Protein AF-0000000070116600 (afdb_homodimer)

Solvent-accessible surface area (backbone atoms only — not comparable to full-atom values): 59487 Å² total; per-residue (Å²): 132,76,71,74,64,77,70,79,83,69,64,57,31,39,44,72,61,30,43,77,46,79,65,37,62,33,76,41,43,37,50,58,51,51,51,52,44,68,72,32,82,82,50,64,52,48,37,31,43,50,96,94,40,76,36,61,47,37,51,64,55,49,47,52,58,34,60,39,91,76,83,60,29,44,73,62,44,42,76,32,32,52,61,74,50,88,66,68,89,58,56,72,42,52,20,79,37,40,31,62,58,49,40,48,57,44,60,68,37,58,79,91,50,38,71,50,52,35,36,27,37,42,94,87,70,50,38,20,45,23,45,38,66,57,42,35,49,39,34,39,52,51,31,53,43,60,66,35,22,30,84,81,60,65,29,33,14,52,63,38,44,50,53,51,44,37,53,31,49,74,69,67,50,41,44,29,34,36,22,36,36,50,54,65,49,66,44,42,32,70,73,50,31,66,67,42,35,49,50,49,50,30,52,38,47,54,33,44,50,63,57,63,37,93,77,37,47,54,26,37,59,54,93,62,29,34,37,35,43,35,27,79,74,57,89,92,48,47,75,66,54,44,48,50,51,44,46,62,51,38,20,64,66,43,76,48,97,84,40,58,43,62,52,49,53,16,29,2,30,14,65,56,82,62,95,44,52,69,57,36,51,50,39,2,45,52,16,14,51,48,9,54,75,57,54,56,35,59,27,70,50,53,96,65,74,70,61,86,73,63,60,58,59,66,58,52,34,50,47,55,49,28,64,76,68,64,30,58,45,63,26,33,28,51,28,20,30,35,83,81,59,44,81,64,27,28,36,55,39,63,32,35,50,38,92,86,77,41,78,37,58,46,86,76,51,44,68,50,26,68,76,40,72,55,37,49,59,49,43,52,50,51,52,52,53,50,45,48,50,40,30,53,37,39,76,68,50,36,87,57,30,40,30,38,75,45,56,45,57,42,64,62,36,85,56,38,62,61,50,55,53,50,50,31,58,74,50,65,39,65,39,69,36,35,30,41,30,29,45,44,56,41,40,66,76,41,46,68,63,43,38,51,52,40,42,54,41,41,74,65,39,29,39,32,29,37,31,52,46,36,73,40,40,30,37,67,71,49,54,84,75,46,66,53,44,29,41,28,38,31,35,79,45,52,69,33,35,86,80,28,70,50,37,36,45,45,52,52,32,51,48,50,42,35,51,61,67,69,26,44,36,32,40,30,51,35,66,46,66,70,59,41,53,50,42,30,72,68,64,37,47,28,37,28,22,66,56,80,36,59,70,29,48,75,88,69,53,86,71,73,81,55,67,75,69,79,68,83,125,131,78,69,74,63,75,70,79,84,67,63,59,30,40,43,73,61,30,44,78,47,78,65,36,62,33,77,41,42,35,48,58,50,50,52,51,45,68,71,33,83,81,50,64,53,48,38,31,44,48,97,93,38,76,37,60,48,36,50,65,55,50,48,51,58,34,61,39,90,77,83,60,31,44,72,62,44,41,76,32,35,52,60,71,52,88,67,69,88,58,56,72,42,53,22,78,36,41,32,61,58,51,41,48,56,45,62,69,38,57,79,93,50,37,71,49,52,36,37,26,38,42,96,88,70,50,40,20,44,23,46,38,67,57,42,35,49,39,35,39,53,50,31,54,43,61,66,35,22,30,82,80,61,66,29,33,14,53,62,37,44,51,54,51,43,38,52,31,49,75,70,66,50,41,43,29,34,35,22,35,36,48,55,65,49,66,44,43,30,70,73,49,30,67,66,41,36,50,51,48,50,31,52,38,47,56,32,45,52,63,58,64,36,92,79,38,46,54,25,38,60,54,95,62,30,34,38,34,43,34,27,78,75,58,89,93,51,47,75,66,54,45,49,51,51,45,46,62,50,38,21,64,66,42,75,47,98,85,40,57,44,65,52,51,52,14,28,2,31,14,65,56,82,63,94,45,48,69,56,36,50,50,39,3,42,52,16,14,52,48,9,54,74,58,54,55,35,60,27,71,51,52,95,65,73,71,63,85,75,63,60,59,60,67,59,51,34,50,47,53,51,28,64,77,69,63,32,59,45,62,26,33,26,51,28,21,31,35,84,80,59,44,80,63,28,29,36,55,40,62,31,38,50,38,92,86,78,41,77,38,57,47,86,76,50,46,67,48,26,68,75,40,74,56,37,48,58,49,45,52,49,50,52,52,53,53,45,49,51,40,30,54,37,39,75,67,50,37,88,56,29,39,30,38,74,45,56,46,55,43,64,62,35,86,57,38,61,60,49,54,52,50,50,30,59,74,50,66,40,64,40,68,36,35,30,41,30,28,44,43,56,41,40,66,76,40,45,67,63,43,38,52,52,41,41,53,40,41,73,65,39,29,39,31,29,38,31,52,45,36,72,39,41,29,38,67,69,50,54,84,75,46,66,52,46,29,42,28,39,31,35,79,45,52,69,34,34,87,80,28,70,49,38,37,44,45,51,51,31,51,48,51,43,35,50,62,66,68,27,46,35,32,39,31,52,35,65,45,66,69,60,43,52,50,41,30,73,69,63,37,46,29,35,26,22,66,56,79,37,59,71,30,48,74,88,69,52,84,70,73,81,54,68,74,70,81,69,83,124

Organism: Actinoplanes teichomyceticus (NCBI:txid1867)

Foldseek 3Di:
DDPPPPPPDQDFWQLVQWDWADADEQQAFLLVQVVVCVVDVPAQFHWYQDPVGIATDGPVNSVDQQPDDDNCRVVVRRRDTNNPDPGDDAAEDERGHTLVRVLVVLCPDDPVRSQPWHWYAYPVGIIGTRGNVSSVVSVVVVVVQVVAADPLQSAGEPVNCQVVVLVCLVVLQFFKKKKKFWAPLVVVCVVQNPVQSSVLLNLLSVQLVVQLDDPKGKGAYDDRMIMITHGDDPPPDDPQNSLVSSQVRRQWLDQGPNDRHGIAMFMFMFGSPDNHVVVRVVQRVLQSVVCNVVVVRYGYGDPPSPPPDDQPVVLLVQVLVQLVVVQKAWWWFFKAFLPPRHTAAIETFMWGQRPPPGIDGCVVHVVNCLVDCVVQSVQLSSLLVQLLLCLVCVVVQFRHAYEYEDELVLLPDPCNLVSNVVSCVVSVPQQLSYEYEYEQVSCVVPVVSSQVSVVSSVVSNHAYEYPQPPVDDHDLVCVLVHPHAEYEHDQVLLVCCVVDVVSVVVLLVVQVSCVVSNHAYEYEADQDVVSSNVNVVSPHGIYTHVNSPDTGHSVPDDTDDRDPDPPDD/DDPPPPPPDQDFWLLVQWDWADADEQQAFLLVQVVVCVVPVPAQFHWYQDPVGIATDGPVNSVDQQPDDDVCRVVVRRRDGNNPDPGDDAAEDERGHTLVRVLVVLCVDDPVRSQPWHWYAYPVGIIGTRGNVSSVVSVVVVVVQVVFADPLQSAGEPVNCQVVVLVCLVVLQFFKKKKKFWAPLVVVCVVQNPVQSSVLLNLLSVQLVVQLDDPKGKGAYDDRMIMITHGDDPPPDDPQNSLVSSQVRRQWLDQGPNDRHGIAMFMFMFGSPDNHVVVRVVQRVLQSVVCNVVVVRYGYGDPPSPPPDDQPVVLLVQVLVQLVVVQKAWWWFFKAFLPPRHTAAIETFMWGQRPPPGIHGCVVHVVNCLVDCVVQSVQLSSLLVQLLLCLVCVVVQFRHAYEYEDELVLLVDPCNLVSNVVSCVVSVRQQLSYEYEYEQVSCVVPVVSSQVSQVSSVVSNHAYEYPQPPVDDHDLVCVLVHPHAAYEHDQVLLVCCVVDVVSVVVLLVVQVSCVVSNHAYEYEADQDVVSSNVNVVSPHGIYTHVNSPDTGHSVPDDTDDRDPDPDDD

Structure (mmCIF, N/CA/C/O backbone):
data_AF-0000000070116600-model_v1
#
loop_
_entity.id
_entity.type
_entity.pdbx_description
1 polymer 'Diguanylate cyclase (GGDEF)-like protein'
#
loop_
_atom_site.group_PDB
_atom_site.id
_atom_site.type_symbol
_atom_site.label_atom_id
_atom_site.label_alt_id
_atom_site.label_comp_id
_atom_site.label_asym_id
_atom_site.label_entity_id
_atom_site.label_seq_id
_atom_site.pdbx_PDB_ins_code
_atom_site.Cartn_x
_atom_site.Cartn_y
_atom_site.Cartn_z
_atom_site.occupancy
_atom_site.B_iso_or_equiv
_atom_site.auth_seq_id
_atom_site.auth_comp_id
_atom_site.auth_asym_id
_atom_site.auth_atom_id
_atom_site.pdbx_PDB_model_num
ATOM 1 N N . MET A 1 1 ? 31.172 -29.641 0.792 1 21.72 1 MET A N 1
ATOM 2 C CA . MET A 1 1 ? 30.25 -28.531 0.559 1 21.72 1 MET A CA 1
ATOM 3 C C . MET A 1 1 ? 29.562 -28.672 -0.789 1 21.72 1 MET A C 1
ATOM 5 O O . MET A 1 1 ? 30.031 -28.141 -1.798 1 21.72 1 MET A O 1
ATOM 9 N N . THR A 1 2 ? 29.094 -29.797 -1.078 1 24.02 2 THR A N 1
ATOM 10 C CA . THR A 1 2 ? 28.891 -30.25 -2.453 1 24.02 2 THR A CA 1
ATOM 11 C C . THR A 1 2 ? 27.703 -29.531 -3.09 1 24.02 2 THR A C 1
ATOM 13 O O . THR A 1 2 ? 26.609 -29.5 -2.514 1 24.02 2 THR A O 1
ATOM 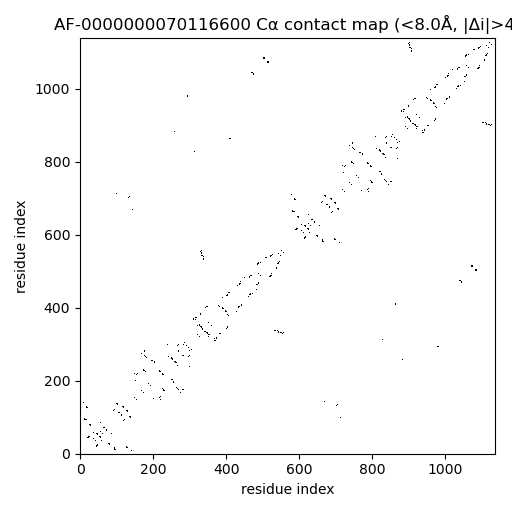16 N N . ALA A 1 3 ? 28.016 -28.406 -3.695 1 30.91 3 ALA A N 1
ATOM 17 C CA . ALA A 1 3 ? 27.156 -27.719 -4.645 1 30.91 3 ALA A CA 1
ATOM 18 C C . ALA A 1 3 ? 26.234 -28.703 -5.363 1 30.91 3 ALA A C 1
ATOM 20 O O . ALA A 1 3 ? 26.703 -29.594 -6.074 1 30.91 3 ALA A O 1
ATOM 21 N N . THR A 1 4 ? 25.266 -29.062 -4.656 1 32.38 4 THR A N 1
ATOM 22 C CA . THR A 1 4 ? 24.406 -30 -5.371 1 32.38 4 THR A CA 1
ATOM 23 C C . THR A 1 4 ? 24.156 -29.531 -6.797 1 32.38 4 THR A C 1
ATOM 25 O O . THR A 1 4 ? 23.797 -28.375 -7.016 1 32.38 4 THR A O 1
ATOM 28 N N . ALA A 1 5 ? 24.812 -30.078 -7.734 1 35.72 5 ALA A N 1
ATOM 29 C CA . ALA A 1 5 ? 24.844 -29.906 -9.188 1 35.72 5 ALA A CA 1
ATOM 30 C C . ALA A 1 5 ? 23.484 -29.547 -9.734 1 35.72 5 ALA A C 1
ATOM 32 O O . ALA A 1 5 ? 22.453 -30.047 -9.258 1 35.72 5 ALA A O 1
ATOM 33 N N . PRO A 1 6 ? 23.344 -28.297 -10.25 1 38.91 6 PRO A N 1
ATOM 34 C CA . PRO A 1 6 ? 22.078 -27.969 -10.922 1 38.91 6 PRO A CA 1
ATOM 35 C C . PRO A 1 6 ? 21.422 -29.203 -11.562 1 38.91 6 PRO A C 1
ATOM 37 O O . PRO A 1 6 ? 22.125 -30.078 -12.086 1 38.91 6 PRO A O 1
ATOM 40 N N . GLY A 1 7 ? 20.531 -29.844 -10.906 1 43.81 7 GLY A N 1
ATOM 41 C CA . GLY A 1 7 ? 19.969 -31.031 -11.531 1 43.81 7 GLY A CA 1
ATOM 42 C C . GLY A 1 7 ? 19.953 -30.953 -13.047 1 43.81 7 GLY A C 1
ATOM 43 O O . GLY A 1 7 ? 20.141 -29.891 -13.625 1 43.81 7 GLY A O 1
ATOM 44 N N . PRO A 1 8 ? 20.203 -31.938 -13.82 1 51.38 8 PRO A N 1
ATOM 45 C CA . PRO A 1 8 ? 20.344 -31.969 -15.281 1 51.38 8 PRO A CA 1
ATOM 46 C C . PRO A 1 8 ? 19.25 -31.156 -15.977 1 51.38 8 PRO A C 1
ATOM 48 O O . PRO A 1 8 ? 18.141 -31.016 -15.453 1 51.38 8 PRO A O 1
ATOM 51 N N . ARG A 1 9 ? 19.656 -30.219 -16.797 1 62.78 9 ARG A N 1
ATOM 52 C CA . ARG A 1 9 ? 18.797 -29.391 -17.641 1 62.78 9 ARG A CA 1
ATOM 53 C C . ARG A 1 9 ? 17.719 -30.234 -18.312 1 62.78 9 ARG A C 1
ATOM 55 O O . ARG A 1 9 ? 18.016 -31.234 -18.953 1 62.78 9 ARG A O 1
ATOM 62 N N . LEU A 1 10 ? 16.469 -30.125 -17.953 1 72.31 10 LEU A N 1
ATOM 63 C CA . LEU A 1 10 ? 15.352 -30.828 -18.578 1 72.31 10 LEU A CA 1
ATOM 64 C C . LEU A 1 10 ? 15.125 -30.312 -20 1 72.31 10 LEU A C 1
ATOM 66 O O . LEU A 1 10 ? 15.281 -29.125 -20.281 1 72.31 10 LEU A O 1
ATOM 70 N N . PRO A 1 11 ? 14.953 -31.297 -20.859 1 81 11 PRO A N 1
ATOM 71 C CA . PRO A 1 11 ? 14.672 -30.859 -22.234 1 81 11 PRO A CA 1
ATOM 72 C C . PRO A 1 11 ? 13.469 -29.922 -22.328 1 81 11 PRO A C 1
ATOM 74 O O . PRO A 1 11 ? 12.492 -30.094 -21.594 1 81 11 PRO A O 1
ATOM 77 N N . ARG A 1 12 ? 13.625 -28.906 -23.172 1 82.38 12 ARG A N 1
ATOM 78 C CA . ARG A 1 12 ? 12.562 -27.922 -23.359 1 82.38 12 ARG A CA 1
ATOM 79 C C . ARG A 1 12 ? 11.812 -28.172 -24.672 1 82.38 12 ARG A C 1
ATOM 81 O O . ARG A 1 12 ? 10.609 -27.906 -24.766 1 82.38 12 ARG A O 1
ATOM 88 N N . LYS A 1 13 ? 12.602 -28.688 -25.656 1 90.5 13 LYS A N 1
ATOM 89 C CA . LYS A 1 13 ? 12.039 -28.891 -26.984 1 90.5 13 LYS A CA 1
ATOM 90 C C . LYS A 1 13 ? 12.039 -30.359 -27.359 1 90.5 13 LYS A C 1
ATOM 92 O O . LYS A 1 13 ? 12.898 -31.125 -26.922 1 90.5 13 LYS A O 1
ATOM 97 N N . LEU A 1 14 ? 11.086 -30.719 -28.188 1 91.69 14 LEU A N 1
ATOM 98 C CA . LEU A 1 14 ? 10.898 -32.094 -28.625 1 91.69 14 LEU A CA 1
ATOM 99 C C . LEU A 1 14 ? 12.148 -32.625 -29.312 1 91.69 14 LEU A C 1
ATOM 101 O O . LEU A 1 14 ? 12.523 -33.781 -29.125 1 91.69 14 LEU A O 1
ATOM 105 N N . GLY A 1 15 ? 12.781 -31.703 -29.984 1 92.06 15 GLY A N 1
ATOM 106 C CA . GLY A 1 15 ? 13.961 -32.125 -30.734 1 92.06 15 GLY A CA 1
ATOM 107 C C . GLY A 1 15 ? 15.094 -32.594 -29.828 1 92.06 15 GLY A C 1
ATOM 108 O O . GLY A 1 15 ? 15.984 -33.312 -30.266 1 92.06 15 GLY A O 1
ATOM 109 N N . GLU A 1 16 ? 15.078 -32.188 -28.609 1 91.25 16 GLU A N 1
ATOM 110 C CA . GLU A 1 16 ? 16.125 -32.562 -27.672 1 91.25 16 GLU A CA 1
ATOM 111 C C . GLU A 1 16 ? 16.016 -34 -27.234 1 91.25 16 GLU A C 1
ATOM 113 O O . GLU A 1 16 ? 17 -34.594 -26.766 1 91.25 16 GLU A O 1
ATOM 118 N N . ILE A 1 17 ? 14.844 -34.594 -27.391 1 88.88 17 ILE A N 1
ATOM 119 C CA . ILE A 1 17 ? 14.68 -35.969 -26.969 1 88.88 17 ILE A CA 1
ATOM 120 C C . ILE A 1 17 ? 14.477 -36.875 -28.188 1 88.88 17 ILE A C 1
ATOM 122 O O . ILE A 1 17 ? 14.383 -38.094 -28.047 1 88.88 17 ILE A O 1
ATOM 126 N N . GLY A 1 18 ? 14.359 -36.25 -29.328 1 91.31 18 GLY A N 1
ATOM 127 C CA . GLY A 1 18 ? 14.219 -37.031 -30.547 1 91.31 18 GLY A CA 1
ATOM 128 C C . GLY A 1 18 ? 15.492 -37.75 -30.953 1 91.31 18 GLY A C 1
ATOM 129 O O . GLY A 1 18 ? 16.578 -37.156 -30.938 1 91.31 18 GLY A O 1
ATOM 130 N N . ILE A 1 19 ? 15.383 -39.031 -31.281 1 90.69 19 ILE A N 1
ATOM 131 C CA . ILE A 1 19 ? 16.5 -39.812 -31.766 1 90.69 19 ILE A CA 1
ATOM 132 C C . ILE A 1 19 ? 16.531 -39.781 -33.281 1 90.69 19 ILE A C 1
ATOM 134 O O . ILE A 1 19 ? 15.664 -40.375 -33.969 1 90.69 19 ILE A O 1
ATOM 138 N N . PRO A 1 20 ? 17.484 -39.094 -33.812 1 91.25 20 PRO A N 1
ATOM 139 C CA . PRO A 1 20 ? 17.547 -39.031 -35.281 1 91.25 20 PRO A CA 1
ATOM 140 C C . PRO A 1 20 ? 17.547 -40.406 -35.938 1 91.25 20 PRO A C 1
ATOM 142 O O . PRO A 1 20 ? 18.297 -41.281 -35.5 1 91.25 20 PRO A O 1
ATOM 145 N N . THR A 1 21 ? 16.656 -40.656 -36.938 1 90.12 21 THR A N 1
ATOM 146 C CA . THR A 1 21 ? 16.5 -41.938 -37.594 1 90.12 21 THR A CA 1
ATOM 147 C C . THR A 1 21 ? 16.312 -41.75 -39.094 1 90.12 21 THR A C 1
ATOM 149 O O . THR A 1 21 ? 15.523 -40.906 -39.531 1 90.12 21 THR A O 1
ATOM 152 N N . THR A 1 22 ? 17.094 -42.5 -39.875 1 89.81 22 THR A N 1
ATOM 153 C CA . THR A 1 22 ? 16.969 -42.438 -41.344 1 89.81 22 THR A CA 1
ATOM 154 C C . THR A 1 22 ? 15.75 -43.219 -41.812 1 89.81 22 THR A C 1
ATOM 156 O O . THR A 1 22 ? 15.625 -44.406 -41.5 1 89.81 22 THR A O 1
ATOM 159 N N . PRO A 1 23 ? 14.891 -42.625 -42.562 1 91.31 23 PRO A N 1
ATOM 160 C CA . PRO A 1 23 ? 13.703 -43.312 -43.031 1 91.31 23 PRO A CA 1
ATOM 161 C C . PRO A 1 23 ? 14.047 -44.469 -44 1 91.31 23 PRO A C 1
ATOM 163 O O . PRO A 1 23 ? 14.961 -44.344 -44.812 1 91.31 23 PRO A O 1
ATOM 166 N N . LEU A 1 24 ? 13.328 -45.594 -43.875 1 90.12 24 LEU A N 1
ATOM 167 C CA . LEU A 1 24 ? 13.492 -46.75 -44.719 1 90.12 24 LEU A CA 1
ATOM 168 C C . LEU A 1 24 ? 12.414 -46.812 -45.812 1 90.12 24 LEU A C 1
ATOM 170 O O . LEU A 1 24 ? 11.32 -46.25 -45.625 1 90.12 24 LEU A O 1
ATOM 174 N N . PRO A 1 25 ? 12.773 -47.438 -46.969 1 88.38 25 PRO A N 1
ATOM 175 C CA . PRO A 1 25 ? 11.75 -47.562 -48 1 88.38 25 PRO A CA 1
ATOM 176 C C . PRO A 1 25 ? 10.625 -48.531 -47.594 1 88.38 25 PRO A C 1
ATOM 178 O O . PRO A 1 25 ? 10.844 -49.438 -46.812 1 88.38 25 PRO A O 1
ATOM 181 N N . ALA A 1 26 ? 9.469 -48.375 -48.156 1 86.88 26 ALA A N 1
ATOM 182 C CA . ALA A 1 26 ? 8.297 -49.188 -47.844 1 86.88 26 ALA A CA 1
ATOM 183 C C . ALA A 1 26 ? 8.508 -50.625 -48.25 1 86.88 26 ALA A C 1
ATOM 185 O O . ALA A 1 26 ? 7.832 -51.531 -47.75 1 86.88 26 ALA A O 1
ATOM 186 N N . SER A 1 27 ? 9.469 -50.812 -49.094 1 85.56 27 SER A N 1
ATOM 187 C CA . SER A 1 27 ? 9.719 -52.156 -49.625 1 85.56 27 SER A CA 1
ATOM 188 C C . SER A 1 27 ? 10.633 -52.969 -48.719 1 85.56 27 SER A C 1
ATOM 190 O O . SER A 1 27 ? 10.898 -54.125 -48.969 1 85.56 27 SER A O 1
ATOM 192 N N . THR A 1 28 ? 10.938 -52.406 -47.625 1 87.12 28 THR A N 1
ATOM 193 C CA . THR A 1 28 ? 11.836 -53.094 -46.719 1 87.12 28 THR A CA 1
ATOM 194 C C . THR A 1 28 ? 11.125 -54.25 -46.031 1 87.12 28 THR A C 1
ATOM 196 O O . THR A 1 28 ? 10.031 -54.094 -45.5 1 87.12 28 THR A O 1
ATOM 199 N N . PRO A 1 29 ? 11.711 -55.438 -46.156 1 85.31 29 PRO A N 1
ATOM 200 C CA . PRO A 1 29 ? 11.102 -56.625 -45.5 1 85.31 29 PRO A CA 1
ATOM 201 C C . PRO A 1 29 ? 11.016 -56.469 -44 1 85.31 29 PRO A C 1
ATOM 203 O O . PRO A 1 29 ? 11.93 -55.906 -43.375 1 85.31 29 PRO A O 1
ATOM 206 N N . ILE A 1 30 ? 10.008 -56.906 -43.375 1 84 30 ILE A N 1
ATOM 207 C CA . ILE A 1 30 ? 9.75 -56.812 -41.938 1 84 30 ILE A CA 1
ATOM 208 C C . ILE A 1 30 ? 10.852 -57.562 -41.188 1 84 30 ILE A C 1
ATOM 210 O O . ILE A 1 30 ? 11.25 -57.125 -40.094 1 84 30 ILE A O 1
ATOM 214 N N . SER A 1 31 ? 11.406 -58.625 -41.812 1 79.06 31 SER A N 1
ATOM 215 C CA . SER A 1 31 ? 12.461 -59.406 -41.188 1 79.06 31 SER A CA 1
ATOM 216 C C . SER A 1 31 ? 13.703 -58.562 -40.938 1 79.06 31 SER A C 1
ATOM 218 O O . SER A 1 31 ? 14.367 -58.688 -39.906 1 79.06 31 SER A O 1
ATOM 220 N N . GLU A 1 32 ? 13.906 -57.688 -41.844 1 82.31 32 GLU A N 1
ATOM 221 C CA . GLU A 1 32 ? 15.062 -56.812 -41.719 1 82.31 32 GLU A CA 1
ATOM 222 C C . GLU A 1 32 ? 14.859 -55.812 -40.594 1 82.31 32 GLU A C 1
ATOM 224 O O . GLU A 1 32 ? 15.781 -55.5 -39.844 1 82.31 32 GLU A O 1
ATOM 229 N N . ILE A 1 33 ? 13.68 -55.312 -40.5 1 82.44 33 ILE A N 1
ATOM 230 C CA . ILE A 1 33 ? 13.352 -54.344 -39.5 1 82.44 33 ILE A CA 1
ATOM 231 C C . ILE A 1 33 ? 13.414 -54.969 -38.094 1 82.44 33 ILE A C 1
ATOM 233 O O . ILE A 1 33 ? 13.961 -54.406 -37.156 1 82.44 33 ILE A O 1
ATOM 237 N N . GLU A 1 34 ? 12.906 -56.094 -38 1 77.19 34 GLU A N 1
ATOM 238 C CA . GLU A 1 34 ? 12.945 -56.812 -36.75 1 77.19 34 GLU A CA 1
ATOM 239 C C . GLU A 1 34 ? 14.383 -57.062 -36.281 1 77.19 34 GLU A C 1
ATOM 241 O O . GLU A 1 34 ? 14.695 -56.969 -35.094 1 77.19 34 GLU A O 1
ATOM 246 N N . ALA A 1 35 ? 15.156 -57.438 -37.25 1 75.25 35 ALA A N 1
ATOM 247 C CA . ALA A 1 35 ? 16.562 -57.688 -36.938 1 75.25 35 ALA A CA 1
ATOM 248 C C . ALA A 1 35 ? 17.234 -56.406 -36.438 1 75.25 35 ALA A C 1
ATOM 250 O O . ALA A 1 35 ? 18.016 -56.469 -35.5 1 75.25 35 ALA A O 1
ATOM 251 N N . THR A 1 36 ? 16.844 -55.375 -37.062 1 75.62 36 THR A N 1
ATOM 252 C CA . THR A 1 36 ? 17.422 -54.094 -36.656 1 75.62 36 THR A CA 1
ATOM 253 C C . THR A 1 36 ? 16.984 -53.719 -35.25 1 75.62 36 THR A C 1
ATOM 255 O O . THR A 1 36 ? 17.812 -53.25 -34.438 1 75.62 36 THR A O 1
ATOM 258 N N . LEU A 1 37 ? 15.734 -53.844 -34.969 1 77.25 37 LEU A N 1
ATOM 259 C CA . LEU A 1 37 ? 15.188 -53.469 -33.688 1 77.25 37 LEU A CA 1
ATOM 260 C C . LEU A 1 37 ? 15.68 -54.375 -32.562 1 77.25 37 LEU A C 1
ATOM 262 O O . LEU A 1 37 ? 15.828 -53.969 -31.422 1 77.25 37 LEU A O 1
ATOM 266 N N . HIS A 1 38 ? 15.914 -55.594 -32.938 1 69.5 38 HIS A N 1
ATOM 267 C CA . HIS A 1 38 ? 16.438 -56.531 -31.984 1 69.5 38 HIS A CA 1
ATOM 268 C C . HIS A 1 38 ? 17.891 -56.25 -31.641 1 69.5 38 HIS A C 1
ATOM 270 O O . HIS A 1 38 ? 18.344 -56.5 -30.516 1 69.5 38 HIS A O 1
ATOM 276 N N . GLY A 1 39 ? 18.562 -55.75 -32.656 1 64.94 39 GLY A N 1
ATOM 277 C CA . GLY A 1 39 ? 19.969 -55.438 -32.438 1 64.94 39 GLY A CA 1
ATOM 278 C C . GLY A 1 39 ? 20.203 -54.219 -31.562 1 64.94 39 GLY A C 1
ATOM 279 O O . GLY A 1 39 ? 21.25 -54.094 -30.922 1 64.94 39 GLY A O 1
ATOM 280 N N . ASP A 1 40 ? 19.25 -53.344 -31.609 1 69.88 40 ASP A N 1
ATOM 281 C CA . ASP A 1 40 ? 19.375 -52.125 -30.797 1 69.88 40 ASP A CA 1
ATOM 282 C C . ASP A 1 40 ? 18.141 -51.938 -29.922 1 69.88 40 ASP A C 1
ATOM 284 O O . ASP A 1 40 ? 17.094 -51.469 -30.391 1 69.88 40 ASP A O 1
ATOM 288 N N . ARG A 1 41 ? 18.359 -52.156 -28.656 1 62.09 41 ARG A N 1
ATOM 289 C CA . ARG A 1 41 ? 17.25 -52.125 -27.703 1 62.09 41 ARG A CA 1
ATOM 290 C C . ARG A 1 41 ? 16.766 -50.719 -27.469 1 62.09 41 ARG A C 1
ATOM 292 O O . ARG A 1 41 ? 15.633 -50.5 -27.016 1 62.09 41 ARG A O 1
ATOM 299 N N . HIS A 1 42 ? 17.531 -49.812 -27.859 1 65.88 42 HIS A N 1
ATOM 300 C CA . HIS A 1 42 ? 17.172 -48.438 -27.516 1 65.88 42 HIS A CA 1
ATOM 301 C C . HIS A 1 42 ? 16.453 -47.75 -28.672 1 65.88 42 HIS A C 1
ATOM 303 O O . HIS A 1 42 ? 15.953 -46.625 -28.516 1 65.88 42 HIS A O 1
ATOM 309 N N . THR A 1 43 ? 16.422 -48.5 -29.734 1 74.5 43 THR A N 1
ATOM 310 C CA . THR A 1 43 ? 15.719 -47.906 -30.875 1 74.5 43 THR A CA 1
ATOM 311 C C . THR A 1 43 ? 14.219 -48.125 -30.75 1 74.5 43 THR A C 1
ATOM 313 O O . THR A 1 43 ? 13.75 -49.281 -30.734 1 74.5 43 THR A O 1
ATOM 316 N N . PRO A 1 44 ? 13.445 -47.094 -30.625 1 77.19 44 PRO A N 1
ATOM 317 C CA . PRO A 1 44 ? 12.008 -47.219 -30.375 1 77.19 44 PRO A CA 1
ATOM 318 C C . PRO A 1 44 ? 11.227 -47.656 -31.609 1 77.19 44 PRO A C 1
ATOM 320 O O . PRO A 1 44 ? 10.094 -48.125 -31.484 1 77.19 44 PRO A O 1
ATOM 323 N N . GLY A 1 45 ? 11.773 -47.594 -32.781 1 85 45 GLY A N 1
ATOM 324 C CA . GLY A 1 45 ? 11.109 -47.938 -34.031 1 85 45 GLY A CA 1
ATOM 325 C C . GLY A 1 45 ? 11.867 -47.438 -35.25 1 85 45 GLY A C 1
ATOM 326 O O . GLY A 1 45 ? 13.047 -47.125 -35.156 1 85 45 GLY A O 1
ATOM 327 N N . VAL A 1 46 ? 11.219 -47.625 -36.375 1 88.12 46 VAL A N 1
ATOM 328 C CA . VAL A 1 46 ? 11.805 -47.156 -37.625 1 88.12 46 VAL A CA 1
ATOM 329 C C . VAL A 1 46 ? 10.828 -46.219 -38.344 1 88.12 46 VAL A C 1
ATOM 331 O O . VAL A 1 46 ? 9.625 -46.25 -38.062 1 88.12 46 VAL A O 1
ATOM 334 N N . ILE A 1 47 ? 11.438 -45.406 -39.125 1 91.69 47 ILE A N 1
ATOM 335 C CA . ILE A 1 47 ? 10.648 -44.531 -39.938 1 91.69 47 ILE A CA 1
ATOM 336 C C . ILE A 1 47 ? 10.57 -45.062 -41.375 1 91.69 47 ILE A C 1
ATOM 338 O O . ILE A 1 47 ? 11.586 -45.5 -41.938 1 91.69 47 ILE A O 1
ATOM 342 N N . VAL A 1 48 ? 9.352 -45.094 -41.906 1 89.56 48 VAL A N 1
ATOM 343 C CA . VAL A 1 48 ? 9.148 -45.594 -43.25 1 89.56 48 VAL A CA 1
ATOM 344 C C . VAL A 1 48 ? 8.617 -44.5 -44.156 1 89.56 48 VAL A C 1
ATOM 346 O O . VAL A 1 48 ? 7.711 -43.75 -43.781 1 89.56 48 VAL A O 1
ATOM 349 N N . ARG A 1 49 ? 9.266 -44.406 -45.312 1 88.94 49 ARG A N 1
ATOM 350 C CA . ARG A 1 49 ? 8.797 -43.469 -46.312 1 88.94 49 ARG A CA 1
ATOM 351 C C . ARG A 1 49 ? 7.68 -44.062 -47.156 1 88.94 49 ARG A C 1
ATOM 353 O O . ARG A 1 49 ? 7.863 -45.094 -47.812 1 88.94 49 ARG A O 1
ATOM 360 N N . THR A 1 50 ? 6.559 -43.469 -47.094 1 82.19 50 THR A N 1
ATOM 361 C CA . THR A 1 50 ? 5.426 -43.875 -47.906 1 82.19 50 THR A CA 1
ATOM 362 C C . THR A 1 50 ? 5.039 -42.781 -48.906 1 82.19 50 THR A C 1
ATOM 364 O O . THR A 1 50 ? 5.621 -41.688 -48.875 1 82.19 50 THR A O 1
ATOM 367 N N . GLU A 1 51 ? 4.102 -43.094 -49.812 1 78.5 51 GLU A N 1
ATOM 368 C CA . GLU A 1 51 ? 3.615 -42.125 -50.781 1 78.5 51 GLU A CA 1
ATOM 369 C C . GLU A 1 51 ? 2.936 -40.938 -50.062 1 78.5 51 GLU A C 1
ATOM 371 O O . GLU A 1 51 ? 2.979 -39.812 -50.531 1 78.5 51 GLU A O 1
ATOM 376 N N . ALA A 1 52 ? 2.33 -41.25 -48.906 1 77.44 52 ALA A N 1
ATOM 377 C CA . ALA A 1 52 ? 1.572 -40.25 -48.188 1 77.44 52 ALA A CA 1
ATOM 378 C C . ALA A 1 52 ? 2.465 -39.5 -47.188 1 77.44 52 ALA A C 1
ATOM 380 O O . ALA A 1 52 ? 2.006 -38.594 -46.5 1 77.44 52 ALA A O 1
ATOM 381 N N . GLY A 1 53 ? 3.758 -39.906 -47.156 1 82.62 53 GLY A N 1
ATOM 382 C CA . GLY A 1 53 ? 4.688 -39.281 -46.25 1 82.62 53 GLY A CA 1
ATOM 383 C C . GLY A 1 53 ? 5.422 -40.25 -45.375 1 82.62 53 GLY A C 1
ATOM 384 O O . GLY A 1 53 ? 5.5 -41.438 -45.688 1 82.62 53 GLY A O 1
ATOM 385 N N . HIS A 1 54 ? 6.031 -39.719 -44.281 1 89.12 54 HIS A N 1
ATOM 386 C CA . HIS A 1 54 ? 6.777 -40.594 -43.375 1 89.12 54 HIS A CA 1
ATOM 387 C C . HIS A 1 54 ? 5.855 -41.188 -42.312 1 89.12 54 HIS A C 1
ATOM 389 O O . HIS A 1 54 ? 4.953 -40.531 -41.812 1 89.12 54 HIS A O 1
ATOM 395 N N . ARG A 1 55 ? 5.961 -42.406 -42.062 1 88.88 55 ARG A N 1
ATOM 396 C CA . ARG A 1 55 ? 5.207 -43.125 -41.062 1 88.88 55 ARG A CA 1
ATOM 397 C C . ARG A 1 55 ? 6.141 -43.844 -40.062 1 88.88 55 ARG A C 1
ATOM 399 O O . ARG A 1 55 ? 7.297 -44.125 -40.406 1 88.88 55 ARG A O 1
ATOM 406 N N . LEU A 1 56 ? 5.645 -44.031 -38.906 1 89.31 56 LEU A N 1
ATOM 407 C CA . LEU A 1 56 ? 6.445 -44.656 -37.844 1 89.31 56 LEU A CA 1
ATOM 408 C C . LEU A 1 56 ? 5.969 -46.094 -37.562 1 89.31 56 LEU A C 1
ATOM 410 O O . LEU A 1 56 ? 4.766 -46.344 -37.5 1 89.31 56 LEU A O 1
ATOM 414 N N . VAL A 1 57 ? 6.887 -46.969 -37.562 1 85.44 57 VAL A N 1
ATOM 415 C CA . VAL A 1 57 ? 6.641 -48.344 -37.125 1 85.44 57 VAL A CA 1
ATOM 416 C C . VAL A 1 57 ? 7.359 -48.594 -35.812 1 85.44 57 VAL A C 1
ATOM 418 O O . VAL A 1 57 ? 8.578 -48.781 -35.781 1 85.44 57 VAL A O 1
ATOM 421 N N . SER A 1 58 ? 6.582 -48.594 -34.812 1 83.25 58 SER A N 1
ATOM 422 C CA . SER A 1 58 ? 7.176 -48.781 -33.5 1 83.25 58 SER A CA 1
ATOM 423 C C . SER A 1 58 ? 7.484 -50.25 -33.188 1 83.25 58 SER A C 1
ATOM 425 O O . SER A 1 58 ? 6.961 -51.125 -33.875 1 83.25 58 SER A O 1
ATOM 427 N N . ARG A 1 59 ? 8.328 -50.406 -32.312 1 74.38 59 ARG A N 1
ATOM 428 C CA . ARG A 1 59 ? 8.617 -51.75 -31.828 1 74.38 59 ARG A CA 1
ATOM 429 C C . ARG A 1 59 ? 7.352 -52.438 -31.359 1 74.38 59 ARG A C 1
ATOM 431 O O . ARG A 1 59 ? 7.141 -53.625 -31.641 1 74.38 59 ARG A O 1
ATOM 438 N N . GLU A 1 60 ? 6.551 -51.719 -30.734 1 70.06 60 GLU A N 1
ATOM 439 C CA . GLU A 1 60 ? 5.309 -52.25 -30.203 1 70.06 60 GLU A CA 1
ATOM 440 C C . GLU A 1 60 ? 4.379 -52.688 -31.328 1 70.06 60 GLU A C 1
ATOM 442 O O . GLU A 1 60 ? 3.74 -53.75 -31.234 1 70.06 60 GLU A O 1
ATOM 447 N N . LEU A 1 61 ? 4.332 -51.938 -32.219 1 73.62 61 LEU A N 1
ATOM 448 C CA . LEU A 1 61 ? 3.49 -52.281 -33.375 1 73.62 61 LEU A CA 1
ATOM 449 C C . LEU A 1 61 ? 3.979 -53.562 -34.031 1 73.62 61 LEU A C 1
ATOM 451 O O . LEU A 1 61 ? 3.172 -54.406 -34.406 1 73.62 61 LEU A O 1
ATOM 455 N N . LEU A 1 62 ? 5.242 -53.656 -34.188 1 74 62 LEU A N 1
ATOM 456 C CA . LEU A 1 62 ? 5.816 -54.844 -34.812 1 74 62 LEU A CA 1
ATOM 457 C C . LEU A 1 62 ? 5.57 -56.094 -33.969 1 74 62 LEU A C 1
ATOM 459 O O . LEU A 1 62 ? 5.262 -57.156 -34.469 1 74 62 LEU A O 1
ATOM 463 N N . ASP A 1 63 ? 5.711 -55.875 -32.75 1 67.88 63 ASP A N 1
ATOM 464 C CA . ASP A 1 63 ? 5.473 -56.969 -31.828 1 67.88 63 ASP A CA 1
ATOM 465 C C . ASP A 1 63 ? 4.012 -57.438 -31.875 1 67.88 63 ASP A C 1
ATOM 467 O O . ASP A 1 63 ? 3.729 -58.625 -31.859 1 67.88 63 ASP A O 1
ATOM 471 N N . ARG A 1 64 ? 3.203 -56.5 -31.969 1 66.19 64 ARG A N 1
ATOM 472 C CA . ARG A 1 64 ? 1.78 -56.812 -32.062 1 66.19 64 ARG A CA 1
ATOM 473 C C . ARG A 1 64 ? 1.464 -57.531 -33.375 1 66.19 64 ARG A C 1
ATOM 475 O O . ARG A 1 64 ? 0.639 -58.438 -33.406 1 66.19 64 ARG A O 1
ATOM 482 N N . ALA A 1 65 ? 2.092 -57 -34.312 1 63.38 65 ALA A N 1
ATOM 483 C CA . ALA A 1 65 ? 1.862 -57.594 -35.625 1 63.38 65 ALA A CA 1
ATOM 484 C C . ALA A 1 65 ? 2.43 -59 -35.688 1 63.38 65 ALA A C 1
ATOM 486 O O . ALA A 1 65 ? 1.883 -59.844 -36.375 1 63.38 65 ALA A O 1
ATOM 487 N N . ALA A 1 66 ? 3.5 -59.125 -34.969 1 60.25 66 ALA A N 1
ATOM 488 C CA . ALA A 1 66 ? 4.156 -60.438 -35 1 60.25 66 ALA A CA 1
ATOM 489 C C . ALA A 1 66 ? 3.393 -61.438 -34.125 1 60.25 66 ALA A C 1
ATOM 491 O O . ALA A 1 66 ? 3.406 -62.625 -34.406 1 60.25 66 ALA A O 1
ATOM 492 N N . THR A 1 67 ? 2.895 -60.938 -32.906 1 54.09 67 THR A N 1
ATOM 493 C CA . THR A 1 67 ? 2.205 -61.844 -32 1 54.09 67 THR A CA 1
ATOM 494 C C . THR A 1 67 ? 0.797 -62.156 -32.5 1 54.09 67 THR A C 1
ATOM 496 O O . THR A 1 67 ? 0.038 -62.875 -31.844 1 54.09 67 THR A O 1
ATOM 499 N N . GLY A 1 68 ? 0.312 -61.781 -33.5 1 45.06 68 GLY A N 1
ATOM 500 C CA . GLY A 1 68 ? -1.053 -62.094 -33.938 1 45.06 68 GLY A CA 1
ATOM 501 C C . GLY A 1 68 ? -1.511 -63.469 -33.531 1 45.06 68 GLY A C 1
ATOM 502 O O . GLY A 1 68 ? -0.771 -64.188 -32.875 1 45.06 68 GLY A O 1
ATOM 503 N N . ARG A 1 69 ? -2.773 -64.125 -34 1 42.53 69 ARG A N 1
ATOM 504 C CA . ARG A 1 69 ? -3.695 -65.125 -33.531 1 42.53 69 ARG A CA 1
ATOM 505 C C . ARG A 1 69 ? -2.945 -66.375 -33.094 1 42.53 69 ARG A C 1
ATOM 507 O O . ARG A 1 69 ? -3.285 -67 -32.094 1 42.53 69 ARG A O 1
ATOM 514 N N . LEU A 1 70 ? -2.559 -67.25 -33.938 1 38.69 70 LEU A N 1
ATOM 515 C CA . LEU A 1 70 ? -2.344 -68.688 -33.719 1 38.69 70 LEU A CA 1
ATOM 516 C C . LEU A 1 70 ? -0.856 -69 -33.594 1 38.69 70 LEU A C 1
ATOM 518 O O . LEU A 1 70 ? -0.44 -70.125 -33.812 1 38.69 70 LEU A O 1
ATOM 522 N N . GLY A 1 71 ? 0.051 -68.25 -32.938 1 42.62 71 GLY A N 1
ATOM 523 C CA . GLY A 1 71 ? 1.437 -68.688 -32.781 1 42.62 71 GLY A CA 1
ATOM 524 C C . GLY A 1 71 ? 2.197 -68.688 -34.094 1 42.62 71 GLY A C 1
ATOM 525 O O . GLY A 1 71 ? 3.424 -68.812 -34.125 1 42.62 71 GLY A O 1
ATOM 526 N N . PHE A 1 72 ? 1.602 -68.938 -35.25 1 41 72 PHE A N 1
ATOM 527 C CA . PHE A 1 72 ? 2.131 -69.062 -36.594 1 41 72 PHE A CA 1
ATOM 528 C C . PHE A 1 72 ? 2.334 -67.688 -37.281 1 41 72 PHE A C 1
ATOM 530 O O . PHE A 1 72 ? 2.703 -67.625 -38.438 1 41 72 PHE A O 1
ATOM 537 N N . GLY A 1 73 ? 2.078 -66.625 -36.75 1 48.41 73 GLY A N 1
ATOM 538 C CA . GLY A 1 73 ? 2 -65.312 -37.344 1 48.41 73 GLY A CA 1
ATOM 539 C C . GLY A 1 73 ? 3.359 -64.688 -37.688 1 48.41 73 GLY A C 1
ATOM 540 O O . GLY A 1 73 ? 3.48 -63.938 -38.625 1 48.41 73 GLY A O 1
ATOM 541 N N . ARG A 1 74 ? 4.363 -64.875 -36.906 1 53.84 74 ARG A N 1
ATOM 542 C CA . ARG A 1 74 ? 5.695 -64.375 -37.219 1 53.84 74 ARG A CA 1
ATOM 543 C C . ARG A 1 74 ? 6.188 -64.938 -38.562 1 53.84 74 ARG A C 1
ATOM 545 O O . ARG A 1 74 ? 6.797 -64.188 -39.344 1 53.84 74 ARG A O 1
ATOM 552 N N . ALA A 1 75 ? 5.906 -66.25 -38.781 1 50.56 75 ALA A N 1
ATOM 553 C CA . ALA A 1 75 ? 6.367 -66.812 -40.031 1 50.56 75 ALA A CA 1
ATOM 554 C C . ALA A 1 75 ? 5.707 -66.188 -41.219 1 50.56 75 ALA A C 1
ATOM 556 O O . ALA A 1 75 ? 6.332 -66 -42.281 1 50.56 75 ALA A O 1
ATOM 557 N N . LEU A 1 76 ? 4.488 -65.812 -41.062 1 49.03 76 LEU A N 1
ATOM 558 C CA . LEU A 1 76 ? 3.781 -65.188 -42.188 1 49.03 76 LEU A CA 1
ATOM 559 C C . LEU A 1 76 ? 4.141 -63.75 -42.312 1 49.03 76 LEU A C 1
ATOM 561 O O . LEU A 1 76 ? 4.145 -63.188 -43.406 1 49.03 76 LEU A O 1
ATOM 565 N N . THR A 1 77 ? 4.508 -63.125 -41.312 1 55.81 77 THR A N 1
ATOM 566 C CA . THR A 1 77 ? 4.75 -61.688 -41.281 1 55.81 77 THR A CA 1
ATOM 567 C C . THR A 1 77 ? 6.164 -61.375 -41.75 1 55.81 77 THR A C 1
ATOM 569 O O . THR A 1 77 ? 6.402 -60.312 -42.375 1 55.81 77 THR A O 1
ATOM 572 N N . ILE A 1 78 ? 7.023 -62.375 -41.625 1 56.47 78 ILE A N 1
ATOM 573 C CA . ILE A 1 78 ? 8.43 -62.188 -41.938 1 56.47 78 ILE A CA 1
ATOM 574 C C . ILE A 1 78 ? 8.578 -62 -43.438 1 56.47 78 ILE A C 1
ATOM 576 O O . ILE A 1 78 ? 9.523 -61.344 -43.906 1 56.47 78 ILE A O 1
ATOM 580 N N . ARG A 1 79 ? 7.594 -62.469 -44.25 1 64.75 79 ARG A N 1
ATOM 581 C CA . ARG A 1 79 ? 7.734 -62.375 -45.688 1 64.75 79 ARG A CA 1
ATOM 582 C C . ARG A 1 79 ? 7.066 -61.094 -46.188 1 64.75 79 ARG A C 1
ATOM 584 O O . ARG A 1 79 ? 7.195 -60.75 -47.375 1 64.75 79 ARG A O 1
ATOM 591 N N . ARG A 1 80 ? 6.469 -60.312 -45.312 1 76.38 80 ARG A N 1
ATOM 592 C CA . ARG A 1 80 ? 5.785 -59.094 -45.75 1 76.38 80 ARG A CA 1
ATOM 593 C C . ARG A 1 80 ? 6.707 -57.906 -45.656 1 76.38 80 ARG A C 1
ATOM 595 O O . ARG A 1 80 ? 7.801 -57.969 -45.094 1 76.38 80 ARG A O 1
ATOM 602 N N . THR A 1 81 ? 6.406 -56.906 -46.531 1 80.56 81 THR A N 1
ATOM 603 C CA . THR A 1 81 ? 7.121 -55.625 -46.469 1 80.56 81 THR A CA 1
ATOM 604 C C . THR A 1 81 ? 6.41 -54.656 -45.531 1 80.56 81 THR A C 1
ATOM 606 O O . THR A 1 81 ? 5.246 -54.875 -45.188 1 80.56 81 THR A O 1
ATOM 609 N N . VAL A 1 82 ? 7.129 -53.719 -44.969 1 78 82 VAL A N 1
ATOM 610 C CA . VAL A 1 82 ? 6.598 -52.75 -44 1 78 82 VAL A CA 1
ATOM 611 C C . VAL A 1 82 ? 5.438 -51.969 -44.625 1 78 82 VAL A C 1
ATOM 613 O O . VAL A 1 82 ? 4.516 -51.562 -43.906 1 78 82 VAL A O 1
ATOM 616 N N . GLY A 1 83 ? 5.516 -51.781 -45.938 1 72 83 GLY A N 1
ATOM 617 C CA . GLY A 1 83 ? 4.426 -51.125 -46.625 1 72 83 GLY A CA 1
ATOM 618 C C . GLY A 1 83 ? 3.109 -51.875 -46.531 1 72 83 GLY A C 1
ATOM 619 O O . GLY A 1 83 ? 2.041 -51.281 -46.719 1 72 83 GLY A O 1
ATOM 620 N N . ASP A 1 84 ? 3.199 -53.125 -46.188 1 73.94 84 ASP A N 1
ATOM 621 C CA . ASP A 1 84 ? 2.008 -53.969 -46.125 1 73.94 84 ASP A CA 1
ATOM 622 C C . ASP A 1 84 ? 1.308 -53.812 -44.75 1 73.94 84 ASP A C 1
ATOM 624 O O . ASP A 1 84 ? 0.187 -54.312 -44.594 1 73.94 84 ASP A O 1
ATOM 628 N N . LEU A 1 85 ? 1.999 -53.219 -43.875 1 74.5 85 LEU A N 1
ATOM 629 C CA . LEU A 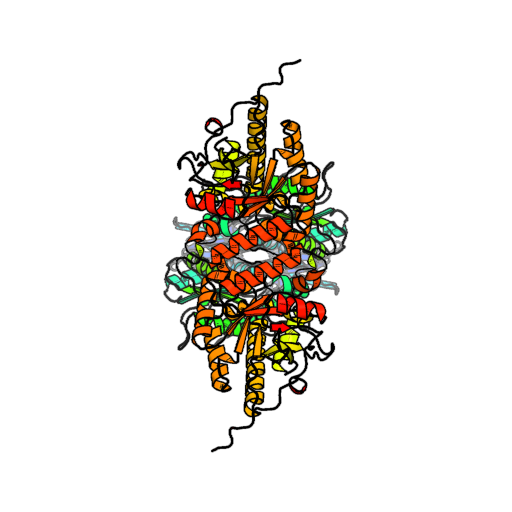1 85 ? 1.43 -53.062 -42.562 1 74.5 85 LEU A CA 1
ATOM 630 C C . LEU A 1 85 ? 0.433 -51.906 -42.5 1 74.5 85 LEU A C 1
ATOM 632 O O . LEU A 1 85 ? 0.61 -50.906 -43.219 1 74.5 85 LEU A O 1
ATOM 636 N N . SER A 1 86 ? -0.749 -52.156 -41.906 1 67 86 SER A N 1
ATOM 637 C CA . SER A 1 86 ? -1.674 -51.062 -41.625 1 67 86 SER A CA 1
ATOM 638 C C . SER A 1 86 ? -1.114 -50.094 -40.594 1 67 86 SER A C 1
ATOM 640 O O . SER A 1 86 ? -1.098 -50.438 -39.406 1 67 86 SER A O 1
ATOM 642 N N . LEU A 1 87 ? -0.522 -49.094 -41.094 1 69.5 87 LEU A N 1
ATOM 643 C CA . LEU A 1 87 ? 0.12 -48.156 -40.188 1 69.5 87 LEU A CA 1
ATOM 644 C C . LEU A 1 87 ? -0.842 -47.062 -39.781 1 69.5 87 LEU A C 1
ATOM 646 O O . LEU A 1 87 ? -1.588 -46.531 -40.594 1 69.5 87 LEU A O 1
ATOM 650 N N . ALA A 1 88 ? -1.061 -47 -38.469 1 67.06 88 ALA A N 1
ATOM 651 C CA . ALA A 1 88 ? -1.858 -45.875 -37.938 1 67.06 88 ALA A CA 1
ATOM 652 C C . ALA A 1 88 ? -1.21 -44.531 -38.281 1 67.06 88 ALA A C 1
ATOM 654 O O . ALA A 1 88 ? -0.042 -44.5 -38.656 1 67.06 88 ALA A O 1
ATOM 655 N N . ASP A 1 89 ? -2.014 -43.469 -38.219 1 74.81 89 ASP A N 1
ATOM 656 C CA . ASP A 1 89 ? -1.526 -42.125 -38.438 1 74.81 89 ASP A CA 1
ATOM 657 C C . ASP A 1 89 ? -0.459 -41.75 -37.406 1 74.81 89 ASP A C 1
ATOM 659 O O . ASP A 1 89 ? -0.603 -42.031 -36.219 1 74.81 89 ASP A O 1
ATOM 663 N N . THR A 1 90 ? 0.697 -41.375 -37.969 1 86.25 90 THR A N 1
ATOM 664 C CA . THR A 1 90 ? 1.819 -40.969 -37.125 1 86.25 90 THR A CA 1
ATOM 665 C C . THR A 1 90 ? 1.721 -39.5 -36.781 1 86.25 90 THR A C 1
ATOM 667 O O . THR A 1 90 ? 1.464 -38.656 -37.625 1 86.25 90 THR A O 1
ATOM 670 N N . LEU A 1 91 ? 1.765 -39.219 -35.469 1 91.56 91 LEU A N 1
ATOM 671 C CA . LEU A 1 91 ? 1.851 -37.844 -35.031 1 91.56 91 LEU A CA 1
ATOM 672 C C . LEU A 1 91 ? 3.232 -37.25 -35.312 1 91.56 91 LEU A C 1
ATOM 674 O O . LEU A 1 91 ? 4.23 -37.719 -34.75 1 91.56 91 LEU A O 1
ATOM 678 N N . THR A 1 92 ? 3.307 -36.312 -36.25 1 93.12 92 THR A N 1
ATOM 679 C CA . THR A 1 92 ? 4.551 -35.625 -36.594 1 93.12 92 THR A CA 1
ATOM 680 C C . THR A 1 92 ? 4.566 -34.219 -36.062 1 93.12 92 THR A C 1
ATOM 682 O O . THR A 1 92 ? 3.629 -33.438 -36.281 1 93.12 92 THR A O 1
ATOM 685 N N . LEU A 1 93 ? 5.57 -33.969 -35.281 1 94.56 93 LEU A N 1
ATOM 686 C CA . LEU A 1 93 ? 5.715 -32.625 -34.719 1 94.56 93 LEU A CA 1
ATOM 687 C C . LEU A 1 93 ? 7.09 -32.062 -35.031 1 94.56 93 LEU A C 1
ATOM 689 O O . LEU A 1 93 ? 8.078 -32.781 -35.125 1 94.56 93 LEU A O 1
ATOM 693 N N . PRO A 1 94 ? 7.188 -30.734 -35.188 1 94.31 94 PRO A N 1
ATOM 694 C CA . PRO A 1 94 ? 8.492 -30.094 -35.375 1 94.31 94 PRO A CA 1
ATOM 695 C C . PRO A 1 94 ? 9.398 -30.219 -34.156 1 94.31 94 PRO A C 1
ATOM 697 O O . PRO A 1 94 ? 8.914 -30.25 -33.031 1 94.31 94 PRO A O 1
ATOM 700 N N . ALA A 1 95 ? 10.68 -30.25 -34.406 1 94.06 95 ALA A N 1
ATOM 701 C CA . ALA A 1 95 ? 11.688 -30.406 -33.375 1 94.06 95 ALA A CA 1
ATOM 702 C C . ALA A 1 95 ? 11.617 -29.25 -32.375 1 94.06 95 ALA A C 1
ATOM 704 O O . ALA A 1 95 ? 11.977 -29.422 -31.203 1 94.06 95 ALA A O 1
ATOM 705 N N . ASP A 1 96 ? 11.102 -28.172 -32.75 1 90.81 96 ASP A N 1
ATOM 706 C CA . ASP A 1 96 ? 11.102 -26.984 -31.906 1 90.81 96 ASP A CA 1
ATOM 707 C C . ASP A 1 96 ? 9.828 -26.906 -31.078 1 90.81 96 ASP A C 1
ATOM 709 O O . ASP A 1 96 ? 9.625 -25.938 -30.328 1 90.81 96 ASP A O 1
ATOM 713 N N . THR A 1 97 ? 9.008 -27.938 -31.141 1 89.06 97 THR A N 1
ATOM 714 C CA . THR A 1 97 ? 7.801 -27.984 -30.328 1 89.06 97 THR A CA 1
ATOM 715 C C . THR A 1 97 ? 8.148 -28.109 -28.844 1 89.06 97 THR A C 1
ATOM 717 O O . THR A 1 97 ? 9.031 -28.875 -28.469 1 89.06 97 THR A O 1
ATOM 720 N N . ASP A 1 98 ? 7.52 -27.328 -27.984 1 84.12 98 ASP A N 1
ATOM 721 C CA . ASP A 1 98 ? 7.719 -27.438 -26.547 1 84.12 98 ASP A CA 1
ATOM 722 C C . ASP A 1 98 ? 7.32 -28.812 -26.031 1 84.12 98 ASP A C 1
ATOM 724 O O . ASP A 1 98 ? 6.328 -29.391 -26.484 1 84.12 98 ASP A O 1
ATOM 728 N N . ILE A 1 99 ? 8.07 -29.344 -25.109 1 83.06 99 ILE A N 1
ATOM 729 C CA . ILE A 1 99 ? 7.863 -30.688 -24.578 1 83.06 99 ILE A CA 1
ATOM 730 C C . ILE A 1 99 ? 6.43 -30.812 -24.078 1 83.06 99 ILE A C 1
ATOM 732 O O . ILE A 1 99 ? 5.793 -31.859 -24.266 1 83.06 99 ILE A O 1
ATOM 736 N N . ASP A 1 100 ? 5.977 -29.766 -23.484 1 78 100 ASP A N 1
ATOM 737 C CA . ASP A 1 100 ? 4.641 -29.844 -22.906 1 78 100 ASP A CA 1
ATOM 738 C C . ASP A 1 100 ? 3.568 -29.938 -23.984 1 78 100 ASP A C 1
ATOM 740 O O . ASP A 1 100 ? 2.602 -30.688 -23.859 1 78 100 ASP A O 1
ATOM 744 N N . VAL A 1 101 ? 3.754 -29.188 -25 1 79 101 VAL A N 1
ATOM 745 C CA . VAL A 1 101 ? 2.82 -29.203 -26.125 1 79 101 VAL A CA 1
ATOM 746 C C . VAL A 1 101 ? 2.855 -30.562 -26.812 1 79 101 VAL A C 1
ATOM 748 O O . VAL A 1 101 ? 1.81 -31.125 -27.141 1 79 101 VAL A O 1
ATOM 751 N N . ALA A 1 102 ? 4.059 -31.031 -27.031 1 86.62 102 ALA A N 1
ATOM 752 C CA . ALA A 1 102 ? 4.23 -32.344 -27.656 1 86.62 102 ALA A CA 1
ATOM 753 C C . ALA A 1 102 ? 3.576 -33.438 -26.828 1 86.62 102 ALA A C 1
ATOM 755 O O . ALA A 1 102 ? 2.893 -34.312 -27.375 1 86.62 102 ALA A O 1
ATOM 756 N N . ALA A 1 103 ? 3.842 -33.344 -25.547 1 82.31 103 ALA A N 1
ATOM 757 C CA . ALA A 1 103 ? 3.279 -34.344 -24.641 1 82.31 103 ALA A CA 1
ATOM 758 C C . ALA A 1 103 ? 1.753 -34.312 -24.672 1 82.31 103 ALA A C 1
ATOM 760 O O . ALA A 1 103 ? 1.102 -35.344 -24.719 1 82.31 103 ALA A O 1
ATOM 761 N N . GLN A 1 104 ? 1.207 -33.188 -24.672 1 78.38 104 GLN A N 1
ATOM 762 C CA . GLN A 1 104 ? -0.243 -33.031 -24.703 1 78.38 104 GLN A CA 1
ATOM 763 C C . GLN A 1 104 ? -0.819 -33.562 -26.016 1 78.38 104 GLN A C 1
ATOM 765 O O . GLN A 1 104 ? -1.854 -34.25 -26.016 1 78.38 104 GLN A O 1
ATOM 770 N N . ALA A 1 105 ? -0.155 -33.188 -27.062 1 83.62 105 ALA A N 1
ATOM 771 C CA . ALA A 1 105 ? -0.589 -33.656 -28.375 1 83.62 105 ALA A CA 1
ATOM 772 C C . ALA A 1 105 ? -0.553 -35.188 -28.422 1 83.62 105 ALA A C 1
ATOM 774 O O . ALA A 1 105 ? -1.469 -35.812 -28.969 1 83.62 105 ALA A O 1
ATOM 775 N N . ALA A 1 106 ? 0.503 -35.75 -27.938 1 86.5 106 ALA A N 1
ATOM 776 C CA . ALA A 1 106 ? 0.662 -37.188 -27.922 1 86.5 106 ALA A CA 1
ATOM 777 C C . ALA A 1 106 ? -0.413 -37.875 -27.062 1 86.5 106 ALA A C 1
ATOM 779 O O . ALA A 1 106 ? -0.972 -38.906 -27.453 1 86.5 106 ALA A O 1
ATOM 780 N N . LEU A 1 107 ? -0.702 -37.25 -25.953 1 79.88 107 LEU A N 1
ATOM 781 C CA . LEU A 1 107 ? -1.662 -37.812 -25.016 1 79.88 107 LEU A CA 1
ATOM 782 C C . LEU A 1 107 ? -3.088 -37.656 -25.547 1 79.88 107 LEU A C 1
ATOM 784 O O . LEU A 1 107 ? -4 -38.344 -25.078 1 79.88 107 LEU A O 1
ATOM 788 N N . ALA A 1 108 ? -3.312 -36.719 -26.375 1 79.75 108 ALA A N 1
ATOM 789 C CA . ALA A 1 108 ? -4.637 -36.5 -26.953 1 79.75 108 ALA A CA 1
ATOM 790 C C . ALA A 1 108 ? -5 -37.562 -27.969 1 79.75 108 ALA A C 1
ATOM 792 O O . ALA A 1 108 ? -6.16 -37.688 -28.359 1 79.75 108 ALA A O 1
ATOM 793 N N . ARG A 1 109 ? -4.023 -38.375 -28.312 1 81.06 109 ARG A N 1
ATOM 794 C CA . ARG A 1 109 ? -4.262 -39.469 -29.25 1 81.06 109 ARG A CA 1
ATOM 795 C C . ARG A 1 109 ? -5.16 -40.531 -28.656 1 81.06 109 ARG A C 1
ATOM 797 O O . ARG A 1 109 ? -5.328 -40.594 -27.438 1 81.06 109 ARG A O 1
ATOM 804 N N . PRO A 1 110 ? -5.816 -41.188 -29.531 1 77 110 PRO A N 1
ATOM 805 C CA . PRO A 1 110 ? -6.605 -42.312 -28.984 1 77 110 PRO A CA 1
ATOM 806 C C . PRO A 1 110 ? -5.785 -43.25 -28.109 1 77 110 PRO A C 1
ATOM 808 O O . PRO A 1 110 ? -4.578 -43.406 -28.328 1 77 110 PRO A O 1
ATOM 811 N N . PRO A 1 111 ? -6.359 -43.844 -27.109 1 70.62 111 PRO A N 1
ATOM 812 C CA . PRO A 1 111 ? -5.664 -44.656 -26.125 1 70.62 111 PRO A CA 1
ATOM 813 C C . PRO A 1 111 ? -4.766 -45.719 -26.766 1 70.62 111 PRO A C 1
ATOM 815 O O . PRO A 1 111 ? -3.668 -46 -26.266 1 70.62 111 PRO A O 1
ATOM 818 N N . ARG A 1 112 ? -5.195 -46.312 -27.891 1 68.06 112 ARG A N 1
ATOM 819 C CA . ARG A 1 112 ? -4.445 -47.406 -28.547 1 68.06 112 ARG A CA 1
ATOM 820 C C . ARG A 1 112 ? -3.15 -46.875 -29.141 1 68.06 112 ARG A C 1
ATOM 822 O O . ARG A 1 112 ? -2.197 -47.625 -29.344 1 68.06 112 ARG A O 1
ATOM 829 N N . GLU A 1 113 ? -3.145 -45.562 -29.328 1 76.62 113 GLU A N 1
ATOM 830 C CA . GLU A 1 113 ? -2.002 -44.969 -30.016 1 76.62 113 GLU A CA 1
ATOM 831 C C . GLU A 1 113 ? -1.166 -44.125 -29.062 1 76.62 113 GLU A C 1
ATOM 833 O O . GLU A 1 113 ? -0.149 -43.531 -29.453 1 76.62 113 GLU A O 1
ATOM 838 N N . ARG A 1 114 ? -1.534 -44.062 -27.844 1 75.69 114 ARG A N 1
ATOM 839 C CA . ARG A 1 114 ? -0.902 -43.125 -26.906 1 75.69 114 ARG A CA 1
ATOM 840 C C . ARG A 1 114 ? 0.529 -43.562 -26.594 1 75.69 114 ARG A C 1
ATOM 842 O O . ARG A 1 114 ? 1.377 -42.719 -26.266 1 75.69 114 ARG A O 1
ATOM 849 N N . GLU A 1 115 ? 0.708 -44.844 -26.797 1 75.75 115 GLU A N 1
ATOM 850 C CA . GLU A 1 115 ? 2.039 -45.344 -26.469 1 75.75 115 GLU A CA 1
ATOM 851 C C . GLU A 1 115 ? 2.996 -45.188 -27.641 1 75.75 115 GLU A C 1
ATOM 853 O O . GLU A 1 115 ? 4.203 -45.406 -27.5 1 75.75 115 GLU A O 1
ATOM 858 N N . GLU A 1 116 ? 2.4 -44.875 -28.781 1 82.12 116 GLU A N 1
ATOM 859 C CA . GLU A 1 116 ? 3.236 -44.75 -29.969 1 82.12 116 GLU A CA 1
ATOM 860 C C . GLU A 1 116 ? 4.148 -43.531 -29.859 1 82.12 116 GLU A C 1
ATOM 862 O O . GLU A 1 116 ? 3.742 -42.469 -29.344 1 82.12 116 GLU A O 1
ATOM 867 N N . PRO A 1 117 ? 5.336 -43.688 -30.266 1 88.81 117 PRO A N 1
ATOM 868 C CA . PRO A 1 117 ? 6.25 -42.562 -30.234 1 88.81 117 PRO A CA 1
ATOM 869 C C . PRO A 1 117 ? 5.812 -41.438 -31.172 1 88.81 117 PRO A C 1
ATOM 871 O O . PRO A 1 117 ? 4.816 -41.562 -31.891 1 88.81 117 PRO A O 1
ATOM 874 N N . VAL A 1 118 ? 6.516 -40.344 -31.047 1 92.5 118 VAL A N 1
ATOM 875 C CA . VAL A 1 118 ? 6.23 -39.188 -31.859 1 92.5 118 VAL A CA 1
ATOM 876 C C . VAL A 1 118 ? 7.328 -39 -32.906 1 92.5 118 VAL A C 1
ATOM 878 O O . VAL A 1 118 ? 8.516 -39.156 -32.594 1 92.5 118 VAL A O 1
ATOM 881 N N . LEU A 1 119 ? 6.887 -38.75 -34.156 1 94.25 119 LEU A N 1
ATOM 882 C CA . LEU A 1 119 ? 7.836 -38.438 -35.219 1 94.25 119 LEU A CA 1
ATOM 883 C C . LEU A 1 119 ? 8.281 -37 -35.156 1 94.25 119 LEU A C 1
ATOM 885 O O . LEU A 1 119 ? 7.441 -36.094 -35.094 1 94.25 119 LEU A O 1
ATOM 889 N N . VAL A 1 120 ? 9.555 -36.812 -35.062 1 95.44 120 VAL A N 1
ATOM 890 C CA . VAL A 1 120 ? 10.125 -35.469 -34.938 1 95.44 120 VAL A CA 1
ATOM 891 C C . VAL A 1 120 ? 10.703 -35.031 -36.281 1 95.44 120 VAL A C 1
ATOM 893 O O . VAL A 1 120 ? 11.43 -35.781 -36.938 1 95.44 120 VAL A O 1
ATOM 896 N N . SER A 1 121 ? 10.336 -33.812 -36.75 1 94.69 121 SER A N 1
ATOM 897 C CA . SER A 1 121 ? 10.883 -33.25 -38 1 94.69 121 SER A CA 1
ATOM 898 C C . SER A 1 121 ? 11.758 -32.031 -37.688 1 94.69 121 SER A C 1
ATOM 900 O O . SER A 1 121 ? 11.344 -31.125 -37 1 94.69 121 SER A O 1
ATOM 902 N N . TRP A 1 122 ? 12.977 -32.094 -38.156 1 93.69 122 TRP A N 1
ATOM 903 C CA . TRP A 1 122 ? 13.875 -30.969 -38 1 93.69 122 TRP A CA 1
ATOM 904 C C . TRP A 1 122 ? 13.828 -30.094 -39.25 1 93.69 122 TRP A C 1
ATOM 906 O O . TRP A 1 122 ? 13.531 -30.578 -40.344 1 93.69 122 TRP A O 1
ATOM 916 N N . PRO A 1 123 ? 14.188 -28.797 -39.094 1 90.38 123 PRO A N 1
ATOM 917 C CA . PRO A 1 123 ? 14.164 -27.891 -40.219 1 90.38 123 PRO A CA 1
ATOM 918 C C . PRO A 1 123 ? 15.148 -28.297 -41.312 1 90.38 123 PRO A C 1
ATOM 920 O O . PRO A 1 123 ? 14.945 -27.969 -42.5 1 90.38 123 PRO A O 1
ATOM 923 N N . ASP A 1 124 ? 16.188 -29.031 -41.062 1 91.38 124 ASP A N 1
ATOM 924 C CA . ASP A 1 124 ? 17.203 -29.406 -42.062 1 91.38 124 ASP A CA 1
ATOM 925 C C . ASP A 1 124 ? 16.797 -30.672 -42.812 1 91.38 124 ASP A C 1
ATOM 927 O O . ASP A 1 124 ? 17.578 -31.203 -43.594 1 91.38 124 ASP A O 1
ATOM 931 N N . GLY A 1 125 ? 15.609 -31.188 -42.625 1 88.56 125 GLY A N 1
ATOM 932 C CA . GLY A 1 125 ? 15.102 -32.344 -43.375 1 88.56 125 GLY A CA 1
ATOM 933 C C . GLY A 1 125 ? 15.281 -33.656 -42.656 1 88.56 125 GLY A C 1
ATOM 934 O O . GLY A 1 125 ? 14.82 -34.688 -43.094 1 88.56 125 GLY A O 1
ATOM 935 N N . ARG A 1 126 ? 15.938 -33.562 -41.562 1 92.12 126 ARG A N 1
ATOM 936 C CA . ARG A 1 126 ? 16.109 -34.781 -40.75 1 92.12 126 ARG A CA 1
ATOM 937 C C . ARG A 1 126 ? 14.82 -35.156 -40.062 1 92.12 126 ARG A C 1
ATOM 939 O O . ARG A 1 126 ? 13.969 -34.312 -39.812 1 92.12 126 ARG A O 1
ATOM 946 N N . HIS A 1 127 ? 14.68 -36.438 -39.844 1 93.69 127 HIS A N 1
ATOM 947 C CA . HIS A 1 127 ? 13.57 -36.969 -39.062 1 93.69 127 HIS A CA 1
ATOM 948 C C . HIS A 1 127 ? 14.078 -37.812 -37.906 1 93.69 127 HIS A C 1
ATOM 950 O O . HIS A 1 127 ? 15.211 -38.312 -37.938 1 93.69 127 HIS A O 1
ATOM 956 N N . GLY A 1 128 ? 13.344 -37.906 -36.906 1 93.69 128 GLY A N 1
ATOM 957 C CA . GLY A 1 128 ? 13.695 -38.719 -35.75 1 93.69 128 GLY A CA 1
ATOM 958 C C . GLY A 1 128 ? 12.477 -39.219 -34.969 1 93.69 128 GLY A C 1
ATOM 959 O O . GLY A 1 128 ? 11.344 -38.969 -35.375 1 93.69 128 GLY A O 1
ATOM 960 N N . ILE A 1 129 ? 12.727 -40.062 -34 1 93.19 129 ILE A N 1
ATOM 961 C CA . ILE A 1 129 ? 11.672 -40.625 -33.188 1 93.19 129 ILE A CA 1
ATOM 962 C C . ILE A 1 129 ? 11.852 -40.219 -31.734 1 93.19 129 ILE A C 1
ATOM 964 O O . ILE A 1 129 ? 12.93 -40.406 -31.156 1 93.19 129 ILE A O 1
ATOM 968 N N . ALA A 1 130 ? 10.867 -39.594 -31.172 1 92.69 130 ALA A N 1
ATOM 969 C CA . ALA A 1 130 ? 10.836 -39.344 -29.734 1 92.69 130 ALA A CA 1
ATOM 970 C C . ALA A 1 130 ? 10.008 -40.375 -29 1 92.69 130 ALA A C 1
ATOM 972 O O . ALA A 1 130 ? 8.781 -40.438 -29.156 1 92.69 130 ALA A O 1
ATOM 973 N N . PRO A 1 131 ? 10.695 -41.156 -28.156 1 86.5 131 PRO A N 1
ATOM 974 C CA . PRO A 1 131 ? 9.922 -42.156 -27.406 1 86.5 131 PRO A CA 1
ATOM 975 C C . PRO A 1 131 ? 8.93 -41.5 -26.438 1 86.5 131 PRO A C 1
ATOM 977 O O . PRO A 1 131 ? 9.227 -40.469 -25.844 1 86.5 131 PRO A O 1
ATOM 980 N N . MET A 1 132 ? 7.793 -42.062 -26.312 1 82.62 132 MET A N 1
ATOM 981 C CA . MET A 1 132 ? 6.734 -41.531 -25.469 1 82.62 132 MET A CA 1
ATOM 982 C C . MET A 1 132 ? 7.191 -41.438 -24.016 1 82.62 132 MET A C 1
ATOM 984 O O . MET A 1 132 ? 6.906 -40.438 -23.328 1 82.62 132 MET A O 1
ATOM 988 N N . MET A 1 133 ? 7.914 -42.438 -23.609 1 77.75 133 MET A N 1
ATOM 989 C CA . MET A 1 133 ? 8.383 -42.469 -22.234 1 77.75 133 MET A CA 1
ATOM 990 C C . MET A 1 133 ? 9.305 -41.281 -21.953 1 77.75 133 MET A C 1
ATOM 992 O O . MET A 1 133 ? 9.219 -40.656 -20.906 1 77.75 133 MET A O 1
ATOM 996 N N . ASP A 1 134 ? 10.133 -41.031 -22.891 1 81.62 134 ASP A N 1
ATOM 997 C CA . ASP A 1 134 ? 11.047 -39.906 -22.734 1 81.62 134 ASP A CA 1
ATOM 998 C C . ASP A 1 134 ? 10.289 -38.594 -22.734 1 81.62 134 ASP A C 1
ATOM 1000 O O . ASP A 1 134 ? 10.617 -37.688 -21.969 1 81.62 134 ASP A O 1
ATOM 1004 N N . LEU A 1 135 ? 9.391 -38.531 -23.594 1 85.38 135 LEU A N 1
ATOM 1005 C CA . LEU A 1 135 ? 8.57 -37.344 -23.672 1 85.38 135 LEU A CA 1
ATOM 1006 C C . LEU A 1 135 ? 7.824 -37.094 -22.359 1 85.38 135 LEU A C 1
ATOM 1008 O O . LEU A 1 135 ? 7.848 -35.969 -21.828 1 85.38 135 LEU A O 1
ATOM 1012 N N . LEU A 1 136 ? 7.254 -38.031 -21.875 1 79.12 136 LEU A N 1
ATOM 1013 C CA . LEU A 1 136 ? 6.469 -37.906 -20.641 1 79.12 136 LEU A CA 1
ATOM 1014 C C . LEU A 1 136 ? 7.379 -37.688 -19.438 1 79.12 136 LEU A C 1
ATOM 1016 O O . LEU A 1 136 ? 7.012 -36.969 -18.5 1 79.12 136 LEU A O 1
ATOM 1020 N N . ALA A 1 137 ? 8.5 -38.375 -19.422 1 76.81 137 ALA A N 1
ATOM 1021 C CA . ALA A 1 137 ? 9.484 -38.156 -18.375 1 76.81 137 ALA A CA 1
ATOM 1022 C C . ALA A 1 137 ? 9.922 -36.688 -18.344 1 76.81 137 ALA A C 1
ATOM 1024 O O . ALA A 1 137 ? 10.047 -36.094 -17.266 1 76.81 137 ALA A O 1
ATOM 1025 N N . ALA A 1 138 ? 10.188 -36.219 -19.484 1 78.62 138 ALA A N 1
ATOM 1026 C CA . ALA A 1 138 ? 10.57 -34.812 -19.578 1 78.62 138 ALA A CA 1
ATOM 1027 C C . ALA A 1 138 ? 9.477 -33.906 -19.016 1 78.62 138 ALA A C 1
ATOM 1029 O O . ALA A 1 138 ? 9.766 -32.969 -18.281 1 78.62 138 ALA A O 1
ATOM 1030 N N . MET A 1 139 ? 8.32 -34.188 -19.375 1 76.5 139 MET A N 1
ATOM 1031 C CA . MET A 1 139 ? 7.18 -33.406 -18.891 1 76.5 139 MET A CA 1
ATOM 1032 C C . MET A 1 139 ? 7.051 -33.531 -17.375 1 76.5 139 MET A C 1
ATOM 1034 O O . MET A 1 139 ? 6.777 -32.531 -16.688 1 76.5 139 MET A O 1
ATOM 1038 N N . ALA A 1 140 ? 7.141 -34.75 -16.859 1 72.81 140 ALA A N 1
ATOM 1039 C CA . ALA A 1 140 ? 7.059 -35 -15.422 1 72.81 140 ALA A CA 1
ATOM 1040 C C . ALA A 1 140 ? 8.125 -34.188 -14.664 1 72.81 140 ALA A C 1
ATOM 1042 O O . ALA A 1 140 ? 7.855 -33.656 -13.586 1 72.81 140 ALA A O 1
ATOM 1043 N N . GLY A 1 141 ? 9.281 -34.281 -15.195 1 70.44 141 GLY A N 1
ATOM 1044 C CA . GLY A 1 141 ? 10.344 -33.5 -14.594 1 70.44 141 GLY A CA 1
ATOM 1045 C C . GLY A 1 141 ? 10.016 -32.031 -14.508 1 70.44 141 GLY A C 1
ATOM 1046 O O . GLY A 1 141 ? 10.258 -31.391 -13.477 1 70.44 141 GLY A O 1
ATOM 1047 N N . ARG A 1 142 ? 9.453 -31.578 -15.5 1 73.75 142 ARG A N 1
ATOM 1048 C CA . ARG A 1 142 ? 9.062 -30.172 -15.531 1 73.75 142 ARG A CA 1
ATOM 1049 C C . ARG A 1 142 ? 7.969 -29.891 -14.508 1 73.75 142 ARG A C 1
ATOM 1051 O O . ARG A 1 142 ? 7.996 -28.844 -13.836 1 73.75 142 ARG A O 1
ATOM 1058 N N . TYR A 1 143 ? 7.07 -30.734 -14.414 1 69.12 143 TYR A N 1
ATOM 1059 C CA . TYR A 1 143 ? 6 -30.609 -13.43 1 69.12 143 TYR A CA 1
ATOM 1060 C C . TYR A 1 143 ? 6.566 -30.562 -12.016 1 69.12 143 TYR A C 1
ATOM 1062 O O . TYR A 1 143 ? 6.16 -29.734 -11.203 1 69.12 143 TYR A O 1
ATOM 1070 N N . ALA A 1 144 ? 7.379 -31.594 -11.766 1 68.56 144 ALA A N 1
ATOM 1071 C CA . ALA A 1 144 ? 7.977 -31.656 -10.43 1 68.56 144 ALA A CA 1
ATOM 1072 C C . ALA A 1 144 ? 8.648 -30.328 -10.07 1 68.56 144 ALA A C 1
ATOM 1074 O O . ALA A 1 144 ? 8.516 -29.844 -8.945 1 68.56 144 ALA A O 1
ATOM 1075 N N . ARG A 1 145 ? 9.305 -29.859 -10.992 1 68.81 145 ARG A N 1
ATOM 1076 C CA . ARG A 1 145 ? 9.984 -28.594 -10.773 1 68.81 145 ARG A CA 1
ATOM 1077 C C . ARG A 1 145 ? 8.977 -27.469 -10.547 1 68.81 145 ARG A C 1
ATOM 1079 O O . ARG A 1 145 ? 9.172 -26.625 -9.672 1 68.81 145 ARG A O 1
ATOM 1086 N N . LEU A 1 146 ? 7.941 -27.469 -11.289 1 69.06 146 LEU A N 1
ATOM 1087 C CA . LEU A 1 146 ? 6.922 -26.438 -11.195 1 69.06 146 LEU A CA 1
ATOM 1088 C C . LEU A 1 146 ? 6.199 -26.5 -9.852 1 69.06 146 LEU A C 1
ATOM 1090 O O . LEU A 1 146 ? 5.793 -25.484 -9.305 1 69.06 146 LEU A O 1
ATOM 1094 N N . SER A 1 147 ? 6.152 -27.719 -9.422 1 70 147 SER A N 1
ATOM 1095 C CA . SER A 1 147 ? 5.379 -27.922 -8.203 1 70 147 SER A CA 1
ATOM 1096 C C . SER A 1 147 ? 6.203 -27.594 -6.965 1 70 147 SER A C 1
ATOM 1098 O O . SER A 1 147 ? 5.648 -27.297 -5.906 1 70 147 SER A O 1
ATOM 1100 N N . ARG A 1 148 ? 7.512 -27.578 -7.109 1 76.88 148 ARG A N 1
ATOM 1101 C CA . ARG A 1 148 ? 8.32 -27.469 -5.898 1 76.88 148 ARG A CA 1
ATOM 1102 C C . ARG A 1 148 ? 9.172 -26.203 -5.926 1 76.88 148 ARG A C 1
ATOM 1104 O O . ARG A 1 148 ? 9.656 -25.766 -4.883 1 76.88 148 ARG A O 1
ATOM 1111 N N . THR A 1 149 ? 9.359 -25.75 -7.043 1 82.62 149 THR A N 1
ATOM 1112 C CA . THR A 1 149 ? 10.289 -24.641 -7.152 1 82.62 149 THR A CA 1
ATOM 1113 C C . THR A 1 149 ? 9.648 -23.469 -7.91 1 82.62 149 THR A C 1
ATOM 1115 O O . THR A 1 149 ? 8.727 -23.672 -8.703 1 82.62 149 THR A O 1
ATOM 1118 N N . ASP A 1 150 ? 10.125 -22.359 -7.551 1 82.12 150 ASP A N 1
ATOM 1119 C CA . ASP A 1 150 ? 9.781 -21.172 -8.32 1 82.12 150 ASP A CA 1
ATOM 1120 C C . ASP A 1 150 ? 10.508 -21.156 -9.664 1 82.12 150 ASP A C 1
ATOM 1122 O O . ASP A 1 150 ? 11.734 -21.25 -9.711 1 82.12 150 ASP A O 1
ATOM 1126 N N . GLN A 1 151 ? 9.859 -21.016 -10.68 1 72.25 151 GLN A N 1
ATOM 1127 C CA . GLN A 1 151 ? 10.422 -21.172 -12.016 1 72.25 151 GLN A CA 1
ATOM 1128 C C . GLN A 1 151 ? 11.383 -20.031 -12.344 1 72.25 151 GLN A C 1
ATOM 1130 O O . GLN A 1 151 ? 12.336 -20.219 -13.102 1 72.25 151 GLN A O 1
ATOM 1135 N N . LEU A 1 152 ? 11.141 -18.969 -11.797 1 79.88 152 LEU A N 1
ATOM 1136 C CA . LEU A 1 152 ? 11.945 -17.797 -12.117 1 79.88 152 LEU A CA 1
ATOM 1137 C C . LEU A 1 152 ? 13.297 -17.859 -11.414 1 79.88 152 LEU A C 1
ATOM 1139 O O . LEU A 1 152 ? 14.328 -17.562 -12.016 1 79.88 152 LEU A O 1
ATOM 1143 N N . THR A 1 153 ? 13.336 -18.266 -10.203 1 90.81 153 THR A N 1
ATOM 1144 C CA . THR A 1 153 ? 14.539 -18.109 -9.391 1 90.81 153 THR A CA 1
ATOM 1145 C C . THR A 1 153 ? 15.18 -19.469 -9.109 1 90.81 153 THR A C 1
ATOM 1147 O O . THR A 1 153 ? 16.344 -19.547 -8.703 1 90.81 153 THR A O 1
ATOM 1150 N N . GLY A 1 154 ? 14.398 -20.547 -9.242 1 86.5 154 GLY A N 1
ATOM 1151 C CA . GLY A 1 154 ? 14.898 -21.875 -8.898 1 86.5 154 GLY A CA 1
ATOM 1152 C C . GLY A 1 154 ? 14.836 -22.156 -7.41 1 86.5 154 GLY A C 1
ATOM 1153 O O . GLY A 1 154 ? 15.148 -23.266 -6.977 1 86.5 154 GLY A O 1
ATOM 1154 N N . LEU A 1 155 ? 14.367 -21.234 -6.672 1 92.62 155 LEU A N 1
ATOM 1155 C CA . LEU A 1 155 ? 14.211 -21.422 -5.23 1 92.62 155 LEU A CA 1
ATOM 1156 C C . LEU A 1 155 ? 12.977 -22.266 -4.926 1 92.62 155 LEU A C 1
ATOM 1158 O O . LEU A 1 155 ? 12.07 -22.359 -5.75 1 92.62 155 LEU A O 1
ATOM 1162 N N . PRO A 1 156 ? 13.055 -22.969 -3.74 1 90.62 156 PRO A N 1
ATOM 1163 C CA . PRO A 1 156 ? 11.812 -23.609 -3.307 1 90.62 156 PRO A CA 1
ATOM 1164 C C . PRO A 1 156 ? 10.609 -22.672 -3.346 1 90.62 156 PRO A C 1
ATOM 1166 O O . PRO A 1 156 ? 10.75 -21.469 -3.088 1 90.62 156 PRO A O 1
ATOM 1169 N N . ASN A 1 157 ? 9.461 -23.266 -3.732 1 86.81 157 ASN A N 1
ATOM 1170 C CA . ASN A 1 157 ? 8.258 -22.453 -3.818 1 86.81 157 ASN A CA 1
ATOM 1171 C C . ASN A 1 157 ? 7.469 -22.469 -2.514 1 86.81 157 ASN A C 1
ATOM 1173 O O . ASN A 1 157 ? 7.93 -23.031 -1.517 1 86.81 157 ASN A O 1
ATOM 1177 N N . ARG A 1 158 ? 6.348 -21.844 -2.457 1 83.81 158 ARG A N 1
ATOM 1178 C CA . ARG A 1 158 ? 5.52 -21.656 -1.272 1 83.81 158 ARG A CA 1
ATOM 1179 C C . ARG A 1 158 ? 5.16 -23 -0.642 1 83.81 158 ARG A C 1
ATOM 1181 O O . ARG A 1 158 ? 5.211 -23.156 0.581 1 83.81 158 ARG A O 1
ATOM 1188 N N . SER A 1 159 ? 4.844 -23.953 -1.479 1 78.88 159 SER A N 1
ATOM 1189 C CA . SER A 1 159 ? 4.457 -25.266 -0.97 1 78.88 159 SER A CA 1
ATOM 1190 C C . SER A 1 159 ? 5.633 -25.969 -0.307 1 78.88 159 SER A C 1
ATOM 1192 O O . SER A 1 159 ? 5.488 -26.562 0.77 1 78.88 159 SER A O 1
ATOM 1194 N N . THR A 1 160 ? 6.719 -25.875 -0.98 1 85.31 160 THR A N 1
ATOM 1195 C CA . THR A 1 160 ? 7.906 -26.547 -0.482 1 85.31 160 THR A CA 1
ATOM 1196 C C . THR A 1 160 ? 8.359 -25.953 0.842 1 85.31 160 THR A C 1
ATOM 1198 O O . THR A 1 160 ? 8.711 -26.672 1.775 1 85.31 160 THR A O 1
ATOM 1201 N N . VAL A 1 161 ? 8.344 -24.703 0.917 1 91.62 161 VAL A N 1
ATOM 1202 C CA . VAL A 1 161 ? 8.852 -24.078 2.127 1 91.62 161 VAL A CA 1
ATOM 1203 C C . VAL A 1 161 ? 7.883 -24.312 3.283 1 91.62 161 VAL A C 1
ATOM 1205 O O . VAL A 1 161 ? 8.305 -24.453 4.434 1 91.62 161 VAL A O 1
ATOM 1208 N N . ALA A 1 162 ? 6.672 -24.391 2.98 1 87.38 162 ALA A N 1
ATOM 1209 C CA . ALA A 1 162 ? 5.699 -24.719 4.02 1 87.38 162 ALA A CA 1
ATOM 1210 C C . ALA A 1 162 ? 5.922 -26.125 4.566 1 87.38 162 ALA A C 1
ATOM 1212 O O . ALA A 1 162 ? 5.938 -26.328 5.781 1 87.38 162 ALA A O 1
ATOM 1213 N N . ALA A 1 163 ? 6.129 -27.031 3.668 1 84.81 163 ALA A N 1
ATOM 1214 C CA . ALA A 1 163 ? 6.355 -28.406 4.07 1 84.81 163 ALA A CA 1
ATOM 1215 C C . ALA A 1 163 ? 7.672 -28.547 4.828 1 84.81 163 ALA A C 1
ATOM 1217 O O . ALA A 1 163 ? 7.711 -29.156 5.906 1 84.81 163 ALA A O 1
ATOM 1218 N N . GLU A 1 164 ? 8.633 -27.984 4.262 1 90.12 164 GLU A N 1
ATOM 1219 C CA . GLU A 1 164 ? 9.945 -28.062 4.891 1 90.12 164 GLU A CA 1
ATOM 1220 C C . GLU A 1 164 ? 9.984 -27.297 6.211 1 90.12 164 GLU A C 1
ATOM 1222 O O . GLU A 1 164 ? 10.633 -27.734 7.164 1 90.12 164 GLU A O 1
ATOM 1227 N N . GLY A 1 165 ? 9.359 -26.219 6.227 1 94.12 165 GLY A N 1
ATOM 1228 C CA . GLY A 1 165 ? 9.273 -25.453 7.457 1 94.12 165 GLY A CA 1
ATOM 1229 C C . GLY A 1 165 ? 8.609 -26.219 8.594 1 94.12 165 GLY A C 1
ATOM 1230 O O . GLY A 1 165 ? 9.109 -26.219 9.719 1 94.12 165 GLY A O 1
ATOM 1231 N N . GLN A 1 166 ? 7.547 -26.875 8.266 1 91.44 166 GLN A N 1
ATOM 1232 C CA . GLN A 1 166 ? 6.863 -27.656 9.289 1 91.44 166 GLN A CA 1
ATOM 1233 C C . GLN A 1 166 ? 7.734 -28.812 9.781 1 91.44 166 GLN A C 1
ATOM 1235 O O . GLN A 1 166 ? 7.789 -29.094 10.977 1 91.44 166 GLN A O 1
ATOM 1240 N N . ARG A 1 167 ? 8.359 -29.422 8.875 1 90.88 167 ARG A N 1
ATOM 1241 C CA . ARG A 1 167 ? 9.258 -30.531 9.219 1 90.88 167 ARG A CA 1
ATOM 1242 C C . ARG A 1 167 ? 10.344 -30.062 10.18 1 90.88 167 ARG A C 1
ATOM 1244 O O . ARG A 1 167 ? 10.617 -30.719 11.188 1 90.88 167 ARG A O 1
ATOM 1251 N N . ARG A 1 168 ? 10.93 -28.984 9.922 1 93.75 168 ARG A N 1
ATOM 1252 C CA . ARG A 1 168 ? 12.008 -28.438 10.75 1 93.75 168 ARG A CA 1
ATOM 1253 C C . ARG A 1 168 ? 11.477 -28 12.109 1 93.75 168 ARG A C 1
ATOM 1255 O O . ARG A 1 168 ? 12.172 -28.125 13.125 1 93.75 168 ARG A O 1
ATOM 1262 N N . LEU A 1 169 ? 10.352 -27.453 12.023 1 93.75 169 LEU A N 1
ATOM 1263 C CA . LEU A 1 169 ? 9.719 -27.016 13.266 1 93.75 169 LEU A CA 1
ATOM 1264 C C . LEU A 1 169 ? 9.461 -28.203 14.188 1 93.75 169 LEU A C 1
ATOM 1266 O O . LEU A 1 169 ? 9.75 -28.125 15.383 1 93.75 169 LEU A O 1
ATOM 1270 N N . ASP A 1 170 ? 8.992 -29.234 13.594 1 93.38 170 ASP A N 1
ATOM 1271 C CA . ASP A 1 170 ? 8.703 -30.453 14.359 1 93.38 170 ASP A CA 1
ATOM 1272 C C . ASP A 1 170 ? 9.984 -31.078 14.906 1 93.38 170 ASP A C 1
ATOM 1274 O O . ASP A 1 170 ? 9.992 -31.625 16 1 93.38 170 ASP A O 1
ATOM 1278 N N . ALA A 1 171 ? 11 -30.938 14.18 1 93.31 171 ALA A N 1
ATOM 1279 C CA . ALA A 1 171 ? 12.289 -31.516 14.562 1 93.31 171 ALA A CA 1
ATOM 1280 C C . ALA A 1 171 ? 13.016 -30.594 15.547 1 93.31 171 ALA A C 1
ATOM 1282 O O . ALA A 1 171 ? 14.039 -30.984 16.109 1 93.31 171 ALA A O 1
ATOM 1283 N N . GLY A 1 172 ? 12.594 -29.438 15.773 1 91.81 172 GLY A N 1
ATOM 1284 C CA . GLY A 1 172 ? 13.219 -28.484 16.672 1 91.81 172 GLY A CA 1
ATOM 1285 C C . GLY A 1 172 ? 14.406 -27.766 16.047 1 91.81 172 GLY A C 1
ATOM 1286 O O . GLY A 1 172 ? 15.258 -27.234 16.766 1 91.81 172 GLY A O 1
ATOM 1287 N N . GLY A 1 173 ? 14.492 -27.797 14.789 1 91.5 173 GLY A N 1
ATOM 1288 C CA . GLY A 1 173 ? 15.641 -27.25 14.094 1 91.5 173 GLY A CA 1
ATOM 1289 C C . GLY A 1 173 ? 15.367 -25.875 13.492 1 91.5 173 GLY A C 1
ATOM 1290 O O . GLY A 1 173 ? 16.203 -25.344 12.758 1 91.5 173 GLY A O 1
ATOM 1291 N N . LEU A 1 174 ? 14.195 -25.312 13.805 1 93.31 174 LEU A N 1
ATOM 1292 C CA . LEU A 1 174 ? 13.836 -24.016 13.258 1 93.31 174 LEU A CA 1
ATOM 1293 C C . LEU A 1 174 ? 13.977 -22.922 14.32 1 93.31 174 LEU A C 1
ATOM 1295 O O . LEU A 1 174 ? 13.383 -23.016 15.398 1 93.31 174 LEU A O 1
ATOM 1299 N N . GLY A 1 175 ? 14.844 -21.953 14.008 1 92.38 175 GLY A N 1
ATOM 1300 C CA . GLY A 1 175 ? 15.078 -20.875 14.961 1 92.38 175 GLY A CA 1
ATOM 1301 C C . GLY A 1 175 ? 14.188 -19.672 14.727 1 92.38 175 GLY A C 1
ATOM 1302 O O . GLY A 1 175 ? 13.719 -19.031 15.68 1 92.38 175 GLY A O 1
ATOM 1303 N N . ALA A 1 176 ? 14.078 -19.328 13.492 1 95.69 176 ALA A N 1
ATOM 1304 C CA . ALA A 1 176 ? 13.266 -18.156 13.148 1 95.69 176 ALA A CA 1
ATOM 1305 C C . ALA A 1 176 ? 12.812 -18.219 11.695 1 95.69 176 ALA A C 1
ATOM 1307 O O . ALA A 1 176 ? 13.391 -18.938 10.883 1 95.69 176 ALA A O 1
ATOM 1308 N N . VAL A 1 177 ? 11.773 -17.547 11.461 1 96.62 177 VAL A N 1
ATOM 1309 C CA . VAL A 1 177 ? 11.266 -17.359 10.102 1 96.62 177 VAL A CA 1
ATOM 1310 C C . VAL A 1 177 ? 11.406 -15.898 9.688 1 96.62 177 VAL A C 1
ATOM 1312 O O . VAL A 1 177 ? 10.977 -14.992 10.414 1 96.62 177 VAL A O 1
ATOM 1315 N N . LEU A 1 178 ? 12.047 -15.656 8.562 1 97.38 178 LEU A N 1
ATOM 1316 C CA . LEU A 1 178 ? 12.188 -14.305 8.016 1 97.38 178 LEU A CA 1
ATOM 1317 C C . LEU A 1 178 ? 11.375 -14.141 6.742 1 97.38 178 LEU A C 1
ATOM 1319 O O . LEU A 1 178 ? 11.484 -14.953 5.82 1 97.38 178 LEU A O 1
ATOM 1323 N N . HIS A 1 179 ? 10.539 -13.211 6.754 1 96.69 179 HIS A N 1
ATOM 1324 C CA . HIS A 1 179 ? 9.789 -12.836 5.559 1 96.69 179 HIS A CA 1
ATOM 1325 C C . HIS A 1 179 ? 10.344 -11.555 4.941 1 96.69 179 HIS A C 1
ATOM 1327 O O . HIS A 1 179 ? 10.445 -10.531 5.617 1 96.69 179 HIS A O 1
ATOM 1333 N N . LEU A 1 180 ? 10.711 -11.617 3.65 1 96.81 180 LEU A N 1
ATOM 1334 C CA . LEU A 1 180 ? 11.312 -10.484 2.963 1 96.81 180 LEU A CA 1
ATOM 1335 C C . LEU A 1 180 ? 10.414 -9.984 1.84 1 96.81 180 LEU A C 1
ATOM 1337 O O . LEU A 1 180 ? 9.82 -10.781 1.111 1 96.81 180 LEU A O 1
ATOM 1341 N N . GLY A 1 181 ? 10.352 -8.711 1.741 1 94.62 181 GLY A N 1
ATOM 1342 C CA . GLY A 1 181 ? 9.711 -8.062 0.607 1 94.62 181 GLY A CA 1
ATOM 1343 C C . GLY A 1 181 ? 10.539 -6.938 0.015 1 94.62 181 GLY A C 1
ATOM 1344 O O . GLY A 1 181 ? 11.055 -6.086 0.744 1 94.62 181 GLY A O 1
ATOM 1345 N N . LEU A 1 182 ? 10.664 -6.98 -1.288 1 91.88 182 LEU A N 1
ATOM 1346 C CA . LEU A 1 182 ? 11.391 -5.895 -1.94 1 91.88 182 LEU A CA 1
ATOM 1347 C C . LEU A 1 182 ? 10.578 -4.605 -1.925 1 91.88 182 LEU A C 1
ATOM 1349 O O . LEU A 1 182 ? 9.383 -4.617 -2.242 1 91.88 182 LEU A O 1
ATOM 1353 N N . ASP A 1 183 ? 11.234 -3.611 -1.499 1 86.94 183 ASP A N 1
ATOM 1354 C CA . ASP A 1 183 ? 10.547 -2.326 -1.433 1 86.94 183 ASP A CA 1
ATOM 1355 C C . ASP A 1 183 ? 10.438 -1.689 -2.816 1 86.94 183 ASP A C 1
ATOM 1357 O O . ASP A 1 183 ? 11.391 -1.727 -3.602 1 86.94 183 ASP A O 1
ATOM 1361 N N . ARG A 1 184 ? 9.336 -1.18 -3.246 1 78.25 184 ARG A N 1
ATOM 1362 C CA . ARG A 1 184 ? 9.062 -0.448 -4.477 1 78.25 184 ARG A CA 1
ATOM 1363 C C . ARG A 1 184 ? 9.359 -1.306 -5.703 1 78.25 184 ARG A C 1
ATOM 1365 O O . ARG A 1 184 ? 10.016 -0.851 -6.641 1 78.25 184 ARG A O 1
ATOM 1372 N N . PHE A 1 185 ? 8.977 -2.486 -5.535 1 82.69 185 PHE A N 1
ATOM 1373 C CA . PHE A 1 185 ? 9.242 -3.393 -6.648 1 82.69 185 PHE A CA 1
ATOM 1374 C C . PHE A 1 185 ? 8.414 -3.016 -7.867 1 82.69 185 PHE A C 1
ATOM 1376 O O . PHE A 1 185 ? 8.828 -3.248 -9 1 82.69 185 PHE A O 1
ATOM 1383 N N . GLN A 1 186 ? 7.297 -2.473 -7.617 1 75.38 186 GLN A N 1
ATOM 1384 C CA . GLN A 1 186 ? 6.492 -2.016 -8.742 1 75.38 186 GLN A CA 1
ATOM 1385 C C . GLN A 1 186 ? 7.234 -0.954 -9.555 1 75.38 186 GLN A C 1
ATOM 1387 O O . GLN A 1 186 ? 7.121 -0.908 -10.781 1 75.38 186 GLN A O 1
ATOM 1392 N N . ASP A 1 187 ? 7.949 -0.073 -8.875 1 74.5 187 ASP A N 1
ATOM 1393 C CA . ASP A 1 187 ? 8.758 0.931 -9.555 1 74.5 187 ASP A CA 1
ATOM 1394 C C . ASP A 1 187 ? 9.82 0.274 -10.438 1 74.5 187 ASP A C 1
ATOM 1396 O O . ASP A 1 187 ? 10.117 0.758 -11.531 1 74.5 187 ASP A O 1
ATOM 1400 N N . ALA A 1 188 ? 10.383 -0.773 -9.898 1 78.12 188 ALA A N 1
ATOM 1401 C CA . ALA A 1 188 ? 11.359 -1.521 -10.688 1 78.12 188 ALA A CA 1
ATOM 1402 C C . ALA A 1 188 ? 10.727 -2.094 -11.953 1 78.12 188 ALA A C 1
ATOM 1404 O O . ALA A 1 188 ? 11.32 -2.029 -13.031 1 78.12 188 ALA A O 1
ATOM 1405 N N . ASN A 1 189 ? 9.523 -2.629 -11.82 1 75.12 189 ASN A N 1
ATOM 1406 C CA . ASN A 1 189 ? 8.797 -3.139 -12.977 1 75.12 189 ASN A CA 1
ATOM 1407 C C . ASN A 1 189 ? 8.562 -2.049 -14.023 1 75.12 189 ASN A C 1
ATOM 1409 O O . ASN A 1 189 ? 8.688 -2.297 -15.227 1 75.12 189 ASN A O 1
ATOM 1413 N N . ASP A 1 190 ? 8.297 -0.944 -13.547 1 68.88 190 ASP A N 1
ATOM 1414 C CA . ASP A 1 190 ? 7.973 0.17 -14.43 1 68.88 190 ASP A CA 1
ATOM 1415 C C . ASP A 1 190 ? 9.211 0.661 -15.172 1 68.88 190 ASP A C 1
ATOM 1417 O O . ASP A 1 190 ? 9.133 1.034 -16.344 1 68.88 190 ASP A O 1
ATOM 1421 N N . VAL A 1 191 ? 10.258 0.627 -14.453 1 69.12 191 VAL A N 1
ATOM 1422 C CA . VAL A 1 191 ? 11.492 1.167 -15.016 1 69.12 191 VAL A CA 1
ATOM 1423 C C . VAL A 1 191 ? 12.172 0.109 -15.883 1 69.12 191 VAL A C 1
ATOM 1425 O O . VAL A 1 191 ? 12.656 0.412 -16.969 1 69.12 191 VAL A O 1
ATOM 1428 N N . LEU A 1 192 ? 12.195 -1.134 -15.453 1 76.69 192 LEU A N 1
ATOM 1429 C CA . LEU A 1 192 ? 12.977 -2.18 -16.094 1 76.69 192 LEU A CA 1
ATOM 1430 C C . LEU A 1 192 ? 12.109 -3.014 -17.031 1 76.69 192 LEU A C 1
ATOM 1432 O O . LEU A 1 192 ? 12.625 -3.752 -17.875 1 76.69 192 LEU A O 1
ATOM 1436 N N . GLY A 1 193 ? 10.852 -2.871 -16.875 1 71.94 193 GLY A N 1
ATOM 1437 C CA . GLY A 1 193 ? 9.969 -3.822 -17.531 1 71.94 193 GLY A CA 1
ATOM 1438 C C . GLY A 1 193 ? 9.906 -5.164 -16.828 1 71.94 193 GLY A C 1
ATOM 1439 O O . GLY A 1 193 ? 10.656 -5.41 -15.883 1 71.94 193 GLY A O 1
ATOM 1440 N N . HIS A 1 194 ? 9.047 -6.043 -17.281 1 71.44 194 HIS A N 1
ATOM 1441 C CA . HIS A 1 194 ? 8.852 -7.34 -16.641 1 71.44 194 HIS A CA 1
ATOM 1442 C C . HIS A 1 194 ? 10.102 -8.203 -16.75 1 71.44 194 HIS A C 1
ATOM 1444 O O . HIS A 1 194 ? 10.477 -8.883 -15.789 1 71.44 194 HIS A O 1
ATOM 1450 N N . HIS A 1 195 ? 10.664 -8.109 -17.875 1 76.62 195 HIS A N 1
ATOM 1451 C CA . HIS A 1 195 ? 11.875 -8.906 -18.078 1 76.62 195 HIS A CA 1
ATOM 1452 C C . HIS A 1 195 ? 12.992 -8.438 -17.156 1 76.62 195 HIS A C 1
ATOM 1454 O O . HIS A 1 195 ? 13.641 -9.25 -16.5 1 76.62 195 HIS A O 1
ATOM 1460 N N . GLY A 1 196 ? 13.203 -7.18 -17.156 1 83.69 196 GLY A N 1
ATOM 1461 C CA . GLY A 1 196 ? 14.211 -6.633 -16.266 1 83.69 196 GLY A CA 1
ATOM 1462 C C . GLY A 1 196 ? 13.93 -6.91 -14.797 1 83.69 196 GLY A C 1
ATOM 1463 O O . GLY A 1 196 ? 14.844 -7.211 -14.023 1 83.69 196 GLY A O 1
ATOM 1464 N N . ALA A 1 197 ? 12.703 -6.844 -14.43 1 87.31 197 ALA A N 1
ATOM 1465 C CA . ALA A 1 197 ? 12.305 -7.121 -13.055 1 87.31 197 ALA A CA 1
ATOM 1466 C C . ALA A 1 197 ? 12.531 -8.594 -12.711 1 87.31 197 ALA A C 1
ATOM 1468 O O . ALA A 1 197 ? 12.93 -8.914 -11.586 1 87.31 197 ALA A O 1
ATOM 1469 N N . ASP A 1 198 ? 12.273 -9.43 -13.695 1 85.94 198 ASP A N 1
ATOM 1470 C CA . ASP A 1 198 ? 12.547 -10.852 -13.492 1 85.94 198 ASP A CA 1
ATOM 1471 C C . ASP A 1 198 ? 14.031 -11.094 -13.258 1 85.94 198 ASP A C 1
ATOM 1473 O O . ASP A 1 198 ? 14.406 -11.891 -12.391 1 85.94 198 ASP A O 1
ATOM 1477 N N . MET A 1 199 ? 14.766 -10.422 -14.023 1 90 199 MET A N 1
ATOM 1478 C CA . MET A 1 199 ? 16.203 -10.547 -13.859 1 90 199 MET A CA 1
ATOM 1479 C C . MET A 1 199 ? 16.656 -10.055 -12.492 1 90 199 MET A C 1
ATOM 1481 O O . MET A 1 199 ? 17.516 -10.672 -11.852 1 90 199 MET A O 1
ATOM 1485 N N . LEU A 1 200 ? 16.078 -9.023 -12.102 1 91.94 200 LEU A N 1
ATOM 1486 C CA . LEU A 1 200 ? 16.391 -8.484 -10.789 1 91.94 200 LEU A CA 1
ATOM 1487 C C . LEU A 1 200 ? 16.031 -9.484 -9.688 1 91.94 200 LEU A C 1
ATOM 1489 O O . LEU A 1 200 ? 16.828 -9.719 -8.781 1 91.94 200 LEU A O 1
ATOM 1493 N N . LEU A 1 201 ? 14.883 -10.07 -9.805 1 93.94 201 LEU A N 1
ATOM 1494 C CA . LEU A 1 201 ? 14.453 -11.062 -8.828 1 93.94 201 LEU A CA 1
ATOM 1495 C C . LEU A 1 201 ? 15.414 -12.25 -8.797 1 93.94 201 LEU A C 1
ATOM 1497 O O . LEU A 1 201 ? 15.711 -12.781 -7.73 1 93.94 201 LEU A O 1
ATOM 1501 N N . HIS A 1 202 ? 15.844 -12.625 -9.938 1 94.06 202 HIS A N 1
ATOM 1502 C CA . HIS A 1 202 ? 16.797 -13.727 -10.031 1 94.06 202 HIS A CA 1
ATOM 1503 C C . HIS A 1 202 ? 18.094 -13.383 -9.32 1 94.06 202 HIS A C 1
ATOM 1505 O O . HIS A 1 202 ? 18.625 -14.203 -8.57 1 94.06 202 HIS A O 1
ATOM 1511 N N . ARG A 1 203 ? 18.594 -12.211 -9.562 1 94 203 ARG A N 1
ATOM 1512 C CA . ARG A 1 203 ? 19.844 -11.781 -8.945 1 94 203 ARG A CA 1
ATOM 1513 C C . ARG A 1 203 ? 19.688 -11.68 -7.43 1 94 203 ARG A C 1
ATOM 1515 O O . ARG A 1 203 ? 20.609 -12.047 -6.684 1 94 203 ARG A O 1
ATOM 1522 N N . VAL A 1 204 ? 18.609 -11.195 -6.996 1 95.12 204 VAL A N 1
ATOM 1523 C CA . VAL A 1 204 ? 18.344 -11.078 -5.566 1 95.12 204 VAL A CA 1
ATOM 1524 C C . VAL A 1 204 ? 18.266 -12.469 -4.938 1 95.12 204 VAL A C 1
ATOM 1526 O O . VAL A 1 204 ? 18.781 -12.688 -3.84 1 95.12 204 VAL A O 1
ATOM 1529 N N . ALA A 1 205 ? 17.641 -13.375 -5.637 1 95.94 205 ALA A N 1
ATOM 1530 C CA . ALA A 1 205 ? 17.531 -14.742 -5.152 1 95.94 205 ALA A CA 1
ATOM 1531 C C . ALA A 1 205 ? 18.906 -15.375 -4.961 1 95.94 205 ALA A C 1
ATOM 1533 O O . ALA A 1 205 ? 19.172 -16.031 -3.949 1 95.94 205 ALA A O 1
ATOM 1534 N N . VAL A 1 206 ? 19.734 -15.164 -5.926 1 94.75 206 VAL A N 1
ATOM 1535 C CA . VAL A 1 206 ? 21.078 -15.703 -5.875 1 94.75 206 VAL A CA 1
ATOM 1536 C C . VAL A 1 206 ? 21.828 -15.109 -4.684 1 94.75 206 VAL A C 1
ATOM 1538 O O . VAL A 1 206 ? 22.469 -15.828 -3.916 1 94.75 206 VAL A O 1
ATOM 1541 N N . ALA A 1 207 ? 21.734 -13.852 -4.547 1 95.69 207 ALA A N 1
ATOM 1542 C CA . ALA A 1 207 ? 22.391 -13.164 -3.441 1 95.69 207 ALA A CA 1
ATOM 1543 C C . ALA A 1 207 ? 21.828 -13.617 -2.098 1 95.69 207 ALA A C 1
ATOM 1545 O O . ALA A 1 207 ? 22.578 -13.805 -1.136 1 95.69 207 ALA A O 1
ATOM 1546 N N . LEU A 1 208 ? 20.547 -13.758 -2.045 1 96.12 208 LEU A N 1
ATOM 1547 C CA . LEU A 1 208 ? 19.875 -14.148 -0.812 1 96.12 208 LEU A CA 1
ATOM 1548 C C . LEU A 1 208 ? 20.312 -15.539 -0.374 1 96.12 208 LEU A C 1
ATOM 1550 O O . LEU A 1 208 ? 20.547 -15.781 0.813 1 96.12 208 LEU A O 1
ATOM 1554 N N . ARG A 1 209 ? 20.391 -16.422 -1.275 1 94.38 209 ARG A N 1
ATOM 1555 C CA . ARG A 1 209 ? 20.844 -17.766 -0.981 1 94.38 209 ARG A CA 1
ATOM 1556 C C . ARG A 1 209 ? 22.281 -17.766 -0.455 1 94.38 209 ARG A C 1
ATOM 1558 O O . ARG A 1 209 ? 22.609 -18.484 0.49 1 94.38 209 ARG A O 1
ATOM 1565 N N . ALA A 1 210 ? 23.078 -16.953 -1.049 1 92.88 210 ALA A N 1
ATOM 1566 C CA . ALA A 1 210 ? 24.5 -16.875 -0.68 1 92.88 210 ALA A CA 1
ATOM 1567 C C . ALA A 1 210 ? 24.672 -16.297 0.721 1 92.88 210 ALA A C 1
ATOM 1569 O O . ALA A 1 210 ? 25.469 -16.797 1.515 1 92.88 210 ALA A O 1
ATOM 1570 N N . VAL A 1 211 ? 23.906 -15.336 1.037 1 92.56 211 VAL A N 1
ATOM 1571 C CA . VAL A 1 211 ? 24.094 -14.609 2.285 1 92.56 211 VAL A CA 1
ATOM 1572 C C . VAL A 1 211 ? 23.453 -15.375 3.439 1 92.56 211 VAL A C 1
ATOM 1574 O O . VAL A 1 211 ? 23.906 -15.281 4.582 1 92.56 211 VAL A O 1
ATOM 1577 N N . SER A 1 212 ? 22.438 -16.094 3.221 1 90.88 212 SER A N 1
ATOM 1578 C CA . SER A 1 212 ? 21.719 -16.812 4.27 1 90.88 212 SER A CA 1
ATOM 1579 C C . SER A 1 212 ? 22.531 -17.984 4.812 1 90.88 212 SER A C 1
ATOM 1581 O O . SER A 1 212 ? 22.391 -18.359 5.977 1 90.88 212 SER A O 1
ATOM 1583 N N . GLY A 1 213 ? 23.453 -18.469 4.109 1 84.31 213 GLY A N 1
ATOM 1584 C CA . GLY A 1 213 ? 24.328 -19.531 4.586 1 84.31 213 GLY A CA 1
ATOM 1585 C C . GLY A 1 213 ? 23.797 -20.922 4.32 1 84.31 213 GLY A C 1
ATOM 1586 O O . GLY A 1 213 ? 22.609 -21.094 4.027 1 84.31 213 GLY A O 1
ATOM 1587 N N . THR A 1 214 ? 24.812 -21.844 4.727 1 79.19 214 THR A N 1
ATOM 1588 C CA . THR A 1 214 ? 24.547 -23.25 4.473 1 79.19 214 THR A CA 1
ATOM 1589 C C . THR A 1 214 ? 23.656 -23.844 5.57 1 79.19 214 THR A C 1
ATOM 1591 O O . THR A 1 214 ? 23.766 -23.453 6.734 1 79.19 214 THR A O 1
ATOM 1594 N N . GLY A 1 215 ? 22.469 -24.109 5.531 1 84.88 215 GLY A N 1
ATOM 1595 C CA . GLY A 1 215 ? 21.547 -24.703 6.484 1 84.88 215 GLY A CA 1
ATOM 1596 C C . GLY A 1 215 ? 20.188 -24.031 6.504 1 84.88 215 GLY A C 1
ATOM 1597 O O . GLY A 1 215 ? 19.219 -24.578 7.035 1 84.88 215 GLY A O 1
ATOM 1598 N N . ASN A 1 216 ? 20.359 -22.922 6.023 1 92.5 216 ASN A N 1
ATOM 1599 C CA . ASN A 1 216 ? 19.109 -22.188 5.98 1 92.5 216 ASN A CA 1
ATOM 1600 C C . ASN A 1 216 ? 18.406 -22.359 4.637 1 92.5 216 ASN A C 1
ATOM 1602 O O . ASN A 1 216 ? 19.047 -22.641 3.627 1 92.5 216 ASN A O 1
ATOM 1606 N N . LEU A 1 217 ? 17.188 -22.328 4.699 1 94.69 217 LEU A N 1
ATOM 1607 C CA . LEU A 1 217 ? 16.391 -22.531 3.486 1 94.69 217 LEU A CA 1
ATOM 1608 C C . LEU A 1 217 ? 15.812 -21.203 2.998 1 94.69 217 LEU A C 1
ATOM 1610 O O . LEU A 1 217 ? 15.219 -20.453 3.781 1 94.69 217 LEU A O 1
ATOM 1614 N N . VAL A 1 218 ? 16.031 -20.938 1.756 1 96.44 218 VAL A N 1
ATOM 1615 C CA . VAL A 1 218 ? 15.5 -19.734 1.111 1 96.44 218 VAL A CA 1
ATOM 1616 C C . VAL A 1 218 ? 14.453 -20.125 0.076 1 96.44 218 VAL A C 1
ATOM 1618 O O . VAL A 1 218 ? 14.664 -21.047 -0.722 1 96.44 218 VAL A O 1
ATOM 1621 N N . ALA A 1 219 ? 13.328 -19.484 0.163 1 96.44 219 ALA A N 1
ATOM 1622 C CA . ALA A 1 219 ? 12.234 -19.766 -0.765 1 96.44 219 ALA A CA 1
ATOM 1623 C C . ALA A 1 219 ? 11.656 -18.484 -1.347 1 96.44 219 ALA A C 1
ATOM 1625 O O . ALA A 1 219 ? 11.836 -17.406 -0.779 1 96.44 219 ALA A O 1
ATOM 1626 N N . ARG A 1 220 ? 11.125 -18.547 -2.488 1 93.81 220 ARG A N 1
ATOM 1627 C CA . ARG A 1 220 ? 10.336 -17.453 -3.041 1 93.81 220 ARG A CA 1
ATOM 1628 C C . ARG A 1 220 ? 8.844 -17.766 -2.965 1 93.81 220 ARG A C 1
ATOM 1630 O O . ARG A 1 220 ? 8.398 -18.828 -3.402 1 93.81 220 ARG A O 1
ATOM 1637 N N . LEU A 1 221 ? 8.109 -16.938 -2.377 1 86.44 221 LEU A N 1
ATOM 1638 C CA . LEU A 1 221 ? 6.676 -17.156 -2.201 1 86.44 221 LEU A CA 1
ATOM 1639 C C . LEU A 1 221 ? 5.902 -16.672 -3.426 1 86.44 221 LEU A C 1
ATOM 1641 O O . LEU A 1 221 ? 5.184 -17.453 -4.051 1 86.44 221 LEU A O 1
ATOM 1645 N N . ASP A 1 222 ? 5.957 -15.391 -3.74 1 77.56 222 ASP A N 1
ATOM 1646 C CA . ASP A 1 222 ? 5.289 -14.773 -4.883 1 77.56 222 ASP A CA 1
ATOM 1647 C C . ASP A 1 222 ? 5.754 -13.328 -5.078 1 77.56 222 ASP A C 1
ATOM 1649 O O . ASP A 1 222 ? 6.172 -12.672 -4.121 1 77.56 222 ASP A O 1
ATOM 1653 N N . GLY A 1 223 ? 5.75 -13.031 -6.355 1 82.06 223 GLY A N 1
ATOM 1654 C CA . GLY A 1 223 ? 6.141 -11.656 -6.633 1 82.06 223 GLY A CA 1
ATOM 1655 C C . GLY A 1 223 ? 7.523 -11.312 -6.113 1 82.06 223 GLY A C 1
ATOM 1656 O O . GLY A 1 223 ? 8.5 -11.984 -6.449 1 82.06 223 GLY A O 1
ATOM 1657 N N . ASP A 1 224 ? 7.504 -10.344 -5.215 1 90 224 ASP A N 1
ATOM 1658 C CA . ASP A 1 224 ? 8.766 -9.852 -4.672 1 90 224 ASP A CA 1
ATOM 1659 C C . ASP A 1 224 ? 9 -10.367 -3.256 1 90 224 ASP A C 1
ATOM 1661 O O . ASP A 1 224 ? 9.797 -9.812 -2.506 1 90 224 ASP A O 1
ATOM 1665 N N . GLN A 1 225 ? 8.297 -11.43 -2.906 1 93.19 225 GLN A N 1
ATOM 1666 C CA . GLN A 1 225 ? 8.336 -11.906 -1.528 1 93.19 225 GLN A CA 1
ATOM 1667 C C . GLN A 1 225 ? 9.172 -13.18 -1.413 1 93.19 225 GLN A C 1
ATOM 1669 O O . GLN A 1 225 ? 9.062 -14.078 -2.254 1 93.19 225 GLN A O 1
ATOM 1674 N N . PHE A 1 226 ? 10.008 -13.203 -0.417 1 96.31 226 PHE A N 1
ATOM 1675 C CA . PHE A 1 226 ? 10.867 -14.344 -0.109 1 96.31 226 PHE A CA 1
ATOM 1676 C C . PHE A 1 226 ? 10.703 -14.766 1.347 1 96.31 226 PHE A C 1
ATOM 1678 O O . PHE A 1 226 ? 10.211 -13.992 2.172 1 96.31 226 PHE A O 1
ATOM 1685 N N . LEU A 1 227 ? 11.047 -15.969 1.594 1 96.94 227 LEU A N 1
ATOM 1686 C CA . LEU A 1 227 ? 11.055 -16.516 2.947 1 96.94 227 LEU A CA 1
ATOM 1687 C C . LEU A 1 227 ? 12.391 -17.188 3.256 1 96.94 227 LEU A C 1
ATOM 1689 O O . LEU A 1 227 ? 12.945 -17.891 2.406 1 96.94 227 LEU A O 1
ATOM 1693 N N . VAL A 1 228 ? 12.898 -16.969 4.422 1 96.88 228 VAL A N 1
ATOM 1694 C CA . VAL A 1 228 ? 14.102 -17.641 4.895 1 96.88 228 VAL A CA 1
ATOM 1695 C C . VAL A 1 228 ? 13.797 -18.391 6.191 1 96.88 228 VAL A C 1
ATOM 1697 O O . VAL A 1 228 ? 13.305 -17.797 7.152 1 96.88 228 VAL A O 1
ATOM 1700 N N . LEU A 1 229 ? 14.023 -19.641 6.199 1 96.94 229 LEU A N 1
ATOM 1701 C CA . LEU A 1 229 ? 13.977 -20.453 7.418 1 96.94 229 LEU A CA 1
ATOM 1702 C C . LEU A 1 229 ? 15.359 -20.547 8.062 1 96.94 229 LEU A C 1
ATOM 1704 O O . LEU A 1 229 ? 16.266 -21.172 7.512 1 96.94 229 LEU A O 1
ATOM 1708 N N . LEU A 1 230 ? 15.367 -19.906 9.18 1 94.44 230 LEU A N 1
ATOM 1709 C CA . LEU A 1 230 ? 16.656 -19.906 9.883 1 94.44 230 LEU A CA 1
ATOM 1710 C C . LEU A 1 230 ? 16.734 -21.047 10.875 1 94.44 230 LEU A C 1
ATOM 1712 O O . LEU A 1 230 ? 15.852 -21.203 11.734 1 94.44 230 LEU A O 1
ATOM 1716 N N . SER A 1 231 ? 17.703 -21.844 10.727 1 90.25 231 SER A N 1
ATOM 1717 C CA . SER A 1 231 ? 17.938 -22.875 11.719 1 90.25 231 SER A CA 1
ATOM 1718 C C . SER A 1 231 ? 18.609 -22.312 12.969 1 90.25 231 SER A C 1
ATOM 1720 O O . SER A 1 231 ? 18.062 -21.453 13.641 1 90.25 231 SER A O 1
ATOM 1722 N N . GLU A 1 232 ? 19.891 -22.312 13.062 1 83.56 232 GLU A N 1
ATOM 1723 C CA . GLU A 1 232 ? 20.609 -21.781 14.203 1 83.56 232 GLU A CA 1
ATOM 1724 C C . GLU A 1 232 ? 21.312 -20.469 13.844 1 83.56 232 GLU A C 1
ATOM 1726 O O . GLU A 1 232 ? 21.828 -20.312 12.742 1 83.56 232 GLU A O 1
ATOM 1731 N N . LEU A 1 233 ? 21.094 -19.531 14.703 1 81.88 233 LEU A N 1
ATOM 1732 C CA . LEU A 1 233 ? 21.766 -18.25 14.516 1 81.88 233 LEU A CA 1
ATOM 1733 C C . LEU A 1 233 ? 23.266 -18.406 14.727 1 81.88 233 LEU A C 1
ATOM 1735 O O . LEU A 1 233 ? 23.703 -19.031 15.695 1 81.88 233 LEU A O 1
ATOM 1739 N N . PRO A 1 234 ? 24 -17.922 13.742 1 78.69 234 PRO A N 1
ATOM 1740 C CA . PRO A 1 234 ? 25.453 -17.938 13.977 1 78.69 234 PRO A CA 1
ATOM 1741 C C . PRO A 1 234 ? 25.844 -17.188 15.25 1 78.69 234 PRO A C 1
ATOM 1743 O O . PRO A 1 234 ? 25.094 -16.344 15.727 1 78.69 234 PRO A O 1
ATOM 1746 N N . SER A 1 235 ? 27.047 -17.5 15.727 1 81.81 235 SER A N 1
ATOM 1747 C CA . SER A 1 235 ? 27.547 -16.875 16.938 1 81.81 235 SER A CA 1
ATOM 1748 C C . SER A 1 235 ? 27.688 -15.367 16.75 1 81.81 235 SER A C 1
ATOM 1750 O O . SER A 1 235 ? 28.234 -14.906 15.75 1 81.81 235 SER A O 1
ATOM 1752 N N . GLY A 1 236 ? 27.203 -14.57 17.609 1 82.81 236 GLY A N 1
ATOM 1753 C CA . GLY A 1 236 ? 27.344 -13.125 17.609 1 82.81 236 GLY A CA 1
ATOM 1754 C C . GLY A 1 236 ? 26.172 -12.414 16.969 1 82.81 236 GLY A C 1
ATOM 1755 O O . GLY A 1 236 ? 26.062 -11.188 17.062 1 82.81 236 GLY A O 1
ATOM 1756 N N . TYR A 1 237 ? 25.281 -13.188 16.344 1 86.19 237 TYR A N 1
ATOM 1757 C CA . TYR A 1 237 ? 24.156 -12.547 15.672 1 86.19 237 TYR A CA 1
ATOM 1758 C C . TYR A 1 237 ? 22.891 -12.648 16.516 1 86.19 237 TYR A C 1
ATOM 1760 O O . TYR A 1 237 ? 22.641 -13.68 17.141 1 86.19 237 TYR A O 1
ATOM 1768 N N . THR A 1 238 ? 22.234 -11.539 16.578 1 89.06 238 THR A N 1
ATOM 1769 C CA . THR A 1 238 ? 20.844 -11.586 16.984 1 89.06 238 THR A CA 1
ATOM 1770 C C . THR A 1 238 ? 19.922 -11.742 15.773 1 89.06 238 THR A C 1
ATOM 1772 O O . THR A 1 238 ? 20.375 -11.648 14.625 1 89.06 238 THR A O 1
ATOM 1775 N N . ARG A 1 239 ? 18.734 -12.086 16.047 1 90.19 239 ARG A N 1
ATOM 1776 C CA . ARG A 1 239 ? 17.781 -12.195 14.953 1 90.19 239 ARG A CA 1
ATOM 1777 C C . ARG A 1 239 ? 17.719 -10.898 14.148 1 90.19 239 ARG A C 1
ATOM 1779 O O . ARG A 1 239 ? 17.719 -10.93 12.922 1 90.19 239 ARG A O 1
ATOM 1786 N N . GLN A 1 240 ? 17.797 -9.844 14.812 1 88.38 240 GLN A N 1
ATOM 1787 C CA . GLN A 1 240 ? 17.734 -8.539 14.156 1 88.38 240 GLN A CA 1
ATOM 1788 C C . GLN A 1 240 ? 18.984 -8.281 13.336 1 88.38 240 GLN A C 1
ATOM 1790 O O . GLN A 1 240 ? 18.906 -7.773 12.219 1 88.38 240 GLN A O 1
ATOM 1795 N N . SER A 1 241 ? 20.125 -8.57 13.977 1 89.56 241 SER A N 1
ATOM 1796 C CA . SER A 1 241 ? 21.359 -8.352 13.25 1 89.56 241 SER A CA 1
ATOM 1797 C C . SER A 1 241 ? 21.469 -9.273 12.039 1 89.56 241 SER A C 1
ATOM 1799 O O . SER A 1 241 ? 22.047 -8.891 11.016 1 89.56 241 SER A O 1
ATOM 1801 N N . MET A 1 242 ? 20.953 -10.438 12.172 1 91.31 242 MET A N 1
ATOM 1802 C CA . MET A 1 242 ? 20.906 -11.344 11.023 1 91.31 242 MET A CA 1
ATOM 1803 C C . MET A 1 242 ? 20.047 -10.766 9.906 1 91.31 242 MET A C 1
ATOM 1805 O O . MET A 1 242 ? 20.422 -10.844 8.734 1 91.31 242 MET A O 1
ATOM 1809 N N . GLY A 1 243 ? 18.906 -10.258 10.25 1 93.62 243 GLY A N 1
ATOM 1810 C CA . GLY A 1 243 ? 18.062 -9.594 9.266 1 93.62 243 GLY A CA 1
ATOM 1811 C C . GLY A 1 243 ? 18.781 -8.477 8.531 1 93.62 243 GLY A C 1
ATOM 1812 O O . GLY A 1 243 ? 18.688 -8.367 7.309 1 93.62 243 GLY A O 1
ATOM 1813 N N . ARG A 1 244 ? 19.516 -7.738 9.258 1 89.62 244 ARG A N 1
ATOM 1814 C CA . ARG A 1 244 ? 20.25 -6.625 8.664 1 89.62 244 ARG A CA 1
ATOM 1815 C C . ARG A 1 244 ? 21.375 -7.129 7.762 1 89.62 244 ARG A C 1
ATOM 1817 O O . ARG A 1 244 ? 21.672 -6.523 6.73 1 89.62 244 ARG A O 1
ATOM 1824 N N . HIS A 1 245 ? 21.953 -8.141 8.242 1 92.62 245 HIS A N 1
ATOM 1825 C CA . HIS A 1 245 ? 23 -8.773 7.441 1 92.62 245 HIS A CA 1
ATOM 1826 C C . HIS A 1 245 ? 22.453 -9.242 6.098 1 92.62 245 HIS A C 1
ATOM 1828 O O . HIS A 1 245 ? 23.078 -9.008 5.059 1 92.62 245 HIS A O 1
ATOM 1834 N N . ILE A 1 246 ? 21.375 -9.836 6.16 1 94.44 246 ILE A N 1
ATOM 1835 C CA . ILE A 1 246 ? 20.734 -10.336 4.949 1 94.44 246 ILE A CA 1
ATOM 1836 C C . ILE A 1 246 ? 20.344 -9.156 4.055 1 94.44 246 ILE A C 1
ATOM 1838 O O . ILE A 1 246 ? 20.594 -9.18 2.85 1 94.44 246 ILE A O 1
ATOM 1842 N N . ALA A 1 247 ? 19.75 -8.164 4.617 1 92.94 247 ALA A N 1
ATOM 1843 C CA . ALA A 1 247 ? 19.344 -6.984 3.861 1 92.94 247 ALA A CA 1
ATOM 1844 C C . ALA A 1 247 ? 20.531 -6.348 3.145 1 92.94 247 ALA A C 1
ATOM 1846 O O . ALA A 1 247 ? 20.438 -5.988 1.97 1 92.94 247 ALA A O 1
ATOM 1847 N N . ALA A 1 248 ? 21.594 -6.273 3.812 1 88.88 248 ALA A N 1
ATOM 1848 C CA . ALA A 1 248 ? 22.797 -5.68 3.248 1 88.88 248 ALA A CA 1
ATOM 1849 C C . ALA A 1 248 ? 23.375 -6.551 2.131 1 88.88 248 ALA A C 1
ATOM 1851 O O . ALA A 1 248 ? 23.906 -6.039 1.145 1 88.88 248 ALA A O 1
ATOM 1852 N N . GLY A 1 249 ? 23.188 -7.785 2.305 1 92.31 249 GLY A N 1
ATOM 1853 C CA . GLY A 1 249 ? 23.75 -8.734 1.354 1 92.31 249 GLY A CA 1
ATOM 1854 C C . GLY A 1 249 ? 23.016 -8.758 0.027 1 92.31 249 GLY A C 1
ATOM 1855 O O . GLY A 1 249 ? 23.594 -9.117 -1.001 1 92.31 249 GLY A O 1
ATOM 1856 N N . ILE A 1 250 ? 21.828 -8.312 0.053 1 93.44 250 ILE A N 1
ATOM 1857 C CA . ILE A 1 250 ? 21.062 -8.445 -1.188 1 93.44 250 ILE A CA 1
ATOM 1858 C C . ILE A 1 250 ? 20.859 -7.07 -1.817 1 93.44 250 ILE A C 1
ATOM 1860 O O . ILE A 1 250 ? 20.297 -6.961 -2.912 1 93.44 250 ILE A O 1
ATOM 1864 N N . ARG A 1 251 ? 21.297 -6.074 -1.313 1 87.62 251 ARG A N 1
ATOM 1865 C CA . ARG A 1 251 ? 21.078 -4.699 -1.758 1 87.62 251 ARG A CA 1
ATOM 1866 C C . ARG A 1 251 ? 21.625 -4.484 -3.162 1 87.62 251 ARG A C 1
ATOM 1868 O O . ARG A 1 251 ? 21 -3.814 -3.986 1 87.62 251 ARG A O 1
ATOM 1875 N N . GLY A 1 252 ? 22.734 -4.996 -3.498 1 85.44 252 GLY A N 1
ATOM 1876 C CA . GLY A 1 252 ? 23.391 -4.777 -4.781 1 85.44 252 GLY A CA 1
ATOM 1877 C C . GLY A 1 252 ? 24.5 -3.756 -4.719 1 85.44 252 GLY A C 1
ATOM 1878 O O . GLY A 1 252 ? 25.156 -3.609 -3.688 1 85.44 252 GLY A O 1
ATOM 1879 N N . PRO A 1 253 ? 24.75 -3.137 -5.82 1 85.75 253 PRO A N 1
ATOM 1880 C CA . PRO A 1 253 ? 23.953 -3.014 -7.035 1 85.75 253 PRO A CA 1
ATOM 1881 C C . PRO A 1 253 ? 23.984 -4.27 -7.902 1 85.75 253 PRO A C 1
ATOM 1883 O O . PRO A 1 253 ? 25.031 -4.91 -8.016 1 85.75 253 PRO A O 1
ATOM 1886 N N . HIS A 1 254 ? 22.781 -4.578 -8.477 1 89.69 254 HIS A N 1
ATOM 1887 C CA . HIS A 1 254 ? 22.641 -5.66 -9.438 1 89.69 254 HIS A CA 1
ATOM 1888 C C . HIS A 1 254 ? 22.641 -5.133 -10.867 1 89.69 254 HIS A C 1
ATOM 1890 O O . HIS A 1 254 ? 21.844 -4.258 -11.219 1 89.69 254 HIS A O 1
ATOM 1896 N N . PRO A 1 255 ? 23.516 -5.555 -11.609 1 88.88 255 PRO A N 1
ATOM 1897 C CA . PRO A 1 255 ? 23.516 -5.121 -13.008 1 88.88 255 PRO A CA 1
ATOM 1898 C C . PRO A 1 255 ? 22.359 -5.73 -13.812 1 88.88 255 PRO A C 1
ATOM 1900 O O . PRO A 1 255 ? 22.312 -6.949 -13.984 1 88.88 255 PRO A O 1
ATOM 1903 N N . ILE A 1 256 ? 21.484 -4.887 -14.328 1 88.44 256 ILE A N 1
ATOM 1904 C CA . ILE A 1 256 ? 20.359 -5.324 -15.148 1 88.44 256 ILE A CA 1
ATOM 1905 C C . ILE A 1 256 ? 20.375 -4.582 -16.484 1 88.44 256 ILE A C 1
ATOM 1907 O O . ILE A 1 256 ? 20.125 -3.375 -16.531 1 88.44 256 ILE A O 1
ATOM 1911 N N . ASP A 1 257 ? 20.562 -5.324 -17.5 1 80.5 257 ASP A N 1
ATOM 1912 C CA . ASP A 1 257 ? 20.609 -4.738 -18.828 1 80.5 257 ASP A CA 1
ATOM 1913 C C . ASP A 1 257 ? 21.516 -3.504 -18.859 1 80.5 257 ASP A C 1
ATOM 1915 O O . ASP A 1 257 ? 21.125 -2.451 -19.359 1 80.5 257 ASP A O 1
ATOM 1919 N N . GLY A 1 258 ? 22.625 -3.586 -18.109 1 76.94 258 GLY A N 1
ATOM 1920 C CA . GLY A 1 258 ? 23.641 -2.541 -18.109 1 76.94 258 GLY A CA 1
ATOM 1921 C C . GLY A 1 258 ? 23.406 -1.483 -17.047 1 76.94 258 GLY A C 1
ATOM 1922 O O . GLY A 1 258 ? 24.234 -0.584 -16.875 1 76.94 258 GLY A O 1
ATOM 1923 N N . LEU A 1 259 ? 22.312 -1.561 -16.391 1 77.56 259 LEU A N 1
ATOM 1924 C CA . LEU A 1 259 ? 22 -0.583 -15.352 1 77.56 259 LEU A CA 1
ATOM 1925 C C . LEU A 1 259 ? 22.219 -1.175 -13.961 1 77.56 259 LEU A C 1
ATOM 1927 O O . LEU A 1 259 ? 21.703 -2.252 -13.656 1 77.56 259 LEU A O 1
ATOM 1931 N N . PRO A 1 260 ? 23.062 -0.507 -13.211 1 84.62 260 PRO A N 1
ATOM 1932 C CA . PRO A 1 260 ? 23.203 -0.962 -11.828 1 84.62 260 PRO A CA 1
ATOM 1933 C C . PRO A 1 260 ? 21.984 -0.607 -10.969 1 84.62 260 PRO A C 1
ATOM 1935 O O . PRO A 1 260 ? 21.703 0.573 -10.742 1 84.62 260 PRO A O 1
ATOM 1938 N N . ILE A 1 261 ? 21.266 -1.604 -10.469 1 83.69 261 ILE A N 1
ATOM 1939 C CA . ILE A 1 261 ? 20.047 -1.38 -9.695 1 83.69 261 ILE A CA 1
ATOM 1940 C C . ILE A 1 261 ? 20.266 -1.854 -8.258 1 83.69 261 ILE A C 1
ATOM 1942 O O . ILE A 1 261 ? 20.672 -2.996 -8.031 1 83.69 261 ILE A O 1
ATOM 1946 N N . SER A 1 262 ? 20.031 -0.939 -7.297 1 84.5 262 SER A N 1
ATOM 1947 C CA . SER A 1 262 ? 20.031 -1.326 -5.891 1 84.5 262 SER A CA 1
ATOM 1948 C C . SER A 1 262 ? 18.625 -1.555 -5.379 1 84.5 262 SER A C 1
ATOM 1950 O O . SER A 1 262 ? 17.688 -0.852 -5.777 1 84.5 262 SER A O 1
ATOM 1952 N N . VAL A 1 263 ? 18.516 -2.553 -4.535 1 86.19 263 VAL A N 1
ATOM 1953 C CA . VAL A 1 263 ? 17.188 -2.846 -4.023 1 86.19 263 VAL A CA 1
ATOM 1954 C C . VAL A 1 263 ? 17.156 -2.627 -2.514 1 86.19 263 VAL A C 1
ATOM 1956 O O . VAL A 1 263 ? 18.172 -2.762 -1.836 1 86.19 263 VAL A O 1
ATOM 1959 N N . GLU A 1 264 ? 16.062 -2.158 -2.043 1 87.25 264 GLU A N 1
ATOM 1960 C CA . GLU A 1 264 ? 15.766 -2.104 -0.616 1 87.25 264 GLU A CA 1
ATOM 1961 C C . GLU A 1 264 ? 14.797 -3.211 -0.215 1 87.25 264 GLU A C 1
ATOM 1963 O O . GLU A 1 264 ? 13.945 -3.615 -1.009 1 87.25 264 GLU A O 1
ATOM 1968 N N . VAL A 1 265 ? 15.047 -3.672 0.973 1 92.31 265 VAL A N 1
ATOM 1969 C CA . VAL A 1 265 ? 14.227 -4.793 1.405 1 92.31 265 VAL A CA 1
ATOM 1970 C C . VAL A 1 265 ? 13.703 -4.539 2.816 1 92.31 265 VAL A C 1
ATOM 1972 O O . VAL A 1 265 ? 14.375 -3.9 3.629 1 92.31 265 VAL A O 1
ATOM 1975 N N . SER A 1 266 ? 12.469 -4.855 3.035 1 94.31 266 SER A N 1
ATOM 1976 C CA . SER A 1 266 ? 11.883 -4.914 4.367 1 94.31 266 SER A CA 1
ATOM 1977 C C . SER A 1 266 ? 11.773 -6.355 4.863 1 94.31 266 SER A C 1
ATOM 1979 O O . SER A 1 266 ? 11.367 -7.246 4.113 1 94.31 266 SER A O 1
ATOM 1981 N N . ILE A 1 267 ? 12.227 -6.551 6.121 1 96.06 267 ILE A N 1
ATOM 1982 C CA . ILE A 1 267 ? 12.281 -7.91 6.648 1 96.06 267 ILE A CA 1
ATOM 1983 C C . ILE A 1 267 ? 11.492 -7.992 7.949 1 96.06 267 ILE A C 1
ATOM 1985 O O . ILE A 1 267 ? 11.688 -7.176 8.859 1 96.06 267 ILE A O 1
ATOM 1989 N N . GLY A 1 268 ? 10.578 -8.93 7.98 1 96.06 268 GLY A N 1
ATOM 1990 C CA . GLY A 1 268 ? 9.891 -9.312 9.203 1 96.06 268 GLY A CA 1
ATOM 1991 C C . GLY A 1 268 ? 10.406 -10.609 9.797 1 96.06 268 GLY A C 1
ATOM 1992 O O . GLY A 1 268 ? 10.633 -11.586 9.078 1 96.06 268 GLY A O 1
ATOM 1993 N N . ILE A 1 269 ? 10.586 -10.633 11.125 1 96.5 269 ILE A N 1
ATOM 1994 C CA . ILE A 1 269 ? 11.148 -11.812 11.789 1 96.5 269 ILE A CA 1
ATOM 1995 C C . ILE A 1 269 ? 10.133 -12.359 12.797 1 96.5 269 ILE A C 1
ATOM 1997 O O . ILE A 1 269 ? 9.555 -11.602 13.578 1 96.5 269 ILE A O 1
ATOM 2001 N N . SER A 1 270 ? 9.922 -13.656 12.719 1 95.62 270 SER A N 1
ATOM 2002 C CA . SER A 1 270 ? 9.156 -14.375 13.742 1 95.62 270 SER A CA 1
ATOM 2003 C C . SER A 1 270 ? 10 -15.445 14.422 1 95.62 270 SER A C 1
ATOM 2005 O O . SER A 1 270 ? 10.539 -16.328 13.758 1 95.62 270 SER A O 1
ATOM 2007 N N . PRO A 1 271 ? 10.078 -15.352 15.727 1 94.19 271 PRO A N 1
ATOM 2008 C CA . PRO A 1 271 ? 10.703 -16.484 16.406 1 94.19 271 PRO A CA 1
ATOM 2009 C C . PRO A 1 271 ? 9.922 -17.781 16.234 1 94.19 271 PRO A C 1
ATOM 2011 O O . PRO A 1 271 ? 8.703 -17.766 16.031 1 94.19 271 PRO A O 1
ATOM 2014 N N . ALA A 1 272 ? 10.609 -18.891 16.297 1 93.81 272 ALA A N 1
ATOM 2015 C CA . ALA A 1 272 ? 9.984 -20.188 16.141 1 93.81 272 ALA A CA 1
ATOM 2016 C C . ALA A 1 272 ? 9.406 -20.688 17.469 1 93.81 272 ALA A C 1
ATOM 2018 O O . ALA A 1 272 ? 9.758 -21.766 17.938 1 93.81 272 ALA A O 1
ATOM 2019 N N . ASP A 1 273 ? 8.438 -19.984 17.953 1 92.5 273 ASP A N 1
ATOM 2020 C CA . ASP A 1 273 ? 7.895 -20.312 19.266 1 92.5 273 ASP A CA 1
ATOM 2021 C C . ASP A 1 273 ? 6.453 -20.797 19.141 1 92.5 273 ASP A C 1
ATOM 2023 O O . ASP A 1 273 ? 5.699 -20.766 20.125 1 92.5 273 ASP A O 1
ATOM 2027 N N . HIS A 1 274 ? 6.074 -21.141 18.016 1 92.12 274 HIS A N 1
ATOM 2028 C CA . HIS A 1 274 ? 4.758 -21.719 17.781 1 92.12 274 HIS A CA 1
ATOM 2029 C C . HIS A 1 274 ? 4.867 -23.047 17.031 1 92.12 274 HIS A C 1
ATOM 2031 O O . HIS A 1 274 ? 5.82 -23.266 16.281 1 92.12 274 HIS A O 1
ATOM 2037 N N . HIS A 1 275 ? 3.906 -23.906 17.156 1 92.5 275 HIS A N 1
ATOM 2038 C CA . HIS A 1 275 ? 3.99 -25.266 16.609 1 92.5 275 HIS A CA 1
ATOM 2039 C C . HIS A 1 275 ? 3.51 -25.297 15.156 1 92.5 275 HIS A C 1
ATOM 2041 O O . HIS A 1 275 ? 3.703 -26.297 14.469 1 92.5 275 HIS A O 1
ATOM 2047 N N . ASP A 1 276 ? 2.945 -24.266 14.75 1 92 276 ASP A N 1
ATOM 2048 C CA . ASP A 1 276 ? 2.383 -24.219 13.406 1 92 276 ASP A CA 1
ATOM 2049 C C . ASP A 1 276 ? 3.154 -23.234 12.523 1 92 276 ASP A C 1
ATOM 2051 O O . ASP A 1 276 ? 3.143 -22.031 12.766 1 92 276 ASP A O 1
ATOM 2055 N N . ILE A 1 277 ? 3.695 -23.75 11.445 1 92.25 277 ILE A N 1
ATOM 2056 C CA . ILE A 1 277 ? 4.539 -22.969 10.547 1 92.25 277 ILE A CA 1
ATOM 2057 C C . ILE A 1 277 ? 3.709 -21.875 9.883 1 92.25 277 ILE A C 1
ATOM 2059 O O . ILE A 1 277 ? 4.211 -20.781 9.609 1 92.25 277 ILE A O 1
ATOM 2063 N N . ALA A 1 278 ? 2.5 -22.156 9.656 1 84.62 278 ALA A N 1
ATOM 2064 C CA . ALA A 1 278 ? 1.631 -21.172 9.016 1 84.62 278 ALA A CA 1
ATOM 2065 C C . ALA A 1 278 ? 1.476 -19.922 9.891 1 84.62 278 ALA A C 1
ATOM 2067 O O . ALA A 1 278 ? 1.428 -18.797 9.383 1 84.62 278 ALA A O 1
ATOM 2068 N N . VAL A 1 279 ? 1.434 -20.156 11.172 1 85.12 279 VAL A N 1
ATOM 2069 C CA . VAL A 1 279 ? 1.32 -19.062 12.117 1 85.12 279 VAL A CA 1
ATOM 2070 C C . VAL A 1 279 ? 2.613 -18.25 12.125 1 85.12 279 VAL A C 1
ATOM 2072 O O . VAL A 1 279 ? 2.578 -17.016 12.094 1 85.12 279 VAL A O 1
ATOM 2075 N N . LEU A 1 280 ? 3.691 -18.922 12.109 1 93.12 280 LEU A N 1
ATOM 2076 C CA . LEU A 1 280 ? 4.984 -18.25 12.125 1 93.12 280 LEU A CA 1
ATOM 2077 C C . LEU A 1 280 ? 5.176 -17.406 10.859 1 93.12 280 LEU A C 1
ATOM 2079 O O . LEU A 1 280 ? 5.695 -16.297 10.922 1 93.12 280 LEU A O 1
ATOM 2083 N N . GLN A 1 281 ? 4.73 -17.953 9.805 1 91.38 281 GLN A N 1
ATOM 2084 C CA . GLN A 1 281 ? 4.836 -17.25 8.539 1 91.38 281 GLN A CA 1
ATOM 2085 C C . GLN A 1 281 ? 3.965 -15.992 8.539 1 91.38 281 GLN A C 1
ATOM 2087 O O . GLN A 1 281 ? 4.379 -14.938 8.047 1 91.38 281 GLN A O 1
ATOM 2092 N N . ARG A 1 282 ? 2.832 -16.125 9.094 1 85.31 282 ARG A N 1
ATOM 2093 C CA . ARG A 1 282 ? 1.931 -14.977 9.172 1 85.31 282 ARG A CA 1
ATOM 2094 C C . ARG A 1 282 ? 2.52 -13.875 10.055 1 85.31 282 ARG A C 1
ATOM 2096 O O . ARG A 1 282 ? 2.414 -12.688 9.734 1 85.31 282 ARG A O 1
ATOM 2103 N N . ARG A 1 283 ? 3.078 -14.297 11.102 1 88.5 283 ARG A N 1
ATOM 2104 C CA . ARG A 1 283 ? 3.723 -13.359 12.008 1 88.5 283 ARG A CA 1
ATOM 2105 C C . ARG A 1 283 ? 4.867 -12.625 11.312 1 88.5 283 ARG A C 1
ATOM 2107 O O . ARG A 1 283 ? 4.965 -11.398 11.398 1 88.5 283 ARG A O 1
ATOM 2114 N N . ALA A 1 284 ? 5.648 -13.352 10.656 1 93.56 284 ALA A N 1
ATOM 2115 C CA . ALA A 1 284 ? 6.781 -12.766 9.945 1 93.56 284 ALA A CA 1
ATOM 2116 C C . ALA A 1 284 ? 6.309 -11.805 8.859 1 93.56 284 ALA A C 1
ATOM 2118 O O . ALA A 1 284 ? 6.906 -10.742 8.648 1 93.56 284 ALA A O 1
ATOM 2119 N N . ALA A 1 285 ? 5.285 -12.203 8.227 1 88.81 285 ALA A N 1
ATOM 2120 C CA . ALA A 1 285 ? 4.723 -11.359 7.176 1 88.81 285 ALA A CA 1
ATOM 2121 C C . ALA A 1 285 ? 4.195 -10.047 7.75 1 88.81 285 ALA A C 1
ATOM 2123 O O . ALA A 1 285 ? 4.391 -8.984 7.164 1 88.81 285 ALA A O 1
ATOM 2124 N N . ALA A 1 286 ? 3.543 -10.141 8.852 1 85.31 286 ALA A N 1
ATOM 2125 C CA . ALA A 1 286 ? 3.029 -8.945 9.516 1 85.31 286 ALA A CA 1
ATOM 2126 C C . ALA A 1 286 ? 4.168 -8.008 9.922 1 85.31 286 ALA A C 1
ATOM 2128 O O . ALA A 1 286 ? 4.062 -6.793 9.758 1 85.31 286 ALA A O 1
ATOM 2129 N N . ALA A 1 287 ? 5.156 -8.57 10.422 1 91.25 287 ALA A N 1
ATOM 2130 C CA . ALA A 1 287 ? 6.32 -7.789 10.828 1 91.25 287 ALA A CA 1
ATOM 2131 C C . ALA A 1 287 ? 6.98 -7.125 9.617 1 91.25 287 ALA A C 1
ATOM 2133 O O . ALA A 1 287 ? 7.43 -5.98 9.703 1 91.25 287 ALA A O 1
ATOM 2134 N N . MET A 1 288 ? 7.008 -7.852 8.562 1 92.31 288 MET A N 1
ATOM 2135 C CA . MET A 1 288 ? 7.578 -7.301 7.332 1 92.31 288 MET A CA 1
ATOM 2136 C C . MET A 1 288 ? 6.766 -6.109 6.84 1 92.31 288 MET A C 1
ATOM 2138 O O . MET A 1 288 ? 7.328 -5.086 6.445 1 92.31 288 MET A O 1
ATOM 2142 N N . ARG A 1 289 ? 5.504 -6.211 6.871 1 85.69 289 ARG A N 1
ATOM 2143 C CA . ARG A 1 289 ? 4.645 -5.113 6.445 1 85.69 289 ARG A CA 1
ATOM 2144 C C . ARG A 1 289 ? 4.871 -3.871 7.301 1 85.69 289 ARG A C 1
ATOM 2146 O O . ARG A 1 289 ? 4.871 -2.75 6.789 1 85.69 289 ARG A O 1
ATOM 2153 N N . ARG A 1 290 ? 5.062 -4.141 8.516 1 83.12 290 ARG A N 1
ATOM 2154 C CA . ARG A 1 290 ? 5.367 -3.033 9.414 1 83.12 290 ARG A CA 1
ATOM 2155 C C . ARG A 1 290 ? 6.699 -2.387 9.055 1 83.12 290 ARG A C 1
ATOM 2157 O O . ARG A 1 290 ? 6.816 -1.159 9.039 1 83.12 290 ARG A O 1
ATOM 2164 N N . ALA A 1 291 ? 7.633 -3.201 8.797 1 87.56 291 ALA A N 1
ATOM 2165 C CA . ALA A 1 291 ? 8.945 -2.699 8.391 1 87.56 291 ALA A CA 1
ATOM 2166 C C . ALA A 1 291 ? 8.836 -1.844 7.129 1 87.56 291 ALA A C 1
ATOM 2168 O O . ALA A 1 291 ? 9.516 -0.82 7.008 1 87.56 291 ALA A O 1
ATOM 2169 N N . LYS A 1 292 ? 7.973 -2.221 6.223 1 83.81 292 LYS A N 1
ATOM 2170 C CA . LYS A 1 292 ? 7.766 -1.494 4.973 1 83.81 292 LYS A CA 1
ATOM 2171 C C . LYS A 1 292 ? 7.09 -0.148 5.227 1 83.81 292 LYS A C 1
ATOM 2173 O O . LYS A 1 292 ? 7.492 0.869 4.656 1 83.81 292 LYS A O 1
ATOM 2178 N N . GLN A 1 293 ? 6.176 -0.251 6.008 1 74.12 293 GLN A N 1
ATOM 2179 C CA . GLN A 1 293 ? 5.395 0.946 6.301 1 74.12 293 GLN A CA 1
ATOM 2180 C C . GLN A 1 293 ? 6.242 1.994 7.016 1 74.12 293 GLN A C 1
ATOM 2182 O O . GLN A 1 293 ? 6.199 3.178 6.672 1 74.12 293 GLN A O 1
ATOM 2187 N N . ASP A 1 294 ? 7.035 1.479 7.969 1 71.94 294 ASP A N 1
ATOM 2188 C CA . ASP A 1 294 ? 7.797 2.393 8.812 1 71.94 294 ASP A CA 1
ATOM 2189 C C . ASP A 1 294 ? 9.18 2.66 8.219 1 71.94 294 ASP A C 1
ATOM 2191 O O . ASP A 1 294 ? 9.922 3.51 8.719 1 71.94 294 ASP A O 1
ATOM 2195 N N . ARG A 1 295 ? 9.547 1.887 7.191 1 77.25 295 ARG A N 1
ATOM 2196 C CA . ARG A 1 295 ? 10.836 1.994 6.52 1 77.25 295 ARG A CA 1
ATOM 2197 C C . ARG A 1 295 ? 11.984 1.808 7.508 1 77.25 295 ARG A C 1
ATOM 2199 O O . ARG A 1 295 ? 12.93 2.6 7.527 1 77.25 295 ARG A O 1
ATOM 2206 N N . THR A 1 296 ? 11.812 0.835 8.422 1 75.19 296 THR A N 1
ATOM 2207 C CA . THR A 1 296 ? 12.836 0.519 9.414 1 75.19 296 THR A CA 1
ATOM 2208 C C . THR A 1 296 ? 13.781 -0.557 8.883 1 75.19 296 THR A C 1
ATOM 2210 O O . THR A 1 296 ? 14.852 -0.785 9.453 1 75.19 296 THR A O 1
ATOM 2213 N N . GLY A 1 297 ? 13.406 -1.138 7.867 1 84.12 297 GLY A N 1
ATOM 2214 C CA . GLY A 1 297 ? 14.227 -2.193 7.289 1 84.12 297 GLY A CA 1
ATOM 2215 C C . GLY A 1 297 ? 13.93 -3.562 7.871 1 84.12 297 GLY A C 1
ATOM 2216 O O . GLY A 1 297 ? 13.609 -4.5 7.137 1 84.12 297 GLY A O 1
ATOM 2217 N N . VAL A 1 298 ? 14.078 -3.668 9.297 1 91.19 298 VAL A N 1
ATOM 2218 C CA . VAL A 1 298 ? 13.867 -4.953 9.953 1 91.19 298 VAL A CA 1
ATOM 2219 C C . VAL A 1 298 ? 12.984 -4.766 11.18 1 91.19 298 VAL A C 1
ATOM 2221 O O . VAL A 1 298 ? 13.211 -3.867 11.992 1 91.19 298 VAL A O 1
ATOM 2224 N N . VAL A 1 299 ? 11.969 -5.633 11.281 1 91.31 299 VAL A N 1
ATOM 2225 C CA . VAL A 1 299 ? 11.094 -5.613 12.445 1 91.31 299 VAL A CA 1
ATOM 2226 C C . VAL A 1 299 ? 10.859 -7.039 12.945 1 91.31 299 VAL A C 1
ATOM 2228 O O . VAL A 1 299 ? 10.625 -7.949 12.141 1 91.31 299 VAL A O 1
ATOM 2231 N N . GLU A 1 300 ? 10.992 -7.234 14.195 1 93.31 300 GLU A N 1
ATOM 2232 C CA . GLU A 1 300 ? 10.641 -8.508 14.82 1 93.31 300 GLU A CA 1
ATOM 2233 C C . GLU A 1 300 ? 9.203 -8.484 15.336 1 93.31 300 GLU A C 1
ATOM 2235 O O . GLU A 1 300 ? 8.766 -7.496 15.922 1 93.31 300 GLU A O 1
ATOM 2240 N N . TRP A 1 301 ? 8.523 -9.602 15.086 1 91.69 301 TRP A N 1
ATOM 2241 C CA . TRP A 1 301 ? 7.121 -9.703 15.477 1 91.69 301 TRP A CA 1
ATOM 2242 C C . TRP A 1 301 ? 6.984 -9.766 17 1 91.69 301 TRP A C 1
ATOM 2244 O O . TRP A 1 301 ? 7.742 -10.469 17.672 1 91.69 301 TRP A O 1
ATOM 2254 N N . THR A 1 302 ? 6.117 -8.961 17.516 1 87.5 302 THR A N 1
ATOM 2255 C CA . THR A 1 302 ? 5.672 -9.031 18.906 1 87.5 302 THR A CA 1
ATOM 2256 C C . THR A 1 302 ? 4.152 -9.125 18.984 1 87.5 302 THR A C 1
ATOM 2258 O O . THR A 1 302 ? 3.451 -8.703 18.062 1 87.5 302 THR A O 1
ATOM 2261 N N . PRO A 1 303 ? 3.777 -9.719 20.156 1 80.06 303 PRO A N 1
ATOM 2262 C CA . PRO A 1 303 ? 2.32 -9.734 20.312 1 80.06 303 PRO A CA 1
ATOM 2263 C C . PRO A 1 303 ? 1.71 -8.336 20.25 1 80.06 303 PRO A C 1
ATOM 2265 O O . PRO A 1 303 ? 2.232 -7.402 20.875 1 80.06 303 PRO A O 1
ATOM 2268 N N . GLY A 1 304 ? 0.835 -7.887 19.453 1 73.44 304 GLY A N 1
ATOM 2269 C CA . GLY A 1 304 ? 0.197 -6.586 19.328 1 73.44 304 GLY A CA 1
ATOM 2270 C C . GLY A 1 304 ? 0.558 -5.852 18.062 1 73.44 304 GLY A C 1
ATOM 2271 O O . GLY A 1 304 ? -0.007 -4.801 17.766 1 73.44 304 GLY A O 1
ATOM 2272 N N . LEU A 1 305 ? 1.634 -6.281 17.5 1 72.12 305 LEU A N 1
ATOM 2273 C CA . LEU A 1 305 ? 2.047 -5.633 16.266 1 72.12 305 LEU A CA 1
ATOM 2274 C C . LEU A 1 305 ? 0.868 -5.492 15.312 1 72.12 305 LEU A C 1
ATOM 2276 O O . LEU A 1 305 ? 0.765 -4.5 14.586 1 72.12 305 LEU A O 1
ATOM 2280 N N . ASP A 1 306 ? -0.087 -6.535 15.172 1 58.53 306 ASP A N 1
ATOM 2281 C CA . ASP A 1 306 ? -1.159 -6.66 14.188 1 58.53 306 ASP A CA 1
ATOM 2282 C C . ASP A 1 306 ? -2.359 -5.797 14.578 1 58.53 306 ASP A C 1
ATOM 2284 O O . ASP A 1 306 ? -3.275 -5.605 13.773 1 58.53 306 ASP A O 1
ATOM 2288 N N . SER A 1 307 ? -2.549 -5.406 15.805 1 53.28 307 SER A N 1
ATOM 2289 C CA . SER A 1 307 ? -3.842 -4.977 16.328 1 53.28 307 SER A CA 1
ATOM 2290 C C . SER A 1 307 ? -4.336 -3.723 15.617 1 53.28 307 SER A C 1
ATOM 2292 O O . SER A 1 307 ? -5.539 -3.551 15.414 1 53.28 307 SER A O 1
ATOM 2294 N N . THR A 1 308 ? -3.545 -2.811 15.344 1 51.16 308 THR A N 1
ATOM 2295 C CA . THR A 1 308 ? -4.113 -1.491 15.086 1 51.16 308 THR A CA 1
ATOM 2296 C C . THR A 1 308 ? -4.695 -1.418 13.68 1 51.16 308 THR A C 1
ATOM 2298 O O . THR A 1 308 ? -5.469 -0.509 13.367 1 51.16 308 THR A O 1
ATOM 2301 N N . GLN A 1 309 ? -4.492 -2.369 12.867 1 55.16 309 GLN A N 1
ATOM 2302 C CA . GLN A 1 309 ? -4.84 -1.969 11.508 1 55.16 309 GLN A CA 1
ATOM 2303 C C . GLN A 1 309 ? -5.793 -2.973 10.867 1 55.16 309 GLN A C 1
ATOM 2305 O O . GLN A 1 309 ? -6.242 -2.775 9.734 1 55.16 309 GLN A O 1
ATOM 2310 N N . ARG A 1 310 ? -6.438 -3.799 11.766 1 60.34 310 ARG A N 1
ATOM 2311 C CA . ARG A 1 310 ? -7.238 -4.809 11.086 1 60.34 310 ARG A CA 1
ATOM 2312 C C . ARG A 1 310 ? -8.703 -4.391 11.016 1 60.34 310 ARG A C 1
ATOM 2314 O O . ARG A 1 310 ? -9.273 -3.957 12.016 1 60.34 310 ARG A O 1
ATOM 2321 N N . VAL A 1 311 ? -9.234 -4.223 9.75 1 64.69 311 VAL A N 1
ATOM 2322 C CA . VAL A 1 311 ? -10.664 -3.994 9.555 1 64.69 311 VAL A CA 1
ATOM 2323 C C . VAL A 1 311 ? -11.445 -5.234 9.984 1 64.69 311 VAL A C 1
ATOM 2325 O O . VAL A 1 311 ? -11.078 -6.359 9.648 1 64.69 311 VAL A O 1
ATOM 2328 N N . ASP A 1 312 ? -12.438 -5.047 10.836 1 75.44 312 ASP A N 1
ATOM 2329 C CA . ASP A 1 312 ? -13.352 -6.129 11.203 1 75.44 312 ASP A CA 1
ATOM 2330 C C . ASP A 1 312 ? -14.336 -6.426 10.078 1 75.44 312 ASP A C 1
ATOM 2332 O O . ASP A 1 312 ? -15.391 -5.801 9.984 1 75.44 312 ASP A O 1
ATOM 2336 N N . LEU A 1 313 ? -14.055 -7.395 9.25 1 71.56 313 LEU A N 1
ATOM 2337 C CA . LEU A 1 313 ? -14.852 -7.727 8.07 1 71.56 313 LEU A CA 1
ATOM 2338 C C . LEU A 1 313 ? -16.234 -8.219 8.477 1 71.56 313 LEU A C 1
ATOM 2340 O O . LEU A 1 313 ? -17.219 -7.977 7.77 1 71.56 313 LEU A O 1
ATOM 2344 N N . ARG A 1 314 ? -16.328 -8.969 9.547 1 75.81 314 ARG A N 1
ATOM 2345 C CA . ARG A 1 314 ? -17.625 -9.438 10.047 1 75.81 314 ARG A CA 1
ATOM 2346 C C . ARG A 1 314 ? -18.547 -8.266 10.367 1 75.81 314 ARG A C 1
ATOM 2348 O O . ARG A 1 314 ? -19.719 -8.266 9.984 1 75.81 314 ARG A O 1
ATOM 2355 N N . GLN A 1 315 ? -17.984 -7.332 10.984 1 82.81 315 GLN A N 1
ATOM 2356 C CA . GLN A 1 315 ? -18.766 -6.152 11.336 1 82.81 315 GLN A CA 1
ATOM 2357 C C . GLN A 1 315 ? -19.234 -5.41 10.094 1 82.81 315 GLN A C 1
ATOM 2359 O O . GLN A 1 315 ? -20.359 -4.906 10.047 1 82.81 315 GLN A O 1
ATOM 2364 N N . LEU A 1 316 ? -18.391 -5.379 9.141 1 83.62 316 LEU A N 1
ATOM 2365 C CA . LEU A 1 316 ? -18.75 -4.68 7.906 1 83.62 316 LEU A CA 1
ATOM 2366 C C . LEU A 1 316 ? -19.906 -5.375 7.199 1 83.62 316 LEU A C 1
ATOM 2368 O O . LEU A 1 316 ? -20.797 -4.711 6.664 1 83.62 316 LEU A O 1
ATOM 2372 N N . THR A 1 317 ? -19.844 -6.66 7.219 1 79.31 317 THR A N 1
ATOM 2373 C CA . THR A 1 317 ? -20.922 -7.426 6.602 1 79.31 317 THR A CA 1
ATOM 2374 C C . THR A 1 317 ? -22.219 -7.238 7.367 1 79.31 317 THR A C 1
ATOM 2376 O O . THR A 1 317 ? -23.281 -7.086 6.762 1 79.31 317 THR A O 1
ATOM 2379 N N . GLU A 1 318 ? -22.141 -7.254 8.602 1 85.31 318 GLU A N 1
ATOM 2380 C CA . GLU A 1 318 ? -23.328 -7.039 9.438 1 85.31 318 GLU A CA 1
ATOM 2381 C C . GLU A 1 318 ? -23.891 -5.637 9.242 1 85.31 318 GLU A C 1
ATOM 2383 O O . GLU A 1 318 ? -25.109 -5.449 9.242 1 85.31 318 GLU A O 1
ATOM 2388 N N . LEU A 1 319 ? -23 -4.75 9.102 1 90.38 319 LEU A N 1
ATOM 2389 C CA . LEU A 1 319 ? -23.422 -3.371 8.898 1 90.38 319 LEU A CA 1
ATOM 2390 C C . LEU A 1 319 ? -24.156 -3.223 7.566 1 90.38 319 LEU A C 1
ATOM 2392 O O . LEU A 1 319 ? -25.188 -2.545 7.492 1 90.38 319 LEU A O 1
ATOM 2396 N N . ARG A 1 320 ? -23.641 -3.836 6.543 1 85.69 320 ARG A N 1
ATOM 2397 C CA . ARG A 1 320 ? -24.297 -3.785 5.234 1 85.69 320 ARG A CA 1
ATOM 2398 C C . ARG A 1 320 ? -25.688 -4.414 5.285 1 85.69 320 ARG A C 1
ATOM 2400 O O . ARG A 1 320 ? -26.625 -3.879 4.711 1 85.69 320 ARG A O 1
ATOM 2407 N N . THR A 1 321 ? -25.75 -5.523 5.965 1 85.19 321 THR A N 1
ATOM 2408 C CA . THR A 1 321 ? -27.047 -6.18 6.156 1 85.19 321 THR A CA 1
ATOM 2409 C C . THR A 1 321 ? -27.984 -5.297 6.977 1 85.19 321 THR A C 1
ATOM 2411 O O . THR A 1 321 ? -29.172 -5.199 6.676 1 85.19 321 THR A O 1
ATOM 2414 N N . GLY A 1 322 ? -27.422 -4.719 7.965 1 90.19 322 GLY A N 1
ATOM 2415 C CA . GLY A 1 322 ? -28.219 -3.822 8.797 1 90.19 322 GLY A CA 1
ATOM 2416 C C . GLY A 1 322 ? -28.766 -2.633 8.031 1 90.19 322 GLY A C 1
ATOM 2417 O O . GLY A 1 322 ? -29.906 -2.211 8.266 1 90.19 322 GLY A O 1
ATOM 2418 N N . LEU A 1 323 ? -28 -2.174 7.102 1 90.69 323 LEU A N 1
ATOM 2419 C CA . LEU A 1 323 ? -28.422 -1.062 6.258 1 90.69 323 LEU A CA 1
ATOM 2420 C C . LEU A 1 323 ? -29.641 -1.44 5.43 1 90.69 323 LEU A C 1
ATOM 2422 O O . LEU A 1 323 ? -30.562 -0.638 5.277 1 90.69 323 LEU A O 1
ATOM 2426 N N . ARG A 1 324 ? -29.688 -2.662 5.016 1 86.75 324 ARG A N 1
ATOM 2427 C CA . ARG A 1 324 ? -30.781 -3.135 4.16 1 86.75 324 ARG A CA 1
ATOM 2428 C C . ARG A 1 324 ? -31.984 -3.566 4.988 1 86.75 324 ARG A C 1
ATOM 2430 O O . ARG A 1 324 ? -33.125 -3.521 4.512 1 86.75 324 ARG A O 1
ATOM 2437 N N . SER A 1 325 ? -31.703 -3.918 6.246 1 91.81 325 SER A N 1
ATOM 2438 C CA . SER A 1 325 ? -32.75 -4.461 7.102 1 91.81 325 SER A CA 1
ATOM 2439 C C . SER A 1 325 ? -33.344 -3.381 7.996 1 91.81 325 SER A C 1
ATOM 2441 O O . SER A 1 325 ? -34.156 -3.678 8.883 1 91.81 325 SER A O 1
ATOM 2443 N N . GLY A 1 326 ? -32.875 -2.221 7.898 1 92.94 326 GLY A N 1
ATOM 2444 C CA . GLY A 1 326 ? -33.469 -1.116 8.641 1 92.94 326 GLY A CA 1
ATOM 2445 C C . GLY A 1 326 ? -33 -1.046 10.078 1 92.94 326 GLY A C 1
ATOM 2446 O O . GLY A 1 326 ? -33.75 -0.623 10.961 1 92.94 326 GLY A O 1
ATOM 2447 N N . HIS A 1 327 ? -31.844 -1.403 10.383 1 95 327 HIS A N 1
ATOM 2448 C CA . HIS A 1 327 ? -31.312 -1.426 11.742 1 95 327 HIS A CA 1
ATOM 2449 C C . HIS A 1 327 ? -30.578 -0.136 12.07 1 95 327 HIS A C 1
ATOM 2451 O O . HIS A 1 327 ? -30.078 0.038 13.188 1 95 327 HIS A O 1
ATOM 2457 N N . LEU A 1 328 ? -30.516 0.778 11.18 1 96.62 328 LEU A N 1
ATOM 2458 C CA . LEU A 1 328 ? -29.812 2.037 11.43 1 96.62 328 LEU A CA 1
ATOM 2459 C C . LEU A 1 328 ? -30.797 3.139 11.797 1 96.62 328 LEU A C 1
ATOM 2461 O O . LEU A 1 328 ? -31.969 3.111 11.375 1 96.62 328 LEU A O 1
ATOM 2465 N N . ARG A 1 329 ? -30.328 4.02 12.648 1 96.75 329 ARG A N 1
ATOM 2466 C CA . ARG A 1 329 ? -31.109 5.176 13.078 1 96.75 329 ARG A CA 1
ATOM 2467 C C . ARG A 1 329 ? -30.25 6.43 13.141 1 96.75 329 ARG A C 1
ATOM 2469 O O . ARG A 1 329 ? -29.016 6.34 13.227 1 96.75 329 ARG A O 1
ATOM 2476 N N . LEU A 1 330 ? -30.969 7.559 12.992 1 98 330 LEU A N 1
ATOM 2477 C CA . LEU A 1 330 ? -30.25 8.812 13.18 1 98 330 LEU A CA 1
ATOM 2478 C C . LEU A 1 330 ? -30.625 9.461 14.508 1 98 330 LEU A C 1
ATOM 2480 O O . LEU A 1 330 ? -31.797 9.508 14.867 1 98 330 LEU A O 1
ATOM 2484 N N . HIS A 1 331 ? -29.672 9.797 15.258 1 98 331 HIS A N 1
ATOM 2485 C CA . HIS A 1 331 ? -29.797 10.742 16.375 1 98 331 HIS A CA 1
ATOM 2486 C C . HIS A 1 331 ? -29.312 12.133 15.969 1 98 331 HIS A C 1
ATOM 2488 O O . HIS A 1 331 ? -28.562 12.273 15 1 98 331 HIS A O 1
ATOM 2494 N N . TYR A 1 332 ? -29.828 13.094 16.656 1 98.19 332 TYR A N 1
ATOM 2495 C CA . TYR A 1 332 ? -29.516 14.477 16.312 1 98.19 332 TYR A CA 1
ATOM 2496 C C . TYR A 1 332 ? -28.969 15.227 17.516 1 98.19 332 TYR A C 1
ATOM 2498 O O . TYR A 1 332 ? -29.547 15.18 18.609 1 98.19 332 TYR A O 1
ATOM 2506 N N . GLN A 1 333 ? -27.859 15.898 17.281 1 97.44 333 GLN A N 1
ATOM 2507 C CA . GLN A 1 333 ? -27.281 16.734 18.344 1 97.44 333 GLN A CA 1
ATOM 2508 C C . GLN A 1 333 ? -27.469 18.219 18.031 1 97.44 333 GLN A C 1
ATOM 2510 O O . GLN A 1 333 ? -26.938 18.703 17.031 1 97.44 333 GLN A O 1
ATOM 2515 N N . PRO A 1 334 ? -28.141 18.906 18.859 1 97.31 334 PRO A N 1
ATOM 2516 C CA . PRO A 1 334 ? -28.406 20.328 18.625 1 97.31 334 PRO A CA 1
ATOM 2517 C C . PRO A 1 334 ? -27.141 21.188 18.719 1 97.31 334 PRO A C 1
ATOM 2519 O O . PRO A 1 334 ? -26.281 20.938 19.562 1 97.31 334 PRO A O 1
ATOM 2522 N N . LEU A 1 335 ? -27 22.125 17.812 1 97.31 335 LEU A N 1
ATOM 2523 C CA . LEU A 1 335 ? -26.062 23.234 17.875 1 97.31 335 LEU A CA 1
ATOM 2524 C C . LEU A 1 335 ? -26.75 24.5 18.375 1 97.31 335 LEU A C 1
ATOM 2526 O O . LEU A 1 335 ? -27.875 24.797 17.984 1 97.31 335 LEU A O 1
ATOM 2530 N N . HIS A 1 336 ? -26.047 25.219 19.234 1 96.88 336 HIS A N 1
ATOM 2531 C CA . HIS A 1 336 ? -26.656 26.406 19.828 1 96.88 336 HIS A CA 1
ATOM 2532 C C . HIS A 1 336 ? -25.844 27.656 19.516 1 96.88 336 HIS A C 1
ATOM 2534 O O . HIS A 1 336 ? -24.609 27.609 19.469 1 96.88 336 HIS A O 1
ATOM 2540 N N . ASP A 1 337 ? -26.531 28.688 19.344 1 97.06 337 ASP A N 1
ATOM 2541 C CA . ASP A 1 337 ? -25.875 29.984 19.234 1 97.06 337 ASP A CA 1
ATOM 2542 C C . ASP A 1 337 ? -25.062 30.281 20.5 1 97.06 337 ASP A C 1
ATOM 2544 O O . ASP A 1 337 ? -25.531 30.047 21.609 1 97.06 337 ASP A O 1
ATOM 2548 N N . ALA A 1 338 ? -23.891 30.781 20.281 1 97 338 ALA A N 1
ATOM 2549 C CA . ALA A 1 338 ? -22.969 30.938 21.406 1 97 338 ALA A CA 1
ATOM 2550 C C . ALA A 1 338 ? -23.469 32.031 22.359 1 97 338 ALA A C 1
ATOM 2552 O O . ALA A 1 338 ? -23.25 31.938 23.578 1 97 338 ALA A O 1
ATOM 2553 N N . THR A 1 339 ? -24.156 33.031 21.891 1 94.62 339 THR A N 1
ATOM 2554 C CA . THR A 1 339 ? -24.578 34.188 22.703 1 94.62 339 THR A CA 1
ATOM 2555 C C . THR A 1 339 ? -25.984 33.969 23.25 1 94.62 339 THR A C 1
ATOM 2557 O O . THR A 1 339 ? -26.188 33.969 24.469 1 94.62 339 THR A O 1
ATOM 2560 N N . SER A 1 340 ? -26.922 33.656 22.328 1 94.44 340 SER A N 1
ATOM 2561 C CA . SER A 1 340 ? -28.328 33.562 22.719 1 94.44 340 SER A CA 1
ATOM 2562 C C . SER A 1 340 ? -28.656 32.156 23.266 1 94.44 340 SER A C 1
ATOM 2564 O O . SER A 1 340 ? -29.688 31.984 23.922 1 94.44 340 SER A O 1
ATOM 2566 N N . ARG A 1 341 ? -27.906 31.141 22.922 1 94.31 341 ARG A N 1
ATOM 2567 C CA . ARG A 1 341 ? -28.094 29.734 23.266 1 94.31 341 ARG A CA 1
ATOM 2568 C C . ARG A 1 341 ? -29.312 29.156 22.562 1 94.31 341 ARG A C 1
ATOM 2570 O O . ARG A 1 341 ? -29.766 28.062 22.906 1 94.31 341 ARG A O 1
ATOM 2577 N N . ALA A 1 342 ? -29.828 29.906 21.594 1 94.44 342 ALA A N 1
ATOM 2578 C CA . ALA A 1 342 ? -30.938 29.406 20.797 1 94.44 342 ALA A CA 1
ATOM 2579 C C . ALA A 1 342 ? -30.484 28.266 19.875 1 94.44 342 ALA A C 1
ATOM 2581 O O . ALA A 1 342 ? -29.312 28.203 19.5 1 94.44 342 ALA A O 1
ATOM 2582 N N . LEU A 1 343 ? -31.438 27.375 19.531 1 95.25 343 LEU A N 1
ATOM 2583 C CA . LEU A 1 343 ? -31.141 26.281 18.609 1 95.25 343 LEU A CA 1
ATOM 2584 C C . LEU A 1 343 ? -30.812 26.812 17.219 1 95.25 343 LEU A C 1
ATOM 2586 O O . LEU A 1 343 ? -31.594 27.578 16.641 1 95.25 343 LEU A O 1
ATOM 2590 N N . ALA A 1 344 ? -29.688 26.484 16.703 1 95.88 344 ALA A N 1
ATOM 2591 C CA . ALA A 1 344 ? -29.234 27 15.406 1 95.88 344 ALA A CA 1
ATOM 2592 C C . ALA A 1 344 ? -29.25 25.906 14.352 1 95.88 344 ALA A C 1
ATOM 2594 O O . ALA A 1 344 ? -29.297 26.188 13.148 1 95.88 344 ALA A O 1
ATOM 2595 N N . GLY A 1 345 ? -29.266 24.688 14.75 1 96.94 345 GLY A N 1
ATOM 2596 C CA . GLY A 1 345 ? -29.266 23.531 13.875 1 96.94 345 GLY A CA 1
ATOM 2597 C C . GLY A 1 345 ? -28.984 22.234 14.602 1 96.94 345 GLY A C 1
ATOM 2598 O O . GLY A 1 345 ? -28.953 22.203 15.836 1 96.94 345 GLY A O 1
ATOM 2599 N N . VAL A 1 346 ? -28.938 21.156 13.852 1 98.06 346 VAL A N 1
ATOM 2600 C CA . VAL A 1 346 ? -28.656 19.859 14.438 1 98.06 346 VAL A CA 1
ATOM 2601 C C . VAL A 1 346 ? -27.672 19.094 13.555 1 98.06 346 VAL A C 1
ATOM 2603 O O . VAL A 1 346 ? -27.609 19.312 12.344 1 98.06 346 VAL A O 1
ATOM 2606 N N . GLU A 1 347 ? -26.859 18.328 14.172 1 98.19 347 GLU A N 1
ATOM 2607 C CA . GLU A 1 347 ? -26 17.406 13.453 1 98.19 347 GLU A CA 1
ATOM 2608 C C . GLU A 1 347 ? -26.562 15.984 13.484 1 98.19 347 GLU A C 1
ATOM 2610 O O . GLU A 1 347 ? -26.891 15.469 14.555 1 98.19 347 GLU A O 1
ATOM 2615 N N . ALA A 1 348 ? -26.703 15.422 12.305 1 98.31 348 ALA A N 1
ATOM 2616 C CA . ALA A 1 348 ? -27.172 14.047 12.211 1 98.31 348 ALA A CA 1
ATOM 2617 C C . ALA A 1 348 ? -26.062 13.055 12.531 1 98.31 348 ALA A C 1
ATOM 2619 O O . ALA A 1 348 ? -24.984 13.109 11.93 1 98.31 348 ALA A O 1
ATOM 2620 N N . LEU A 1 349 ? -26.328 12.164 13.477 1 97.69 349 LEU A N 1
ATOM 2621 C CA . LEU A 1 349 ? -25.359 11.156 13.906 1 97.69 349 LEU A CA 1
ATOM 2622 C C . LEU A 1 349 ? -25.953 9.758 13.828 1 97.69 349 LEU A C 1
ATOM 2624 O O . LEU A 1 349 ? -26.953 9.461 14.492 1 97.69 349 LEU A O 1
ATOM 2628 N N . VAL A 1 350 ? -25.25 8.914 13.109 1 97.56 350 VAL A N 1
ATOM 2629 C CA . VAL A 1 350 ? -25.797 7.586 12.859 1 97.56 350 VAL A CA 1
ATOM 2630 C C . VAL A 1 350 ? -25.625 6.715 14.102 1 97.56 350 VAL A C 1
ATOM 2632 O O . VAL A 1 350 ? -24.641 6.863 14.836 1 97.56 350 VAL A O 1
ATOM 2635 N N . ARG A 1 351 ? -26.609 5.918 14.359 1 97.5 351 ARG A N 1
ATOM 2636 C CA . ARG A 1 351 ? -26.594 4.844 15.344 1 97.5 351 ARG A CA 1
ATOM 2637 C C . ARG A 1 351 ? -26.969 3.51 14.703 1 97.5 351 ARG A C 1
ATOM 2639 O O . ARG A 1 351 ? -27.703 3.471 13.727 1 97.5 351 ARG A O 1
ATOM 2646 N N . TRP A 1 352 ? -26.406 2.461 15.266 1 96.56 352 TRP A N 1
ATOM 2647 C CA . TRP A 1 352 ? -26.688 1.124 14.75 1 96.56 352 TRP A CA 1
ATOM 2648 C C . TRP A 1 352 ? -27.344 0.251 15.812 1 96.56 352 TRP A C 1
ATOM 2650 O O . TRP A 1 352 ? -26.672 -0.172 16.766 1 96.56 352 TRP A O 1
ATOM 2660 N N . GLN A 1 353 ? -28.625 0.074 15.664 1 96.19 353 GLN A N 1
ATOM 2661 C CA . GLN A 1 353 ? -29.328 -0.858 16.531 1 96.19 353 GLN A CA 1
ATOM 2662 C C . GLN A 1 353 ? -28.984 -2.305 16.188 1 96.19 353 GLN A C 1
ATOM 2664 O O . GLN A 1 353 ? -29.781 -2.988 15.531 1 96.19 353 GLN A O 1
ATOM 2669 N N . HIS A 1 354 ? -27.938 -2.775 16.719 1 92.75 354 HIS A N 1
ATOM 2670 C CA . HIS A 1 354 ? -27.484 -4.129 16.438 1 92.75 354 HIS A CA 1
ATOM 2671 C C . HIS A 1 354 ? -28.375 -5.168 17.109 1 92.75 354 HIS A C 1
ATOM 2673 O O . HIS A 1 354 ? -28.734 -5.012 18.281 1 92.75 354 HIS A O 1
ATOM 2679 N N . PRO A 1 355 ? -28.672 -6.184 16.453 1 90.19 355 PRO A N 1
ATOM 2680 C CA . PRO A 1 355 ? -29.609 -7.164 17.016 1 90.19 355 PRO A CA 1
ATOM 2681 C C . PRO A 1 355 ? -29.094 -7.816 18.297 1 90.19 355 PRO A C 1
ATOM 2683 O O . PRO A 1 355 ? -29.875 -8.094 19.203 1 90.19 355 PRO A O 1
ATOM 2686 N N . GLN A 1 356 ? -27.828 -8 18.453 1 91.44 356 GLN A N 1
ATOM 2687 C CA . GLN A 1 356 ? -27.266 -8.711 19.594 1 91.44 356 GLN A CA 1
ATOM 2688 C C . GLN A 1 356 ? -26.547 -7.742 20.531 1 91.44 356 GLN A C 1
ATOM 2690 O O . GLN A 1 356 ? -26.531 -7.941 21.75 1 91.44 356 GLN A O 1
ATOM 2695 N N . ARG A 1 357 ? -25.984 -6.625 20.016 1 93.25 357 ARG A N 1
ATOM 2696 C CA . ARG A 1 357 ? -25.094 -5.777 20.797 1 93.25 357 ARG A CA 1
ATOM 2697 C C . ARG A 1 357 ? -25.797 -4.492 21.219 1 93.25 357 ARG A C 1
ATOM 2699 O O . ARG A 1 357 ? -25.188 -3.637 21.875 1 93.25 357 ARG A O 1
ATOM 2706 N N . GLY A 1 358 ? -27.062 -4.359 20.875 1 94.25 358 GLY A N 1
ATOM 2707 C CA . GLY A 1 358 ? -27.797 -3.16 21.266 1 94.25 358 GLY A CA 1
ATOM 2708 C C . GLY A 1 358 ? -27.469 -1.963 20.391 1 94.25 358 GLY A C 1
ATOM 2709 O O . GLY A 1 358 ? -27.125 -2.119 19.219 1 94.25 358 GLY A O 1
ATOM 2710 N N . LEU A 1 359 ? -27.625 -0.751 20.984 1 95.19 359 LEU A N 1
ATOM 2711 C CA . LEU A 1 359 ? -27.422 0.477 20.219 1 95.19 359 LEU A CA 1
ATOM 2712 C C . LEU A 1 359 ? -25.953 0.878 20.219 1 95.19 359 LEU A C 1
ATOM 2714 O O . LEU A 1 359 ? -25.406 1.292 21.25 1 95.19 359 LEU A O 1
ATOM 2718 N N . LEU A 1 360 ? -25.391 0.828 19.047 1 95.5 360 LEU A N 1
ATOM 2719 C CA . LEU A 1 360 ? -23.969 1.098 18.906 1 95.5 360 LEU A CA 1
ATOM 2720 C C . LEU A 1 360 ? -23.734 2.529 18.453 1 95.5 360 LEU A C 1
ATOM 2722 O O . LEU A 1 360 ? -24.359 2.99 17.5 1 95.5 360 LEU A O 1
ATOM 2726 N N . PRO A 1 361 ? -22.844 3.217 19.125 1 94.56 361 PRO A N 1
ATOM 2727 C CA . PRO A 1 361 ? -22.453 4.547 18.656 1 94.56 361 PRO A CA 1
ATOM 2728 C C . PRO A 1 361 ? -21.516 4.496 17.453 1 94.56 361 PRO A C 1
ATOM 2730 O O . PRO A 1 361 ? -20.953 3.441 17.141 1 94.56 361 PRO A O 1
ATOM 2733 N N . PRO A 1 362 ? -21.344 5.602 16.75 1 92.81 362 PRO A N 1
ATOM 2734 C CA . PRO A 1 362 ? -20.562 5.625 15.508 1 92.81 362 PRO A CA 1
ATOM 2735 C C . PRO A 1 362 ? -19.109 5.199 15.719 1 92.81 362 PRO A C 1
ATOM 2737 O O . PRO A 1 362 ? -18.516 4.559 14.836 1 92.81 362 PRO A O 1
ATOM 2740 N N . GLY A 1 363 ? -18.516 5.449 16.797 1 89.88 363 GLY A N 1
ATOM 2741 C CA . GLY A 1 363 ? -17.125 5.133 17.047 1 89.88 363 GLY A CA 1
ATOM 2742 C C . GLY A 1 363 ? -16.828 3.648 16.953 1 89.88 363 GLY A C 1
ATOM 2743 O O . GLY A 1 363 ? -15.672 3.256 16.734 1 89.88 363 GLY A O 1
ATOM 2744 N N . VAL A 1 364 ? -17.859 2.879 17 1 89.56 364 VAL A N 1
ATOM 2745 C CA . VAL A 1 364 ? -17.688 1.43 17.031 1 89.56 364 VAL A CA 1
ATOM 2746 C C . VAL A 1 364 ? -17.609 0.892 15.602 1 89.56 364 VAL A C 1
ATOM 2748 O O . VAL A 1 364 ? -16.859 -0.055 15.336 1 89.56 364 VAL A O 1
ATOM 2751 N N . PHE A 1 365 ? -18.312 1.485 14.68 1 91.5 365 PHE A N 1
ATOM 2752 C CA . PHE A 1 365 ? -18.406 0.823 13.383 1 91.5 365 PHE A CA 1
ATOM 2753 C C . PHE A 1 365 ? -17.984 1.765 12.266 1 91.5 365 PHE A C 1
ATOM 2755 O O . PHE A 1 365 ? -17.672 1.319 11.156 1 91.5 365 PHE A O 1
ATOM 2762 N N . LEU A 1 366 ? -17.906 3.025 12.477 1 91.31 366 LEU A N 1
ATOM 2763 C CA . LEU A 1 366 ? -17.641 3.984 11.414 1 91.31 366 LEU A CA 1
ATOM 2764 C C . LEU A 1 366 ? -16.188 3.877 10.938 1 91.31 366 LEU A C 1
ATOM 2766 O O . LEU A 1 366 ? -15.914 4.016 9.742 1 91.31 366 LEU A O 1
ATOM 2770 N N . PRO A 1 367 ? -15.258 3.676 11.875 1 85.25 367 PRO A N 1
ATOM 2771 C CA . PRO A 1 367 ? -13.875 3.562 11.406 1 85.25 367 PRO A CA 1
ATOM 2772 C C . PRO A 1 367 ? -13.688 2.441 10.391 1 85.25 367 PRO A C 1
ATOM 2774 O O . PRO A 1 367 ? -13 2.625 9.383 1 85.25 367 PRO A O 1
ATOM 2777 N N . ASP A 1 368 ? -14.32 1.374 10.609 1 81.62 368 ASP A N 1
ATOM 2778 C CA . ASP A 1 368 ? -14.25 0.264 9.664 1 81.62 368 ASP A CA 1
ATOM 2779 C C . ASP A 1 368 ? -15.008 0.587 8.375 1 81.62 368 ASP A C 1
ATOM 2781 O O . ASP A 1 368 ? -14.562 0.236 7.285 1 81.62 368 ASP A O 1
ATOM 2785 N N . ALA A 1 369 ? -16.109 1.233 8.539 1 88 369 ALA A N 1
ATOM 2786 C CA . ALA A 1 369 ? -16.922 1.59 7.375 1 88 369 ALA A CA 1
ATOM 2787 C C . ALA A 1 369 ? -16.156 2.531 6.445 1 88 369 ALA A C 1
ATOM 2789 O O . ALA A 1 369 ? -16.25 2.41 5.223 1 88 369 ALA A O 1
ATOM 2790 N N . GLU A 1 370 ? -15.414 3.414 7.016 1 85.44 370 GLU A N 1
ATOM 2791 C CA . GLU A 1 370 ? -14.688 4.414 6.242 1 85.44 370 GLU A CA 1
ATOM 2792 C C . GLU A 1 370 ? -13.57 3.771 5.422 1 85.44 370 GLU A C 1
ATOM 2794 O O . GLU A 1 370 ? -13.117 4.34 4.426 1 85.44 370 GLU A O 1
ATOM 2799 N N . ARG A 1 371 ? -13.219 2.658 5.883 1 74.38 371 ARG A N 1
ATOM 2800 C CA . ARG A 1 371 ? -12.164 1.942 5.172 1 74.38 371 ARG A CA 1
ATOM 2801 C C . ARG A 1 371 ? -12.75 0.949 4.176 1 74.38 371 ARG A C 1
ATOM 2803 O O . ARG A 1 371 ? -12.039 0.071 3.678 1 74.38 371 ARG A O 1
ATOM 2810 N N . SER A 1 372 ? -14.07 1.084 3.957 1 76.81 372 SER A N 1
ATOM 2811 C CA . SER A 1 372 ? -14.766 0.174 3.053 1 76.81 372 SER A CA 1
ATOM 2812 C C . SER A 1 372 ? -15.781 0.918 2.191 1 76.81 372 SER A C 1
ATOM 2814 O O . SER A 1 372 ? -16.094 2.082 2.457 1 76.81 372 SER A O 1
ATOM 2816 N N . ASP A 1 373 ? -16.281 0.24 1.169 1 77.44 373 ASP A N 1
ATOM 2817 C CA . ASP A 1 373 ? -17.297 0.833 0.299 1 77.44 373 ASP A CA 1
ATOM 2818 C C . ASP A 1 373 ? -18.641 0.936 1.012 1 77.44 373 ASP A C 1
ATOM 2820 O O . ASP A 1 373 ? -19.547 1.623 0.539 1 77.44 373 ASP A O 1
ATOM 2824 N N . VAL A 1 374 ? -18.75 0.316 2.098 1 84.5 374 VAL A N 1
ATOM 2825 C CA . VAL A 1 374 ? -19.984 0.386 2.871 1 84.5 374 VAL A CA 1
ATOM 2826 C C . VAL A 1 374 ? -20.266 1.835 3.258 1 84.5 374 VAL A C 1
ATOM 2828 O O . VAL A 1 374 ? -21.422 2.23 3.391 1 84.5 374 VAL A O 1
ATOM 2831 N N . ILE A 1 375 ? -19.188 2.627 3.326 1 90.12 375 ILE A N 1
ATOM 2832 C CA . ILE A 1 375 ? -19.328 4.02 3.738 1 90.12 375 ILE A CA 1
ATOM 2833 C C . ILE A 1 375 ? -20.156 4.781 2.703 1 90.12 375 ILE A C 1
ATOM 2835 O O . ILE A 1 375 ? -20.844 5.742 3.039 1 90.12 375 ILE A O 1
ATOM 2839 N N . LEU A 1 376 ? -20.141 4.352 1.445 1 88.75 376 LEU A N 1
ATOM 2840 C CA . LEU A 1 376 ? -20.891 5.023 0.387 1 88.75 376 LEU A CA 1
ATOM 2841 C C . LEU A 1 376 ? -22.391 4.789 0.545 1 88.75 376 LEU A C 1
ATOM 2843 O O . LEU A 1 376 ? -23.172 5.738 0.52 1 88.75 376 LEU A O 1
ATOM 2847 N N . GLU A 1 377 ? -22.75 3.51 0.752 1 90.56 377 GLU A N 1
ATOM 2848 C CA . GLU A 1 377 ? -24.156 3.172 0.97 1 90.56 377 GLU A CA 1
ATOM 2849 C C . GLU A 1 377 ? -24.688 3.799 2.258 1 90.56 377 GLU A C 1
ATOM 2851 O O . GLU A 1 377 ? -25.812 4.285 2.303 1 90.56 377 GLU A O 1
ATOM 2856 N N . LEU A 1 378 ? -23.859 3.721 3.227 1 95.25 378 LEU A N 1
ATOM 2857 C CA . LEU A 1 378 ? -24.219 4.301 4.516 1 95.25 378 LEU A CA 1
ATOM 2858 C C . LEU A 1 378 ? -24.469 5.801 4.387 1 95.25 378 LEU A C 1
ATOM 2860 O O . LEU A 1 378 ? -25.438 6.324 4.938 1 95.25 378 LEU A O 1
ATOM 2864 N N . THR A 1 379 ? -23.625 6.488 3.664 1 96.38 379 THR A N 1
ATOM 2865 C CA . THR A 1 379 ? -23.75 7.93 3.488 1 96.38 379 THR A CA 1
ATOM 2866 C C . THR A 1 379 ? -25 8.281 2.695 1 96.38 379 THR A C 1
ATOM 2868 O O . THR A 1 379 ? -25.688 9.25 3.012 1 96.38 379 THR A O 1
ATOM 2871 N N . ASP A 1 380 ? -25.266 7.484 1.688 1 95.88 380 ASP A N 1
ATOM 2872 C CA . ASP A 1 380 ? -26.516 7.66 0.962 1 95.88 380 ASP A CA 1
ATOM 2873 C C . ASP A 1 380 ? -27.719 7.586 1.907 1 95.88 380 ASP A C 1
ATOM 2875 O O . ASP A 1 380 ? -28.625 8.414 1.836 1 95.88 380 ASP A O 1
ATOM 2879 N N . TRP A 1 381 ? -27.688 6.59 2.732 1 96.88 381 TRP A N 1
ATOM 2880 C CA . TRP A 1 381 ? -28.781 6.379 3.672 1 96.88 381 TRP A CA 1
ATOM 2881 C C . TRP A 1 381 ? -28.891 7.543 4.652 1 96.88 381 TRP A C 1
ATOM 2883 O O . TRP A 1 381 ? -30 8.031 4.926 1 96.88 381 TRP A O 1
ATOM 2893 N N . VAL A 1 382 ? -27.781 7.98 5.223 1 98.12 382 VAL A N 1
ATOM 2894 C CA . VAL A 1 382 ? -27.766 9.062 6.199 1 98.12 382 VAL A CA 1
ATOM 2895 C C . VAL A 1 382 ? -28.312 10.344 5.57 1 98.12 382 VAL A C 1
ATOM 2897 O O . VAL A 1 382 ? -29.125 11.039 6.176 1 98.12 382 VAL A O 1
ATOM 2900 N N . LEU A 1 383 ? -27.859 10.625 4.375 1 98.19 383 LEU A N 1
ATOM 2901 C CA . LEU A 1 383 ? -28.312 11.812 3.664 1 98.19 383 LEU A CA 1
ATOM 2902 C C . LEU A 1 383 ? -29.812 11.75 3.428 1 98.19 383 LEU A C 1
ATOM 2904 O O . LEU A 1 383 ? -30.531 12.719 3.709 1 98.19 383 LEU A O 1
ATOM 2908 N N . ALA A 1 384 ? -30.281 10.648 2.938 1 97.75 384 ALA A N 1
ATOM 2909 C CA . ALA A 1 384 ? -31.703 10.484 2.646 1 97.75 384 ALA A CA 1
ATOM 2910 C C . ALA A 1 384 ? -32.531 10.633 3.914 1 97.75 384 ALA A C 1
ATOM 2912 O O . ALA A 1 384 ? -33.531 11.352 3.922 1 97.75 384 ALA A O 1
ATOM 2913 N N . GLU A 1 385 ? -32.125 9.961 4.977 1 97.75 385 GLU A N 1
ATOM 2914 C CA . GLU A 1 385 ? -32.844 9.977 6.234 1 97.75 385 GLU A CA 1
ATOM 2915 C C . GLU A 1 385 ? -32.844 11.367 6.871 1 97.75 385 GLU A C 1
ATOM 2917 O O . GLU A 1 385 ? -33.844 11.828 7.402 1 97.75 385 GLU A O 1
ATOM 2922 N N . ALA A 1 386 ? -31.719 12.008 6.875 1 98.5 386 ALA A N 1
ATOM 2923 C CA . ALA A 1 386 ? -31.578 13.336 7.465 1 98.5 386 ALA A CA 1
ATOM 2924 C C . ALA A 1 386 ? -32.438 14.359 6.723 1 98.5 386 ALA A C 1
ATOM 2926 O O . ALA A 1 386 ? -33.094 15.195 7.348 1 98.5 386 ALA A O 1
ATOM 2927 N N . LEU A 1 387 ? -32.406 14.281 5.406 1 98.25 387 LEU A N 1
ATOM 2928 C CA . LEU A 1 387 ? -33.219 15.219 4.613 1 98.25 387 LEU A CA 1
ATOM 2929 C C . LEU A 1 387 ? -34.688 14.93 4.75 1 98.25 387 LEU A C 1
ATOM 2931 O O . LEU A 1 387 ? -35.5 15.852 4.75 1 98.25 387 LEU A O 1
ATOM 2935 N N . HIS A 1 388 ? -35 13.641 4.816 1 97.94 388 HIS A N 1
ATOM 2936 C CA . HIS A 1 388 ? -36.406 13.289 5.09 1 97.94 388 HIS A CA 1
ATOM 2937 C C . HIS A 1 388 ? -36.875 13.906 6.402 1 97.94 388 HIS A C 1
ATOM 2939 O O . HIS A 1 388 ? -37.969 14.469 6.473 1 97.94 388 HIS A O 1
ATOM 2945 N N . GLN A 1 389 ? -36.062 13.805 7.402 1 97.88 389 GLN A N 1
ATOM 2946 C CA . GLN A 1 389 ? -36.406 14.359 8.711 1 97.88 389 GLN A CA 1
ATOM 2947 C C . GLN A 1 389 ? -36.531 15.883 8.648 1 97.88 389 GLN A C 1
ATOM 2949 O O . GLN A 1 389 ? -37.406 16.469 9.258 1 97.88 389 GLN A O 1
ATOM 2954 N N . ALA A 1 390 ? -35.625 16.5 7.961 1 97.81 390 ALA A N 1
ATOM 2955 C CA . ALA A 1 390 ? -35.688 17.938 7.781 1 97.81 390 ALA A CA 1
ATOM 2956 C C . ALA A 1 390 ? -36.969 18.359 7.098 1 97.81 390 ALA A C 1
ATOM 2958 O O . ALA A 1 390 ? -37.562 19.375 7.453 1 97.81 390 ALA A O 1
ATOM 2959 N N . ALA A 1 391 ? -37.344 17.594 6.117 1 97.81 391 ALA A N 1
ATOM 2960 C CA . ALA A 1 391 ? -38.625 17.859 5.418 1 97.81 391 ALA A CA 1
ATOM 2961 C C . ALA A 1 391 ? -39.812 17.75 6.367 1 97.81 391 ALA A C 1
ATOM 2963 O O . ALA A 1 391 ? -40.75 18.547 6.289 1 97.81 391 ALA A O 1
ATOM 2964 N N . LEU A 1 392 ? -39.781 16.75 7.215 1 97 392 LEU A N 1
ATOM 2965 C CA . LEU A 1 392 ? -40.844 16.562 8.195 1 97 392 LEU A CA 1
ATOM 2966 C C . LEU A 1 392 ? -40.938 17.75 9.148 1 97 392 LEU A C 1
ATOM 2968 O O . LEU A 1 392 ? -42 18.25 9.438 1 97 392 LEU A O 1
ATOM 2972 N N . TRP A 1 393 ? -39.812 18.203 9.641 1 96.62 393 TRP A N 1
ATOM 2973 C CA . TRP A 1 393 ? -39.781 19.375 10.523 1 96.62 393 TRP A CA 1
ATOM 2974 C C . TRP A 1 393 ? -40.281 20.609 9.805 1 96.62 393 TRP A C 1
ATOM 2976 O O . TRP A 1 393 ? -41.031 21.422 10.383 1 96.62 393 TRP A O 1
ATOM 2986 N N . LYS A 1 394 ? -39.906 20.75 8.586 1 95.31 394 LYS A N 1
ATOM 2987 C CA . LYS A 1 394 ? -40.375 21.891 7.785 1 95.31 394 LYS A CA 1
ATOM 2988 C C . LYS A 1 394 ? -41.875 21.875 7.637 1 95.31 394 LYS A C 1
ATOM 2990 O O . LYS A 1 394 ? -42.531 22.922 7.762 1 95.31 394 LYS A O 1
ATOM 2995 N N . ARG A 1 395 ? -42.438 20.781 7.355 1 94.88 395 ARG A N 1
ATOM 2996 C CA . ARG A 1 395 ? -43.875 20.641 7.227 1 94.88 395 ARG A CA 1
ATOM 2997 C C . ARG A 1 395 ? -44.562 21 8.531 1 94.88 395 ARG A C 1
ATOM 2999 O O . ARG A 1 395 ? -45.719 21.469 8.516 1 94.88 395 ARG A O 1
ATOM 3006 N N . GLN A 1 396 ? -43.875 20.812 9.594 1 94.12 396 GLN A N 1
ATOM 3007 C CA . GLN A 1 396 ? -44.406 21.141 10.906 1 94.12 396 GLN A CA 1
ATOM 3008 C C . GLN A 1 396 ? -44.188 22.609 11.25 1 94.12 396 GLN A C 1
ATOM 3010 O O . GLN A 1 396 ? -44.5 23.062 12.344 1 94.12 396 GLN A O 1
ATOM 3015 N N . GLY A 1 397 ? -43.469 23.328 10.352 1 93.38 397 GLY A N 1
ATOM 3016 C CA . GLY A 1 397 ? -43.25 24.75 10.516 1 93.38 397 GLY A CA 1
ATOM 3017 C C . GLY A 1 397 ? -41.906 25.109 11.086 1 93.38 397 GLY A C 1
ATOM 3018 O O . GLY A 1 397 ? -41.656 26.25 11.445 1 93.38 397 GLY A O 1
ATOM 3019 N N . HIS A 1 398 ? -41 24.109 11.18 1 94.19 398 HIS A N 1
ATOM 3020 C CA . HIS A 1 398 ? -39.688 24.328 11.742 1 94.19 398 HIS A CA 1
ATOM 3021 C C . HIS A 1 398 ? -38.625 24.25 10.664 1 94.19 398 HIS A C 1
ATOM 3023 O O . HIS A 1 398 ? -38.406 23.203 10.055 1 94.19 398 HIS A O 1
ATOM 3029 N N . HIS A 1 399 ? -37.906 25.312 10.438 1 94.62 399 HIS A N 1
ATOM 3030 C CA . HIS A 1 399 ? -36.781 25.312 9.523 1 94.62 399 HIS A CA 1
ATOM 3031 C C . HIS A 1 399 ? -35.469 25.031 10.266 1 94.62 399 HIS A C 1
ATOM 3033 O O . HIS A 1 399 ? -34.812 25.953 10.719 1 94.62 399 HIS A O 1
ATOM 3039 N N . VAL A 1 400 ? -35.156 23.812 10.359 1 95.44 400 VAL A N 1
ATOM 3040 C CA . VAL A 1 400 ? -34 23.375 11.164 1 95.44 400 VAL A CA 1
ATOM 3041 C C . VAL A 1 400 ? -32.875 22.938 10.242 1 95.44 400 VAL A C 1
ATOM 3043 O O . VAL A 1 400 ? -32.969 21.922 9.547 1 95.44 400 VAL A O 1
ATOM 3046 N N . PRO A 1 401 ? -31.797 23.688 10.227 1 97.31 401 PRO A N 1
ATOM 3047 C CA . PRO A 1 401 ? -30.641 23.234 9.461 1 97.31 401 PRO A CA 1
ATOM 3048 C C . PRO A 1 401 ? -30.078 21.906 9.977 1 97.31 401 PRO A C 1
ATOM 3050 O O . PRO A 1 401 ? -30 21.703 11.188 1 97.31 401 PRO A O 1
ATOM 3053 N N . VAL A 1 402 ? -29.734 21.031 9.062 1 98.31 402 VAL A N 1
ATOM 3054 C CA . VAL A 1 402 ? -29.203 19.719 9.445 1 98.31 402 VAL A CA 1
ATOM 3055 C C . VAL A 1 402 ? -27.797 19.547 8.867 1 98.31 402 VAL A C 1
ATOM 3057 O O . VAL A 1 402 ? -27.578 19.812 7.684 1 98.31 402 VAL A O 1
ATOM 3060 N N . SER A 1 403 ? -26.844 19.203 9.719 1 98.44 403 SER A N 1
ATOM 3061 C CA . SER A 1 403 ? -25.484 18.906 9.312 1 98.44 403 SER A CA 1
ATOM 3062 C C . SER A 1 403 ? -25.281 17.406 9.133 1 98.44 403 SER A C 1
ATOM 3064 O O . SER A 1 403 ? -25.734 16.609 9.961 1 98.44 403 SER A O 1
ATOM 3066 N N . VAL A 1 404 ? -24.609 17.031 8.039 1 98.19 404 VAL A N 1
ATOM 3067 C CA . VAL A 1 404 ? -24.344 15.633 7.754 1 98.19 404 VAL A CA 1
ATOM 3068 C C . VAL A 1 404 ? -22.859 15.445 7.438 1 98.19 404 VAL A C 1
ATOM 3070 O O . VAL A 1 404 ? -22.281 16.203 6.656 1 98.19 404 VAL A O 1
ATOM 3073 N N . ASN A 1 405 ? -22.25 14.422 8.078 1 95.69 405 ASN A N 1
ATOM 3074 C CA . ASN A 1 405 ? -20.859 14.086 7.793 1 95.69 405 ASN A CA 1
ATOM 3075 C C . ASN A 1 405 ? -20.703 13.492 6.395 1 95.69 405 ASN A C 1
ATOM 3077 O O . ASN A 1 405 ? -21.469 12.602 6.008 1 95.69 405 ASN A O 1
ATOM 3081 N N . LEU A 1 406 ? -19.766 14 5.68 1 93.88 406 LEU A N 1
ATOM 3082 C CA . LEU A 1 406 ? -19.469 13.516 4.336 1 93.88 406 LEU A CA 1
ATOM 3083 C C . LEU A 1 406 ? -18.062 12.961 4.254 1 93.88 406 LEU A C 1
ATOM 3085 O O . LEU A 1 406 ? -17.094 13.719 4.129 1 93.88 406 LEU A O 1
ATOM 3089 N N . PRO A 1 407 ? -17.938 11.648 4.164 1 89.5 407 PRO A N 1
ATOM 3090 C CA . PRO A 1 407 ? -16.594 11.039 4.102 1 89.5 407 PRO A CA 1
ATOM 3091 C C . PRO A 1 407 ? -15.867 11.359 2.803 1 89.5 407 PRO A C 1
ATOM 3093 O O . PRO A 1 407 ? -16.5 11.594 1.772 1 89.5 407 PRO A O 1
ATOM 3096 N N . ALA A 1 408 ? -14.555 11.266 2.855 1 81.75 408 ALA A N 1
ATOM 3097 C CA . ALA A 1 408 ? -13.703 11.562 1.709 1 81.75 408 ALA A CA 1
ATOM 3098 C C . ALA A 1 408 ? -14.023 10.641 0.537 1 81.75 408 ALA A C 1
ATOM 3100 O O . ALA A 1 408 ? -14.023 11.07 -0.619 1 81.75 408 ALA A O 1
ATOM 3101 N N . ALA A 1 409 ? -14.273 9.391 0.837 1 81 409 ALA A N 1
ATOM 3102 C CA . ALA A 1 409 ? -14.555 8.406 -0.199 1 81 409 ALA A CA 1
ATOM 3103 C C . ALA A 1 409 ? -15.812 8.773 -0.982 1 81 409 ALA A C 1
ATOM 3105 O O . ALA A 1 409 ? -15.898 8.508 -2.184 1 81 409 ALA A O 1
ATOM 3106 N N . TYR A 1 410 ? -16.75 9.359 -0.323 1 88.69 410 TYR A N 1
ATOM 3107 C CA . TYR A 1 410 ? -18 9.758 -0.97 1 88.69 410 TYR A CA 1
ATOM 3108 C C . TYR A 1 410 ? -17.781 10.961 -1.886 1 88.69 410 TYR A C 1
ATOM 3110 O O . TYR A 1 410 ? -18.234 10.969 -3.027 1 88.69 410 TYR A O 1
ATOM 3118 N N . LEU A 1 411 ? -17.047 11.914 -1.389 1 86.38 411 LEU A N 1
ATOM 3119 C CA . LEU A 1 411 ? -16.766 13.125 -2.146 1 86.38 411 LEU A CA 1
ATOM 3120 C C . LEU A 1 411 ? -15.953 12.812 -3.402 1 86.38 411 LEU A C 1
ATOM 3122 O O . LEU A 1 411 ? -16 13.562 -4.379 1 86.38 411 LEU A O 1
ATOM 3126 N N . ALA A 1 412 ? -15.281 11.758 -3.354 1 77.94 412 ALA A N 1
ATOM 3127 C CA . ALA A 1 412 ? -14.438 11.367 -4.48 1 77.94 412 ALA A CA 1
ATOM 3128 C C . ALA A 1 412 ? -15.273 10.797 -5.625 1 77.94 412 ALA A C 1
ATOM 3130 O O . ALA A 1 412 ? -14.797 10.695 -6.758 1 77.94 412 ALA A O 1
ATOM 3131 N N . GLN A 1 413 ? -16.531 10.5 -5.301 1 78.31 413 GLN A N 1
ATOM 3132 C CA . GLN A 1 413 ? -17.406 9.945 -6.328 1 78.31 413 GLN A CA 1
ATOM 3133 C C . GLN A 1 413 ? -17.922 11.039 -7.258 1 78.31 413 GLN A C 1
ATOM 3135 O O . GLN A 1 413 ? -18.312 12.117 -6.801 1 78.31 413 GLN A O 1
ATOM 3140 N N . ASP A 1 414 ? -18 10.742 -8.508 1 78 414 ASP A N 1
ATOM 3141 C CA . ASP A 1 414 ? -18.547 11.688 -9.469 1 78 414 ASP A CA 1
ATOM 3142 C C . ASP A 1 414 ? -20.031 11.953 -9.188 1 78 414 ASP A C 1
ATOM 3144 O O . ASP A 1 414 ? -20.531 13.047 -9.461 1 78 414 ASP A O 1
ATOM 3148 N N . ARG A 1 415 ? -20.625 11.023 -8.586 1 86.88 415 ARG A N 1
ATOM 3149 C CA . ARG A 1 415 ? -22.062 11.109 -8.367 1 86.88 415 ARG A CA 1
ATOM 3150 C C . ARG A 1 415 ? -22.375 11.859 -7.082 1 86.88 415 ARG A C 1
ATOM 3152 O O . ARG A 1 415 ? -23.547 12.07 -6.746 1 86.88 415 ARG A O 1
ATOM 3159 N N . ALA A 1 416 ? -21.391 12.219 -6.344 1 90.56 416 ALA A N 1
ATOM 3160 C CA . ALA A 1 416 ? -21.609 12.773 -5.012 1 90.56 416 ALA A CA 1
ATOM 3161 C C . ALA A 1 416 ? -22.516 13.992 -5.07 1 90.56 416 ALA A C 1
ATOM 3163 O O . ALA A 1 416 ? -23.594 14.008 -4.457 1 90.56 416 ALA A O 1
ATOM 3164 N N . VAL A 1 417 ? -22.219 15.016 -5.852 1 95.44 417 VAL A N 1
ATOM 3165 C CA . VAL A 1 417 ? -22.938 16.281 -5.895 1 95.44 417 VAL A CA 1
ATOM 3166 C C . VAL A 1 417 ? -24.312 16.078 -6.523 1 95.44 417 VAL A C 1
ATOM 3168 O O . VAL A 1 417 ? -25.328 16.453 -5.941 1 95.44 417 VAL A O 1
ATOM 3171 N N . PRO A 1 418 ? -24.359 15.367 -7.648 1 95.94 418 PRO A N 1
ATOM 3172 C CA . PRO A 1 418 ? -25.688 15.125 -8.234 1 95.94 418 PRO A CA 1
ATOM 3173 C C . PRO A 1 418 ? -26.625 14.375 -7.297 1 95.94 418 PRO A C 1
ATOM 3175 O O . PRO A 1 418 ? -27.828 14.656 -7.254 1 95.94 418 PRO A O 1
ATOM 3178 N N . THR A 1 419 ? -26.125 13.477 -6.57 1 96.19 419 THR A N 1
ATOM 3179 C CA . THR A 1 419 ? -26.953 12.695 -5.656 1 96.19 419 THR A CA 1
ATOM 3180 C C . THR A 1 419 ? -27.5 13.578 -4.543 1 96.19 419 THR A C 1
ATOM 3182 O O . THR A 1 419 ? -28.688 13.5 -4.223 1 96.19 419 THR A O 1
ATOM 3185 N N . ILE A 1 420 ? -26.688 14.391 -3.973 1 97.88 420 ILE A N 1
ATOM 3186 C CA . ILE A 1 420 ? -27.094 15.281 -2.893 1 97.88 420 ILE A CA 1
ATOM 3187 C C . ILE A 1 420 ? -28.172 16.234 -3.393 1 97.88 420 ILE A C 1
ATOM 3189 O O . ILE A 1 420 ? -29.203 16.406 -2.742 1 97.88 420 ILE A O 1
ATOM 3193 N N . LEU A 1 421 ? -27.984 16.766 -4.547 1 97.19 421 LEU A N 1
ATOM 3194 C CA . LEU A 1 421 ? -28.922 17.734 -5.109 1 97.19 421 LEU A CA 1
ATOM 3195 C C . LEU A 1 421 ? -30.25 17.047 -5.457 1 97.19 421 LEU A C 1
ATOM 3197 O O . LEU A 1 421 ? -31.312 17.625 -5.258 1 97.19 421 LEU A O 1
ATOM 3201 N N . ALA A 1 422 ? -30.109 15.836 -5.969 1 97.62 422 ALA A N 1
ATOM 3202 C CA . ALA A 1 422 ? -31.312 15.078 -6.297 1 97.62 422 ALA A CA 1
ATOM 3203 C C . ALA A 1 422 ? -32.156 14.789 -5.043 1 97.62 422 ALA A C 1
ATOM 3205 O O . ALA A 1 422 ? -33.375 14.859 -5.074 1 97.62 422 ALA A O 1
ATOM 3206 N N . LEU A 1 423 ? -31.5 14.461 -3.977 1 97.62 423 LEU A N 1
ATOM 3207 C CA . LEU A 1 423 ? -32.188 14.172 -2.725 1 97.62 423 LEU A CA 1
ATOM 3208 C C . LEU A 1 423 ? -32.875 15.414 -2.172 1 97.62 423 LEU A C 1
ATOM 3210 O O . LEU A 1 423 ? -34 15.344 -1.666 1 97.62 423 LEU A O 1
ATOM 3214 N N . LEU A 1 424 ? -32.219 16.531 -2.262 1 97.88 424 LEU A N 1
ATOM 3215 C CA . LEU A 1 424 ? -32.781 17.812 -1.834 1 97.88 424 LEU A CA 1
ATOM 3216 C C . LEU A 1 424 ? -34.062 18.109 -2.609 1 97.88 424 LEU A C 1
ATOM 3218 O O . LEU A 1 424 ? -35.062 18.5 -2.023 1 97.88 424 LEU A O 1
ATOM 3222 N N . GLN A 1 425 ? -33.969 17.875 -3.857 1 97.38 425 GLN A N 1
ATOM 3223 C CA . GLN A 1 425 ? -35.125 18.125 -4.727 1 97.38 425 GLN A CA 1
ATOM 3224 C C . GLN A 1 425 ? -36.25 17.172 -4.41 1 97.38 425 GLN A C 1
ATOM 3226 O O . GLN A 1 425 ? -37.406 17.578 -4.312 1 97.38 425 GLN A O 1
ATOM 3231 N N . LEU A 1 426 ? -35.938 15.945 -4.258 1 97.25 426 LEU A N 1
ATOM 3232 C CA . LEU A 1 426 ? -36.938 14.914 -3.996 1 97.25 426 LEU A CA 1
ATOM 3233 C C . LEU A 1 426 ? -37.688 15.203 -2.707 1 97.25 426 LEU A C 1
ATOM 3235 O O . LEU A 1 426 ? -38.906 15.016 -2.646 1 97.25 426 LEU A O 1
ATOM 3239 N N . GLU A 1 427 ? -36.969 15.648 -1.704 1 96.88 427 GLU A N 1
ATOM 3240 C CA . GLU A 1 427 ? -37.594 15.875 -0.393 1 96.88 427 GLU A CA 1
ATOM 3241 C C . GLU A 1 427 ? -38.125 17.297 -0.273 1 96.88 427 GLU A C 1
ATOM 3243 O O . GLU A 1 427 ? -38.875 17.609 0.678 1 96.88 427 GLU A O 1
ATOM 3248 N N . GLY A 1 428 ? -37.781 18.125 -1.201 1 96.75 428 GLY A N 1
ATOM 3249 C CA . GLY A 1 428 ? -38.219 19.516 -1.169 1 96.75 428 GLY A CA 1
ATOM 3250 C C . GLY A 1 428 ? -37.594 20.312 -0.048 1 96.75 428 GLY A C 1
ATOM 3251 O O . GLY A 1 428 ? -38.281 21.125 0.592 1 96.75 428 GLY A O 1
ATOM 3252 N N . VAL A 1 429 ? -36.469 20.094 0.262 1 97.12 429 VAL A N 1
ATOM 3253 C CA . VAL A 1 429 ? -35.75 20.797 1.312 1 97.12 429 VAL A CA 1
ATOM 3254 C C . VAL A 1 429 ? -34.844 21.875 0.692 1 97.12 429 VAL A C 1
ATOM 3256 O O . VAL A 1 429 ? -34.094 21.594 -0.234 1 97.12 429 VAL A O 1
ATOM 3259 N N . PRO A 1 430 ? -35.031 23.109 1.158 1 97.12 430 PRO A N 1
ATOM 3260 C CA . PRO A 1 430 ? -34.094 24.141 0.682 1 97.12 430 PRO A CA 1
ATOM 3261 C C . PRO A 1 430 ? -32.625 23.781 0.934 1 97.12 430 PRO A C 1
ATOM 3263 O O . PRO A 1 430 ? -32.281 23.25 1.996 1 97.12 430 PRO A O 1
ATOM 3266 N N . ALA A 1 431 ? -31.734 24.078 0.024 1 97.38 431 ALA A N 1
ATOM 3267 C CA . ALA A 1 431 ? -30.328 23.672 0.068 1 97.38 431 ALA A CA 1
ATOM 3268 C C . ALA A 1 431 ? -29.609 24.297 1.261 1 97.38 431 ALA A C 1
ATOM 3270 O O . ALA A 1 431 ? -28.688 23.688 1.825 1 97.38 431 ALA A O 1
ATOM 3271 N N . ASP A 1 432 ? -30.031 25.438 1.64 1 96.06 432 ASP A N 1
ATOM 3272 C CA . ASP A 1 432 ? -29.344 26.156 2.709 1 96.06 432 ASP A CA 1
ATOM 3273 C C . ASP A 1 432 ? -29.625 25.516 4.066 1 96.06 432 ASP A C 1
ATOM 3275 O O . ASP A 1 432 ? -29 25.891 5.066 1 96.06 432 ASP A O 1
ATOM 3279 N N . LEU A 1 433 ? -30.562 24.547 4.113 1 97.06 433 LEU A N 1
ATOM 3280 C CA . LEU A 1 433 ? -30.844 23.812 5.348 1 97.06 433 LEU A CA 1
ATOM 3281 C C . LEU A 1 433 ? -29.906 22.625 5.504 1 97.06 433 LEU A C 1
ATOM 3283 O O . LEU A 1 433 ? -29.906 21.953 6.543 1 97.06 433 LEU A O 1
ATOM 3287 N N . LEU A 1 434 ? -29.109 22.391 4.539 1 98.25 434 LEU A N 1
ATOM 3288 C CA . LEU A 1 434 ? -28.156 21.297 4.613 1 98.25 434 LEU A CA 1
ATOM 3289 C C . LEU A 1 434 ? -26.734 21.812 4.738 1 98.25 434 LEU A C 1
ATOM 3291 O O . LEU A 1 434 ? -26.312 22.672 3.959 1 98.25 434 LEU A O 1
ATOM 3295 N N . THR A 1 435 ? -26.047 21.391 5.727 1 98.25 435 THR A N 1
ATOM 3296 C CA . THR A 1 435 ? -24.609 21.594 5.859 1 98.25 435 THR A CA 1
ATOM 3297 C C . THR A 1 435 ? -23.859 20.266 5.75 1 98.25 435 THR A C 1
ATOM 3299 O O . THR A 1 435 ? -24.141 19.328 6.488 1 98.25 435 THR A O 1
ATOM 3302 N N . VAL A 1 436 ? -22.938 20.156 4.848 1 97.38 436 VAL A N 1
ATOM 3303 C CA . VAL A 1 436 ? -22.109 18.969 4.762 1 97.38 436 VAL A CA 1
ATOM 3304 C C . VAL A 1 436 ? -20.797 19.203 5.5 1 97.38 436 VAL A C 1
ATOM 3306 O O . VAL A 1 436 ? -20.172 20.266 5.359 1 97.38 436 VAL A O 1
ATOM 3309 N N . GLU A 1 437 ? -20.469 18.281 6.332 1 96.19 437 GLU A N 1
ATOM 3310 C CA . GLU A 1 437 ? -19.25 18.359 7.117 1 96.19 437 GLU A CA 1
ATOM 3311 C C . GLU A 1 437 ? -18.172 17.438 6.559 1 96.19 437 GLU A C 1
ATOM 3313 O O . GLU A 1 437 ? -18.375 16.234 6.43 1 96.19 437 GLU A O 1
ATOM 3318 N N . ILE A 1 438 ? -17.062 18 6.293 1 91.31 438 ILE A N 1
ATOM 3319 C CA . ILE A 1 438 ? -15.945 17.234 5.742 1 91.31 438 ILE A CA 1
ATOM 3320 C C . ILE A 1 438 ? -14.734 17.359 6.672 1 91.31 438 ILE A C 1
ATOM 3322 O O . ILE A 1 438 ? -14.477 18.422 7.238 1 91.31 438 ILE A O 1
ATOM 3326 N N . THR A 1 439 ? -14.047 16.234 6.758 1 84.06 439 THR A N 1
ATOM 3327 C CA . THR A 1 439 ? -12.859 16.297 7.602 1 84.06 439 THR A CA 1
ATOM 3328 C C . THR A 1 439 ? -11.695 16.953 6.863 1 84.06 439 THR A C 1
ATOM 3330 O O . THR A 1 439 ? -11.68 17 5.633 1 84.06 439 THR A O 1
ATOM 3333 N N . GLU A 1 440 ? -10.828 17.375 7.609 1 77.06 440 GLU A N 1
ATOM 3334 C CA . GLU A 1 440 ? -9.633 18 7.051 1 77.06 440 GLU A CA 1
ATOM 3335 C C . GLU A 1 440 ? -8.859 17.031 6.168 1 77.06 440 GLU A C 1
ATOM 3337 O O . GLU A 1 440 ? -8.367 17.406 5.102 1 77.06 440 GLU A O 1
ATOM 3342 N N . THR A 1 441 ? -8.812 15.859 6.613 1 71.56 441 THR A N 1
ATOM 3343 C CA . THR A 1 441 ? -8.062 14.828 5.902 1 71.56 441 THR A CA 1
ATOM 3344 C C . THR A 1 441 ? -8.688 14.555 4.535 1 71.56 441 THR A C 1
ATOM 3346 O O . THR A 1 441 ? -7.973 14.289 3.564 1 71.56 441 THR A O 1
ATOM 3349 N N . ALA A 1 442 ? -9.93 14.609 4.414 1 71.75 442 ALA A N 1
ATOM 3350 C CA . ALA A 1 442 ? -10.633 14.359 3.156 1 71.75 442 ALA A CA 1
ATOM 3351 C C . ALA A 1 442 ? -10.25 15.406 2.107 1 71.75 442 ALA A C 1
ATOM 3353 O O . ALA A 1 442 ? -10.133 15.086 0.922 1 71.75 442 ALA A O 1
ATOM 3354 N N . VAL A 1 443 ? -10.055 16.609 2.553 1 70.38 443 VAL A N 1
ATOM 3355 C CA . VAL A 1 443 ? -9.734 17.703 1.657 1 70.38 443 VAL A CA 1
ATOM 3356 C C . VAL A 1 443 ? -8.305 17.547 1.131 1 70.38 443 VAL A C 1
ATOM 3358 O O . VAL A 1 443 ? -8.039 17.797 -0.045 1 70.38 443 VAL A O 1
ATOM 3361 N N . LEU A 1 444 ? -7.543 17.016 1.965 1 66.62 444 LEU A N 1
ATOM 3362 C CA . LEU A 1 444 ? -6.117 16.984 1.667 1 66.62 444 LEU A CA 1
ATOM 3363 C C . LEU A 1 444 ? -5.797 15.883 0.659 1 66.62 444 LEU A C 1
ATOM 3365 O O . LEU A 1 444 ? -4.832 15.992 -0.104 1 66.62 444 LEU A O 1
ATOM 3369 N N . ILE A 1 445 ? -6.594 14.906 0.544 1 63.19 445 ILE A N 1
ATOM 3370 C CA . ILE A 1 445 ? -6.316 13.766 -0.32 1 63.19 445 ILE A CA 1
ATOM 3371 C C . ILE A 1 445 ? -6.434 14.188 -1.783 1 63.19 445 ILE A C 1
ATOM 3373 O O . ILE A 1 445 ? -5.605 13.805 -2.613 1 63.19 445 ILE A O 1
ATOM 3377 N N . ARG A 1 446 ? -7.418 15 -2.166 1 70.38 446 ARG A N 1
ATOM 3378 C CA . ARG A 1 446 ? -7.613 15.539 -3.51 1 70.38 446 ARG A CA 1
ATOM 3379 C C . ARG A 1 446 ? -8.141 16.969 -3.459 1 70.38 446 ARG A C 1
ATOM 3381 O O . ARG A 1 446 ? -9.281 17.234 -3.859 1 70.38 446 ARG A O 1
ATOM 3388 N N . PRO A 1 447 ? -7.242 17.781 -3.182 1 73.44 447 PRO A N 1
ATOM 3389 C CA . PRO A 1 447 ? -7.707 19.125 -2.848 1 73.44 447 PRO A CA 1
ATOM 3390 C C . PRO A 1 447 ? -8.438 19.797 -4.004 1 73.44 447 PRO A C 1
ATOM 3392 O O . PRO A 1 447 ? -9.5 20.406 -3.803 1 73.44 447 PRO A O 1
ATOM 3395 N N . ASP A 1 448 ? -7.914 19.578 -5.195 1 76.62 448 ASP A N 1
ATOM 3396 C CA . ASP A 1 448 ? -8.523 20.281 -6.312 1 76.62 448 ASP A CA 1
ATOM 3397 C C . ASP A 1 448 ? -9.898 19.719 -6.645 1 76.62 448 ASP A C 1
ATOM 3399 O O . ASP A 1 448 ? -10.852 20.469 -6.875 1 76.62 448 ASP A O 1
ATOM 3403 N N . GLN A 1 449 ? -9.953 18.484 -6.664 1 77.56 449 GLN A N 1
ATOM 3404 C CA . GLN A 1 449 ? -11.227 17.844 -6.965 1 77.56 449 GLN A CA 1
ATOM 3405 C C . GLN A 1 449 ? -12.266 18.141 -5.879 1 77.56 449 GLN A C 1
ATOM 3407 O O . GLN A 1 449 ? -13.422 18.422 -6.18 1 77.56 449 GLN A O 1
ATOM 3412 N N . VAL A 1 450 ? -11.828 18.047 -4.688 1 80.19 450 VAL A N 1
ATOM 3413 C CA . VAL A 1 450 ? -12.719 18.281 -3.555 1 80.19 450 VAL A CA 1
ATOM 3414 C C . VAL A 1 450 ? -13.188 19.734 -3.566 1 80.19 450 VAL A C 1
ATOM 3416 O O . VAL A 1 450 ? -14.367 20.016 -3.354 1 80.19 450 VAL A O 1
ATOM 3419 N N . ALA A 1 451 ? -12.266 20.594 -3.889 1 85 451 ALA A N 1
ATOM 3420 C CA . ALA A 1 451 ? -12.617 22 -3.943 1 85 451 ALA A CA 1
ATOM 3421 C C . ALA A 1 451 ? -13.688 22.266 -5 1 85 451 ALA A C 1
ATOM 3423 O O . ALA A 1 451 ? -14.609 23.047 -4.777 1 85 451 ALA A O 1
ATOM 3424 N N . ALA A 1 452 ? -13.547 21.625 -6.07 1 88.5 452 ALA A N 1
ATOM 3425 C CA . ALA A 1 452 ? -14.516 21.797 -7.148 1 88.5 452 ALA A CA 1
ATOM 3426 C C . ALA A 1 452 ? -15.891 21.281 -6.738 1 88.5 452 ALA A C 1
ATOM 3428 O O . ALA A 1 452 ? -16.906 21.922 -7.012 1 88.5 452 ALA A O 1
ATOM 3429 N N . GLN A 1 453 ? -15.938 20.188 -6.148 1 90.75 453 GLN A N 1
ATOM 3430 C CA . GLN A 1 453 ? -17.203 19.594 -5.707 1 90.75 453 GLN A CA 1
ATOM 3431 C C . GLN A 1 453 ? -17.859 20.453 -4.625 1 90.75 453 GLN A C 1
ATOM 3433 O O . GLN A 1 453 ? -19.078 20.672 -4.656 1 90.75 453 GLN A O 1
ATOM 3438 N N . LEU A 1 454 ? -17.062 20.906 -3.734 1 92.06 454 LEU A N 1
ATOM 3439 C CA . LEU A 1 454 ? -17.578 21.75 -2.662 1 92.06 454 LEU A CA 1
ATOM 3440 C C . LEU A 1 454 ? -18.094 23.078 -3.213 1 92.06 454 LEU A C 1
ATOM 3442 O O . LEU A 1 454 ? -19.109 23.594 -2.748 1 92.06 454 LEU A O 1
ATOM 3446 N N . ALA A 1 455 ? -17.391 23.562 -4.168 1 93.62 455 ALA A N 1
ATOM 3447 C CA . ALA A 1 455 ? -17.828 24.812 -4.801 1 93.62 455 ALA A CA 1
ATOM 3448 C C . ALA A 1 455 ? -19.188 24.641 -5.477 1 93.62 455 ALA A C 1
ATOM 3450 O O . ALA A 1 455 ? -20.031 25.531 -5.426 1 93.62 455 ALA A O 1
ATOM 3451 N N . GLU A 1 456 ? -19.328 23.562 -6.074 1 95.12 456 GLU A N 1
ATOM 3452 C CA . GLU A 1 456 ? -20.609 23.266 -6.73 1 95.12 456 GLU A CA 1
ATOM 3453 C C . GLU A 1 456 ? -21.75 23.172 -5.719 1 95.12 456 GLU A C 1
ATOM 3455 O O . GLU A 1 456 ? -22.844 23.672 -5.965 1 95.12 456 GLU A O 1
ATOM 3460 N N . LEU A 1 457 ? -21.469 22.562 -4.645 1 95.62 457 LEU A N 1
ATOM 3461 C CA . LEU A 1 457 ? -22.469 22.469 -3.586 1 95.62 457 LEU A CA 1
ATOM 3462 C C . LEU A 1 457 ? -22.844 23.844 -3.047 1 95.62 457 LEU A C 1
ATOM 3464 O O . LEU A 1 457 ? -24.016 24.172 -2.896 1 95.62 457 LEU A O 1
ATOM 3468 N N . ARG A 1 458 ? -21.875 24.609 -2.834 1 95.69 458 ARG A N 1
ATOM 3469 C CA . ARG A 1 458 ? -22.078 25.938 -2.295 1 95.69 458 ARG A CA 1
ATOM 3470 C C . ARG A 1 458 ? -22.859 26.812 -3.279 1 95.69 458 ARG A C 1
ATOM 3472 O O . ARG A 1 458 ? -23.703 27.609 -2.875 1 95.69 458 ARG A O 1
ATOM 3479 N N . LEU A 1 459 ? -22.531 26.672 -4.488 1 95.19 459 LEU A N 1
ATOM 3480 C CA . LEU A 1 459 ? -23.219 27.438 -5.531 1 95.19 459 LEU A CA 1
ATOM 3481 C C . LEU A 1 459 ? -24.719 27.125 -5.527 1 95.19 459 LEU A C 1
ATOM 3483 O O . LEU A 1 459 ? -25.531 27.984 -5.863 1 95.19 459 LEU A O 1
ATOM 3487 N N . ARG A 1 460 ? -25.031 25.984 -5.129 1 96 460 ARG A N 1
ATOM 3488 C CA . ARG A 1 460 ? -26.422 25.547 -5.121 1 96 460 ARG A CA 1
ATOM 3489 C C . ARG A 1 460 ? -27.078 25.859 -3.779 1 96 460 ARG A C 1
ATOM 3491 O O . ARG A 1 460 ? -28.25 25.547 -3.576 1 96 460 ARG A O 1
ATOM 3498 N N . GLY A 1 461 ? -26.297 26.375 -2.859 1 96.69 461 GLY A N 1
ATOM 3499 C CA . GLY A 1 461 ? -26.859 26.859 -1.606 1 96.69 461 GLY A CA 1
ATOM 3500 C C . GLY A 1 461 ? -26.531 25.953 -0.426 1 96.69 461 GLY A C 1
ATOM 3501 O O . GLY A 1 461 ? -26.875 26.281 0.715 1 96.69 461 GLY A O 1
ATOM 3502 N N . VAL A 1 462 ? -25.938 24.812 -0.681 1 97.75 462 VAL A N 1
ATOM 3503 C CA . VAL A 1 462 ? -25.547 23.906 0.399 1 97.75 462 VAL A CA 1
ATOM 3504 C C . VAL A 1 462 ? -24.375 24.516 1.18 1 97.75 462 VAL A C 1
ATOM 3506 O O . VAL A 1 462 ? -23.469 25.094 0.59 1 97.75 462 VAL A O 1
ATOM 3509 N N . ARG A 1 463 ? -24.406 24.438 2.451 1 97.31 463 ARG A N 1
ATOM 3510 C CA . ARG A 1 463 ? -23.297 24.938 3.273 1 97.31 463 ARG A CA 1
ATOM 3511 C C . ARG A 1 463 ? -22.25 23.859 3.496 1 97.31 463 ARG A C 1
ATOM 3513 O O . ARG A 1 463 ? -22.562 22.656 3.496 1 97.31 463 ARG A O 1
ATOM 3520 N N . VAL A 1 464 ? -21.047 24.297 3.674 1 96.19 464 VAL A N 1
ATOM 3521 C CA . VAL A 1 464 ? -19.922 23.375 3.842 1 96.19 464 VAL A CA 1
ATOM 3522 C C . VAL A 1 464 ? -19.156 23.703 5.121 1 96.19 464 VAL A C 1
ATOM 3524 O O . VAL A 1 464 ? -18.828 24.859 5.367 1 96.19 464 VAL A O 1
ATOM 3527 N N . ALA A 1 465 ? -18.953 22.688 5.922 1 95.88 465 ALA A N 1
ATOM 3528 C CA . ALA A 1 465 ? -18.188 22.844 7.164 1 95.88 465 ALA A CA 1
ATOM 3529 C C . ALA A 1 465 ? -16.969 21.938 7.184 1 95.88 465 ALA A C 1
ATOM 3531 O O . ALA A 1 465 ? -17.031 20.797 6.684 1 95.88 465 ALA A O 1
ATOM 3532 N N . ILE A 1 466 ? -15.898 22.406 7.711 1 91.44 466 ILE A N 1
ATOM 3533 C CA . ILE A 1 466 ? -14.742 21.562 7.977 1 91.44 466 ILE A CA 1
ATOM 3534 C C . ILE A 1 466 ? -14.766 21.094 9.43 1 91.44 466 ILE A C 1
ATOM 3536 O O . ILE A 1 466 ? -14.828 21.906 10.352 1 91.44 466 ILE A O 1
ATOM 3540 N N . ASP A 1 467 ? -14.68 19.797 9.547 1 88.88 467 ASP A N 1
ATOM 3541 C CA . ASP A 1 467 ? -14.805 19.188 10.867 1 88.88 467 ASP A CA 1
ATOM 3542 C C . ASP A 1 467 ? -13.438 18.766 11.406 1 88.88 467 ASP A C 1
ATOM 3544 O O . ASP A 1 467 ? -12.469 18.672 10.648 1 88.88 467 ASP A O 1
ATOM 3548 N N . ASP A 1 468 ? -13.383 18.703 12.758 1 80.44 468 ASP A N 1
ATOM 3549 C CA . ASP A 1 468 ? -12.211 18.234 13.492 1 80.44 468 ASP A CA 1
ATOM 3550 C C . ASP A 1 468 ? -10.969 19.047 13.117 1 80.44 468 ASP A C 1
ATOM 3552 O O . ASP A 1 468 ? -9.883 18.484 12.969 1 80.44 468 ASP A O 1
ATOM 3556 N N . PHE A 1 469 ? -11.156 20.266 12.992 1 79.62 469 PHE A N 1
ATOM 3557 C CA . PHE A 1 469 ? -10.031 21.094 12.555 1 79.62 469 PHE A CA 1
ATOM 3558 C C . PHE A 1 469 ? -8.93 21.109 13.602 1 79.62 469 PHE A C 1
ATOM 3560 O O . PHE A 1 469 ? -9.195 21.328 14.789 1 79.62 469 PHE A O 1
ATOM 3567 N N . GLY A 1 470 ? -7.82 20.875 13.18 1 73.38 470 GLY A N 1
ATOM 3568 C CA . GLY A 1 470 ? -6.648 20.953 14.031 1 73.38 470 GLY A CA 1
ATOM 3569 C C . GLY A 1 470 ? -6.184 19.594 14.523 1 73.38 470 GLY A C 1
ATOM 3570 O O . GLY A 1 470 ? -5.078 19.469 15.055 1 73.38 470 GLY A O 1
ATOM 3571 N N . THR A 1 471 ? -7.09 18.5 14.562 1 67.12 471 THR A N 1
ATOM 3572 C CA . THR A 1 471 ? -6.738 17.188 15.094 1 67.12 471 THR A CA 1
ATOM 3573 C C . THR A 1 471 ? -6 16.359 14.047 1 67.12 471 THR A C 1
ATOM 3575 O O . THR A 1 471 ? -5.328 15.391 14.391 1 67.12 471 THR A O 1
ATOM 3578 N N . GLY A 1 472 ? -6.293 16.656 12.93 1 62.19 472 GLY A N 1
ATOM 3579 C CA . GLY A 1 472 ? -5.629 15.93 11.859 1 62.19 472 GLY A CA 1
ATOM 3580 C C . GLY A 1 472 ? -4.598 16.766 11.117 1 62.19 472 GLY A C 1
ATOM 3581 O O . GLY A 1 472 ? -3.914 17.594 11.719 1 62.19 472 GLY A O 1
ATOM 3582 N N . TYR A 1 473 ? -4.414 16.312 9.883 1 58.53 473 TYR A N 1
ATOM 3583 C CA . TYR A 1 473 ? -3.469 16.969 8.992 1 58.53 473 TYR A CA 1
ATOM 3584 C C . TYR A 1 473 ? -4.07 18.25 8.422 1 58.53 473 TYR A C 1
ATOM 3586 O O . TYR A 1 473 ? -5.164 18.234 7.852 1 58.53 473 TYR A O 1
ATOM 3594 N N . THR A 1 474 ? -3.832 19.344 9.148 1 61.62 474 THR A N 1
ATOM 3595 C CA . THR A 1 474 ? -4.352 20.625 8.648 1 61.62 474 THR A CA 1
ATOM 3596 C C . THR A 1 474 ? -3.316 21.328 7.773 1 61.62 474 THR A C 1
ATOM 3598 O O . THR A 1 474 ? -2.129 21.344 8.109 1 61.62 474 THR A O 1
ATOM 3601 N N . SER A 1 475 ? -3.752 21.609 6.574 1 67.81 475 SER A N 1
ATOM 3602 C CA . SER A 1 475 ? -2.896 22.516 5.828 1 67.81 475 SER A CA 1
ATOM 3603 C C . SER A 1 475 ? -3.406 23.953 5.93 1 67.81 475 SER A C 1
ATOM 3605 O O . SER A 1 475 ? -4.395 24.312 5.285 1 67.81 475 SER A O 1
ATOM 3607 N N . LEU A 1 476 ? -2.832 24.781 6.855 1 76 476 LEU A N 1
ATOM 3608 C CA . LEU A 1 476 ? -3.172 26.188 6.996 1 76 476 LEU A CA 1
ATOM 3609 C C . LEU A 1 476 ? -3.059 26.906 5.66 1 76 476 LEU A C 1
ATOM 3611 O O . LEU A 1 476 ? -3.785 27.875 5.406 1 76 476 LEU A O 1
ATOM 3615 N N . GLY A 1 477 ? -2.283 26.406 4.824 1 74.19 477 GLY A N 1
ATOM 3616 C CA . GLY A 1 477 ? -2.076 27.016 3.52 1 74.19 477 GLY A CA 1
ATOM 3617 C C . GLY A 1 477 ? -3.213 26.75 2.551 1 74.19 477 GLY A C 1
ATOM 3618 O O . GLY A 1 477 ? -3.424 27.516 1.609 1 74.19 477 GLY A O 1
ATOM 3619 N N . LEU A 1 478 ? -3.928 25.75 2.818 1 76.25 478 LEU A N 1
ATOM 3620 C CA . LEU A 1 478 ? -5 25.375 1.901 1 76.25 478 LEU A CA 1
ATOM 3621 C C . LEU A 1 478 ? -6.312 26.031 2.303 1 76.25 478 LEU A C 1
ATOM 3623 O O . LEU A 1 478 ? -7.207 26.203 1.469 1 76.25 478 LEU A O 1
ATOM 3627 N N . LEU A 1 479 ? -6.395 26.422 3.504 1 80.38 479 LEU A N 1
ATOM 3628 C CA . LEU A 1 479 ? -7.656 26.875 4.082 1 80.38 479 LEU A CA 1
ATOM 3629 C C . LEU A 1 479 ? -8.219 28.062 3.305 1 80.38 479 LEU A C 1
ATOM 3631 O O . LEU A 1 479 ? -9.406 28.078 2.975 1 80.38 479 LEU A O 1
ATOM 3635 N N . PRO A 1 480 ? -7.359 29 2.906 1 83.38 480 PRO A N 1
ATOM 3636 C CA . PRO A 1 480 ? -7.895 30.172 2.199 1 83.38 480 PRO A CA 1
ATOM 3637 C C . PRO A 1 480 ? -8.453 29.812 0.824 1 83.38 480 PRO A C 1
ATOM 3639 O O . PRO A 1 480 ? -9.234 30.578 0.257 1 83.38 480 PRO A O 1
ATOM 3642 N N . ARG A 1 481 ? -8.109 28.75 0.298 1 82.19 481 ARG A N 1
ATOM 3643 C CA . ARG A 1 481 ? -8.516 28.375 -1.051 1 82.19 481 ARG A CA 1
ATOM 3644 C C . ARG A 1 481 ? -9.742 27.469 -1.021 1 82.19 481 ARG A C 1
ATOM 3646 O O . ARG A 1 481 ? -10.336 27.188 -2.064 1 82.19 481 ARG A O 1
ATOM 3653 N N . LEU A 1 482 ? -10.172 27.109 0.1 1 84.56 482 LEU A N 1
ATOM 3654 C CA . LEU A 1 482 ? -11.281 26.156 0.204 1 84.56 482 LEU A CA 1
ATOM 3655 C C . LEU A 1 482 ? -12.609 26.891 0.357 1 84.56 482 LEU A C 1
ATOM 3657 O O . LEU A 1 482 ? -12.711 27.844 1.142 1 84.56 482 LEU A O 1
ATOM 3661 N N . PRO A 1 483 ? -13.594 26.469 -0.442 1 90.5 483 PRO A N 1
ATOM 3662 C CA . PRO A 1 483 ? -14.922 27.047 -0.306 1 90.5 483 PRO A CA 1
ATOM 3663 C C . PRO A 1 483 ? -15.688 26.516 0.9 1 90.5 483 PRO A C 1
ATOM 3665 O O . PRO A 1 483 ? -16.594 25.688 0.744 1 90.5 483 PRO A O 1
ATOM 3668 N N . ILE A 1 484 ? -15.375 27.016 2.068 1 92.38 484 ILE A N 1
ATOM 3669 C CA . ILE A 1 484 ? -15.938 26.531 3.32 1 92.38 484 ILE A CA 1
ATOM 3670 C C . ILE A 1 484 ? -16.703 27.656 4.02 1 92.38 484 ILE A C 1
ATOM 3672 O O . ILE A 1 484 ? -16.297 28.812 3.973 1 92.38 484 ILE A O 1
ATOM 3676 N N . ASP A 1 485 ? -17.781 27.281 4.688 1 95.5 485 ASP A N 1
ATOM 3677 C CA . ASP A 1 485 ? -18.625 28.25 5.367 1 95.5 485 ASP A CA 1
ATOM 3678 C C . ASP A 1 485 ? -18.406 28.203 6.879 1 95.5 485 ASP A C 1
ATOM 3680 O O . ASP A 1 485 ? -18.641 29.203 7.574 1 95.5 485 ASP A O 1
ATOM 3684 N N . GLU A 1 486 ? -18 27.078 7.293 1 95.62 486 GLU A N 1
ATOM 3685 C CA . GLU A 1 486 ? -17.953 26.828 8.734 1 95.62 486 GLU A CA 1
ATOM 3686 C C . GLU A 1 486 ? -16.75 26 9.117 1 95.62 486 GLU A C 1
ATOM 3688 O O . GLU A 1 486 ? -16.359 25.078 8.391 1 95.62 486 GLU A O 1
ATOM 3693 N N . LEU A 1 487 ? -16.109 26.375 10.227 1 94.19 487 LEU A N 1
ATOM 3694 C CA . LEU A 1 487 ? -14.992 25.625 10.789 1 94.19 487 LEU A CA 1
ATOM 3695 C C . LEU A 1 487 ? -15.32 25.141 12.195 1 94.19 487 LEU A C 1
ATOM 3697 O O . LEU A 1 487 ? -15.734 25.922 13.047 1 94.19 487 LEU A O 1
ATOM 3701 N N . LYS A 1 488 ? -15.172 23.875 12.43 1 94.75 488 LYS A N 1
ATOM 3702 C CA . LYS A 1 488 ? -15.469 23.297 13.742 1 94.75 488 LYS A CA 1
ATOM 3703 C C . LYS A 1 488 ? -14.188 23 14.516 1 94.75 488 LYS A C 1
ATOM 3705 O O . LYS A 1 488 ? -13.32 22.266 14.031 1 94.75 488 LYS A O 1
ATOM 3710 N N . ILE A 1 489 ? -14.117 23.562 15.68 1 91.5 489 ILE A N 1
ATOM 3711 C CA . ILE A 1 489 ? -12.992 23.297 16.562 1 91.5 489 ILE A CA 1
ATOM 3712 C C . ILE A 1 489 ? -13.258 22.016 17.375 1 91.5 489 ILE A C 1
ATOM 3714 O O . ILE A 1 489 ? -14.289 21.906 18.047 1 91.5 489 ILE A O 1
ATOM 3718 N N . ASP A 1 490 ? -12.344 21.219 17.328 1 88.56 490 ASP A N 1
ATOM 3719 C CA . ASP A 1 490 ? -12.516 19.906 17.922 1 88.56 490 ASP A CA 1
ATOM 3720 C C . ASP A 1 490 ? -12.562 19.984 19.453 1 88.56 490 ASP A C 1
ATOM 3722 O O . ASP A 1 490 ? -11.945 20.875 20.047 1 88.56 490 ASP A O 1
ATOM 3726 N N . ARG A 1 491 ? -13.125 18.984 20.016 1 89.44 491 ARG A N 1
ATOM 3727 C CA . ARG A 1 491 ? -13.312 18.859 21.453 1 89.44 491 ARG A CA 1
ATOM 3728 C C . ARG A 1 491 ? -11.969 18.828 22.172 1 89.44 491 ARG A C 1
ATOM 3730 O O . ARG A 1 491 ? -11.828 19.359 23.281 1 89.44 491 ARG A O 1
ATOM 3737 N N . SER A 1 492 ? -10.992 18.297 21.594 1 85.56 492 SER A N 1
ATOM 3738 C CA . SER A 1 492 ? -9.695 18.109 22.234 1 85.56 492 SER A CA 1
ATOM 3739 C C . SER A 1 492 ? -9.039 19.438 22.562 1 85.56 492 SER A C 1
ATOM 3741 O O . SER A 1 492 ? -8.258 19.547 23.516 1 85.56 492 SER A O 1
ATOM 3743 N N . PHE A 1 493 ? -9.367 20.484 21.859 1 86.19 493 PHE A N 1
ATOM 3744 C CA . PHE A 1 493 ? -8.836 21.812 22.141 1 86.19 493 PHE A CA 1
ATOM 3745 C C . PHE A 1 493 ? -9.656 22.5 23.219 1 86.19 493 PHE A C 1
ATOM 3747 O O . PHE A 1 493 ? -9.102 23.156 24.109 1 86.19 493 PHE A O 1
ATOM 3754 N N . VAL A 1 494 ? -10.883 22.281 23.156 1 90 494 VAL A N 1
ATOM 3755 C CA . VAL A 1 494 ? -11.828 23 24.016 1 90 494 VAL A CA 1
ATOM 3756 C C . VAL A 1 494 ? -11.68 22.5 25.453 1 90 494 VAL A C 1
ATOM 3758 O O . VAL A 1 494 ? -11.68 23.297 26.391 1 90 494 VAL A O 1
ATOM 3761 N N . VAL A 1 495 ? -11.461 21.234 25.578 1 88.12 495 VAL A N 1
ATOM 3762 C CA . VAL A 1 495 ? -11.406 20.641 26.906 1 88.12 495 VAL A CA 1
ATOM 3763 C C . VAL A 1 495 ? -10.156 21.109 27.641 1 88.12 495 VAL A C 1
ATOM 3765 O O . VAL A 1 495 ? -10.141 21.203 28.875 1 88.12 495 VAL A O 1
ATOM 3768 N N . GLN A 1 496 ? -9.164 21.531 26.906 1 86.56 496 GLN A N 1
ATOM 3769 C CA . GLN A 1 496 ? -7.895 21.938 27.5 1 86.56 496 GLN A CA 1
ATOM 3770 C C . GLN A 1 496 ? -7.762 23.453 27.547 1 86.56 496 GLN A C 1
ATOM 3772 O O . GLN A 1 496 ? -6.723 23.969 27.953 1 86.56 496 GLN A O 1
ATOM 3777 N N . MET A 1 497 ? -8.75 24.125 27.203 1 87 497 MET A N 1
ATOM 3778 C CA . MET A 1 497 ? -8.688 25.578 27.016 1 87 497 MET A CA 1
ATOM 3779 C C . MET A 1 497 ? -8.312 26.281 28.328 1 87 497 MET A C 1
ATOM 3781 O O . MET A 1 497 ? -7.586 27.281 28.312 1 87 497 MET A O 1
ATOM 3785 N N . HIS A 1 498 ? -8.734 25.734 29.469 1 89.19 498 HIS A N 1
ATOM 3786 C CA . HIS A 1 498 ? -8.508 26.406 30.75 1 89.19 498 HIS A CA 1
ATOM 3787 C C . HIS A 1 498 ? -7.262 25.875 31.438 1 89.19 498 HIS A C 1
ATOM 3789 O O . HIS A 1 498 ? -6.727 26.516 32.344 1 89.19 498 HIS A O 1
ATOM 3795 N N . ASP A 1 499 ? -6.801 24.781 30.969 1 87.69 499 ASP A N 1
ATOM 3796 C CA . ASP A 1 499 ? -5.68 24.141 31.656 1 87.69 499 ASP A CA 1
ATOM 3797 C C . ASP A 1 499 ? -4.359 24.453 30.953 1 87.69 499 ASP A C 1
ATOM 3799 O O . ASP A 1 499 ? -3.287 24.266 31.531 1 87.69 499 ASP A O 1
ATOM 3803 N N . SER A 1 500 ? -4.469 24.984 29.766 1 88.06 500 SER A N 1
ATOM 3804 C CA . SER A 1 500 ? -3.262 25.188 28.984 1 88.06 500 SER A CA 1
ATOM 3805 C C . SER A 1 500 ? -3.322 26.5 28.203 1 88.06 500 SER A C 1
ATOM 3807 O O . SER A 1 500 ? -4.098 26.641 27.25 1 88.06 500 SER A O 1
ATOM 3809 N N . PRO A 1 501 ? -2.477 27.422 28.578 1 87.94 501 PRO A N 1
ATOM 3810 C CA . PRO A 1 501 ? -2.439 28.688 27.828 1 87.94 501 PRO A CA 1
ATOM 3811 C C . PRO A 1 501 ? -2.158 28.484 26.344 1 87.94 501 PRO A C 1
ATOM 3813 O O . PRO A 1 501 ? -2.68 29.234 25.5 1 87.94 501 PRO A O 1
ATOM 3816 N N . ALA A 1 502 ? -1.438 27.516 26.094 1 87.62 502 ALA A N 1
ATOM 3817 C CA . ALA A 1 502 ? -1.141 27.219 24.688 1 87.62 502 ALA A CA 1
ATOM 3818 C C . ALA A 1 502 ? -2.404 26.828 23.938 1 87.62 502 ALA A C 1
ATOM 3820 O O . ALA A 1 502 ? -2.613 27.25 22.797 1 87.62 502 ALA A O 1
ATOM 3821 N N . HIS A 1 503 ? -3.191 26.047 24.562 1 87.88 503 HIS A N 1
ATOM 3822 C CA . HIS A 1 503 ? -4.434 25.625 23.922 1 87.88 503 HIS A CA 1
ATOM 3823 C C . HIS A 1 503 ? -5.391 26.797 23.75 1 87.88 503 HIS A C 1
ATOM 3825 O O . HIS A 1 503 ? -6.094 26.891 22.75 1 87.88 503 HIS A O 1
ATOM 3831 N N . ALA A 1 504 ? -5.379 27.641 24.734 1 90.69 504 ALA A N 1
ATOM 3832 C CA . ALA A 1 504 ? -6.195 28.844 24.625 1 90.69 504 ALA A CA 1
ATOM 3833 C C . ALA A 1 504 ? -5.758 29.703 23.453 1 90.69 504 ALA A C 1
ATOM 3835 O O . ALA A 1 504 ? -6.594 30.203 22.688 1 90.69 504 ALA A O 1
ATOM 3836 N N . THR A 1 505 ? -4.488 29.859 23.312 1 91.12 505 THR A N 1
ATOM 3837 C CA . THR A 1 505 ? -3.936 30.641 22.219 1 91.12 505 THR A CA 1
ATOM 3838 C C . THR A 1 505 ? -4.266 30 20.875 1 91.12 505 THR A C 1
ATOM 3840 O O . THR A 1 505 ? -4.551 30.703 19.891 1 91.12 505 THR A O 1
ATOM 3843 N N . ILE A 1 506 ? -4.227 28.719 20.812 1 89 506 ILE A N 1
ATOM 3844 C CA . ILE A 1 506 ? -4.543 28 19.578 1 89 506 ILE A CA 1
ATOM 3845 C C . ILE A 1 506 ? -6 28.266 19.203 1 89 506 ILE A C 1
ATOM 3847 O O . ILE A 1 506 ? -6.297 28.562 18.047 1 89 506 ILE A O 1
ATOM 3851 N N . ILE A 1 507 ? -6.855 28.156 20.172 1 91.38 507 ILE A N 1
ATOM 3852 C CA . ILE A 1 507 ? -8.273 28.391 19.922 1 91.38 507 ILE A CA 1
ATOM 3853 C C . ILE A 1 507 ? -8.484 29.812 19.422 1 91.38 507 ILE A C 1
ATOM 3855 O O . ILE A 1 507 ? -9.156 30.016 18.406 1 91.38 507 ILE A O 1
ATOM 3859 N N . GLU A 1 508 ? -7.883 30.719 20.062 1 93.62 508 GLU A N 1
ATOM 3860 C CA . GLU A 1 508 ? -7.988 32.125 19.641 1 93.62 508 GLU A CA 1
ATOM 3861 C C . GLU A 1 508 ? -7.457 32.312 18.234 1 93.62 508 GLU A C 1
ATOM 3863 O O . GLU A 1 508 ? -8.039 33.062 17.438 1 93.62 508 GLU A O 1
ATOM 3868 N N . SER A 1 509 ? -6.375 31.703 17.969 1 91.56 509 SER A N 1
ATOM 3869 C CA . SER A 1 509 ? -5.754 31.812 16.656 1 91.56 509 SER A CA 1
ATOM 3870 C C . SER A 1 509 ? -6.648 31.219 15.57 1 91.56 509 SER A C 1
ATOM 3872 O O . SER A 1 509 ? -6.797 31.797 14.492 1 91.56 509 SER A O 1
ATOM 3874 N N . VAL A 1 510 ? -7.219 30.078 15.859 1 90.12 510 VAL A N 1
ATOM 3875 C CA . VAL A 1 510 ? -8.102 29.422 14.898 1 90.12 510 VAL A CA 1
ATOM 3876 C C . VAL A 1 510 ? -9.328 30.297 14.641 1 90.12 510 VAL A C 1
ATOM 3878 O O . VAL A 1 510 ? -9.766 30.438 13.5 1 90.12 510 VAL A O 1
ATOM 3881 N N . ILE A 1 511 ? -9.859 30.891 15.688 1 94.12 511 ILE A N 1
ATOM 3882 C CA . ILE A 1 511 ? -11 31.781 15.57 1 94.12 511 ILE A CA 1
ATOM 3883 C C . ILE A 1 511 ? -10.625 32.969 14.695 1 94.12 511 ILE A C 1
ATOM 3885 O O . ILE A 1 511 ? -11.375 33.344 13.797 1 94.12 511 ILE A O 1
ATOM 3889 N N . ALA A 1 512 ? -9.461 33.5 14.906 1 93.56 512 ALA A N 1
ATOM 3890 C CA . ALA A 1 512 ? -9 34.656 14.141 1 93.56 512 ALA A CA 1
ATOM 3891 C C . ALA A 1 512 ? -8.859 34.312 12.664 1 93.56 512 ALA A C 1
ATOM 3893 O O . ALA A 1 512 ? -9.266 35.094 11.797 1 93.56 512 ALA A O 1
ATOM 3894 N N . ILE A 1 513 ? -8.305 33.219 12.406 1 91.06 513 ILE A N 1
ATOM 3895 C CA . ILE A 1 513 ? -8.109 32.781 11.031 1 91.06 513 ILE A CA 1
ATOM 3896 C C . ILE A 1 513 ? -9.461 32.594 10.352 1 91.06 513 ILE A C 1
ATOM 3898 O O . ILE A 1 513 ? -9.688 33.094 9.242 1 91.06 513 ILE A O 1
ATOM 3902 N N . ALA A 1 514 ? -10.32 31.891 11.008 1 93.44 514 ALA A N 1
ATOM 3903 C CA . ALA A 1 514 ? -11.648 31.625 10.461 1 93.44 514 ALA A CA 1
ATOM 3904 C C . ALA A 1 514 ? -12.375 32.938 10.156 1 93.44 514 ALA A C 1
ATOM 3906 O O . ALA A 1 514 ? -12.969 33.094 9.086 1 93.44 514 ALA A O 1
ATOM 3907 N N . ARG A 1 515 ? -12.32 33.844 11.031 1 93.88 515 ARG A N 1
ATOM 3908 C CA . ARG A 1 515 ? -12.984 35.156 10.875 1 93.88 515 ARG A CA 1
ATOM 3909 C C . ARG A 1 515 ? -12.398 35.906 9.695 1 93.88 515 ARG A C 1
ATOM 3911 O O . ARG A 1 515 ? -13.133 36.562 8.945 1 93.88 515 ARG A O 1
ATOM 3918 N N . SER A 1 516 ? -11.133 35.844 9.602 1 92.44 516 SER A N 1
ATOM 3919 C CA . SER A 1 516 ? -10.469 36.531 8.492 1 92.44 516 SER A CA 1
ATOM 3920 C C . SER A 1 516 ? -10.906 35.969 7.148 1 92.44 516 SER A C 1
ATOM 3922 O O . SER A 1 516 ? -10.828 36.656 6.125 1 92.44 516 SER A O 1
ATOM 3924 N N . LEU A 1 517 ? -11.367 34.781 7.152 1 92.81 517 LEU A N 1
ATOM 3925 C CA . LEU A 1 517 ? -11.789 34.125 5.922 1 92.81 517 LEU A CA 1
ATOM 3926 C C . LEU A 1 517 ? -13.305 34.156 5.777 1 92.81 517 LEU A C 1
ATOM 3928 O O . LEU A 1 517 ? -13.859 33.531 4.867 1 92.81 517 LEU A O 1
ATOM 3932 N N . GLY A 1 518 ? -13.938 34.781 6.734 1 93.06 518 GLY A N 1
ATOM 3933 C CA . GLY A 1 518 ? -15.383 34.938 6.676 1 93.06 518 GLY A CA 1
ATOM 3934 C C . GLY A 1 518 ? -16.125 33.656 7.043 1 93.06 518 GLY A C 1
ATOM 3935 O O . GLY A 1 518 ? -17.266 33.438 6.609 1 93.06 518 GLY A O 1
ATOM 3936 N N . MET A 1 519 ? -15.547 32.781 7.82 1 94.81 519 MET A N 1
ATOM 3937 C CA . MET A 1 519 ? -16.156 31.531 8.211 1 94.81 519 MET A CA 1
ATOM 3938 C C . MET A 1 519 ? -16.797 31.641 9.586 1 94.81 519 MET A C 1
ATOM 3940 O O . MET A 1 519 ? -16.297 32.344 10.461 1 94.81 519 MET A O 1
ATOM 3944 N N . LYS A 1 520 ? -17.891 30.906 9.789 1 96.56 520 LYS A N 1
ATOM 3945 C CA . LYS A 1 520 ? -18.438 30.719 11.133 1 96.56 520 LYS A CA 1
ATOM 3946 C C . LYS A 1 520 ? -17.641 29.672 11.906 1 96.56 520 LYS A C 1
ATOM 3948 O O . LYS A 1 520 ? -17.125 28.719 11.328 1 96.56 520 LYS A O 1
ATOM 3953 N N . VAL A 1 521 ? -17.578 29.875 13.211 1 97.12 521 VAL A N 1
ATOM 3954 C CA . VAL A 1 521 ? -16.797 28.953 14.039 1 97.12 521 VAL A CA 1
ATOM 3955 C C . VAL A 1 521 ? -17.719 28.188 14.984 1 97.12 521 VAL A C 1
ATOM 3957 O O . VAL A 1 521 ? -18.562 28.781 15.656 1 97.12 521 VAL A O 1
ATOM 3960 N N . VAL A 1 522 ? -17.609 26.906 14.969 1 97.38 522 VAL A N 1
ATOM 3961 C CA . VAL A 1 522 ? -18.328 26.047 15.883 1 97.38 522 VAL A CA 1
ATOM 3962 C C . VAL A 1 522 ? -17.359 25.391 16.859 1 97.38 522 VAL A C 1
ATOM 3964 O O . VAL A 1 522 ? -16.297 24.906 16.469 1 97.38 522 VAL A O 1
ATOM 3967 N N . ALA A 1 523 ? -17.641 25.469 18.141 1 96.44 523 ALA A N 1
ATOM 3968 C CA . ALA A 1 523 ? -16.828 24.766 19.141 1 96.44 523 ALA A CA 1
ATOM 3969 C C . ALA A 1 523 ? -17.531 23.5 19.625 1 96.44 523 ALA A C 1
ATOM 3971 O O . ALA A 1 523 ? -18.688 23.562 20.062 1 96.44 523 ALA A O 1
ATOM 3972 N N . GLU A 1 524 ? -16.844 22.453 19.5 1 95.25 524 GLU A N 1
ATOM 3973 C CA . GLU A 1 524 ? -17.391 21.172 19.922 1 95.25 524 GLU A CA 1
ATOM 3974 C C . GLU A 1 524 ? -16.875 20.766 21.297 1 95.25 524 GLU A C 1
ATOM 3976 O O . GLU A 1 524 ? -15.836 21.25 21.75 1 95.25 524 GLU A O 1
ATOM 3981 N N . GLY A 1 525 ? -17.641 19.906 22 1 93.75 525 GLY A N 1
ATOM 3982 C CA . GLY A 1 525 ? -17.219 19.359 23.281 1 93.75 525 GLY A CA 1
ATOM 3983 C C . GLY A 1 525 ? -17.375 20.328 24.438 1 93.75 525 GLY A C 1
ATOM 3984 O O . GLY A 1 525 ? -16.578 20.344 25.375 1 93.75 525 GLY A O 1
ATOM 3985 N N . VAL A 1 526 ? -18.328 21.156 24.328 1 95.31 526 VAL A N 1
ATOM 3986 C CA . VAL A 1 526 ? -18.609 22.094 25.422 1 95.31 526 VAL A CA 1
ATOM 3987 C C . VAL A 1 526 ? -19.344 21.375 26.547 1 95.31 526 VAL A C 1
ATOM 3989 O O . VAL A 1 526 ? -20.484 20.953 26.375 1 95.31 526 VAL A O 1
ATOM 3992 N N . GLU A 1 527 ? -18.688 21.266 27.672 1 93.12 527 GLU A N 1
ATOM 3993 C CA . GLU A 1 527 ? -19.219 20.391 28.719 1 93.12 527 GLU A CA 1
ATOM 3994 C C . GLU A 1 527 ? -19.656 21.203 29.938 1 93.12 527 GLU A C 1
ATOM 3996 O O . GLU A 1 527 ? -20.281 20.672 30.844 1 93.12 527 GLU A O 1
ATOM 4001 N N . ASP A 1 528 ? -19.375 22.547 29.969 1 93.62 528 ASP A N 1
ATOM 4002 C CA . ASP A 1 528 ? -19.781 23.359 31.109 1 93.62 528 ASP A CA 1
ATOM 4003 C C . ASP A 1 528 ? -20.031 24.812 30.688 1 93.62 528 ASP A C 1
ATOM 4005 O O . ASP A 1 528 ? -19.594 25.234 29.609 1 93.62 528 ASP A O 1
ATOM 4009 N N . GLU A 1 529 ? -20.688 25.547 31.516 1 93.44 529 GLU A N 1
ATOM 4010 C CA . GLU A 1 529 ? -21.125 26.906 31.172 1 93.44 529 GLU A CA 1
ATOM 4011 C C . GLU A 1 529 ? -19.938 27.875 31.141 1 93.44 529 GLU A C 1
ATOM 4013 O O . GLU A 1 529 ? -19.875 28.75 30.266 1 93.44 529 GLU A O 1
ATOM 4018 N N . PRO A 1 530 ? -19 27.766 32.031 1 93.31 530 PRO A N 1
ATOM 4019 C CA . PRO A 1 530 ? -17.859 28.672 31.953 1 93.31 530 PRO A CA 1
ATOM 4020 C C . PRO A 1 530 ? -17.109 28.547 30.625 1 93.31 530 PRO A C 1
ATOM 4022 O O . PRO A 1 530 ? -16.734 29.562 30.031 1 93.31 530 PRO A O 1
ATOM 4025 N N . THR A 1 531 ? -16.922 27.391 30.172 1 94.31 531 THR A N 1
ATOM 4026 C CA . THR A 1 531 ? -16.281 27.188 28.891 1 94.31 531 THR A CA 1
ATOM 4027 C C . THR A 1 531 ? -17.109 27.781 27.75 1 94.31 531 THR A C 1
ATOM 4029 O O . THR A 1 531 ? -16.578 28.422 26.859 1 94.31 531 THR A O 1
ATOM 4032 N N . ALA A 1 532 ? -18.422 27.578 27.844 1 95.62 532 ALA A N 1
ATOM 4033 C CA . ALA A 1 532 ? -19.328 28.125 26.844 1 95.62 532 ALA A CA 1
ATOM 4034 C C . ALA A 1 532 ? -19.234 29.656 26.781 1 95.62 532 ALA A C 1
ATOM 4036 O O . ALA A 1 532 ? -19.156 30.234 25.703 1 95.62 532 ALA A O 1
ATOM 4037 N N . ALA A 1 533 ? -19.219 30.234 27.922 1 95.12 533 ALA A N 1
ATOM 4038 C CA . ALA A 1 533 ? -19.156 31.688 28.016 1 95.12 533 ALA A CA 1
ATOM 4039 C C . ALA A 1 533 ? -17.828 32.219 27.469 1 95.12 533 ALA A C 1
ATOM 4041 O O . ALA A 1 533 ? -17.797 33.219 26.766 1 95.12 533 ALA A O 1
ATOM 4042 N N . ASP A 1 534 ? -16.797 31.562 27.812 1 94.5 534 ASP A N 1
ATOM 4043 C CA . ASP A 1 534 ? -15.477 31.984 27.359 1 94.5 534 ASP A CA 1
ATOM 4044 C C . ASP A 1 534 ? -15.344 31.844 25.844 1 94.5 534 ASP A C 1
ATOM 4046 O O . ASP A 1 534 ? -14.727 32.688 25.203 1 94.5 534 ASP A O 1
ATOM 4050 N N . LEU A 1 535 ? -15.852 30.797 25.328 1 95.88 535 LEU A N 1
ATOM 4051 C CA . LEU A 1 535 ? -15.828 30.578 23.891 1 95.88 535 LEU A CA 1
ATOM 4052 C C . LEU A 1 535 ? -16.641 31.641 23.172 1 95.88 535 LEU A C 1
ATOM 4054 O O . LEU A 1 535 ? -16.234 32.156 22.125 1 95.88 535 LEU A O 1
ATOM 4058 N N . ALA A 1 536 ? -17.75 32 23.75 1 96.25 536 ALA A N 1
ATOM 4059 C CA . ALA A 1 536 ? -18.578 33.062 23.188 1 96.25 536 ALA A CA 1
ATOM 4060 C C . ALA A 1 536 ? -17.812 34.375 23.172 1 96.25 536 ALA A C 1
ATOM 4062 O O . ALA A 1 536 ? -17.844 35.125 22.188 1 96.25 536 ALA A O 1
ATOM 4063 N N . ARG A 1 537 ? -17.156 34.656 24.219 1 95.06 537 ARG A N 1
ATOM 4064 C CA . ARG A 1 537 ? -16.375 35.875 24.328 1 95.06 537 ARG A CA 1
ATOM 4065 C C . ARG A 1 537 ? -15.219 35.875 23.328 1 95.06 537 ARG A C 1
ATOM 4067 O O . ARG A 1 537 ? -14.852 36.938 22.812 1 95.06 537 ARG A O 1
ATOM 4074 N N . ALA A 1 538 ? -14.703 34.719 23.094 1 93.94 538 ALA A N 1
ATOM 4075 C CA . ALA A 1 538 ? -13.57 34.594 22.188 1 93.94 538 ALA A CA 1
ATOM 4076 C C . ALA A 1 538 ? -14.016 34.75 20.734 1 93.94 538 ALA A C 1
ATOM 4078 O O . ALA A 1 538 ? -13.188 35 19.844 1 93.94 538 ALA A O 1
ATOM 4079 N N . GLY A 1 539 ? -15.359 34.625 20.469 1 95.12 539 GLY A N 1
ATOM 4080 C CA . GLY A 1 539 ? -15.852 34.938 19.141 1 95.12 539 GLY A CA 1
ATOM 4081 C C . GLY A 1 539 ? -16.406 33.688 18.438 1 95.12 539 GLY A C 1
ATOM 4082 O O . GLY A 1 539 ? -16.641 33.719 17.219 1 95.12 539 GLY A O 1
ATOM 4083 N N . VAL A 1 540 ? -16.641 32.625 19.156 1 97.06 540 VAL A N 1
ATOM 4084 C CA . VAL A 1 540 ? -17.266 31.422 18.594 1 97.06 540 VAL A CA 1
ATOM 4085 C C . VAL A 1 540 ? -18.734 31.703 18.281 1 97.06 540 VAL A C 1
ATOM 4087 O O . VAL A 1 540 ? -19.406 32.406 19.047 1 97.06 540 VAL A O 1
ATOM 4090 N N . ASP A 1 541 ? -19.188 31.234 17.188 1 97.69 541 ASP A N 1
ATOM 4091 C CA . ASP A 1 541 ? -20.562 31.516 16.75 1 97.69 541 ASP A CA 1
ATOM 4092 C C . ASP A 1 541 ? -21.531 30.469 17.281 1 97.69 541 ASP A C 1
ATOM 4094 O O . ASP A 1 541 ? -22.641 30.812 17.719 1 97.69 541 ASP A O 1
ATOM 4098 N N . LEU A 1 542 ? -21.156 29.234 17.234 1 97.75 542 LEU A N 1
ATOM 4099 C CA . LEU A 1 542 ? -22.031 28.125 17.609 1 97.75 542 LEU A CA 1
ATOM 4100 C C . LEU A 1 542 ? -21.312 27.203 18.594 1 97.75 542 LEU A C 1
ATOM 4102 O O . LEU A 1 542 ? -20.109 27.016 18.531 1 97.75 542 LEU A O 1
ATOM 4106 N N . LEU A 1 543 ? -22.125 26.641 19.484 1 97.62 543 LEU A N 1
ATOM 4107 C CA . LEU A 1 543 ? -21.625 25.703 20.5 1 97.62 543 LEU A CA 1
ATOM 4108 C C . LEU A 1 543 ? -22.312 24.344 20.359 1 97.62 543 LEU A C 1
ATOM 4110 O O . LEU A 1 543 ? -23.5 24.266 20.078 1 97.62 543 LEU A O 1
ATOM 4114 N N . GLN A 1 544 ? -21.516 23.375 20.5 1 96.5 544 GLN A N 1
ATOM 4115 C CA . GLN A 1 544 ? -22.016 22 20.516 1 96.5 544 GLN A CA 1
ATOM 4116 C C . GLN A 1 544 ? -21.359 21.188 21.625 1 96.5 544 GLN A C 1
ATOM 4118 O O . GLN A 1 544 ? -20.141 21.234 21.797 1 96.5 544 GLN A O 1
ATOM 4123 N N . GLY A 1 545 ? -22.141 20.453 22.469 1 94.56 545 GLY A N 1
ATOM 4124 C CA . GLY A 1 545 ? -21.594 19.656 23.547 1 94.56 545 GLY A CA 1
ATOM 4125 C C . GLY A 1 545 ? -22.656 19.094 24.469 1 94.56 545 GLY A C 1
ATOM 4126 O O . GLY A 1 545 ? -23.828 19.484 24.391 1 94.56 545 GLY A O 1
ATOM 4127 N N . TYR A 1 546 ? -22.219 18.219 25.359 1 90.44 546 TYR A N 1
ATOM 4128 C CA . TYR A 1 546 ? -23.125 17.484 26.234 1 90.44 546 TYR A CA 1
ATOM 4129 C C . TYR A 1 546 ? -23.719 18.406 27.281 1 90.44 546 TYR A C 1
ATOM 4131 O O . TYR A 1 546 ? -24.797 18.125 27.828 1 90.44 546 TYR A O 1
ATOM 4139 N N . HIS A 1 547 ? -23.078 19.516 27.578 1 90.62 547 HIS A N 1
ATOM 4140 C CA . HIS A 1 547 ? -23.609 20.5 28.5 1 90.62 547 HIS A CA 1
ATOM 4141 C C . HIS A 1 547 ? -24.906 21.109 27.984 1 90.62 547 HIS A C 1
ATOM 4143 O O . HIS A 1 547 ? -25.812 21.438 28.781 1 90.62 547 HIS A O 1
ATOM 4149 N N . LEU A 1 548 ? -25.016 21.188 26.719 1 91.75 548 LEU A N 1
ATOM 4150 C CA . LEU A 1 548 ? -26.172 21.828 26.094 1 91.75 548 LEU A CA 1
ATOM 4151 C C . LEU A 1 548 ? -27.219 20.781 25.719 1 91.75 548 LEU A C 1
ATOM 4153 O O . LEU A 1 548 ? -28.375 20.891 26.141 1 91.75 548 LEU A O 1
ATOM 4157 N N . ASN A 1 549 ? -26.766 19.781 24.906 1 92.19 549 ASN A N 1
ATOM 4158 C CA . ASN A 1 549 ? -27.656 18.703 24.531 1 92.19 549 ASN A CA 1
ATOM 4159 C C . ASN A 1 549 ? -26.875 17.469 24.078 1 92.19 549 ASN A C 1
ATOM 4161 O O . ASN A 1 549 ? -25.875 17.594 23.359 1 92.19 549 ASN A O 1
ATOM 4165 N N . ARG A 1 550 ? -27.344 16.359 24.484 1 93.88 550 ARG A N 1
ATOM 4166 C CA . ARG A 1 550 ? -26.828 15.094 23.984 1 93.88 550 ARG A CA 1
ATOM 4167 C C . ARG A 1 550 ? -27.531 14.68 22.688 1 93.88 550 ARG A C 1
ATOM 4169 O O . ARG A 1 550 ? -28.625 15.164 22.391 1 93.88 550 ARG A O 1
ATOM 4176 N N . PRO A 1 551 ? -26.812 13.859 21.875 1 95.38 551 PRO A N 1
ATOM 4177 C CA . PRO A 1 551 ? -27.531 13.328 20.703 1 95.38 551 PRO A CA 1
ATOM 4178 C C . PRO A 1 551 ? -28.812 12.602 21.094 1 95.38 551 PRO A C 1
ATOM 4180 O O . PRO A 1 551 ? -28.812 11.789 22.016 1 95.38 551 PRO A O 1
ATOM 4183 N N . THR A 1 552 ? -29.891 12.914 20.422 1 96.25 552 THR A N 1
ATOM 4184 C CA . THR A 1 552 ? -31.203 12.375 20.766 1 96.25 552 THR A CA 1
ATOM 4185 C C . THR A 1 552 ? -31.984 12 19.516 1 96.25 552 THR A C 1
ATOM 4187 O O . THR A 1 552 ? -31.672 12.453 18.406 1 96.25 552 THR A O 1
ATOM 4190 N N . PRO A 1 553 ? -33 11.086 19.672 1 96.69 553 PRO A N 1
ATOM 4191 C CA . PRO A 1 553 ? -33.875 10.805 18.547 1 96.69 553 PRO A CA 1
ATOM 4192 C C . PRO A 1 553 ? -34.625 12.047 18.047 1 96.69 553 PRO A C 1
ATOM 4194 O O . PRO A 1 553 ? -34.719 13.039 18.766 1 96.69 553 PRO A O 1
ATOM 4197 N N . PRO A 1 554 ? -35.094 12.023 16.828 1 96.44 554 PRO A N 1
ATOM 4198 C CA . PRO A 1 554 ? -35.719 13.219 16.219 1 96.44 554 PRO A CA 1
ATOM 4199 C C . PRO A 1 554 ? -36.875 13.766 17.047 1 96.44 554 PRO A C 1
ATOM 4201 O O . PRO A 1 554 ? -37.062 14.984 17.109 1 96.44 554 PRO A O 1
ATOM 4204 N N . GLU A 1 555 ? -37.562 12.906 17.75 1 94.25 555 GLU A N 1
ATOM 4205 C CA . GLU A 1 555 ? -38.75 13.32 18.516 1 94.25 555 GLU A CA 1
ATOM 4206 C C . GLU A 1 555 ? -38.344 14.102 19.766 1 94.25 555 GLU A C 1
ATOM 4208 O O . GLU A 1 555 ? -39.156 14.883 20.297 1 94.25 555 GLU A O 1
ATOM 4213 N N . ALA A 1 556 ? -37.125 13.922 20.219 1 94.5 556 ALA A N 1
ATOM 4214 C CA . ALA A 1 556 ? -36.688 14.523 21.469 1 94.5 556 ALA A CA 1
ATOM 4215 C C . ALA A 1 556 ? -35.906 15.805 21.219 1 94.5 556 ALA A C 1
ATOM 4217 O O . ALA A 1 556 ? -35.438 16.469 22.156 1 94.5 556 ALA A O 1
ATOM 4218 N N . VAL A 1 557 ? -35.719 16.219 19.984 1 95.19 557 VAL A N 1
ATOM 4219 C CA . VAL A 1 557 ? -35 17.438 19.641 1 95.19 557 VAL A CA 1
ATOM 4220 C C . VAL A 1 557 ? -35.812 18.656 20.125 1 95.19 557 VAL A C 1
ATOM 4222 O O . VAL A 1 557 ? -37 18.75 19.875 1 95.19 557 VAL A O 1
ATOM 4225 N N . PRO A 1 558 ? -35.156 19.562 20.797 1 92.31 558 PRO A N 1
ATOM 4226 C CA . PRO A 1 558 ? -35.875 20.703 21.359 1 92.31 558 PRO A CA 1
ATOM 4227 C C . PRO A 1 558 ? -36.156 21.781 20.328 1 92.31 558 PRO A C 1
ATOM 4229 O O . PRO A 1 558 ? -35.562 22.859 20.359 1 92.31 558 PRO A O 1
ATOM 4232 N N . LEU A 1 559 ? -37.156 21.594 19.562 1 92.56 559 LEU A N 1
ATOM 4233 C CA . LEU A 1 559 ? -37.531 22.562 18.531 1 92.56 559 LEU A CA 1
ATOM 4234 C C . LEU A 1 559 ? -38.281 23.75 19.125 1 92.56 559 LEU A C 1
ATOM 4236 O O . LEU A 1 559 ? -39.062 23.578 20.062 1 92.56 559 LEU A O 1
ATOM 4240 N N . PRO A 1 560 ? -37.906 24.906 18.609 1 85.12 560 PRO A N 1
ATOM 4241 C CA . PRO A 1 560 ? -38.656 26.078 19.094 1 85.12 560 PRO A CA 1
ATOM 4242 C C . PRO A 1 560 ? -40.094 26.078 18.656 1 85.12 560 PRO A C 1
ATOM 4244 O O . PRO A 1 560 ? -40.469 25.328 17.75 1 85.12 560 PRO A O 1
ATOM 4247 N N . ALA A 1 561 ? -40.938 26.859 19.391 1 77.19 561 ALA A N 1
ATOM 4248 C CA . ALA A 1 561 ? -42.344 27.016 19.016 1 77.19 561 ALA A CA 1
ATOM 4249 C C . ALA A 1 561 ? -42.469 27.516 17.578 1 77.19 561 ALA A C 1
ATOM 4251 O O . ALA A 1 561 ? -41.719 28.375 17.141 1 77.19 561 ALA A O 1
ATOM 4252 N N . PRO A 1 562 ? -43.25 26.797 16.781 1 73 562 PRO A N 1
ATOM 4253 C CA . PRO A 1 562 ? -43.375 27.156 15.367 1 73 562 PRO A CA 1
ATOM 4254 C C . PRO A 1 562 ? -43.75 28.625 15.164 1 73 562 PRO A C 1
ATOM 4256 O O . PRO A 1 562 ? -44.406 29.234 16.016 1 73 562 PRO A O 1
ATOM 4259 N N . ALA A 1 563 ? -43 29.406 14.336 1 58.88 563 ALA A N 1
ATOM 4260 C CA . ALA A 1 563 ? -43.406 30.766 14 1 58.88 563 ALA A CA 1
ATOM 4261 C C . ALA A 1 563 ? -44.844 30.812 13.516 1 58.88 563 ALA A C 1
ATOM 4263 O O . ALA A 1 563 ? -45.281 29.906 12.805 1 58.88 563 ALA A O 1
ATOM 4264 N N . PRO A 1 564 ? -45.656 31.562 14.18 1 54.09 564 PRO A N 1
ATOM 4265 C CA . PRO A 1 564 ? -47.031 31.688 13.727 1 54.09 564 PRO A CA 1
ATOM 4266 C C . PRO A 1 564 ? -47.156 31.906 12.219 1 54.09 564 PRO A C 1
ATOM 4268 O O . PRO A 1 564 ? -46.25 32.531 11.617 1 54.09 564 PRO A O 1
ATOM 4271 N N . LEU A 1 565 ? -47.781 30.969 11.547 1 50.97 565 LEU A N 1
ATOM 4272 C CA . LEU A 1 565 ? -48.094 31.188 10.141 1 50.97 565 LEU A CA 1
ATOM 4273 C C . LEU A 1 565 ? -48.594 32.625 9.914 1 50.97 565 LEU A C 1
ATOM 4275 O O . LEU A 1 565 ? -49.312 33.188 10.758 1 50.97 565 LEU A O 1
ATOM 4279 N N . PRO A 1 566 ? -47.875 33.375 9.109 1 44.91 566 PRO A N 1
ATOM 4280 C CA . PRO A 1 566 ? -48.469 34.688 8.859 1 44.91 566 PRO A CA 1
ATOM 4281 C C . PRO A 1 566 ? -50 34.625 8.648 1 44.91 566 PRO A C 1
ATOM 4283 O O . PRO A 1 566 ? -50.469 33.75 7.926 1 44.91 566 PRO A O 1
ATOM 4286 N N . THR A 1 567 ? -50.719 34.812 9.672 1 39.69 567 THR A N 1
ATOM 4287 C CA . THR A 1 567 ? -52.125 35.062 9.391 1 39.69 567 THR A CA 1
ATOM 4288 C C . THR A 1 567 ? -52.312 36 8.203 1 39.69 567 THR A C 1
ATOM 4290 O O . THR A 1 567 ? -51.594 37 8.102 1 39.69 567 THR A O 1
ATOM 4293 N N . ALA A 1 568 ? -52.75 35.406 7.09 1 44.81 568 ALA A N 1
ATOM 4294 C CA . ALA A 1 568 ? -53.156 36.281 5.996 1 44.81 568 ALA A CA 1
ATOM 4295 C C . ALA A 1 568 ? -53.781 37.562 6.531 1 44.81 568 ALA A C 1
ATOM 4297 O O . ALA A 1 568 ? -54.781 37.5 7.25 1 44.81 568 ALA A O 1
ATOM 4298 N N . ALA A 1 569 ? -52.969 38.656 6.496 1 29.78 569 ALA A N 1
ATOM 4299 C CA . ALA A 1 569 ? -53.781 39.875 6.32 1 29.78 569 ALA A CA 1
ATOM 4300 C C . ALA A 1 569 ? -54.469 39.875 4.969 1 29.78 569 ALA A C 1
ATOM 4302 O O . ALA A 1 569 ? -53.875 39.5 3.953 1 29.78 569 ALA A O 1
ATOM 4303 N N . MET B 1 1 ? -24.469 -23.297 -26.156 1 22.31 1 MET B N 1
ATOM 4304 C CA . MET B 1 1 ? -23.859 -22.672 -24.984 1 22.31 1 MET B CA 1
ATOM 4305 C C . MET B 1 1 ? -23 -23.656 -24.203 1 22.31 1 MET B C 1
ATOM 4307 O O . MET B 1 1 ? -23.219 -23.875 -23.016 1 22.31 1 MET B O 1
ATOM 4311 N N . THR B 1 2 ? -22.297 -24.453 -24.875 1 24.25 2 THR B N 1
ATOM 4312 C CA . THR B 1 2 ? -21.891 -25.75 -24.328 1 24.25 2 THR B CA 1
ATOM 4313 C C . THR B 1 2 ? -20.812 -25.562 -23.266 1 24.25 2 THR B C 1
ATOM 4315 O O . THR B 1 2 ? -19.797 -24.891 -23.516 1 24.25 2 THR B O 1
ATOM 4318 N N . ALA B 1 3 ? -21.297 -25.344 -22.078 1 33.09 3 ALA B N 1
ATOM 4319 C CA . ALA B 1 3 ? -20.516 -25.5 -20.859 1 33.09 3 ALA B CA 1
ATOM 4320 C C . ALA B 1 3 ? -19.391 -26.5 -21.047 1 33.09 3 ALA B C 1
ATOM 4322 O O . ALA B 1 3 ? -19.625 -27.688 -21.266 1 33.09 3 ALA B O 1
ATOM 4323 N N . THR B 1 4 ? -18.422 -26.031 -21.672 1 32.81 4 THR B N 1
ATOM 4324 C CA . THR B 1 4 ? -17.359 -27.016 -21.844 1 32.81 4 THR B CA 1
ATOM 4325 C C . THR B 1 4 ? -17.094 -27.75 -20.531 1 32.81 4 THR B C 1
ATOM 4327 O O . THR B 1 4 ? -16.953 -27.125 -19.469 1 32.81 4 THR B O 1
ATOM 4330 N N . ALA B 1 5 ? -17.547 -28.938 -20.406 1 36.5 5 ALA B N 1
ATOM 4331 C CA . ALA B 1 5 ? -17.516 -29.922 -19.344 1 36.5 5 ALA B CA 1
ATOM 4332 C C . ALA B 1 5 ? -16.188 -29.875 -18.578 1 36.5 5 ALA B C 1
ATOM 4334 O O . ALA B 1 5 ? -15.133 -29.672 -19.172 1 36.5 5 ALA B O 1
ATOM 4335 N N . PRO B 1 6 ? -16.234 -29.438 -17.281 1 39.19 6 PRO B N 1
ATOM 4336 C CA . PRO B 1 6 ? -15 -29.531 -16.516 1 39.19 6 PRO B CA 1
ATOM 4337 C C . PRO B 1 6 ? -14.094 -30.672 -16.984 1 39.19 6 PRO B C 1
ATOM 4339 O O . PRO B 1 6 ? -14.578 -31.734 -17.359 1 39.19 6 PRO B O 1
ATOM 4342 N N . GLY B 1 7 ? -13.164 -30.422 -17.812 1 44.38 7 GLY B N 1
ATOM 4343 C CA . GLY B 1 7 ? -12.352 -31.531 -18.266 1 44.38 7 GLY B CA 1
ATOM 4344 C C . GLY B 1 7 ? -12.234 -32.656 -17.234 1 44.38 7 GLY B C 1
ATOM 4345 O O . GLY B 1 7 ? -12.57 -32.438 -16.062 1 44.38 7 GLY B O 1
ATOM 4346 N N . PRO B 1 8 ? -12.227 -33.875 -17.516 1 51.53 8 PRO B N 1
ATOM 4347 C CA . PRO B 1 8 ? -12.227 -35.031 -16.625 1 51.53 8 PRO B CA 1
ATOM 4348 C C . PRO B 1 8 ? -11.25 -34.875 -15.461 1 51.53 8 PRO B C 1
ATOM 4350 O O . PRO B 1 8 ? -10.227 -34.188 -15.602 1 51.53 8 PRO B O 1
ATOM 4353 N N . ARG B 1 9 ? -11.758 -35 -14.242 1 62.31 9 ARG B N 1
ATOM 4354 C CA . ARG B 1 9 ? -10.992 -35 -13 1 62.31 9 ARG B CA 1
ATOM 4355 C C . ARG B 1 9 ? -9.719 -35.812 -13.141 1 62.31 9 ARG B C 1
ATOM 4357 O O . ARG B 1 9 ? -9.766 -37 -13.531 1 62.31 9 ARG B O 1
ATOM 4364 N N . LEU B 1 10 ? -8.57 -35.25 -13.18 1 72.44 10 LEU B N 1
ATOM 4365 C CA . LEU B 1 10 ? -7.289 -35.938 -13.219 1 72.44 10 LEU B CA 1
ATOM 4366 C C . LEU B 1 10 ? -7.035 -36.688 -11.914 1 72.44 10 LEU B C 1
ATOM 4368 O O . LEU B 1 10 ? -7.387 -36.219 -10.836 1 72.44 10 LEU B O 1
ATOM 4372 N N . PRO B 1 11 ? -6.621 -37.906 -12.102 1 81.19 11 PRO B N 1
ATOM 4373 C CA . PRO B 1 11 ? -6.305 -38.656 -10.883 1 81.19 11 PRO B CA 1
ATOM 4374 C C . PRO B 1 11 ? -5.297 -37.938 -9.992 1 81.19 11 PRO B C 1
ATOM 4376 O O . PRO B 1 11 ? -4.367 -37.312 -10.5 1 81.19 11 PRO B O 1
ATOM 4379 N N . ARG B 1 12 ? -5.551 -38.031 -8.68 1 82.31 12 ARG B N 1
ATOM 4380 C CA . ARG B 1 12 ? -4.676 -37.375 -7.711 1 82.31 12 ARG B CA 1
ATOM 4381 C C . ARG B 1 12 ? -3.783 -38.406 -7.016 1 82.31 12 ARG B C 1
ATOM 4383 O O . ARG B 1 12 ? -2.648 -38.094 -6.645 1 82.31 12 ARG B O 1
ATOM 4390 N N . LYS B 1 13 ? -4.375 -39.625 -6.867 1 90.5 13 LYS B N 1
ATOM 4391 C CA . LYS B 1 13 ? -3.674 -40.656 -6.133 1 90.5 13 LYS B CA 1
ATOM 4392 C C . LYS B 1 13 ? -3.365 -41.844 -7.035 1 90.5 13 LYS B C 1
ATOM 4394 O O . LYS B 1 13 ? -4.105 -42.125 -7.98 1 90.5 13 LYS B O 1
ATOM 4399 N N . LEU B 1 14 ? -2.289 -42.531 -6.703 1 91.75 14 LEU B N 1
ATOM 4400 C CA . LEU B 1 14 ? -1.816 -43.656 -7.488 1 91.75 14 LEU B CA 1
ATOM 4401 C C . LEU B 1 14 ? -2.885 -44.75 -7.57 1 91.75 14 LEU B C 1
ATOM 4403 O O . LEU B 1 14 ? -3.053 -45.375 -8.617 1 91.75 14 LEU B O 1
ATOM 4407 N N . GLY B 1 15 ? -3.607 -44.812 -6.48 1 92.06 15 GLY B N 1
ATOM 4408 C CA . GLY B 1 15 ? -4.629 -45.875 -6.438 1 92.06 15 GLY B CA 1
ATOM 4409 C C . GLY B 1 15 ? -5.727 -45.656 -7.461 1 92.06 15 GLY B C 1
ATOM 4410 O O . GLY B 1 15 ? -6.422 -46.625 -7.828 1 92.06 15 GLY B O 1
ATOM 4411 N N . GLU B 1 16 ? -5.875 -44.5 -7.941 1 91.31 16 GLU B N 1
ATOM 4412 C CA . GLU B 1 16 ? -6.93 -44.156 -8.898 1 91.31 16 GLU B CA 1
ATOM 4413 C C . GLU B 1 16 ? -6.586 -44.688 -10.289 1 91.31 16 GLU B C 1
ATOM 4415 O O . GLU B 1 16 ? -7.473 -44.906 -11.125 1 91.31 16 GLU B O 1
ATOM 4420 N N . ILE B 1 17 ? -5.324 -44.969 -10.523 1 88.81 17 ILE B N 1
ATOM 4421 C CA . ILE B 1 17 ? -4.949 -45.438 -11.844 1 88.81 17 ILE B CA 1
ATOM 4422 C C . ILE B 1 17 ? -4.477 -46.875 -11.75 1 88.81 17 ILE B C 1
ATOM 4424 O O . ILE B 1 17 ? -4.188 -47.531 -12.773 1 88.81 17 ILE B O 1
ATOM 4428 N N . GLY B 1 18 ? -4.375 -47.375 -10.539 1 91.25 18 GLY B N 1
ATOM 4429 C CA . GLY B 1 18 ? -3.984 -48.75 -10.359 1 91.25 18 GLY B CA 1
ATOM 4430 C C . GLY B 1 18 ? -5.066 -49.75 -10.766 1 91.25 18 GLY B C 1
ATOM 4431 O O . GLY B 1 18 ? -6.234 -49.562 -10.422 1 91.25 18 GLY B O 1
ATOM 4432 N N . ILE B 1 19 ? -4.699 -50.75 -11.523 1 90.44 19 ILE B N 1
ATOM 4433 C CA . ILE B 1 19 ? -5.605 -51.812 -11.93 1 90.44 19 ILE B CA 1
ATOM 4434 C C . ILE B 1 19 ? -5.512 -52.969 -10.938 1 90.44 19 ILE B C 1
ATOM 4436 O O . ILE B 1 19 ? -4.504 -53.688 -10.898 1 90.44 19 ILE B O 1
ATOM 4440 N N . PRO B 1 20 ? -6.508 -53.125 -10.172 1 91.25 20 PRO B N 1
ATOM 4441 C CA . PRO B 1 20 ? -6.453 -54.219 -9.203 1 91.25 20 PRO B CA 1
ATOM 4442 C C . PRO B 1 20 ? -6.16 -55.594 -9.859 1 91.25 20 PRO B C 1
ATOM 4444 O O . PRO B 1 20 ? -6.762 -55.906 -10.875 1 91.25 20 PRO B O 1
ATOM 4447 N N . THR B 1 21 ? -5.156 -56.344 -9.35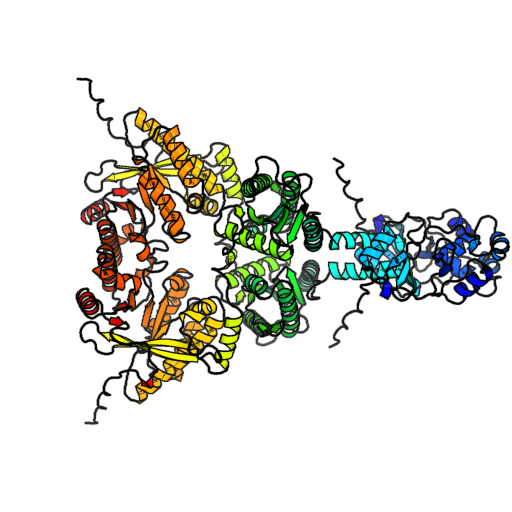2 1 90.06 21 THR B N 1
ATOM 4448 C CA . THR B 1 21 ? -4.711 -57.625 -9.906 1 90.06 21 THR B CA 1
ATOM 4449 C C . THR B 1 21 ? -4.438 -58.625 -8.789 1 90.06 21 THR B C 1
ATOM 4451 O O . THR B 1 21 ? -3.771 -58.281 -7.805 1 90.06 21 THR B O 1
ATOM 4454 N N . THR B 1 22 ? -4.98 -59.812 -8.945 1 89.81 22 THR B N 1
ATOM 4455 C CA . THR B 1 22 ? -4.742 -60.875 -7.965 1 89.81 22 THR B CA 1
ATOM 4456 C C . THR B 1 22 ? -3.369 -61.5 -8.18 1 89.81 22 THR B C 1
ATOM 4458 O O . THR B 1 22 ? -3.057 -61.969 -9.273 1 89.81 22 THR B O 1
ATOM 4461 N N . PRO B 1 23 ? -2.57 -61.562 -7.152 1 91.38 23 PRO B N 1
ATOM 4462 C CA . PRO B 1 23 ? -1.237 -62.125 -7.297 1 91.38 23 PRO B CA 1
ATOM 4463 C C . PRO B 1 23 ? -1.283 -63.625 -7.605 1 91.38 23 PRO B C 1
ATOM 4465 O O . PRO B 1 23 ? -2.131 -64.375 -7.07 1 91.38 23 PRO B O 1
ATOM 4468 N N . LEU B 1 24 ? -0.387 -64.062 -8.484 1 90.06 24 LEU B N 1
ATOM 4469 C CA . LEU B 1 24 ? -0.265 -65.5 -8.867 1 90.06 24 LEU B CA 1
ATOM 4470 C C . LEU B 1 24 ? 0.889 -66.125 -8.133 1 90.06 24 LEU B C 1
ATOM 4472 O O . LEU B 1 24 ? 1.847 -65.5 -7.734 1 90.06 24 LEU B O 1
ATOM 4476 N N . PRO B 1 25 ? 0.755 -67.5 -7.914 1 88.38 25 PRO B N 1
ATOM 4477 C CA . PRO B 1 25 ? 1.872 -68.188 -7.281 1 88.38 25 PRO B CA 1
ATOM 4478 C C . PRO B 1 25 ? 3.113 -68.25 -8.164 1 88.38 25 PRO B C 1
ATOM 4480 O O . PRO B 1 25 ? 3 -68.25 -9.398 1 88.38 25 PRO B O 1
ATOM 4483 N N . ALA B 1 26 ? 4.27 -68.375 -7.602 1 86.88 26 ALA B N 1
ATOM 4484 C CA . ALA B 1 26 ? 5.547 -68.375 -8.312 1 86.88 26 ALA B CA 1
ATOM 4485 C C . ALA B 1 26 ? 5.645 -69.625 -9.195 1 86.88 26 ALA B C 1
ATOM 4487 O O . ALA B 1 26 ? 6.418 -69.688 -10.156 1 86.88 26 ALA B O 1
ATOM 4488 N N . SER B 1 27 ? 4.801 -70.625 -8.891 1 85.5 27 SER B N 1
ATOM 4489 C CA . SER B 1 27 ? 4.852 -71.875 -9.602 1 85.5 27 SER B CA 1
ATOM 4490 C C . SER B 1 27 ? 4.023 -71.812 -10.883 1 85.5 27 SER B C 1
ATOM 4492 O O . SER B 1 27 ? 3.998 -72.812 -11.656 1 85.5 27 SER B O 1
ATOM 4494 N N . THR B 1 28 ? 3.52 -70.688 -11.148 1 87.06 28 THR B N 1
ATOM 4495 C CA . THR B 1 28 ? 2.684 -70.562 -12.336 1 87.06 28 THR B CA 1
ATOM 4496 C C . THR B 1 28 ? 3.535 -70.625 -13.602 1 87.06 28 THR B C 1
ATOM 4498 O O . THR B 1 28 ? 4.523 -69.938 -13.734 1 87.06 28 THR B O 1
ATOM 4501 N N . PRO B 1 29 ? 3.189 -71.562 -14.492 1 85.12 29 PRO B N 1
ATOM 4502 C CA . PRO B 1 29 ? 3.945 -71.688 -15.742 1 85.12 29 PRO B CA 1
ATOM 4503 C C . PRO B 1 29 ? 3.867 -70.375 -16.578 1 85.12 29 PRO B C 1
ATOM 4505 O O . PRO B 1 29 ? 2.818 -69.75 -16.641 1 85.12 29 PRO B O 1
ATOM 4508 N N . ILE B 1 30 ? 4.879 -70 -17.234 1 83.75 30 ILE B N 1
ATOM 4509 C CA . ILE B 1 30 ? 4.988 -68.812 -18.047 1 83.75 30 ILE B CA 1
ATOM 4510 C C . ILE B 1 30 ? 3.979 -68.875 -19.188 1 83.75 30 ILE B C 1
ATOM 4512 O O . ILE B 1 30 ? 3.408 -67.875 -19.578 1 83.75 30 ILE B O 1
ATOM 4516 N N . SER B 1 31 ? 3.688 -70.125 -19.672 1 78.94 31 SER B N 1
ATOM 4517 C CA . SER B 1 31 ? 2.738 -70.312 -20.766 1 78.94 31 SER B CA 1
ATOM 4518 C C . SER B 1 31 ? 1.344 -69.812 -20.375 1 78.94 31 SER B C 1
ATOM 4520 O O . SER B 1 31 ? 0.63 -69.25 -21.188 1 78.94 31 SER B O 1
ATOM 4522 N N . GLU B 1 32 ? 1.078 -70.062 -19.141 1 82.31 32 GLU B N 1
ATOM 4523 C CA . GLU B 1 32 ? -0.228 -69.625 -18.641 1 82.31 32 GLU B CA 1
ATOM 4524 C C . GLU B 1 32 ? -0.307 -68.062 -18.547 1 82.31 32 GLU B C 1
ATOM 4526 O O . GLU B 1 32 ? -1.335 -67.5 -18.875 1 82.31 32 GLU B O 1
ATOM 4531 N N . ILE B 1 33 ? 0.745 -67.5 -18.141 1 82.44 33 ILE B N 1
ATOM 4532 C CA . ILE B 1 33 ? 0.8 -66.062 -17.984 1 82.44 33 ILE B CA 1
ATOM 4533 C C . ILE B 1 33 ? 0.726 -65.438 -19.359 1 82.44 33 ILE B C 1
ATOM 4535 O O . ILE B 1 33 ? 0.006 -64.438 -19.547 1 82.44 33 ILE B O 1
ATOM 4539 N N . GLU B 1 34 ? 1.423 -65.875 -20.25 1 77.19 34 GLU B N 1
ATOM 4540 C CA . GLU B 1 34 ? 1.404 -65.375 -21.609 1 77.19 34 GLU B CA 1
ATOM 4541 C C . GLU B 1 34 ? 0.002 -65.438 -22.203 1 77.19 34 GLU B C 1
ATOM 4543 O O . GLU B 1 34 ? -0.432 -64.5 -22.891 1 77.19 34 GLU B O 1
ATOM 4548 N N . ALA B 1 35 ? -0.606 -66.562 -21.938 1 75.25 35 ALA B N 1
ATOM 4549 C CA . ALA B 1 35 ? -1.967 -66.75 -22.438 1 75.25 35 ALA B CA 1
ATOM 4550 C C . ALA B 1 35 ? -2.908 -65.688 -21.828 1 75.25 35 ALA B C 1
ATOM 4552 O O . ALA B 1 35 ? -3.75 -65.125 -22.531 1 75.25 35 ALA B O 1
ATOM 4553 N N . THR B 1 36 ? -2.652 -65.438 -20.609 1 75.69 36 THR B N 1
ATOM 4554 C CA . THR B 1 36 ? -3.482 -64.5 -19.906 1 75.69 36 THR B CA 1
ATOM 4555 C C . THR B 1 36 ? -3.254 -63.094 -20.469 1 75.69 36 THR B C 1
ATOM 4557 O O . THR B 1 36 ? -4.211 -62.344 -20.703 1 75.69 36 THR B O 1
ATOM 4560 N N . LEU B 1 37 ? -2.033 -62.719 -20.656 1 77.31 37 LEU B N 1
ATOM 4561 C CA . LEU B 1 37 ? -1.679 -61.375 -21.125 1 77.31 37 LEU B CA 1
ATOM 4562 C C . LEU B 1 37 ? -2.098 -61.188 -22.578 1 77.31 37 LEU B C 1
ATOM 4564 O O . LEU B 1 37 ? -2.432 -60.062 -22.984 1 77.31 37 LEU B O 1
ATOM 4568 N N . HIS B 1 38 ? -2.072 -62.25 -23.297 1 69.69 38 HIS B N 1
ATOM 4569 C CA . HIS B 1 38 ? -2.498 -62.188 -24.688 1 69.69 38 HIS B CA 1
ATOM 4570 C C . HIS B 1 38 ? -4.012 -62 -24.797 1 69.69 38 HIS B C 1
ATOM 4572 O O . HIS B 1 38 ? -4.504 -61.375 -25.734 1 69.69 38 HIS B O 1
ATOM 4578 N N . GLY B 1 39 ? -4.66 -62.594 -23.828 1 65.25 39 GLY B N 1
ATOM 4579 C CA . GLY B 1 39 ? -6.109 -62.5 -23.828 1 65.25 39 GLY B CA 1
ATOM 4580 C C . GLY B 1 39 ? -6.633 -61.125 -23.469 1 65.25 39 GLY B C 1
ATOM 4581 O O . GLY B 1 39 ? -7.742 -60.75 -23.859 1 65.25 39 GLY B O 1
ATOM 4582 N N . ASP B 1 40 ? -5.852 -60.438 -22.688 1 69.94 40 ASP B N 1
ATOM 4583 C CA . ASP B 1 40 ? -6.262 -59.125 -22.266 1 69.94 40 ASP B CA 1
ATOM 4584 C C . ASP B 1 40 ? -5.168 -58.094 -22.562 1 69.94 40 ASP B C 1
ATOM 4586 O O . ASP B 1 40 ? -4.184 -58 -21.828 1 69.94 40 ASP B O 1
ATOM 4590 N N . ARG B 1 41 ? -5.473 -57.281 -23.562 1 62.66 41 ARG B N 1
ATOM 4591 C CA . ARG B 1 41 ? -4.473 -56.344 -24.047 1 62.66 41 ARG B CA 1
ATOM 4592 C C . ARG B 1 41 ? -4.266 -55.219 -23.047 1 62.66 41 ARG B C 1
ATOM 4594 O O . ARG B 1 41 ? -3.24 -54.531 -23.078 1 62.66 41 ARG B O 1
ATOM 4601 N N . HIS B 1 42 ? -5.148 -55.094 -22.156 1 65.88 42 HIS B N 1
ATOM 4602 C CA . HIS B 1 42 ? -5.09 -53.938 -21.297 1 65.88 42 HIS B CA 1
ATOM 4603 C C . HIS B 1 42 ? -4.402 -54.25 -19.969 1 65.88 42 HIS B C 1
ATOM 4605 O O . HIS B 1 42 ? -4.125 -53.375 -19.172 1 65.88 42 HIS B O 1
ATOM 4611 N N . THR B 1 43 ? -4.133 -55.531 -19.875 1 74.44 43 THR B N 1
ATOM 4612 C CA . THR B 1 43 ? -3.449 -55.906 -18.656 1 74.44 43 THR B CA 1
ATOM 4613 C C . THR B 1 43 ? -1.945 -55.688 -18.781 1 74.44 43 THR B C 1
ATOM 4615 O O . THR B 1 43 ? -1.288 -56.281 -19.641 1 74.44 43 THR B O 1
ATOM 4618 N N . PRO B 1 44 ? -1.393 -54.812 -17.969 1 77.06 44 PRO B N 1
ATOM 4619 C CA . PRO B 1 44 ? 0.016 -54.438 -18.125 1 77.06 44 PRO B CA 1
ATOM 4620 C C . PRO B 1 44 ? 0.97 -55.5 -17.625 1 77.06 44 PRO B C 1
ATOM 4622 O O . PRO B 1 44 ? 2.16 -55.5 -17.953 1 77.06 44 PRO B O 1
ATOM 4625 N N . GLY B 1 45 ? 0.516 -56.5 -16.891 1 84.75 45 GLY B N 1
ATOM 4626 C CA . GLY B 1 45 ? 1.339 -57.531 -16.312 1 84.75 45 GLY B CA 1
ATOM 4627 C C . GLY B 1 45 ? 0.624 -58.344 -15.227 1 84.75 45 GLY B C 1
ATOM 4628 O O . GLY B 1 45 ? -0.604 -58.281 -15.133 1 84.75 45 GLY B O 1
ATOM 4629 N N . VAL B 1 46 ? 1.393 -59.156 -14.602 1 88.06 46 VAL B N 1
ATOM 4630 C CA . VAL B 1 46 ? 0.85 -59.969 -13.508 1 88.06 46 VAL B CA 1
ATOM 4631 C C . VAL B 1 46 ? 1.697 -59.75 -12.25 1 88.06 46 VAL B C 1
ATOM 4633 O O . VAL B 1 46 ? 2.854 -59.344 -12.336 1 88.06 46 VAL B O 1
ATOM 4636 N N . ILE B 1 47 ? 1.012 -59.969 -11.18 1 91.69 47 ILE B N 1
ATOM 4637 C CA . ILE B 1 47 ? 1.698 -59.938 -9.898 1 91.69 47 ILE B CA 1
ATOM 4638 C C . ILE B 1 47 ? 1.997 -61.344 -9.422 1 91.69 47 ILE B C 1
ATOM 4640 O O . ILE B 1 47 ? 1.129 -62.219 -9.477 1 91.69 47 ILE B O 1
ATOM 4644 N N . VAL B 1 48 ? 3.234 -61.531 -8.977 1 89.5 48 VAL B N 1
ATOM 4645 C CA . VAL B 1 48 ? 3.645 -62.875 -8.516 1 89.5 48 VAL B CA 1
ATOM 4646 C C . VAL B 1 48 ? 4.043 -62.812 -7.047 1 89.5 48 VAL B C 1
ATOM 4648 O O . VAL B 1 48 ? 4.77 -61.875 -6.633 1 89.5 48 VAL B O 1
ATOM 4651 N N . ARG B 1 49 ? 3.504 -63.75 -6.309 1 88.88 49 ARG B N 1
ATOM 4652 C CA . ARG B 1 49 ? 3.875 -63.875 -4.898 1 88.88 49 ARG B CA 1
ATOM 4653 C C . ARG B 1 49 ? 5.156 -64.688 -4.734 1 88.88 49 ARG B C 1
ATOM 4655 O O . ARG B 1 49 ? 5.215 -65.875 -5.133 1 88.88 49 ARG B O 1
ATOM 4662 N N . THR B 1 50 ? 6.141 -64.062 -4.238 1 82.19 50 THR B N 1
ATOM 4663 C CA . THR B 1 50 ? 7.395 -64.75 -3.938 1 82.19 50 THR B CA 1
ATOM 4664 C C . THR B 1 50 ? 7.66 -64.75 -2.434 1 82.19 50 THR B C 1
ATOM 4666 O O . THR B 1 50 ? 6.895 -64.188 -1.662 1 82.19 50 THR B O 1
ATOM 4669 N N . GLU B 1 51 ? 8.719 -65.5 -2.043 1 78.38 51 GLU B N 1
ATOM 4670 C CA . GLU B 1 51 ? 9.094 -65.562 -0.635 1 78.38 51 GLU B CA 1
ATOM 4671 C C . GLU B 1 51 ? 9.484 -64.188 -0.116 1 78.38 51 GLU B C 1
ATOM 4673 O O . GLU B 1 51 ? 9.281 -63.844 1.061 1 78.38 51 GLU B O 1
ATOM 4678 N N . ALA B 1 52 ? 10.031 -63.344 -1.012 1 77.5 52 ALA B N 1
ATOM 4679 C CA . ALA B 1 52 ? 10.523 -62.031 -0.628 1 77.5 52 ALA B CA 1
ATOM 4680 C C . ALA B 1 52 ? 9.43 -60.969 -0.757 1 77.5 52 ALA B C 1
ATOM 4682 O O . ALA B 1 52 ? 9.656 -59.781 -0.461 1 77.5 52 ALA B O 1
ATOM 4683 N N . GLY B 1 53 ? 8.242 -61.406 -1.19 1 82.5 53 GLY B N 1
ATOM 4684 C CA . GLY B 1 53 ? 7.137 -60.5 -1.362 1 82.5 53 GLY B CA 1
ATOM 4685 C C . GLY B 1 53 ? 6.516 -60.562 -2.746 1 82.5 53 GLY B C 1
ATOM 4686 O O . GLY B 1 53 ? 6.684 -61.531 -3.465 1 82.5 53 GLY B O 1
ATOM 4687 N N . HIS B 1 54 ? 5.73 -59.5 -3.061 1 89.12 54 HIS B N 1
ATOM 4688 C CA . HIS B 1 54 ? 5.074 -59.469 -4.363 1 89.12 54 HIS B CA 1
ATOM 4689 C C . HIS B 1 54 ? 5.992 -58.844 -5.418 1 89.12 54 HIS B C 1
ATOM 4691 O O . HIS B 1 54 ? 6.703 -57.875 -5.145 1 89.12 54 HIS B O 1
ATOM 4697 N N . ARG B 1 55 ? 6.086 -59.438 -6.523 1 88.75 55 ARG B N 1
ATOM 4698 C CA . ARG B 1 55 ? 6.867 -58.938 -7.656 1 88.75 55 ARG B CA 1
ATOM 4699 C C . ARG B 1 55 ? 5.988 -58.781 -8.891 1 88.75 55 ARG B C 1
ATOM 4701 O O . ARG B 1 55 ? 4.93 -59.406 -9 1 88.75 55 ARG B O 1
ATOM 4708 N N . LEU B 1 56 ? 6.418 -57.906 -9.758 1 89.31 56 LEU B N 1
ATOM 4709 C CA . LEU B 1 56 ? 5.656 -57.625 -10.969 1 89.31 56 LEU B CA 1
ATOM 4710 C C . LEU B 1 56 ? 6.352 -58.188 -12.203 1 89.31 56 LEU B C 1
ATOM 4712 O O . LEU B 1 56 ? 7.574 -58.094 -12.336 1 89.31 56 LEU B O 1
ATOM 4716 N N . VAL B 1 57 ? 5.625 -58.906 -12.953 1 85.38 57 VAL B N 1
ATOM 4717 C CA . VAL B 1 57 ? 6.074 -59.344 -14.266 1 85.38 57 VAL B CA 1
ATOM 4718 C C . VAL B 1 57 ? 5.297 -58.625 -15.359 1 85.38 57 VAL B C 1
ATOM 4720 O O . VAL B 1 57 ? 4.137 -58.938 -15.617 1 85.38 57 VAL B O 1
ATOM 4723 N N . SER B 1 58 ? 5.98 -57.719 -15.938 1 83.25 58 SER B N 1
ATOM 4724 C CA . SER B 1 58 ? 5.312 -56.906 -16.953 1 83.25 58 SER B CA 1
ATOM 4725 C C . SER B 1 58 ? 5.25 -57.625 -18.297 1 83.25 58 SER B C 1
ATOM 4727 O O . SER B 1 58 ? 5.98 -58.594 -18.516 1 83.25 58 SER B O 1
ATOM 4729 N N . ARG B 1 59 ? 4.379 -57.188 -19.047 1 74.31 59 ARG B N 1
ATOM 4730 C CA . ARG B 1 59 ? 4.297 -57.688 -20.422 1 74.31 59 ARG B CA 1
ATOM 4731 C C . ARG B 1 59 ? 5.625 -57.531 -21.141 1 74.31 59 ARG B C 1
ATOM 4733 O O . ARG B 1 59 ? 6.07 -58.438 -21.859 1 74.31 59 ARG B O 1
ATOM 4740 N N . GLU B 1 60 ? 6.219 -56.438 -20.891 1 70 60 GLU B N 1
ATOM 4741 C CA . GLU B 1 60 ? 7.492 -56.156 -21.547 1 70 60 GLU B CA 1
ATOM 4742 C C . GLU B 1 60 ? 8.578 -57.125 -21.094 1 70 60 GLU B C 1
ATOM 4744 O O . GLU B 1 60 ? 9.391 -57.562 -21.906 1 70 60 GLU B O 1
ATOM 4749 N N . LEU B 1 61 ? 8.562 -57.312 -19.938 1 73.69 61 LEU B N 1
ATOM 4750 C CA . LEU B 1 61 ? 9.547 -58.25 -19.406 1 73.69 61 LEU B CA 1
ATOM 4751 C C . LEU B 1 61 ? 9.359 -59.656 -20 1 73.69 61 LEU B C 1
ATOM 4753 O O . LEU B 1 61 ? 10.328 -60.312 -20.359 1 73.69 61 LEU B O 1
ATOM 4757 N N . LEU B 1 62 ? 8.156 -60.062 -20.094 1 73.94 62 LEU B N 1
ATOM 4758 C CA . LEU B 1 62 ? 7.859 -61.375 -20.672 1 73.94 62 LEU B CA 1
ATOM 4759 C C . LEU B 1 62 ? 8.25 -61.438 -22.141 1 73.94 62 LEU B C 1
ATOM 4761 O O . LEU B 1 62 ? 8.789 -62.438 -22.609 1 73.94 62 LEU B O 1
ATOM 4765 N N . ASP B 1 63 ? 7.961 -60.406 -22.75 1 67.75 63 ASP B N 1
ATOM 4766 C CA . ASP B 1 63 ? 8.32 -60.312 -24.172 1 67.75 63 ASP B CA 1
ATOM 4767 C C . ASP B 1 63 ? 9.836 -60.375 -24.359 1 67.75 63 ASP B C 1
ATOM 4769 O O . ASP B 1 63 ? 10.328 -61.031 -25.266 1 67.75 63 ASP B O 1
ATOM 4773 N N . ARG B 1 64 ? 10.461 -59.75 -23.516 1 66.31 64 ARG B N 1
ATOM 4774 C CA . ARG B 1 64 ? 11.922 -59.75 -23.562 1 66.31 64 ARG B CA 1
ATOM 4775 C C . ARG B 1 64 ? 12.477 -61.125 -23.25 1 66.31 64 ARG B C 1
ATOM 4777 O O . ARG B 1 64 ? 13.453 -61.562 -23.875 1 66.31 64 ARG B O 1
ATOM 4784 N N . ALA B 1 65 ? 11.844 -61.625 -22.312 1 63.5 65 ALA B N 1
ATOM 4785 C CA . ALA B 1 65 ? 12.289 -62.938 -21.922 1 63.5 65 ALA B CA 1
ATOM 4786 C C . ALA B 1 65 ? 12 -63.969 -23.016 1 63.5 65 ALA B C 1
ATOM 4788 O O . ALA B 1 65 ? 12.75 -64.938 -23.188 1 63.5 65 ALA B O 1
ATOM 4789 N N . ALA B 1 66 ? 10.914 -63.688 -23.641 1 60.41 66 ALA B N 1
ATOM 4790 C CA . ALA B 1 66 ? 10.508 -64.625 -24.688 1 60.41 66 ALA B CA 1
ATOM 4791 C C . ALA B 1 66 ? 11.359 -64.438 -25.953 1 60.41 66 ALA B C 1
ATOM 4793 O O . ALA B 1 66 ? 11.594 -65.375 -26.703 1 60.41 66 ALA B O 1
ATOM 4794 N N . THR B 1 67 ? 11.633 -63.094 -26.297 1 53.97 67 THR B N 1
ATOM 4795 C CA . THR B 1 67 ? 12.391 -62.812 -27.516 1 53.97 67 THR B CA 1
ATOM 4796 C C . THR B 1 67 ? 13.867 -63.125 -27.328 1 53.97 67 THR B C 1
ATOM 4798 O O . THR B 1 67 ? 14.68 -62.875 -28.219 1 53.97 67 THR B O 1
ATOM 4801 N N . GLY B 1 68 ? 14.375 -63.531 -26.328 1 44.84 68 GLY B N 1
ATOM 4802 C CA . GLY B 1 68 ? 15.805 -63.781 -26.203 1 44.84 68 GLY B CA 1
ATOM 4803 C C . GLY B 1 68 ? 16.453 -64.25 -27.469 1 44.84 68 GLY B C 1
ATOM 4804 O O . GLY B 1 68 ? 15.797 -64.375 -28.5 1 44.84 68 GLY B O 1
ATOM 4805 N N . ARG B 1 69 ? 17.812 -64.812 -27.531 1 42.84 69 ARG B N 1
ATOM 4806 C CA . ARG B 1 69 ? 18.844 -64.938 -28.562 1 42.84 69 ARG B CA 1
ATOM 4807 C C . ARG B 1 69 ? 18.281 -65.5 -29.859 1 42.84 69 ARG B C 1
ATOM 4809 O O . ARG B 1 69 ? 18.625 -65 -30.953 1 42.84 69 ARG B O 1
ATOM 4816 N N . LEU B 1 70 ? 18.203 -66.812 -30.078 1 38.44 70 LEU B N 1
ATOM 4817 C CA . LEU B 1 70 ? 18.234 -67.5 -31.344 1 38.44 70 LEU B CA 1
ATOM 4818 C C . LEU B 1 70 ? 16.828 -67.938 -31.781 1 38.44 70 LEU B C 1
ATOM 4820 O O . LEU B 1 70 ? 16.656 -68.875 -32.531 1 38.44 70 LEU B O 1
ATOM 4824 N N . GLY B 1 71 ? 15.727 -67.125 -31.719 1 42.44 71 GLY B N 1
ATOM 4825 C CA . GLY B 1 71 ? 14.445 -67.562 -32.25 1 42.44 71 GLY B CA 1
ATOM 4826 C C . GLY B 1 71 ? 13.844 -68.688 -31.469 1 42.44 71 GLY B C 1
ATOM 4827 O O . GLY B 1 71 ? 12.664 -69 -31.641 1 42.44 71 GLY B O 1
ATOM 4828 N N . PHE B 1 72 ? 14.602 -69.625 -30.891 1 40.97 72 PHE B N 1
ATOM 4829 C CA . PHE B 1 72 ? 14.258 -70.875 -30.203 1 40.97 72 PHE B CA 1
ATOM 4830 C C . PHE B 1 72 ? 13.867 -70.562 -28.75 1 40.97 72 PHE B C 1
ATOM 4832 O O . PHE B 1 72 ? 13.586 -71.5 -27.984 1 40.97 72 PHE B O 1
ATOM 4839 N N . GLY B 1 73 ? 13.883 -69.438 -28.219 1 48.22 73 GLY B N 1
ATOM 4840 C CA . GLY B 1 73 ? 13.773 -69.062 -26.828 1 48.22 73 GLY B CA 1
ATOM 4841 C C . GLY B 1 73 ? 12.367 -69.25 -26.281 1 48.22 73 GLY B C 1
ATOM 4842 O O . GLY B 1 73 ? 12.18 -69.5 -25.094 1 48.22 73 GLY B O 1
ATOM 4843 N N . ARG B 1 74 ? 11.344 -68.875 -26.969 1 53.81 74 ARG B N 1
ATOM 4844 C CA . ARG B 1 74 ? 9.977 -69.062 -26.5 1 53.81 74 ARG B CA 1
ATOM 4845 C C . ARG B 1 74 ? 9.695 -70.5 -26.109 1 53.81 74 ARG B C 1
ATOM 4847 O O . ARG B 1 74 ? 9.031 -70.75 -25.094 1 53.81 74 ARG B O 1
ATOM 4854 N N . ALA B 1 75 ? 10.203 -71.438 -26.969 1 50.75 75 ALA B N 1
ATOM 4855 C CA . ALA B 1 75 ? 9.961 -72.812 -26.672 1 50.75 75 ALA B CA 1
ATOM 4856 C C . ALA B 1 75 ? 10.586 -73.25 -25.328 1 50.75 75 ALA B C 1
ATOM 4858 O O . ALA B 1 75 ? 10.031 -74.062 -24.594 1 50.75 75 ALA B O 1
ATOM 4859 N N . LEU B 1 76 ? 11.711 -72.688 -25.078 1 49.53 76 LEU B N 1
ATOM 4860 C CA . LEU B 1 76 ? 12.383 -73.062 -23.828 1 49.53 76 LEU B CA 1
ATOM 4861 C C . LEU B 1 76 ? 11.789 -72.312 -22.656 1 49.53 76 LEU B C 1
ATOM 4863 O O . LEU B 1 76 ? 11.766 -72.812 -21.531 1 49.53 76 LEU B O 1
ATOM 4867 N N . THR B 1 77 ? 11.242 -71.188 -22.844 1 56.22 77 THR B N 1
ATOM 4868 C CA . THR B 1 77 ? 10.758 -70.375 -21.781 1 56.22 77 THR B CA 1
ATOM 4869 C C . THR B 1 77 ? 9.344 -70.75 -21.359 1 56.22 77 THR B C 1
ATOM 4871 O O . THR B 1 77 ? 8.984 -70.625 -20.188 1 56.22 77 THR B O 1
ATOM 4874 N N . ILE B 1 78 ? 8.672 -71.375 -22.312 1 56.78 78 ILE B N 1
ATOM 4875 C CA . ILE B 1 78 ? 7.285 -71.75 -22.062 1 56.78 78 ILE B CA 1
ATOM 4876 C C . ILE B 1 78 ? 7.227 -72.812 -20.984 1 56.78 78 ILE B C 1
ATOM 4878 O O . ILE B 1 78 ? 6.23 -72.938 -20.266 1 56.78 78 ILE B O 1
ATOM 4882 N N . ARG B 1 79 ? 8.352 -73.562 -20.812 1 63.62 79 ARG B N 1
ATOM 4883 C CA . ARG B 1 79 ? 8.32 -74.625 -19.828 1 63.62 79 ARG B CA 1
ATOM 4884 C C . ARG B 1 79 ? 8.789 -74.125 -18.469 1 63.62 79 ARG B C 1
ATOM 4886 O O . ARG B 1 79 ? 8.703 -74.875 -17.469 1 63.62 79 ARG B O 1
ATOM 4893 N N . ARG B 1 80 ? 9.148 -72.938 -18.359 1 76 80 ARG B N 1
ATOM 4894 C CA . ARG B 1 80 ? 9.625 -72.375 -17.094 1 76 80 ARG B CA 1
ATOM 4895 C C . ARG B 1 80 ? 8.492 -71.75 -16.312 1 76 80 ARG B C 1
ATOM 4897 O O . ARG B 1 80 ? 7.391 -71.562 -16.828 1 76 80 ARG B O 1
ATOM 4904 N N . THR B 1 81 ? 8.703 -71.75 -14.938 1 80.25 81 THR B N 1
ATOM 4905 C CA . THR B 1 81 ? 7.762 -71.062 -14.07 1 80.25 81 THR B CA 1
ATOM 4906 C C . THR B 1 81 ? 8.203 -69.625 -13.859 1 80.25 81 THR B C 1
ATOM 4908 O O . THR B 1 81 ? 9.352 -69.25 -14.141 1 80.25 81 THR B O 1
ATOM 4911 N N . VAL B 1 82 ? 7.27 -68.75 -13.531 1 77.94 82 VAL B N 1
ATOM 4912 C CA . VAL B 1 82 ? 7.527 -67.312 -13.359 1 77.94 82 VAL B CA 1
ATOM 4913 C C . VAL B 1 82 ? 8.57 -67.125 -12.266 1 77.94 82 VAL B C 1
ATOM 4915 O O . VAL B 1 82 ? 9.344 -66.125 -12.305 1 77.94 82 VAL B O 1
ATOM 4918 N N . GLY B 1 83 ? 8.578 -68 -11.289 1 72.06 83 GLY B N 1
ATOM 4919 C CA . GLY B 1 83 ? 9.586 -67.938 -10.242 1 72.06 83 GLY B CA 1
ATOM 4920 C C . GLY B 1 83 ? 11 -68.062 -10.766 1 72.06 83 GLY B C 1
ATOM 4921 O O . GLY B 1 83 ? 11.953 -67.625 -10.102 1 72.06 83 GLY B O 1
ATOM 4922 N N . ASP B 1 84 ? 11.117 -68.562 -11.961 1 73.69 84 ASP B N 1
ATOM 4923 C CA . ASP B 1 84 ? 12.43 -68.812 -12.547 1 73.69 84 ASP B CA 1
ATOM 4924 C C . ASP B 1 84 ? 12.969 -67.562 -13.219 1 73.69 84 ASP B C 1
ATOM 4926 O O . ASP B 1 84 ? 14.141 -67.5 -13.602 1 73.69 84 ASP B O 1
ATOM 4930 N N . LEU B 1 85 ? 12.102 -66.625 -13.375 1 74.5 85 LEU B N 1
ATOM 4931 C CA . LEU B 1 85 ? 12.516 -65.438 -14.055 1 74.5 85 LEU B CA 1
ATOM 4932 C C . LEU B 1 85 ? 13.281 -64.5 -13.109 1 74.5 85 LEU B C 1
ATOM 4934 O O . LEU B 1 85 ? 12.984 -64.438 -11.914 1 74.5 85 LEU B O 1
ATOM 4938 N N . SER B 1 86 ? 14.438 -63.969 -13.562 1 67.12 86 SER B N 1
ATOM 4939 C CA . SER B 1 86 ? 15.117 -62.906 -12.812 1 67.12 86 SER B CA 1
ATOM 4940 C C . SER B 1 86 ? 14.305 -61.625 -12.805 1 67.12 86 SER B C 1
ATOM 4942 O O . SER B 1 86 ? 14.227 -60.938 -13.82 1 67.12 86 SER B O 1
ATOM 4944 N N . LEU B 1 87 ? 13.602 -61.5 -11.758 1 69.44 87 LEU B N 1
ATOM 4945 C CA . LEU B 1 87 ? 12.727 -60.344 -11.672 1 69.44 87 LEU B CA 1
ATOM 4946 C C . LEU B 1 87 ? 13.43 -59.188 -10.992 1 69.44 87 LEU B C 1
ATOM 4948 O O . LEU B 1 87 ? 14.141 -59.375 -10 1 69.44 87 LEU B O 1
ATOM 4952 N N . ALA B 1 88 ? 13.508 -58.094 -11.75 1 66.88 88 ALA B N 1
ATOM 4953 C CA . ALA B 1 88 ? 14.039 -56.875 -11.148 1 66.88 88 ALA B CA 1
ATOM 4954 C C . ALA B 1 88 ? 13.195 -56.438 -9.961 1 66.88 88 ALA B C 1
ATOM 4956 O O . ALA B 1 88 ? 12.078 -56.906 -9.766 1 66.88 88 ALA B O 1
ATOM 4957 N N . ASP B 1 89 ? 13.773 -55.594 -9.117 1 74.81 89 ASP B N 1
ATOM 4958 C CA . ASP B 1 89 ? 13.07 -55.031 -7.961 1 74.81 89 ASP B CA 1
ATOM 4959 C C . ASP B 1 89 ? 11.859 -54.219 -8.398 1 74.81 89 ASP B C 1
ATOM 4961 O O . ASP B 1 89 ? 11.945 -53.438 -9.352 1 74.81 89 ASP B O 1
ATOM 4965 N N . THR B 1 90 ? 10.711 -54.625 -7.875 1 86.19 90 THR B N 1
ATOM 4966 C CA . THR B 1 90 ? 9.453 -53.969 -8.18 1 86.19 90 THR B CA 1
ATOM 4967 C C . THR B 1 90 ? 9.25 -52.75 -7.258 1 86.19 90 THR B C 1
ATOM 4969 O O . THR B 1 90 ? 9.438 -52.875 -6.043 1 86.19 90 THR B O 1
ATOM 4972 N N . LEU B 1 91 ? 9.039 -51.594 -7.871 1 91.62 91 LEU B N 1
ATOM 4973 C CA . LEU B 1 91 ? 8.664 -50.438 -7.082 1 91.62 91 LEU B CA 1
ATOM 4974 C C . LEU B 1 91 ? 7.23 -50.562 -6.574 1 91.62 91 LEU B C 1
ATOM 4976 O O . LEU B 1 91 ? 6.285 -50.562 -7.367 1 91.62 91 LEU B O 1
ATOM 4980 N N . THR B 1 92 ? 7.074 -50.719 -5.266 1 93.19 92 THR B N 1
ATOM 4981 C CA . THR B 1 92 ? 5.766 -50.812 -4.629 1 93.19 92 THR B CA 1
ATOM 4982 C C . THR B 1 92 ? 5.441 -49.5 -3.887 1 93.19 92 THR B C 1
ATOM 4984 O O . THR B 1 92 ? 6.238 -49.031 -3.074 1 93.19 92 THR B O 1
ATOM 4987 N N . LEU B 1 93 ? 4.336 -48.938 -4.25 1 94.62 93 LEU B N 1
ATOM 4988 C CA . LEU B 1 93 ? 3.898 -47.719 -3.59 1 94.62 93 LEU B CA 1
ATOM 4989 C C . LEU B 1 93 ? 2.473 -47.875 -3.07 1 94.62 93 LEU B C 1
ATOM 4991 O O . LEU B 1 93 ? 1.653 -48.562 -3.676 1 94.62 93 LEU B O 1
ATOM 4995 N N . PRO B 1 94 ? 2.15 -47.219 -1.959 1 94.44 94 PRO B N 1
ATOM 4996 C CA . PRO B 1 94 ? 0.776 -47.219 -1.454 1 94.44 94 PRO B CA 1
ATOM 4997 C C . PRO B 1 94 ? -0.203 -46.5 -2.393 1 94.44 94 PRO B C 1
ATOM 4999 O O . PRO B 1 94 ? 0.175 -45.562 -3.092 1 94.44 94 PRO B O 1
ATOM 5002 N N . ALA B 1 95 ? -1.419 -46.969 -2.377 1 94.12 95 ALA B N 1
ATOM 5003 C CA . ALA B 1 95 ? -2.477 -46.438 -3.238 1 94.12 95 ALA B CA 1
ATOM 5004 C C . ALA B 1 95 ? -2.711 -44.969 -2.977 1 94.12 95 ALA B C 1
ATOM 5006 O O . ALA B 1 95 ? -3.129 -44.219 -3.873 1 94.12 95 ALA B O 1
ATOM 5007 N N . ASP B 1 96 ? -2.355 -44.5 -1.856 1 90.88 96 ASP B N 1
ATOM 5008 C CA . ASP B 1 96 ? -2.65 -43.125 -1.473 1 90.88 96 ASP B CA 1
ATOM 5009 C C . ASP B 1 96 ? -1.492 -42.188 -1.831 1 90.88 96 ASP B C 1
ATOM 5011 O O . ASP B 1 96 ? -1.543 -41 -1.554 1 90.88 96 ASP B O 1
ATOM 5015 N N . THR B 1 97 ? -0.501 -42.719 -2.518 1 89.19 97 THR B N 1
ATOM 5016 C CA . THR B 1 97 ? 0.619 -41.906 -2.957 1 89.19 97 THR B CA 1
ATOM 5017 C C . THR B 1 97 ? 0.167 -40.906 -4.012 1 89.19 97 THR B C 1
ATOM 5019 O O . THR B 1 97 ? -0.578 -41.25 -4.93 1 89.19 97 THR B O 1
ATOM 5022 N N . ASP B 1 98 ? 0.564 -39.625 -3.9 1 84.38 98 ASP B N 1
ATOM 5023 C CA . ASP B 1 98 ? 0.258 -38.625 -4.91 1 84.38 98 ASP B CA 1
ATOM 5024 C C . ASP B 1 98 ? 0.854 -39 -6.262 1 84.38 98 ASP B C 1
ATOM 5026 O O . ASP B 1 98 ? 1.972 -39.531 -6.332 1 84.38 98 ASP B O 1
ATOM 5030 N N . ILE B 1 99 ? 0.128 -38.75 -7.309 1 83.31 99 ILE B N 1
ATOM 5031 C CA . ILE B 1 99 ? 0.529 -39.094 -8.664 1 83.31 99 ILE B CA 1
ATOM 5032 C C . ILE B 1 99 ? 1.913 -38.531 -8.961 1 83.31 99 ILE B C 1
ATOM 5034 O O . ILE B 1 99 ? 2.742 -39.188 -9.594 1 83.31 99 ILE B O 1
ATOM 5038 N N . ASP B 1 100 ? 2.129 -37.375 -8.484 1 78 100 ASP B N 1
ATOM 5039 C CA . ASP B 1 100 ? 3.398 -36.719 -8.805 1 78 100 ASP B CA 1
ATOM 5040 C C . ASP B 1 100 ? 4.559 -37.406 -8.094 1 78 100 ASP B C 1
ATOM 5042 O O . ASP B 1 100 ? 5.633 -37.594 -8.672 1 78 100 ASP B O 1
ATOM 5046 N N . VAL B 1 101 ? 4.32 -37.781 -6.891 1 79 101 VAL B N 1
ATOM 5047 C CA . VAL B 1 101 ? 5.34 -38.469 -6.113 1 79 101 VAL B CA 1
ATOM 5048 C C . VAL B 1 101 ? 5.609 -39.844 -6.734 1 79 101 VAL B C 1
ATOM 5050 O O . VAL B 1 101 ? 6.766 -40.25 -6.879 1 79 101 VAL B O 1
ATOM 5053 N N . ALA B 1 102 ? 4.539 -40.5 -7.062 1 86.88 102 ALA B N 1
ATOM 5054 C CA . ALA B 1 102 ? 4.664 -41.812 -7.688 1 86.88 102 ALA B CA 1
ATOM 5055 C C . ALA B 1 102 ? 5.43 -41.75 -9 1 86.88 102 ALA B C 1
ATOM 5057 O O . ALA B 1 102 ? 6.305 -42.562 -9.273 1 86.88 102 ALA B O 1
ATOM 5058 N N . ALA B 1 103 ? 5.047 -40.719 -9.766 1 82.5 103 ALA B N 1
ATOM 5059 C CA . ALA B 1 103 ? 5.703 -40.531 -11.055 1 82.5 103 ALA B CA 1
ATOM 5060 C C . ALA B 1 103 ? 7.195 -40.25 -10.875 1 82.5 103 ALA B C 1
ATOM 5062 O O . ALA B 1 103 ? 8.031 -40.812 -11.594 1 82.5 103 ALA B O 1
ATOM 5063 N N . GLN B 1 104 ? 7.523 -39.5 -9.969 1 78.56 104 GLN B N 1
ATOM 5064 C CA . GLN B 1 104 ? 8.922 -39.156 -9.695 1 78.56 104 GLN B CA 1
ATOM 5065 C C . GLN B 1 104 ? 9.695 -40.375 -9.234 1 78.56 104 GLN B C 1
ATOM 5067 O O . GLN B 1 104 ? 10.836 -40.594 -9.656 1 78.56 104 GLN B O 1
ATOM 5072 N N . ALA B 1 105 ? 9.07 -41.062 -8.32 1 83.81 105 ALA B N 1
ATOM 5073 C CA . ALA B 1 105 ? 9.703 -42.312 -7.844 1 83.81 105 ALA B CA 1
ATOM 5074 C C . ALA B 1 105 ? 9.945 -43.281 -8.992 1 83.81 105 ALA B C 1
ATOM 5076 O O . ALA B 1 105 ? 11.008 -43.906 -9.062 1 83.81 105 ALA B O 1
ATOM 5077 N N . ALA B 1 106 ? 8.977 -43.438 -9.828 1 86.62 106 ALA B N 1
ATOM 5078 C CA . ALA B 1 106 ? 9.078 -44.344 -10.969 1 86.62 106 ALA B CA 1
ATOM 5079 C C . ALA B 1 106 ? 10.18 -43.875 -11.93 1 86.62 106 ALA B C 1
ATOM 5081 O O . ALA B 1 106 ? 10.945 -44.688 -12.438 1 86.62 106 ALA B O 1
ATOM 5082 N N . LEU B 1 107 ? 10.242 -42.594 -12.117 1 79.88 107 LEU B N 1
ATOM 5083 C CA . LEU B 1 107 ? 11.203 -42.031 -13.07 1 79.88 107 LEU B CA 1
ATOM 5084 C C . LEU B 1 107 ? 12.617 -42.094 -12.5 1 79.88 107 LEU B C 1
ATOM 5086 O O . LEU B 1 107 ? 13.594 -41.969 -13.242 1 79.88 107 LEU B O 1
ATOM 5090 N N . ALA B 1 108 ? 12.742 -42.125 -11.227 1 79.94 108 ALA B N 1
ATOM 5091 C CA . ALA B 1 108 ? 14.039 -42.156 -10.57 1 79.94 108 ALA B CA 1
ATOM 5092 C C . ALA B 1 108 ? 14.688 -43.531 -10.727 1 79.94 108 ALA B C 1
ATOM 5094 O O . ALA B 1 108 ? 15.883 -43.719 -10.477 1 79.94 108 ALA B O 1
ATOM 5095 N N . ARG B 1 109 ? 13.914 -44.5 -11.234 1 81.19 109 ARG B N 1
ATOM 5096 C CA . ARG B 1 109 ? 14.43 -45.844 -11.453 1 81.19 109 ARG B CA 1
ATOM 5097 C C . ARG B 1 109 ? 15.453 -45.844 -12.586 1 81.19 109 ARG B C 1
ATOM 5099 O O . ARG B 1 109 ? 15.508 -44.938 -13.391 1 81.19 109 ARG B O 1
ATOM 5106 N N . PRO B 1 110 ? 16.297 -46.812 -12.5 1 77.12 110 PRO B N 1
ATOM 5107 C CA . PRO B 1 110 ? 17.219 -46.938 -13.625 1 77.12 110 PRO B CA 1
ATOM 5108 C C . PRO B 1 110 ? 16.5 -46.969 -14.977 1 77.12 110 PRO B C 1
ATOM 5110 O O . PRO B 1 110 ? 15.375 -47.469 -15.055 1 77.12 110 PRO B O 1
ATOM 5113 N N . PRO B 1 111 ? 17.094 -46.469 -16.016 1 70.56 111 PRO B N 1
ATOM 5114 C CA . PRO B 1 111 ? 16.469 -46.344 -17.344 1 70.56 111 PRO B CA 1
ATOM 5115 C C . PRO B 1 111 ? 15.844 -47.656 -17.812 1 70.56 111 PRO B C 1
ATOM 5117 O O . PRO B 1 111 ? 14.773 -47.625 -18.438 1 70.56 111 PRO B O 1
ATOM 5120 N N . ARG B 1 112 ? 16.469 -48.812 -17.531 1 68.19 112 ARG B N 1
ATOM 5121 C CA . ARG B 1 112 ? 16 -50.125 -18 1 68.19 112 ARG B CA 1
ATOM 5122 C C . ARG B 1 112 ? 14.688 -50.5 -17.312 1 68.19 112 ARG B C 1
ATOM 5124 O O . ARG B 1 112 ? 13.914 -51.281 -17.844 1 68.19 112 ARG B O 1
ATOM 5131 N N . GLU B 1 113 ? 14.453 -49.812 -16.203 1 76.69 113 GLU B N 1
ATOM 5132 C CA . GLU B 1 113 ? 13.289 -50.188 -15.414 1 76.69 113 GLU B CA 1
ATOM 5133 C C . GLU B 1 113 ? 12.234 -49.094 -15.438 1 76.69 113 GLU B C 1
ATOM 5135 O O . GLU B 1 113 ? 11.164 -49.25 -14.836 1 76.69 113 GLU B O 1
ATOM 5140 N N . ARG B 1 114 ? 12.469 -48.062 -16.125 1 75.75 114 ARG B N 1
ATOM 5141 C CA . ARG B 1 114 ? 11.602 -46.875 -16.062 1 75.75 114 ARG B CA 1
ATOM 5142 C C . ARG B 1 114 ? 10.25 -47.188 -16.719 1 75.75 114 ARG B C 1
ATOM 5144 O O . ARG B 1 114 ? 9.242 -46.562 -16.359 1 75.75 114 ARG B O 1
ATOM 5151 N N . GLU B 1 115 ? 10.32 -48.156 -17.578 1 75.88 115 GLU B N 1
ATOM 5152 C CA . GLU B 1 115 ? 9.078 -48.438 -18.281 1 75.88 115 GLU B CA 1
ATOM 5153 C C . GLU B 1 115 ? 8.227 -49.438 -17.516 1 75.88 115 GLU B C 1
ATOM 5155 O O . GLU B 1 115 ? 7.066 -49.688 -17.875 1 75.88 115 GLU B O 1
ATOM 5160 N N . GLU B 1 116 ? 8.852 -50 -16.5 1 82.06 116 GLU B N 1
ATOM 5161 C CA . GLU B 1 116 ? 8.117 -51 -15.719 1 82.06 116 GLU B CA 1
ATOM 5162 C C . GLU B 1 116 ? 6.996 -50.344 -14.922 1 82.06 116 GLU B C 1
ATOM 5164 O O . GLU B 1 116 ? 7.156 -49.219 -14.414 1 82.06 116 GLU B O 1
ATOM 5169 N N . PRO B 1 117 ? 5.898 -50.969 -14.906 1 88.81 117 PRO B N 1
ATOM 5170 C CA . PRO B 1 117 ? 4.793 -50.438 -14.117 1 88.81 117 PRO B CA 1
ATOM 5171 C C . PRO B 1 117 ? 5.102 -50.375 -12.625 1 88.81 117 PRO B C 1
ATOM 5173 O O . PRO B 1 117 ? 6.16 -50.844 -12.195 1 88.81 117 PRO B O 1
ATOM 5176 N N . VAL B 1 118 ? 4.199 -49.75 -11.938 1 92.5 118 VAL B N 1
ATOM 5177 C CA . VAL B 1 118 ? 4.336 -49.594 -10.492 1 92.5 118 VAL B CA 1
ATOM 5178 C C . VAL B 1 118 ? 3.32 -50.5 -9.789 1 92.5 118 VAL B C 1
ATOM 5180 O O . VAL B 1 118 ? 2.16 -50.594 -10.195 1 92.5 118 VAL B O 1
ATOM 5183 N N . LEU B 1 119 ? 3.82 -51.25 -8.781 1 94.25 119 LEU B N 1
ATOM 5184 C CA . LEU B 1 119 ? 2.93 -52.062 -7.953 1 94.25 119 LEU B CA 1
ATOM 5185 C C . LEU B 1 119 ? 2.223 -51.188 -6.918 1 94.25 119 LEU B C 1
ATOM 5187 O O . LEU B 1 119 ? 2.869 -50.438 -6.184 1 94.25 119 LEU B O 1
ATOM 5191 N N . VAL B 1 120 ? 0.935 -51.25 -6.934 1 95.44 120 VAL B N 1
ATOM 5192 C CA . VAL B 1 120 ? 0.116 -50.438 -6.031 1 95.44 120 VAL B CA 1
ATOM 5193 C C . VAL B 1 120 ? -0.406 -51.312 -4.891 1 95.44 120 VAL B C 1
ATOM 5195 O O . VAL B 1 120 ? -0.931 -52.406 -5.129 1 95.44 120 VAL B O 1
ATOM 5198 N N . SER B 1 121 ? -0.233 -50.875 -3.637 1 94.75 121 SER B N 1
ATOM 5199 C CA . SER B 1 121 ? -0.761 -51.594 -2.471 1 94.75 121 SER B CA 1
ATOM 5200 C C . SER B 1 121 ? -1.87 -50.781 -1.798 1 94.75 121 SER B C 1
ATOM 5202 O O . SER B 1 121 ? -1.691 -49.594 -1.49 1 94.75 121 SER B O 1
ATOM 5204 N N . TRP B 1 122 ? -3.002 -51.406 -1.663 1 93.75 122 TRP B N 1
ATOM 5205 C CA . TRP B 1 122 ? -4.098 -50.75 -0.938 1 93.75 122 TRP B CA 1
ATOM 5206 C C . TRP B 1 122 ? -4.102 -51.188 0.526 1 93.75 122 TRP B C 1
ATOM 5208 O O . TRP B 1 122 ? -3.623 -52.281 0.865 1 93.75 122 TRP B O 1
ATOM 5218 N N . PRO B 1 123 ? -4.711 -50.312 1.39 1 90.38 123 PRO B N 1
ATOM 5219 C CA . PRO B 1 123 ? -4.75 -50.656 2.816 1 90.38 123 PRO B CA 1
ATOM 5220 C C . PRO B 1 123 ? -5.543 -51.938 3.102 1 90.38 123 PRO B C 1
ATOM 5222 O O . PRO B 1 123 ? -5.301 -52.594 4.113 1 90.38 123 PRO B O 1
ATOM 5225 N N . ASP B 1 124 ? -6.445 -52.375 2.291 1 91.56 124 ASP B N 1
ATOM 5226 C CA . ASP B 1 124 ? -7.285 -53.531 2.529 1 91.56 124 ASP B CA 1
ATOM 5227 C C . ASP B 1 124 ? -6.59 -54.812 2.064 1 91.56 124 ASP B C 1
ATOM 5229 O O . ASP B 1 124 ? -7.188 -55.906 2.074 1 91.56 124 ASP B O 1
ATOM 5233 N N . GLY B 1 125 ? -5.348 -54.781 1.657 1 88.56 125 GLY B N 1
ATOM 5234 C CA . GLY B 1 125 ? -4.582 -55.969 1.284 1 88.56 125 GLY B CA 1
ATOM 5235 C C . GLY B 1 125 ? -4.582 -56.219 -0.21 1 88.56 125 GLY B C 1
ATOM 5236 O O . GLY B 1 125 ? -3.9 -57.125 -0.685 1 88.56 125 GLY B O 1
ATOM 5237 N N . ARG B 1 126 ? -5.328 -55.469 -0.896 1 92.19 126 ARG B N 1
ATOM 5238 C CA . ARG B 1 126 ? -5.355 -55.594 -2.348 1 92.19 126 ARG B CA 1
ATOM 5239 C C . ARG B 1 126 ? -4.074 -55.062 -2.977 1 92.19 126 ARG B C 1
ATOM 5241 O O . ARG B 1 126 ? -3.42 -54.188 -2.402 1 92.19 126 ARG B O 1
ATOM 5248 N N . HIS B 1 127 ? -3.727 -55.656 -4.074 1 93.69 127 HIS B N 1
ATOM 5249 C CA . HIS B 1 127 ? -2.613 -55.156 -4.883 1 93.69 127 HIS B CA 1
ATOM 5250 C C . HIS B 1 127 ? -3.053 -54.906 -6.32 1 93.69 127 HIS B C 1
ATOM 5252 O O . HIS B 1 127 ? -4.078 -55.406 -6.77 1 93.69 127 HIS B O 1
ATOM 5258 N N . GLY B 1 128 ? -2.4 -54.031 -6.949 1 93.69 128 GLY B N 1
ATOM 5259 C CA . GLY B 1 128 ? -2.693 -53.688 -8.336 1 93.69 128 GLY B CA 1
ATOM 5260 C C . GLY B 1 128 ? -1.485 -53.188 -9.094 1 93.69 128 GLY B C 1
ATOM 5261 O O . GLY B 1 128 ? -0.376 -53.156 -8.555 1 93.69 128 GLY B O 1
ATOM 5262 N N . ILE B 1 129 ? -1.663 -52.969 -10.367 1 93.12 129 ILE B N 1
ATOM 5263 C CA . ILE B 1 129 ? -0.593 -52.531 -11.25 1 93.12 129 ILE B CA 1
ATOM 5264 C C . ILE B 1 129 ? -0.974 -51.188 -11.867 1 93.12 129 ILE B C 1
ATOM 5266 O O . ILE B 1 129 ? -2.045 -51.062 -12.469 1 93.12 129 ILE B O 1
ATOM 5270 N N . ALA B 1 130 ? -0.179 -50.188 -11.656 1 92.62 130 ALA B N 1
ATOM 5271 C CA . ALA B 1 130 ? -0.323 -48.906 -12.344 1 92.62 130 ALA B CA 1
ATOM 5272 C C . ALA B 1 130 ? 0.617 -48.844 -13.539 1 92.62 130 ALA B C 1
ATOM 5274 O O . ALA B 1 130 ? 1.837 -48.75 -13.375 1 92.62 130 ALA B O 1
ATOM 5275 N N . PRO B 1 131 ? 0.021 -48.781 -14.742 1 86.56 131 PRO B N 1
ATOM 5276 C CA . PRO B 1 131 ? 0.893 -48.656 -15.914 1 86.56 131 PRO B CA 1
ATOM 5277 C C . PRO B 1 131 ? 1.656 -47.344 -15.938 1 86.56 131 PRO B C 1
ATOM 5279 O O . PRO B 1 131 ? 1.114 -46.312 -15.547 1 86.56 131 PRO B O 1
ATOM 5282 N N . MET B 1 132 ? 2.857 -47.375 -16.344 1 82.75 132 MET B N 1
ATOM 5283 C CA . MET B 1 132 ? 3.717 -46.188 -16.375 1 82.75 132 MET B CA 1
ATOM 5284 C C . MET B 1 132 ? 3.119 -45.125 -17.266 1 82.75 132 MET B C 1
ATOM 5286 O O . MET B 1 132 ? 3.154 -43.938 -16.922 1 82.75 132 MET B O 1
ATOM 5290 N N . MET B 1 133 ? 2.572 -45.562 -18.375 1 77.75 133 MET B N 1
ATOM 5291 C CA . MET B 1 133 ? 1.987 -44.594 -19.297 1 77.75 133 MET B CA 1
ATOM 5292 C C . MET B 1 133 ? 0.847 -43.812 -18.625 1 77.75 133 MET B C 1
ATOM 5294 O O . MET B 1 133 ? 0.723 -42.625 -18.812 1 77.75 133 MET B O 1
ATOM 5298 N N . ASP B 1 134 ? 0.076 -44.562 -17.922 1 81.69 134 ASP B N 1
ATOM 5299 C CA . ASP B 1 134 ? -1.04 -43.906 -17.234 1 81.69 134 ASP B CA 1
ATOM 5300 C C . ASP B 1 134 ? -0.541 -42.969 -16.156 1 81.69 134 ASP B C 1
ATOM 5302 O O . ASP B 1 134 ? -1.099 -41.875 -15.961 1 81.69 134 ASP B O 1
ATOM 5306 N N . LEU B 1 135 ? 0.396 -43.406 -15.492 1 85.38 135 LEU B N 1
ATOM 5307 C CA . LEU B 1 135 ? 0.99 -42.594 -14.438 1 85.38 135 LEU B CA 1
ATOM 5308 C C . LEU B 1 135 ? 1.559 -41.312 -15.016 1 85.38 135 LEU B C 1
ATOM 5310 O O . LEU B 1 135 ? 1.28 -40.219 -14.508 1 85.38 135 LEU B O 1
ATOM 5314 N N . LEU B 1 136 ? 2.24 -41.406 -16.016 1 79.19 136 LEU B N 1
ATOM 5315 C CA . LEU B 1 136 ? 2.875 -40.25 -16.625 1 79.19 136 LEU B CA 1
ATOM 5316 C C . LEU B 1 136 ? 1.839 -39.344 -17.297 1 79.19 136 LEU B C 1
ATOM 5318 O O . LEU B 1 136 ? 1.979 -38.125 -17.297 1 79.19 136 LEU B O 1
ATOM 5322 N N . ALA B 1 137 ? 0.864 -39.969 -17.922 1 76.69 137 ALA B N 1
ATOM 5323 C CA . ALA B 1 137 ? -0.231 -39.188 -18.5 1 76.69 137 ALA B CA 1
ATOM 5324 C C . ALA B 1 137 ? -0.936 -38.344 -17.438 1 76.69 137 ALA B C 1
ATOM 5326 O O . ALA B 1 137 ? -1.268 -37.188 -17.672 1 76.69 137 ALA B O 1
ATOM 5327 N N . ALA B 1 138 ? -1.177 -39 -16.375 1 78.56 138 ALA B N 1
ATOM 5328 C CA . ALA B 1 138 ? -1.804 -38.281 -15.258 1 78.56 138 ALA B CA 1
ATOM 5329 C C . ALA B 1 138 ? -0.952 -37.094 -14.82 1 78.56 138 ALA B C 1
ATOM 5331 O O . ALA B 1 138 ? -1.474 -36 -14.578 1 78.56 138 ALA B O 1
ATOM 5332 N N . MET B 1 139 ? 0.262 -37.312 -14.719 1 76.69 139 MET B N 1
ATOM 5333 C CA . MET B 1 139 ? 1.191 -36.25 -14.336 1 76.69 139 MET B CA 1
ATOM 5334 C C . MET B 1 139 ? 1.202 -35.156 -15.375 1 76.69 139 MET B C 1
ATOM 5336 O O . MET B 1 139 ? 1.223 -33.969 -15.023 1 76.69 139 MET B O 1
ATOM 5340 N N . ALA B 1 140 ? 1.289 -35.5 -16.641 1 72.62 140 ALA B N 1
ATOM 5341 C CA . ALA B 1 140 ? 1.283 -34.531 -17.734 1 72.62 140 ALA B CA 1
ATOM 5342 C C . ALA B 1 140 ? 0.03 -33.688 -17.688 1 72.62 140 ALA B C 1
ATOM 5344 O O . ALA B 1 140 ? 0.097 -32.469 -17.938 1 72.62 140 ALA B O 1
ATOM 5345 N N . GLY B 1 141 ? -1.039 -34.375 -17.531 1 70.44 141 GLY B N 1
ATOM 5346 C CA . GLY B 1 141 ? -2.277 -33.625 -17.391 1 70.44 141 GLY B CA 1
ATOM 5347 C C . GLY B 1 141 ? -2.23 -32.594 -16.281 1 70.44 141 GLY B C 1
ATOM 5348 O O . GLY B 1 141 ? -2.678 -31.453 -16.469 1 70.44 141 GLY B O 1
ATOM 5349 N N . ARG B 1 142 ? -1.668 -32.938 -15.258 1 73.88 142 ARG B N 1
ATOM 5350 C CA . ARG B 1 142 ? -1.531 -32.031 -14.125 1 73.88 142 ARG B CA 1
ATOM 5351 C C . ARG B 1 142 ? -0.612 -30.875 -14.469 1 73.88 142 ARG B C 1
ATOM 5353 O O . ARG B 1 142 ? -0.885 -29.734 -14.094 1 73.88 142 ARG B O 1
ATOM 5360 N N . TYR B 1 143 ? 0.418 -31.172 -15.109 1 69.06 143 TYR B N 1
ATOM 5361 C CA . TYR B 1 143 ? 1.352 -30.141 -15.539 1 69.06 143 TYR B CA 1
ATOM 5362 C C . TYR B 1 143 ? 0.665 -29.125 -16.453 1 69.06 143 TYR B C 1
ATOM 5364 O O . TYR B 1 143 ? 0.833 -27.922 -16.281 1 69.06 143 TYR B O 1
ATOM 5372 N N . ALA B 1 144 ? 0.028 -29.719 -17.469 1 68.44 144 ALA B N 1
ATOM 5373 C CA . ALA B 1 144 ? -0.667 -28.844 -18.406 1 68.44 144 ALA B CA 1
ATOM 5374 C C . ALA B 1 144 ? -1.594 -27.875 -17.672 1 68.44 144 ALA B C 1
ATOM 5376 O O . ALA B 1 144 ? -1.658 -26.688 -18.016 1 68.44 144 ALA B O 1
ATOM 5377 N N . ARG B 1 145 ? -2.23 -28.406 -16.781 1 68.75 145 ARG B N 1
ATOM 5378 C CA . ARG B 1 145 ? -3.145 -27.594 -15.992 1 68.75 145 ARG B CA 1
ATOM 5379 C C . ARG B 1 145 ? -2.383 -26.547 -15.195 1 68.75 145 ARG B C 1
ATOM 5381 O O . ARG B 1 145 ? -2.809 -25.391 -15.109 1 68.75 145 ARG B O 1
ATOM 5388 N N . LEU B 1 146 ? -1.3 -26.922 -14.656 1 68.94 146 LEU B N 1
ATOM 5389 C CA . LEU B 1 146 ? -0.496 -26.016 -13.836 1 68.94 146 LEU B CA 1
ATOM 5390 C C . LEU B 1 146 ? 0.104 -24.906 -14.68 1 68.94 146 LEU B C 1
ATOM 5392 O O . LEU B 1 146 ? 0.26 -23.781 -14.203 1 68.94 146 LEU B O 1
ATOM 5396 N N . SER B 1 147 ? 0.334 -25.312 -15.891 1 69.88 147 SER B N 1
ATOM 5397 C CA . SER B 1 147 ? 1.02 -24.359 -16.75 1 69.88 147 SER B CA 1
ATOM 5398 C C . SER B 1 147 ? 0.04 -23.359 -17.359 1 69.88 147 SER B C 1
ATOM 5400 O O . SER B 1 147 ? 0.43 -22.25 -17.734 1 69.88 147 SER B O 1
ATOM 5402 N N . ARG B 1 148 ? -1.23 -23.719 -17.375 1 76.69 148 ARG B N 1
ATOM 5403 C CA . ARG B 1 148 ? -2.146 -22.859 -18.125 1 76.69 148 ARG B CA 1
ATOM 5404 C C . ARG B 1 148 ? -3.219 -22.266 -17.219 1 76.69 148 ARG B C 1
ATOM 5406 O O . ARG B 1 148 ? -3.875 -21.297 -17.578 1 76.69 148 ARG B O 1
ATOM 5413 N N . THR B 1 149 ? -3.383 -22.891 -16.172 1 82.69 149 THR B N 1
ATOM 5414 C CA . THR B 1 149 ? -4.492 -22.453 -15.328 1 82.69 149 THR B CA 1
ATOM 5415 C C . THR B 1 149 ? -4.02 -22.203 -13.898 1 82.69 149 THR B C 1
ATOM 5417 O O . THR B 1 149 ? -3.012 -22.766 -13.461 1 82.69 149 THR B O 1
ATOM 5420 N N . ASP B 1 150 ? -4.727 -21.344 -13.32 1 82.19 150 ASP B N 1
ATOM 5421 C CA . ASP B 1 150 ? -4.547 -21.125 -11.891 1 82.19 150 ASP B CA 1
ATOM 5422 C C . ASP B 1 150 ? -5.141 -22.281 -11.086 1 82.19 150 ASP B C 1
ATOM 5424 O O . ASP B 1 150 ? -6.32 -22.609 -11.242 1 82.19 150 ASP B O 1
ATOM 5428 N N . GLN B 1 151 ? -4.445 -22.859 -10.281 1 72.31 151 GLN B N 1
ATOM 5429 C CA . GLN B 1 151 ? -4.848 -24.078 -9.594 1 72.31 151 GLN B CA 1
ATOM 5430 C C . GLN B 1 151 ? -5.969 -23.812 -8.594 1 72.31 151 GLN B C 1
ATOM 5432 O O . GLN B 1 151 ? -6.801 -24.672 -8.336 1 72.31 151 GLN B O 1
ATOM 5437 N N . LEU B 1 152 ? -5.969 -22.688 -8.102 1 79.88 152 LEU B N 1
ATOM 5438 C CA . LEU B 1 152 ? -6.945 -22.359 -7.066 1 79.88 152 LEU B CA 1
ATOM 5439 C C . LEU B 1 152 ? -8.32 -22.109 -7.676 1 79.88 152 LEU B C 1
ATOM 5441 O O . LEU B 1 152 ? -9.328 -22.594 -7.16 1 79.88 152 LEU B O 1
ATOM 5445 N N . THR B 1 153 ? -8.391 -21.453 -8.766 1 90.88 153 THR B N 1
ATOM 5446 C CA . THR B 1 153 ? -9.664 -20.953 -9.266 1 90.88 153 THR B CA 1
ATOM 5447 C C . THR B 1 153 ? -10.07 -21.703 -10.539 1 90.88 153 THR B C 1
ATOM 5449 O O . THR B 1 153 ? -11.227 -21.641 -10.961 1 90.88 153 THR B O 1
ATOM 5452 N N . GLY B 1 154 ? -9.094 -22.312 -11.227 1 86.56 154 GLY B N 1
ATOM 5453 C CA . GLY B 1 154 ? -9.375 -22.953 -12.5 1 86.56 154 GLY B CA 1
ATOM 5454 C C . GLY B 1 154 ? -9.391 -21.984 -13.664 1 86.56 154 GLY B C 1
ATOM 5455 O O . GLY B 1 154 ? -9.531 -22.391 -14.82 1 86.56 154 GLY B O 1
ATOM 5456 N N . LEU B 1 155 ? -9.172 -20.766 -13.383 1 92.62 155 LEU B N 1
ATOM 5457 C CA . LEU B 1 155 ? -9.109 -19.75 -14.43 1 92.62 155 LEU B CA 1
ATOM 5458 C C . LEU B 1 155 ? -7.773 -19.797 -15.164 1 92.62 155 LEU B C 1
ATOM 5460 O O . LEU B 1 155 ? -6.793 -20.328 -14.633 1 92.62 155 LEU B O 1
ATOM 5464 N N . PRO B 1 156 ? -7.82 -19.328 -16.469 1 90.56 156 PRO B N 1
ATOM 5465 C CA . PRO B 1 156 ? -6.523 -19.172 -17.125 1 90.56 156 PRO B CA 1
ATOM 5466 C C . PRO B 1 156 ? -5.52 -18.391 -16.281 1 90.56 156 PRO B C 1
ATOM 5468 O O . PRO B 1 156 ? -5.902 -17.484 -15.547 1 90.56 156 PRO B O 1
ATOM 5471 N N . ASN B 1 157 ? -4.254 -18.844 -16.391 1 86.81 157 ASN B N 1
ATOM 5472 C CA . ASN B 1 157 ? -3.217 -18.172 -15.602 1 86.81 157 ASN B CA 1
ATOM 5473 C C . ASN B 1 157 ? -2.553 -17.047 -16.391 1 86.81 157 ASN B C 1
ATOM 5475 O O . ASN B 1 157 ? -2.988 -16.719 -17.484 1 86.81 157 ASN B O 1
ATOM 5479 N N . ARG B 1 158 ? -1.584 -16.406 -15.844 1 83.81 158 ARG B N 1
ATOM 5480 C CA . ARG B 1 158 ? -0.909 -15.227 -16.391 1 83.81 158 ARG B CA 1
ATOM 5481 C C . ARG B 1 158 ? -0.362 -15.508 -17.781 1 83.81 158 ARG B C 1
ATOM 5483 O O . ARG B 1 158 ? -0.491 -14.68 -18.688 1 83.81 158 ARG B O 1
ATOM 5490 N N . SER B 1 159 ? 0.195 -16.672 -17.953 1 78.94 159 SER B N 1
ATOM 5491 C CA . SER B 1 159 ? 0.774 -17.031 -19.234 1 78.94 159 SER B CA 1
ATOM 5492 C C . SER B 1 159 ? -0.304 -17.172 -20.312 1 78.94 159 SER B C 1
ATOM 5494 O O . SER B 1 159 ? -0.148 -16.672 -21.422 1 78.94 159 SER B O 1
ATOM 5496 N N . THR B 1 160 ? -1.328 -17.828 -19.891 1 85.19 160 THR B N 1
ATOM 5497 C CA . THR B 1 160 ? -2.408 -18.094 -20.844 1 85.19 160 THR B CA 1
ATOM 5498 C C . THR B 1 160 ? -3.084 -16.781 -21.266 1 85.19 160 THR B C 1
ATOM 5500 O O . THR B 1 160 ? -3.371 -16.578 -22.438 1 85.19 160 THR B O 1
ATOM 5503 N N . VAL B 1 161 ? -3.301 -15.969 -20.359 1 91.56 161 VAL B N 1
ATOM 5504 C CA . VAL B 1 161 ? -4.027 -14.742 -20.688 1 91.56 161 VAL B CA 1
ATOM 5505 C C . VAL B 1 161 ? -3.137 -13.82 -21.516 1 91.56 161 VAL B C 1
ATOM 5507 O O . VAL B 1 161 ? -3.625 -13.102 -22.391 1 91.56 161 VAL B O 1
ATOM 5510 N N . ALA B 1 162 ? -1.911 -13.875 -21.281 1 87.38 162 ALA B N 1
ATOM 5511 C CA . ALA B 1 162 ? -0.989 -13.094 -22.109 1 87.38 162 ALA B CA 1
ATOM 5512 C C . ALA B 1 162 ? -0.999 -13.586 -23.562 1 87.38 162 ALA B C 1
ATOM 5514 O O . ALA B 1 162 ? -1.085 -12.781 -24.484 1 87.38 162 ALA B O 1
ATOM 5515 N N . ALA B 1 163 ? -0.952 -14.867 -23.703 1 84.62 163 ALA B N 1
ATOM 5516 C CA . ALA B 1 163 ? -0.952 -15.453 -25.031 1 84.62 163 ALA B CA 1
ATOM 5517 C C . ALA B 1 163 ? -2.281 -15.211 -25.75 1 84.62 163 ALA B C 1
ATOM 5519 O O . ALA B 1 163 ? -2.307 -14.758 -26.891 1 84.62 163 ALA B O 1
ATOM 5520 N N . GLU B 1 164 ? -3.287 -15.477 -25.016 1 89.94 164 GLU B N 1
ATOM 5521 C CA . GLU B 1 164 ? -4.613 -15.289 -25.594 1 89.94 164 GLU B CA 1
ATOM 5522 C C . GLU B 1 164 ? -4.906 -13.82 -25.859 1 89.94 164 GLU B C 1
ATOM 5524 O O . GLU B 1 164 ? -5.547 -13.477 -26.859 1 89.94 164 GLU B O 1
ATOM 5529 N N . GLY B 1 165 ? -4.492 -13.031 -24.984 1 94.06 165 GLY B N 1
ATOM 5530 C CA . GLY B 1 165 ? -4.656 -11.594 -25.172 1 94.06 165 GLY B CA 1
ATOM 5531 C C . GLY B 1 165 ? -3.971 -11.078 -26.422 1 94.06 165 GLY B C 1
ATOM 5532 O O . GLY B 1 165 ? -4.555 -10.305 -27.188 1 94.06 165 GLY B O 1
ATOM 5533 N N . GLN B 1 166 ? -2.773 -11.523 -26.625 1 91.31 166 GLN B N 1
ATOM 5534 C CA . GLN B 1 166 ? -2.047 -11.094 -27.812 1 91.31 166 GLN B CA 1
ATOM 5535 C C . GLN B 1 166 ? -2.732 -11.586 -29.078 1 91.31 166 GLN B C 1
ATOM 5537 O O . GLN B 1 166 ? -2.842 -10.844 -30.062 1 91.31 166 GLN B O 1
ATOM 5542 N N . ARG B 1 167 ? -3.143 -12.773 -29.031 1 90.56 167 ARG B N 1
ATOM 5543 C CA . ARG B 1 167 ? -3.85 -13.352 -30.188 1 90.56 167 ARG B CA 1
ATOM 5544 C C . ARG B 1 167 ? -5.086 -12.523 -30.531 1 90.56 167 ARG B C 1
ATOM 5546 O O . ARG B 1 167 ? -5.324 -12.211 -31.703 1 90.56 167 ARG B O 1
ATOM 5553 N N . ARG B 1 168 ? -5.84 -12.188 -29.578 1 93.69 168 ARG B N 1
ATOM 5554 C CA . ARG B 1 168 ? -7.062 -11.422 -29.781 1 93.69 168 ARG B CA 1
ATOM 5555 C C . ARG B 1 168 ? -6.75 -10.008 -30.266 1 93.69 168 ARG B C 1
ATOM 5557 O O . ARG B 1 168 ? -7.492 -9.438 -31.078 1 93.69 168 ARG B O 1
ATOM 5564 N N . LEU B 1 169 ? -5.742 -9.516 -29.688 1 93.81 169 LEU B N 1
ATOM 5565 C CA . LEU B 1 169 ? -5.312 -8.188 -30.094 1 93.81 169 LEU B CA 1
ATOM 5566 C C . LEU B 1 169 ? -4.926 -8.156 -31.562 1 93.81 169 LEU B C 1
ATOM 5568 O O . LEU B 1 169 ? -5.332 -7.25 -32.281 1 93.81 169 LEU B O 1
ATOM 5572 N N . ASP B 1 170 ? -4.219 -9.156 -31.953 1 93.31 170 ASP B N 1
ATOM 5573 C CA . ASP B 1 170 ? -3.777 -9.266 -33.344 1 93.31 170 ASP B CA 1
ATOM 5574 C C . ASP B 1 170 ? -4.965 -9.469 -34.281 1 93.31 170 ASP B C 1
ATOM 5576 O O . ASP B 1 170 ? -4.969 -8.969 -35.406 1 93.31 170 ASP B O 1
ATOM 5580 N N . ALA B 1 171 ? -5.926 -10.133 -33.781 1 93.25 171 ALA B N 1
ATOM 5581 C CA . ALA B 1 171 ? -7.113 -10.43 -34.594 1 93.25 171 ALA B CA 1
ATOM 5582 C C . ALA B 1 171 ? -8.086 -9.25 -34.594 1 93.25 171 ALA B C 1
ATOM 5584 O O . ALA B 1 171 ? -9.07 -9.242 -35.312 1 93.25 171 ALA B O 1
ATOM 5585 N N . GLY B 1 172 ? -7.898 -8.289 -33.812 1 91.81 172 GLY B N 1
ATOM 5586 C CA . GLY B 1 172 ? -8.766 -7.125 -33.688 1 91.81 172 GLY B CA 1
ATOM 5587 C C . GLY B 1 172 ? -10.008 -7.383 -32.875 1 91.81 172 GLY B C 1
ATOM 5588 O O . GLY B 1 172 ? -11 -6.66 -32.969 1 91.81 172 GLY B O 1
ATOM 5589 N N . GLY B 1 173 ? -9.984 -8.391 -32.094 1 91.62 173 GLY B N 1
ATOM 5590 C CA . GLY B 1 173 ? -11.148 -8.789 -31.328 1 91.62 173 GLY B CA 1
ATOM 5591 C C . GLY B 1 173 ? -11.078 -8.367 -29.875 1 91.62 173 GLY B C 1
ATOM 5592 O O . GLY B 1 173 ? -11.93 -8.75 -29.062 1 91.62 173 GLY B O 1
ATOM 5593 N N . LEU B 1 174 ? -10.055 -7.559 -29.531 1 93.38 174 LEU B N 1
ATOM 5594 C CA . LEU B 1 174 ? -9.898 -7.105 -28.156 1 93.38 174 LEU B CA 1
ATOM 5595 C C . LEU B 1 174 ? -10.336 -5.652 -28.016 1 93.38 174 LEU B C 1
ATOM 5597 O O . LEU B 1 174 ? -9.828 -4.773 -28.719 1 93.38 174 LEU B O 1
ATOM 5601 N N . GLY B 1 175 ? -11.344 -5.453 -27.141 1 92.44 175 GLY B N 1
ATOM 5602 C CA . GLY B 1 175 ? -11.859 -4.105 -26.953 1 92.44 175 GLY B CA 1
ATOM 5603 C C . GLY B 1 175 ? -11.195 -3.377 -25.797 1 92.44 175 GLY B C 1
ATOM 5604 O O . GLY B 1 175 ? -10.938 -2.176 -25.891 1 92.44 175 GLY B O 1
ATOM 5605 N N . ALA B 1 176 ? -11.039 -4.086 -24.734 1 95.75 176 ALA B N 1
ATOM 5606 C CA . ALA B 1 176 ? -10.43 -3.48 -23.562 1 95.75 176 ALA B CA 1
ATOM 5607 C C . ALA B 1 176 ? -9.844 -4.547 -22.641 1 95.75 176 ALA B C 1
ATOM 5609 O O . ALA B 1 176 ? -10.203 -5.723 -22.734 1 95.75 176 ALA B O 1
ATOM 5610 N N . VAL B 1 177 ? -8.922 -4.117 -21.875 1 96.69 177 VAL B N 1
ATOM 5611 C CA . VAL B 1 177 ? -8.344 -4.949 -20.828 1 96.69 177 VAL B CA 1
ATOM 5612 C C . VAL B 1 177 ? -8.711 -4.391 -19.453 1 96.69 177 VAL B C 1
ATOM 5614 O O . VAL B 1 177 ? -8.516 -3.203 -19.188 1 96.69 177 VAL B O 1
ATOM 5617 N N . LEU B 1 178 ? -9.281 -5.227 -18.609 1 97.38 178 LEU B N 1
ATOM 5618 C CA . LEU B 1 178 ? -9.625 -4.84 -17.25 1 97.38 178 LEU B CA 1
ATOM 5619 C C . LEU B 1 178 ? -8.742 -5.566 -16.234 1 97.38 178 LEU B C 1
ATOM 5621 O O . LEU B 1 178 ? -8.617 -6.793 -16.281 1 97.38 178 LEU B O 1
ATOM 5625 N N . HIS B 1 179 ? -8.094 -4.828 -15.453 1 96.69 179 HIS B N 1
ATOM 5626 C CA . HIS B 1 179 ? -7.328 -5.375 -14.336 1 96.69 179 HIS B CA 1
ATOM 5627 C C . HIS B 1 179 ? -8.055 -5.16 -13.016 1 96.69 179 HIS B C 1
ATOM 5629 O O . HIS B 1 179 ? -8.406 -4.031 -12.664 1 96.69 179 HIS B O 1
ATOM 5635 N N . LEU B 1 180 ? -8.289 -6.254 -12.266 1 96.81 180 LEU B N 1
ATOM 5636 C CA . LEU B 1 180 ? -9.023 -6.195 -11.016 1 96.81 180 LEU B CA 1
ATOM 5637 C C . LEU B 1 180 ? -8.133 -6.582 -9.836 1 96.81 180 LEU B C 1
ATOM 5639 O O . LEU B 1 180 ? -7.34 -7.52 -9.938 1 96.81 180 LEU B O 1
ATOM 5643 N N . GLY B 1 181 ? -8.312 -5.863 -8.789 1 94.69 181 GLY B N 1
ATOM 5644 C CA . GLY B 1 181 ? -7.703 -6.211 -7.516 1 94.69 181 GLY B CA 1
ATOM 5645 C C . GLY B 1 181 ? -8.672 -6.129 -6.352 1 94.69 181 GLY B C 1
ATOM 5646 O O . GLY B 1 181 ? -9.398 -5.141 -6.207 1 94.69 181 GLY B O 1
ATOM 5647 N N . LEU B 1 182 ? -8.672 -7.172 -5.562 1 91.88 182 LEU B N 1
ATOM 5648 C CA . LEU B 1 182 ? -9.523 -7.141 -4.379 1 91.88 182 LEU B CA 1
ATOM 5649 C C . LEU B 1 182 ? -8.969 -6.18 -3.332 1 91.88 182 LEU B C 1
ATOM 5651 O O . LEU B 1 182 ? -7.77 -6.207 -3.035 1 91.88 182 LEU B O 1
ATOM 5655 N N . ASP B 1 183 ? -9.836 -5.355 -2.893 1 86.75 183 ASP B N 1
ATOM 5656 C CA . ASP B 1 183 ? -9.406 -4.387 -1.889 1 86.75 183 ASP B CA 1
ATOM 5657 C C . ASP B 1 183 ? -9.297 -5.035 -0.511 1 86.75 183 ASP B C 1
ATOM 5659 O O . ASP B 1 183 ? -10.156 -5.828 -0.12 1 86.75 183 ASP B O 1
ATOM 5663 N N . ARG B 1 184 ? -8.266 -4.848 0.245 1 77.69 184 ARG B N 1
ATOM 5664 C CA . ARG B 1 184 ? -8.031 -5.289 1.615 1 77.69 184 ARG B CA 1
ATOM 5665 C C . ARG B 1 184 ? -8.055 -6.812 1.713 1 77.69 184 ARG B C 1
ATOM 5667 O O . ARG B 1 184 ? -8.703 -7.371 2.6 1 77.69 184 ARG B O 1
ATOM 5674 N N . PHE B 1 185 ? -7.473 -7.344 0.73 1 82.5 185 PHE B N 1
ATOM 5675 C CA . PHE B 1 185 ? -7.469 -8.805 0.719 1 82.5 185 PHE B CA 1
ATOM 5676 C C . PHE B 1 185 ? -6.617 -9.352 1.858 1 82.5 185 PHE B C 1
ATOM 5678 O O . PHE B 1 185 ? -6.879 -10.445 2.365 1 82.5 185 PHE B O 1
ATOM 5685 N N . GLN B 1 186 ? -5.648 -8.617 2.213 1 74.94 186 GLN B N 1
ATOM 5686 C CA . GLN B 1 186 ? -4.852 -9.047 3.355 1 74.94 186 GLN B CA 1
ATOM 5687 C C . GLN B 1 186 ? -5.711 -9.156 4.613 1 74.94 186 GLN B C 1
ATOM 5689 O O . GLN B 1 186 ? -5.496 -10.047 5.438 1 74.94 186 GLN B O 1
ATOM 5694 N N . ASP B 1 187 ? -6.641 -8.234 4.797 1 73.94 187 ASP B N 1
ATOM 5695 C CA . ASP B 1 187 ? -7.562 -8.297 5.926 1 73.94 187 ASP B CA 1
ATOM 5696 C C . ASP B 1 187 ? -8.398 -9.57 5.883 1 73.94 187 ASP B C 1
ATOM 5698 O O . ASP B 1 187 ? -8.68 -10.172 6.922 1 73.94 187 ASP B O 1
ATOM 5702 N N . ALA B 1 188 ? -8.789 -9.914 4.684 1 77.56 188 ALA B N 1
ATOM 5703 C CA . ALA B 1 188 ? -9.531 -11.164 4.52 1 77.56 188 ALA B CA 1
ATOM 5704 C C . ALA B 1 188 ? -8.695 -12.367 4.945 1 77.56 188 ALA B C 1
ATOM 5706 O O . ALA B 1 188 ? -9.188 -13.266 5.625 1 77.56 188 ALA B O 1
ATOM 5707 N N . ASN B 1 189 ? -7.43 -12.359 4.559 1 74.5 189 ASN B N 1
ATOM 5708 C CA . ASN B 1 189 ? -6.516 -13.422 4.973 1 74.5 189 ASN B CA 1
ATOM 5709 C C . ASN B 1 189 ? -6.402 -13.508 6.492 1 74.5 189 ASN B C 1
ATOM 5711 O O . ASN B 1 189 ? -6.359 -14.602 7.055 1 74.5 189 ASN B O 1
ATOM 5715 N N . ASP B 1 190 ? -6.391 -12.406 7.066 1 68.5 190 ASP B N 1
ATOM 5716 C CA . ASP B 1 190 ? -6.203 -12.344 8.508 1 68.5 190 ASP B CA 1
ATOM 5717 C C . ASP B 1 190 ? -7.441 -12.844 9.25 1 68.5 190 ASP B C 1
ATOM 5719 O O . ASP B 1 190 ? -7.328 -13.492 10.289 1 68.5 190 ASP B O 1
ATOM 5723 N N . VAL B 1 191 ? -8.523 -12.508 8.68 1 68.44 191 VAL B N 1
ATOM 5724 C CA . VAL B 1 191 ? -9.781 -12.836 9.336 1 68.44 191 VAL B CA 1
ATOM 5725 C C . VAL B 1 191 ? -10.164 -14.281 9.023 1 68.44 191 VAL B C 1
ATOM 5727 O O . VAL B 1 191 ? -10.594 -15.023 9.906 1 68.44 191 VAL B O 1
ATOM 5730 N N . LEU B 1 192 ? -9.992 -14.719 7.793 1 76.12 192 LEU B N 1
ATOM 5731 C CA . LEU B 1 192 ? -10.508 -16 7.336 1 76.12 192 LEU B CA 1
ATOM 5732 C C . LEU B 1 192 ? -9.422 -17.078 7.375 1 76.12 192 LEU B C 1
ATOM 5734 O O . LEU B 1 192 ? -9.711 -18.266 7.297 1 76.12 192 LEU B O 1
ATOM 5738 N N . GLY B 1 193 ? -8.234 -16.609 7.492 1 71.5 193 GLY B N 1
ATOM 5739 C CA . GLY B 1 193 ? -7.137 -17.547 7.266 1 71.5 193 GLY B CA 1
ATOM 5740 C C . GLY B 1 193 ? -6.887 -17.812 5.797 1 71.5 193 GLY B C 1
ATOM 5741 O O . GLY B 1 193 ? -7.652 -17.391 4.934 1 71.5 193 GLY B O 1
ATOM 5742 N N . HIS B 1 194 ? -5.852 -18.547 5.48 1 71.19 194 HIS B N 1
ATOM 5743 C CA . HIS B 1 194 ? -5.473 -18.828 4.102 1 71.19 194 HIS B CA 1
ATOM 5744 C C . HIS B 1 194 ? -6.527 -19.672 3.398 1 71.19 194 HIS B C 1
ATOM 5746 O O . HIS B 1 194 ? -6.852 -19.422 2.236 1 71.19 194 HIS B O 1
ATOM 5752 N N . HIS B 1 195 ? -6.988 -20.594 4.137 1 76.5 195 HIS B N 1
ATOM 5753 C CA . HIS B 1 195 ? -8.008 -21.453 3.545 1 76.5 195 HIS B CA 1
ATOM 5754 C C . HIS B 1 195 ? -9.266 -20.656 3.215 1 76.5 195 HIS B C 1
ATOM 5756 O O . HIS B 1 195 ? -9.812 -20.781 2.113 1 76.5 195 HIS B O 1
ATOM 5762 N N . GLY B 1 196 ? -9.711 -19.922 4.16 1 83.19 196 GLY B N 1
ATOM 5763 C CA . GLY B 1 196 ? -10.875 -19.094 3.916 1 83.19 196 GLY B CA 1
ATOM 5764 C C . GLY B 1 196 ? -10.672 -18.094 2.797 1 83.19 196 GLY B C 1
ATOM 5765 O O . GLY B 1 196 ? -11.578 -17.859 1.994 1 83.19 196 GLY B O 1
ATOM 5766 N N . ALA B 1 197 ? -9.523 -17.547 2.734 1 86.94 197 ALA B N 1
ATOM 5767 C CA . ALA B 1 197 ? -9.195 -16.578 1.68 1 86.94 197 ALA B CA 1
ATOM 5768 C C . ALA B 1 197 ? -9.18 -17.266 0.313 1 86.94 197 ALA B C 1
ATOM 5770 O O . ALA B 1 197 ? -9.609 -16.688 -0.684 1 86.94 197 ALA B O 1
ATOM 5771 N N . ASP B 1 198 ? -8.695 -18.484 0.311 1 86 198 ASP B N 1
ATOM 5772 C CA . ASP B 1 198 ? -8.711 -19.25 -0.928 1 86 198 ASP B CA 1
ATOM 5773 C C . ASP B 1 198 ? -10.141 -19.516 -1.395 1 86 198 ASP B C 1
ATOM 5775 O O . ASP B 1 198 ? -10.445 -19.406 -2.586 1 86 198 ASP B O 1
ATOM 5779 N N . MET B 1 199 ? -10.914 -19.812 -0.461 1 90 199 MET B N 1
ATOM 5780 C CA . MET B 1 199 ? -12.32 -20.047 -0.786 1 90 199 MET B CA 1
ATOM 5781 C C . MET B 1 199 ? -12.969 -18.781 -1.324 1 90 199 MET B C 1
ATOM 5783 O O . MET B 1 199 ? -13.75 -18.828 -2.273 1 90 199 MET B O 1
ATOM 5787 N N . LEU B 1 200 ? -12.633 -17.734 -0.727 1 91.81 200 LEU B N 1
ATOM 5788 C CA . LEU B 1 200 ? -13.148 -16.453 -1.179 1 91.81 200 LEU B CA 1
ATOM 5789 C C . LEU B 1 200 ? -12.711 -16.156 -2.611 1 91.81 200 LEU B C 1
ATOM 5791 O O . LEU B 1 200 ? -13.523 -15.766 -3.443 1 91.81 200 LEU B O 1
ATOM 5795 N N . LEU B 1 201 ? -11.469 -16.391 -2.883 1 93.81 201 LEU B N 1
ATOM 5796 C CA . LEU B 1 201 ? -10.953 -16.172 -4.23 1 93.81 201 LEU B CA 1
ATOM 5797 C C . LEU B 1 201 ? -11.672 -17.062 -5.238 1 93.81 201 LEU B C 1
ATOM 5799 O O . LEU B 1 201 ? -11.961 -16.625 -6.355 1 93.81 201 LEU B O 1
ATOM 5803 N N . HIS B 1 202 ? -11.922 -18.25 -4.844 1 94.12 202 HIS B N 1
ATOM 5804 C CA . HIS B 1 202 ? -12.641 -19.172 -5.711 1 94.12 202 HIS B CA 1
ATOM 5805 C C . HIS B 1 202 ? -14.039 -18.656 -6.023 1 94.12 202 HIS B C 1
ATOM 5807 O O . HIS B 1 202 ? -14.477 -18.688 -7.176 1 94.12 202 HIS B O 1
ATOM 5813 N N . ARG B 1 203 ? -14.727 -18.219 -5.012 1 93.94 203 ARG B N 1
ATOM 5814 C CA . ARG B 1 203 ? -16.078 -17.719 -5.184 1 93.94 203 ARG B CA 1
ATOM 5815 C C . ARG B 1 203 ? -16.094 -16.469 -6.059 1 93.94 203 ARG B C 1
ATOM 5817 O O . ARG B 1 203 ? -16.984 -16.297 -6.895 1 93.94 203 ARG B O 1
ATOM 5824 N N . VAL B 1 204 ? -15.164 -15.633 -5.871 1 95.12 204 VAL B N 1
ATOM 5825 C CA . VAL B 1 204 ? -15.047 -14.414 -6.668 1 95.12 204 VAL B CA 1
ATOM 5826 C C . VAL B 1 204 ? -14.773 -14.773 -8.125 1 95.12 204 VAL B C 1
ATOM 5828 O O . VAL B 1 204 ? -15.336 -14.172 -9.039 1 95.12 204 VAL B O 1
ATOM 5831 N N . ALA B 1 205 ? -13.93 -15.75 -8.312 1 96 205 ALA B N 1
ATOM 5832 C CA . ALA B 1 205 ? -13.602 -16.203 -9.664 1 96 205 ALA B CA 1
ATOM 5833 C C . ALA B 1 205 ? -14.852 -16.703 -10.391 1 96 205 ALA B C 1
ATOM 5835 O O . ALA B 1 205 ? -15.07 -16.375 -11.562 1 96 205 ALA B O 1
ATOM 5836 N N . VAL B 1 206 ? -15.617 -17.469 -9.688 1 94.75 206 VAL B N 1
ATOM 5837 C CA . VAL B 1 206 ? -16.844 -18.016 -10.258 1 94.75 206 VAL B CA 1
ATOM 5838 C C . VAL B 1 206 ? -17.797 -16.875 -10.625 1 94.75 206 VAL B C 1
ATOM 5840 O O . VAL B 1 206 ? -18.344 -16.844 -11.719 1 94.7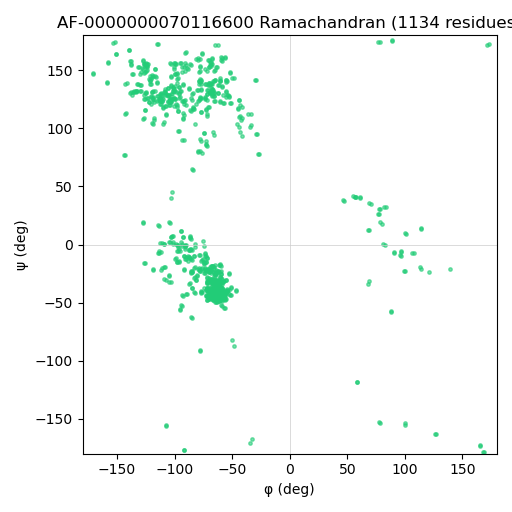5 206 VAL B O 1
ATOM 5843 N N . ALA B 1 207 ? -17.938 -15.977 -9.734 1 95.75 207 ALA B N 1
ATOM 5844 C CA . ALA B 1 207 ? -18.812 -14.828 -9.969 1 95.75 207 ALA B CA 1
ATOM 5845 C C . ALA B 1 207 ? -18.297 -13.977 -11.125 1 95.75 207 ALA B C 1
ATOM 5847 O O . ALA B 1 207 ? -19.078 -13.492 -11.945 1 95.75 207 ALA B O 1
ATOM 5848 N N . LEU B 1 208 ? -17.016 -13.773 -11.148 1 96.19 208 LEU B N 1
ATOM 5849 C CA . LEU B 1 208 ? -16.391 -12.945 -12.18 1 96.19 208 LEU B CA 1
ATOM 5850 C C . LEU B 1 208 ? -16.609 -13.547 -13.562 1 96.19 208 LEU B C 1
ATOM 5852 O O . LEU B 1 208 ? -16.891 -12.828 -14.523 1 96.19 208 LEU B O 1
ATOM 5856 N N . ARG B 1 209 ? -16.438 -14.797 -13.672 1 94.38 209 ARG B N 1
ATOM 5857 C CA . ARG B 1 209 ? -16.656 -15.492 -14.938 1 94.38 209 ARG B CA 1
ATOM 5858 C C . ARG B 1 209 ? -18.109 -15.344 -15.391 1 94.38 209 ARG B C 1
ATOM 5860 O O . ARG B 1 209 ? -18.375 -15.125 -16.578 1 94.38 209 ARG B O 1
ATOM 5867 N N . ALA B 1 210 ? -19 -15.453 -14.461 1 93 210 ALA B N 1
ATOM 5868 C CA . ALA B 1 210 ? -20.422 -15.383 -14.758 1 93 210 ALA B CA 1
ATOM 5869 C C . ALA B 1 210 ? -20.812 -13.984 -15.219 1 93 210 ALA B C 1
ATOM 5871 O O . ALA B 1 210 ? -21.578 -13.836 -16.188 1 93 210 ALA B O 1
ATOM 5872 N N . VAL B 1 211 ? -20.281 -13.016 -14.617 1 92.5 211 VAL B N 1
ATOM 5873 C CA . VAL B 1 211 ? -20.719 -11.648 -14.875 1 92.5 211 VAL B CA 1
ATOM 5874 C C . VAL B 1 211 ? -20.047 -11.117 -16.141 1 92.5 211 VAL B C 1
ATOM 5876 O O . VAL B 1 211 ? -20.609 -10.266 -16.828 1 92.5 211 VAL B O 1
ATOM 5879 N N . SER B 1 212 ? -18.891 -11.531 -16.469 1 90.62 212 SER B N 1
ATOM 5880 C CA . SER B 1 212 ? -18.141 -11.031 -17.609 1 90.62 212 SER B CA 1
ATOM 5881 C C . SER B 1 212 ? -18.781 -11.484 -18.922 1 90.62 212 SER B C 1
ATOM 5883 O O . SER B 1 212 ? -18.656 -10.805 -19.953 1 90.62 212 SER B O 1
ATOM 5885 N N . GLY B 1 213 ? -19.516 -12.461 -18.922 1 84 213 GLY B N 1
ATOM 5886 C CA . GLY B 1 213 ? -20.219 -12.906 -20.125 1 84 213 GLY B CA 1
ATOM 5887 C C . GLY B 1 213 ? -19.422 -13.867 -20.969 1 84 213 GLY B C 1
ATOM 5888 O O . GLY B 1 213 ? -18.203 -13.977 -20.797 1 84 213 GLY B O 1
ATOM 5889 N N . THR B 1 214 ? -20.25 -14.289 -22.031 1 79.56 214 THR B N 1
ATOM 5890 C CA . THR B 1 214 ? -19.672 -15.273 -22.938 1 79.56 214 THR B CA 1
ATOM 5891 C C . THR B 1 214 ? -18.781 -14.602 -23.969 1 79.56 214 THR B C 1
ATOM 5893 O O . THR B 1 214 ? -19.078 -13.5 -24.438 1 79.56 214 THR B O 1
ATOM 5896 N N . GLY B 1 215 ? -17.594 -14.82 -24.141 1 84.94 215 GLY B N 1
ATOM 5897 C CA . GLY B 1 215 ? -16.656 -14.258 -25.125 1 84.94 215 GLY B CA 1
ATOM 5898 C C . GLY B 1 215 ? -15.477 -13.562 -24.484 1 84.94 215 GLY B C 1
ATOM 5899 O O . GLY B 1 215 ? -14.469 -13.305 -25.141 1 84.94 215 GLY B O 1
ATOM 5900 N N . ASN B 1 216 ? -15.852 -13.219 -23.312 1 92.38 216 ASN B N 1
ATOM 5901 C CA . ASN B 1 216 ? -14.75 -12.562 -22.609 1 92.38 216 ASN B CA 1
ATOM 5902 C C . ASN B 1 216 ? -13.914 -13.562 -21.828 1 92.38 216 ASN B C 1
ATOM 5904 O O . ASN B 1 216 ? -14.398 -14.633 -21.453 1 92.38 216 ASN B O 1
ATOM 5908 N N . LEU B 1 217 ? -12.727 -13.266 -21.719 1 94.62 217 LEU B N 1
ATOM 5909 C CA . LEU B 1 217 ? -11.812 -14.164 -21.031 1 94.62 217 LEU B CA 1
ATOM 5910 C C . LEU B 1 217 ? -11.445 -13.617 -19.656 1 94.62 217 LEU B C 1
ATOM 5912 O O . LEU B 1 217 ? -11.078 -12.445 -19.531 1 94.62 217 LEU B O 1
ATOM 5916 N N . VAL B 1 218 ? -11.609 -14.438 -18.672 1 96.5 218 VAL B N 1
ATOM 5917 C CA . VAL B 1 218 ? -11.25 -14.094 -17.297 1 96.5 218 VAL B CA 1
ATOM 5918 C C . VAL B 1 218 ? -10.062 -14.938 -16.844 1 96.5 218 VAL B C 1
ATOM 5920 O O . VAL B 1 218 ? -10.031 -16.156 -17.062 1 96.5 218 VAL B O 1
ATOM 5923 N N . ALA B 1 219 ? -9.086 -14.258 -16.312 1 96.44 219 ALA B N 1
ATOM 5924 C CA . ALA B 1 219 ? -7.879 -14.938 -15.852 1 96.44 219 ALA B CA 1
ATOM 5925 C C . ALA B 1 219 ? -7.504 -14.492 -14.438 1 96.44 219 ALA B C 1
ATOM 5927 O O . ALA B 1 219 ? -7.938 -13.43 -13.984 1 96.44 219 ALA B O 1
ATOM 5928 N N . ARG B 1 220 ? -6.863 -15.305 -13.711 1 93.75 220 ARG B N 1
ATOM 5929 C CA . ARG B 1 220 ? -6.25 -14.914 -12.445 1 93.75 220 ARG B CA 1
ATOM 5930 C C . ARG B 1 220 ? -4.738 -14.766 -12.594 1 93.75 220 ARG B C 1
ATOM 5932 O O . ARG B 1 220 ? -4.066 -15.672 -13.094 1 93.75 220 ARG B O 1
ATOM 5939 N N . LEU B 1 221 ? -4.223 -13.672 -12.281 1 86.44 221 LEU B N 1
ATOM 5940 C CA . LEU B 1 221 ? -2.795 -13.398 -12.422 1 86.44 221 LEU B CA 1
ATOM 5941 C C . LEU B 1 221 ? -2.021 -13.898 -11.211 1 86.44 221 LEU B C 1
ATOM 5943 O O . LEU B 1 221 ? -1.119 -14.734 -11.344 1 86.44 221 LEU B O 1
ATOM 5947 N N . ASP B 1 222 ? -2.285 -13.359 -10.031 1 77.62 222 ASP B N 1
ATOM 5948 C CA . ASP B 1 222 ? -1.648 -13.727 -8.766 1 77.62 222 ASP B CA 1
ATOM 5949 C C . ASP B 1 222 ? -2.355 -13.07 -7.582 1 77.62 222 ASP B C 1
ATOM 5951 O O . ASP B 1 222 ? -2.969 -12.008 -7.727 1 77.62 222 ASP B O 1
ATOM 5955 N N . GLY B 1 223 ? -2.297 -13.859 -6.527 1 82.06 223 GLY B N 1
ATOM 5956 C CA . GLY B 1 223 ? -2.908 -13.297 -5.336 1 82.06 223 GLY B CA 1
ATOM 5957 C C . GLY B 1 223 ? -4.371 -12.945 -5.527 1 82.06 223 GLY B C 1
ATOM 5958 O O . GLY B 1 223 ? -5.176 -13.797 -5.91 1 82.06 223 GLY B O 1
ATOM 5959 N N . ASP B 1 224 ? -4.605 -11.664 -5.363 1 90.06 224 ASP B N 1
ATOM 5960 C CA . ASP B 1 224 ? -5.98 -11.172 -5.441 1 90.06 224 ASP B CA 1
ATOM 5961 C C . ASP B 1 224 ? -6.234 -10.461 -6.766 1 90.06 224 ASP B C 1
ATOM 5963 O O . ASP B 1 224 ? -7.188 -9.688 -6.891 1 90.06 224 ASP B O 1
ATOM 5967 N N . GLN B 1 225 ? -5.383 -10.711 -7.73 1 93.31 225 GLN B N 1
ATOM 5968 C CA . GLN B 1 225 ? -5.453 -9.961 -8.984 1 93.31 225 GLN B CA 1
ATOM 5969 C C . GLN B 1 225 ? -6.043 -10.812 -10.102 1 93.31 225 GLN B C 1
ATOM 5971 O O . GLN B 1 225 ? -5.703 -11.992 -10.234 1 93.31 225 GLN B O 1
ATOM 5976 N N . PHE B 1 226 ? -6.945 -10.219 -10.828 1 96.31 226 PHE B N 1
ATOM 5977 C CA . PHE B 1 226 ? -7.598 -10.844 -11.977 1 96.31 226 PHE B CA 1
ATOM 5978 C C . PHE B 1 226 ? -7.492 -9.953 -13.211 1 96.31 226 PHE B C 1
ATOM 5980 O O . PHE B 1 226 ? -7.223 -8.758 -13.102 1 96.31 226 PHE B O 1
ATOM 5987 N N . LEU B 1 227 ? -7.633 -10.578 -14.32 1 96.94 227 LEU B N 1
ATOM 5988 C CA . LEU B 1 227 ? -7.656 -9.875 -15.594 1 96.94 227 LEU B CA 1
ATOM 5989 C C . LEU B 1 227 ? -8.859 -10.305 -16.438 1 96.94 227 LEU B C 1
ATOM 5991 O O . LEU B 1 227 ? -9.203 -11.492 -16.469 1 96.94 227 LEU B O 1
ATOM 5995 N N . VAL B 1 228 ? -9.508 -9.359 -17.062 1 96.94 228 VAL B N 1
ATOM 5996 C CA . VAL B 1 228 ? -10.602 -9.641 -17.984 1 96.94 228 VAL B CA 1
ATOM 5997 C C . VAL B 1 228 ? -10.281 -9.047 -19.359 1 96.94 228 VAL B C 1
ATOM 5999 O O . VAL B 1 228 ? -9.984 -7.852 -19.469 1 96.94 228 VAL B O 1
ATOM 6002 N N . LEU B 1 229 ? -10.273 -9.867 -20.344 1 96.94 229 LEU B N 1
ATOM 6003 C CA . LEU B 1 229 ? -10.195 -9.414 -21.719 1 96.94 229 LEU B CA 1
ATOM 6004 C C . LEU B 1 229 ? -11.586 -9.242 -22.328 1 96.94 229 LEU B C 1
ATOM 6006 O O . LEU B 1 229 ? -12.297 -10.219 -22.547 1 96.94 229 LEU B O 1
ATOM 6010 N N . LEU B 1 230 ? -11.812 -7.992 -22.562 1 94.44 230 LEU B N 1
ATOM 6011 C CA . LEU B 1 230 ? -13.133 -7.688 -23.109 1 94.44 230 LEU B CA 1
ATOM 6012 C C . LEU B 1 230 ? -13.078 -7.645 -24.641 1 94.44 230 LEU B C 1
ATOM 6014 O O . LEU B 1 230 ? -12.273 -6.91 -25.219 1 94.44 230 LEU B O 1
ATOM 6018 N N . SER B 1 231 ? -13.867 -8.43 -25.234 1 90.25 231 SER B N 1
ATOM 6019 C CA . SER B 1 231 ? -13.992 -8.359 -26.688 1 90.25 231 SER B CA 1
ATOM 6020 C C . SER B 1 231 ? -14.867 -7.184 -27.109 1 90.25 231 SER B C 1
ATOM 6022 O O . SER B 1 231 ? -14.523 -6.027 -26.859 1 90.25 231 SER B O 1
ATOM 6024 N N . GLU B 1 232 ? -16.125 -7.359 -27.25 1 83.69 232 GLU B N 1
ATOM 6025 C CA . GLU B 1 232 ? -17.047 -6.285 -27.625 1 83.69 232 GLU B CA 1
ATOM 6026 C C . GLU B 1 232 ? -17.938 -5.883 -26.453 1 83.69 232 GLU B C 1
ATOM 6028 O O . GLU B 1 232 ? -18.375 -6.734 -25.688 1 83.69 232 GLU B O 1
ATOM 6033 N N . LEU B 1 233 ? -17.969 -4.605 -26.266 1 81.81 233 LEU B N 1
ATOM 6034 C CA . LEU B 1 233 ? -18.859 -4.09 -25.234 1 81.81 233 LEU B CA 1
ATOM 6035 C C . LEU B 1 233 ? -20.312 -4.293 -25.609 1 81.81 233 LEU B C 1
ATOM 6037 O O . LEU B 1 233 ? -20.719 -4.016 -26.75 1 81.81 233 LEU B O 1
ATOM 6041 N N . PRO B 1 234 ? -21.031 -4.895 -24.688 1 78.75 234 PRO B N 1
ATOM 6042 C CA . PRO B 1 234 ? -22.469 -4.992 -24.984 1 78.75 234 PRO B CA 1
ATOM 6043 C C . PRO B 1 234 ? -23.109 -3.633 -25.25 1 78.75 234 PRO B C 1
ATOM 6045 O O . PRO B 1 234 ? -22.562 -2.6 -24.828 1 78.75 234 PRO B O 1
ATOM 6048 N N . SER B 1 235 ? -24.266 -3.68 -25.891 1 82 235 SER B N 1
ATOM 6049 C CA . SER B 1 235 ? -24.984 -2.451 -26.219 1 82 235 SER B CA 1
ATOM 6050 C C . SER B 1 235 ? -25.391 -1.693 -24.953 1 82 235 SER B C 1
ATOM 6052 O O . SER B 1 235 ? -25.906 -2.287 -24.016 1 82 235 SER B O 1
ATOM 6054 N N . GLY B 1 236 ? -25.125 -0.456 -24.859 1 83.12 236 GLY B N 1
ATOM 6055 C CA . GLY B 1 236 ? -25.531 0.406 -23.75 1 83.12 236 GLY B CA 1
ATOM 6056 C C . GLY B 1 236 ? -24.453 0.572 -22.703 1 83.12 236 GLY B C 1
ATOM 6057 O O . GLY B 1 236 ? -24.578 1.419 -21.812 1 83.12 236 GLY B O 1
ATOM 6058 N N . TYR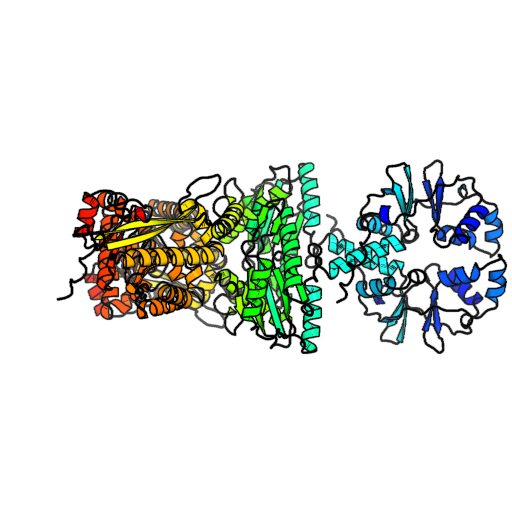 B 1 237 ? -23.391 -0.223 -22.828 1 86.31 237 TYR B N 1
ATOM 6059 C CA . TYR B 1 237 ? -22.359 -0.137 -21.812 1 86.31 237 TYR B CA 1
ATOM 6060 C C . TYR B 1 237 ? -21.172 0.675 -22.312 1 86.31 237 TYR B C 1
ATOM 6062 O O . TYR B 1 237 ? -20.781 0.572 -23.484 1 86.31 237 TYR B O 1
ATOM 6070 N N . THR B 1 238 ? -20.734 1.531 -21.438 1 89.31 238 THR B N 1
ATOM 6071 C CA . THR B 1 238 ? -19.391 2.076 -21.609 1 89.31 238 THR B CA 1
ATOM 6072 C C . THR B 1 238 ? -18.359 1.215 -20.891 1 89.31 238 THR B C 1
ATOM 6074 O O . THR B 1 238 ? -18.719 0.311 -20.141 1 89.31 238 THR B O 1
ATOM 6077 N N . ARG B 1 239 ? -17.156 1.442 -21.219 1 90.44 239 ARG B N 1
ATOM 6078 C CA . ARG B 1 239 ? -16.094 0.713 -20.531 1 90.44 239 ARG B CA 1
ATOM 6079 C C . ARG B 1 239 ? -16.219 0.905 -19.016 1 90.44 239 ARG B C 1
ATOM 6081 O O . ARG B 1 239 ? -16.094 -0.056 -18.25 1 90.44 239 ARG B O 1
ATOM 6088 N N . GLN B 1 240 ? -16.531 2.047 -18.641 1 88.56 240 GLN B N 1
ATOM 6089 C CA . GLN B 1 240 ? -16.656 2.361 -17.219 1 88.56 240 GLN B CA 1
ATOM 6090 C C . GLN B 1 240 ? -17.875 1.665 -16.609 1 88.56 240 GLN B C 1
ATOM 6092 O O . GLN B 1 240 ? -17.797 1.132 -15.492 1 88.56 240 GLN B O 1
ATOM 6097 N N . SER B 1 241 ? -18.969 1.765 -17.328 1 89.69 241 SER B N 1
ATOM 6098 C CA . SER B 1 241 ? -20.172 1.116 -16.812 1 89.69 241 SER B CA 1
ATOM 6099 C C . SER B 1 241 ? -20 -0.398 -16.75 1 89.69 241 SER B C 1
ATOM 6101 O O . SER B 1 241 ? -20.531 -1.057 -15.859 1 89.69 241 SER B O 1
ATOM 6103 N N . MET B 1 242 ? -19.281 -0.917 -17.688 1 91.44 242 MET B N 1
ATOM 6104 C CA . MET B 1 242 ? -18.984 -2.344 -17.656 1 91.44 242 MET B CA 1
ATOM 6105 C C . MET B 1 242 ? -18.141 -2.691 -16.422 1 91.44 242 MET B C 1
ATOM 6107 O O . MET B 1 242 ? -18.391 -3.709 -15.766 1 91.44 242 MET B O 1
ATOM 6111 N N . GLY B 1 243 ? -17.156 -1.904 -16.141 1 93.62 243 GLY B N 1
ATOM 6112 C CA . GLY B 1 243 ? -16.375 -2.09 -14.93 1 93.62 243 GLY B CA 1
ATOM 6113 C C . GLY B 1 243 ? -17.219 -2.098 -13.664 1 93.62 243 GLY B C 1
ATOM 6114 O O . GLY B 1 243 ? -17.031 -2.957 -12.805 1 93.62 243 GLY B O 1
ATOM 6115 N N . ARG B 1 244 ? -18.141 -1.226 -13.633 1 89.69 244 ARG B N 1
ATOM 6116 C CA . ARG B 1 244 ? -19.016 -1.133 -12.469 1 89.69 244 ARG B CA 1
ATOM 6117 C C . ARG B 1 244 ? -19.938 -2.344 -12.375 1 89.69 244 ARG B C 1
ATOM 6119 O O . ARG B 1 244 ? -20.234 -2.816 -11.281 1 89.69 244 ARG B O 1
ATOM 6126 N N . HIS B 1 245 ? -20.344 -2.701 -13.516 1 92.75 245 HIS B N 1
ATOM 6127 C CA . HIS B 1 245 ? -21.188 -3.895 -13.578 1 92.75 245 HIS B CA 1
ATOM 6128 C C . HIS B 1 245 ? -20.438 -5.113 -13.039 1 92.75 245 HIS B C 1
ATOM 6130 O O . HIS B 1 245 ? -21 -5.887 -12.258 1 92.75 245 HIS B O 1
ATOM 6136 N N . ILE B 1 246 ? -19.281 -5.242 -13.445 1 94.5 246 ILE B N 1
ATOM 6137 C CA . ILE B 1 246 ? -18.453 -6.355 -12.992 1 94.5 246 ILE B CA 1
ATOM 6138 C C . ILE B 1 246 ? -18.219 -6.246 -11.492 1 94.5 246 ILE B C 1
ATOM 6140 O O . ILE B 1 246 ? -18.359 -7.23 -10.758 1 94.5 246 ILE B O 1
ATOM 6144 N N . ALA B 1 247 ? -17.875 -5.094 -11.023 1 92.94 247 ALA B N 1
ATOM 6145 C CA . ALA B 1 247 ? -17.625 -4.875 -9.602 1 92.94 247 ALA B CA 1
ATOM 6146 C C . ALA B 1 247 ? -18.844 -5.258 -8.766 1 92.94 247 ALA B C 1
ATOM 6148 O O . ALA B 1 247 ? -18.719 -5.918 -7.734 1 92.94 247 ALA B O 1
ATOM 6149 N N . ALA B 1 248 ? -19.953 -4.887 -9.227 1 88.75 248 ALA B N 1
ATOM 6150 C CA . ALA B 1 248 ? -21.188 -5.184 -8.516 1 88.75 248 ALA B CA 1
ATOM 6151 C C . ALA B 1 248 ? -21.484 -6.68 -8.523 1 88.75 248 ALA B C 1
ATOM 6153 O O . ALA B 1 248 ? -22.016 -7.219 -7.551 1 88.75 248 ALA B O 1
ATOM 6154 N N . GLY B 1 249 ? -21.109 -7.277 -9.57 1 92.31 249 GLY B N 1
ATOM 6155 C CA . GLY B 1 249 ? -21.391 -8.695 -9.742 1 92.31 249 GLY B CA 1
ATOM 6156 C C . GLY B 1 249 ? -20.547 -9.586 -8.844 1 92.31 249 GLY B C 1
ATOM 6157 O O . GLY B 1 249 ? -20.953 -10.703 -8.516 1 92.31 249 GLY B O 1
ATOM 6158 N N . ILE B 1 250 ? -19.469 -9.07 -8.43 1 93.44 250 ILE B N 1
ATOM 6159 C CA . ILE B 1 250 ? -18.594 -9.961 -7.68 1 93.44 250 ILE B CA 1
ATOM 6160 C C . ILE B 1 250 ? -18.594 -9.555 -6.207 1 93.44 250 ILE B C 1
ATOM 6162 O O . ILE B 1 250 ? -17.953 -10.219 -5.375 1 93.44 250 ILE B O 1
ATOM 6166 N N . ARG B 1 251 ? -19.25 -8.641 -5.789 1 87.56 251 ARG B N 1
ATOM 6167 C CA . ARG B 1 251 ? -19.25 -8.094 -4.438 1 87.56 251 ARG B CA 1
ATOM 6168 C C . ARG B 1 251 ? -19.703 -9.133 -3.422 1 87.56 251 ARG B C 1
ATOM 6170 O O . ARG B 1 251 ? -19.141 -9.234 -2.33 1 87.56 251 ARG B O 1
ATOM 6177 N N . GLY B 1 252 ? -20.656 -9.914 -3.699 1 85 252 GLY B N 1
ATOM 6178 C CA . GLY B 1 252 ? -21.219 -10.883 -2.771 1 85 252 GLY B CA 1
ATOM 6179 C C . GLY B 1 252 ? -22.5 -10.406 -2.121 1 85 252 GLY B C 1
ATOM 6180 O O . GLY B 1 252 ? -23.266 -9.648 -2.725 1 85 252 GLY B O 1
ATOM 6181 N N . PRO B 1 253 ? -22.781 -10.938 -0.973 1 85.06 253 PRO B N 1
ATOM 6182 C CA . PRO B 1 253 ? -21.906 -11.641 -0.036 1 85.06 253 PRO B CA 1
ATOM 6183 C C . PRO B 1 253 ? -21.641 -13.086 -0.455 1 85.06 253 PRO B C 1
ATOM 6185 O O . PRO B 1 253 ? -22.531 -13.758 -0.971 1 85.06 253 PRO B O 1
ATOM 6188 N N . HIS B 1 254 ? -20.344 -13.484 -0.227 1 89.25 254 HIS B N 1
ATOM 6189 C CA . HIS B 1 254 ? -19.906 -14.867 -0.433 1 89.25 254 HIS B CA 1
ATOM 6190 C C . HIS B 1 254 ? -19.891 -15.641 0.881 1 89.25 254 HIS B C 1
ATOM 6192 O O . HIS B 1 254 ? -19.25 -15.219 1.843 1 89.25 254 HIS B O 1
ATOM 6198 N N . PRO B 1 255 ? -20.594 -16.625 0.957 1 88.38 255 PRO B N 1
ATOM 6199 C CA . PRO B 1 255 ? -20.547 -17.438 2.18 1 88.38 255 PRO B CA 1
ATOM 6200 C C . PRO B 1 255 ? -19.234 -18.203 2.322 1 88.38 255 PRO B C 1
ATOM 6202 O O . PRO B 1 255 ? -18.938 -19.078 1.507 1 88.38 255 PRO B O 1
ATOM 6205 N N . ILE B 1 256 ? -18.484 -17.922 3.377 1 87.88 256 ILE B N 1
ATOM 6206 C CA . ILE B 1 256 ? -17.234 -18.609 3.662 1 87.88 256 ILE B CA 1
ATOM 6207 C C . ILE B 1 256 ? -17.266 -19.188 5.078 1 87.88 256 ILE B C 1
ATOM 6209 O O . ILE B 1 256 ? -17.25 -18.438 6.059 1 87.88 256 ILE B O 1
ATOM 6213 N N . ASP B 1 257 ? -17.219 -20.453 5.133 1 79.62 257 ASP B N 1
ATOM 6214 C CA . ASP B 1 257 ? -17.281 -21.125 6.422 1 79.62 257 ASP B CA 1
ATOM 6215 C C . ASP B 1 257 ? -18.391 -20.562 7.301 1 79.62 257 ASP B C 1
ATOM 6217 O O . ASP B 1 257 ? -18.156 -20.219 8.469 1 79.62 257 ASP B O 1
ATOM 6221 N N . GLY B 1 258 ? -19.516 -20.25 6.645 1 75.81 258 GLY B N 1
ATOM 6222 C CA . GLY B 1 258 ? -20.703 -19.797 7.355 1 75.81 258 GLY B CA 1
ATOM 6223 C C . GLY B 1 258 ? -20.766 -18.297 7.516 1 75.81 258 GLY B C 1
ATOM 6224 O O . GLY B 1 258 ? -21.766 -17.766 8.023 1 75.81 258 GLY B O 1
ATOM 6225 N N . LEU B 1 259 ? -19.75 -17.625 7.16 1 76.25 259 LEU B N 1
ATOM 6226 C CA . LEU B 1 259 ? -19.719 -16.172 7.285 1 76.25 259 LEU B CA 1
ATOM 6227 C C . LEU B 1 259 ? -19.938 -15.508 5.93 1 76.25 259 LEU B C 1
ATOM 6229 O O . LEU B 1 259 ? -19.266 -15.836 4.953 1 76.25 259 LEU B O 1
ATOM 6233 N N . PRO B 1 260 ? -20.938 -14.688 5.891 1 83.81 260 PRO B N 1
ATOM 6234 C CA . PRO B 1 260 ? -21.109 -13.922 4.656 1 83.81 260 PRO B CA 1
ATOM 6235 C C . PRO B 1 260 ? -20.062 -12.82 4.496 1 83.81 260 PRO B C 1
ATOM 6237 O O . PRO B 1 260 ? -20.031 -11.883 5.293 1 83.81 260 PRO B O 1
ATOM 6240 N N . ILE B 1 261 ? -19.219 -12.906 3.467 1 82.88 261 ILE B N 1
ATOM 6241 C CA . ILE B 1 261 ? -18.141 -11.945 3.254 1 82.88 261 ILE B CA 1
ATOM 6242 C C . ILE B 1 261 ? -18.391 -11.172 1.958 1 82.88 261 ILE B C 1
ATOM 6244 O O . ILE B 1 261 ? -18.609 -11.773 0.903 1 82.88 261 ILE B O 1
ATOM 6248 N N . SER B 1 262 ? -18.438 -9.836 2.068 1 83.94 262 SER B N 1
ATOM 6249 C CA . SER B 1 262 ? -18.484 -9 0.875 1 83.94 262 SER B CA 1
ATOM 6250 C C . SER B 1 262 ? -17.094 -8.484 0.502 1 83.94 262 SER B C 1
ATOM 6252 O O . SER B 1 262 ? -16.281 -8.195 1.379 1 83.94 262 SER B O 1
ATOM 6254 N N . VAL B 1 263 ? -16.891 -8.414 -0.797 1 85.94 263 VAL B N 1
ATOM 6255 C CA . VAL B 1 263 ? -15.586 -7.953 -1.227 1 85.94 263 VAL B CA 1
ATOM 6256 C C . VAL B 1 263 ? -15.727 -6.652 -2.014 1 85.94 263 VAL B C 1
ATOM 6258 O O . VAL B 1 263 ? -16.766 -6.406 -2.633 1 85.94 263 VAL B O 1
ATOM 6261 N N . GLU B 1 264 ? -14.789 -5.797 -1.871 1 87 264 GLU B N 1
ATOM 6262 C CA . GLU B 1 264 ? -14.633 -4.613 -2.711 1 87 264 GLU B CA 1
ATOM 6263 C C . GLU B 1 264 ? -13.508 -4.805 -3.727 1 87 264 GLU B C 1
ATOM 6265 O O . GLU B 1 264 ? -12.531 -5.5 -3.451 1 87 264 GLU B O 1
ATOM 6270 N N . VAL B 1 265 ? -13.773 -4.242 -4.867 1 92.31 265 VAL B N 1
ATOM 6271 C CA . VAL B 1 265 ? -12.797 -4.445 -5.926 1 92.31 265 VAL B CA 1
ATOM 6272 C C . VAL B 1 265 ? -12.461 -3.109 -6.582 1 92.31 265 VAL B C 1
ATOM 6274 O O . VAL B 1 265 ? -13.312 -2.223 -6.672 1 92.31 265 VAL B O 1
ATOM 6277 N N . SER B 1 266 ? -11.211 -2.889 -6.852 1 94.31 266 SER B N 1
ATOM 6278 C CA . SER B 1 266 ? -10.75 -1.795 -7.699 1 94.31 266 SER B CA 1
ATOM 6279 C C . SER B 1 266 ? -10.422 -2.285 -9.102 1 94.31 266 SER B C 1
ATOM 6281 O O . SER B 1 266 ? -9.797 -3.334 -9.273 1 94.31 266 SER B O 1
ATOM 6283 N N . ILE B 1 267 ? -10.953 -1.531 -10.094 1 96.06 267 ILE B N 1
ATOM 6284 C CA . ILE B 1 267 ? -10.797 -1.975 -11.477 1 96.06 267 ILE B CA 1
ATOM 6285 C C . ILE B 1 267 ? -10.117 -0.879 -12.297 1 96.06 267 ILE B C 1
ATOM 6287 O O . ILE B 1 267 ? -10.539 0.279 -12.266 1 96.06 267 ILE B O 1
ATOM 6291 N N . GLY B 1 268 ? -9.047 -1.255 -12.953 1 96.12 268 GLY B N 1
ATOM 6292 C CA . GLY B 1 268 ? -8.414 -0.423 -13.961 1 96.12 268 GLY B CA 1
ATOM 6293 C C . GLY B 1 268 ? -8.727 -0.863 -15.375 1 96.12 268 GLY B C 1
ATOM 6294 O O . GLY B 1 268 ? -8.703 -2.057 -15.688 1 96.12 268 GLY B O 1
ATOM 6295 N N . ILE B 1 269 ? -9.016 0.099 -16.266 1 96.56 269 ILE B N 1
ATOM 6296 C CA . ILE B 1 269 ? -9.398 -0.219 -17.625 1 96.56 269 ILE B CA 1
ATOM 6297 C C . ILE B 1 269 ? -8.398 0.402 -18.609 1 96.56 269 ILE B C 1
ATOM 6299 O O . ILE B 1 269 ? -8.039 1.573 -18.469 1 96.56 269 ILE B O 1
ATOM 6303 N N . SER B 1 270 ? -7.949 -0.416 -19.531 1 95.62 270 SER B N 1
ATOM 6304 C CA . SER B 1 270 ? -7.16 0.07 -20.656 1 95.62 270 SER B CA 1
ATOM 6305 C C . SER B 1 270 ? -7.855 -0.221 -21.984 1 95.62 270 SER B C 1
ATOM 6307 O O . SER B 1 270 ? -8.164 -1.375 -22.281 1 95.62 270 SER B O 1
ATOM 6309 N N . PRO B 1 271 ? -8.055 0.83 -22.766 1 94.25 271 PRO B N 1
ATOM 6310 C CA . PRO B 1 271 ? -8.523 0.539 -24.125 1 94.25 271 PRO B CA 1
ATOM 6311 C C . PRO B 1 271 ? -7.5 -0.251 -24.938 1 94.25 271 PRO B C 1
ATOM 6313 O O . PRO B 1 271 ? -6.297 -0.168 -24.672 1 94.25 271 PRO B O 1
ATOM 6316 N N . ALA B 1 272 ? -7.977 -1.009 -25.875 1 93.81 272 ALA B N 1
ATOM 6317 C CA . ALA B 1 272 ? -7.105 -1.823 -26.719 1 93.81 272 ALA B CA 1
ATOM 6318 C C . ALA B 1 272 ? -6.559 -1.011 -27.891 1 93.81 272 ALA B C 1
ATOM 6320 O O . ALA B 1 272 ? -6.738 -1.388 -29.047 1 93.81 272 ALA B O 1
ATOM 6321 N N . ASP B 1 273 ? -5.789 -0.027 -27.562 1 92.5 273 ASP B N 1
ATOM 6322 C CA . ASP B 1 273 ? -5.309 0.884 -28.609 1 92.5 273 ASP B CA 1
ATOM 6323 C C . ASP B 1 273 ? -3.799 0.761 -28.781 1 92.5 273 ASP B C 1
ATOM 6325 O O . ASP B 1 273 ? -3.156 1.671 -29.312 1 92.5 273 ASP B O 1
ATOM 6329 N N . HIS B 1 274 ? -3.258 -0.239 -28.297 1 92.19 274 HIS B N 1
ATOM 6330 C CA . HIS B 1 274 ? -1.841 -0.537 -28.469 1 92.19 274 HIS B CA 1
ATOM 6331 C C . HIS B 1 274 ? -1.638 -1.949 -29.016 1 92.19 274 HIS B C 1
ATOM 6333 O O . HIS B 1 274 ? -2.459 -2.836 -28.766 1 92.19 274 HIS B O 1
ATOM 6339 N N . HIS B 1 275 ? -0.554 -2.203 -29.672 1 92.56 275 HIS B N 1
ATOM 6340 C CA . HIS B 1 275 ? -0.341 -3.467 -30.375 1 92.56 275 HIS B CA 1
ATOM 6341 C C . HIS B 1 275 ? 0.266 -4.512 -29.438 1 92.56 275 HIS B C 1
ATOM 6343 O O . HIS B 1 275 ? 0.319 -5.695 -29.781 1 92.56 275 HIS B O 1
ATOM 6349 N N . ASP B 1 276 ? 0.666 -4.082 -28.344 1 92.31 276 ASP B N 1
ATOM 6350 C CA . ASP B 1 276 ? 1.328 -4.977 -27.391 1 92.31 276 ASP B CA 1
ATOM 6351 C C . ASP B 1 276 ? 0.47 -5.195 -26.156 1 92.31 276 ASP B C 1
ATOM 6353 O O . ASP B 1 276 ? 0.242 -4.266 -25.375 1 92.31 276 ASP B O 1
ATOM 6357 N N . ILE B 1 277 ? 0.133 -6.441 -25.906 1 92.31 277 ILE B N 1
ATOM 6358 C CA . ILE B 1 277 ? -0.758 -6.805 -24.812 1 92.31 277 ILE B CA 1
ATOM 6359 C C . ILE B 1 277 ? -0.09 -6.488 -23.469 1 92.31 277 ILE B C 1
ATOM 6361 O O . ILE B 1 277 ? -0.762 -6.113 -22.516 1 92.31 277 ILE B O 1
ATOM 6365 N N . ALA B 1 278 ? 1.155 -6.609 -23.438 1 85 278 ALA B N 1
ATOM 6366 C CA . ALA B 1 278 ? 1.88 -6.332 -22.203 1 85 278 ALA B CA 1
ATOM 6367 C C . ALA B 1 278 ? 1.727 -4.867 -21.797 1 85 278 ALA B C 1
ATOM 6369 O O . ALA B 1 278 ? 1.614 -4.555 -20.609 1 85 278 ALA B O 1
ATOM 6370 N N . VAL B 1 279 ? 1.699 -4.023 -22.781 1 85.56 279 VAL B N 1
ATOM 6371 C CA . VAL B 1 279 ? 1.521 -2.598 -22.531 1 85.56 279 VAL B CA 1
ATOM 6372 C C . VAL B 1 279 ? 0.105 -2.334 -22.031 1 85.56 279 VAL B C 1
ATOM 6374 O O . VAL B 1 279 ? -0.088 -1.59 -21.062 1 85.56 279 VAL B O 1
ATOM 6377 N N . LEU B 1 280 ? -0.819 -2.965 -22.625 1 93.19 280 LEU B N 1
ATOM 6378 C CA . LEU B 1 280 ? -2.213 -2.779 -22.234 1 93.19 280 LEU B CA 1
ATOM 6379 C C . LEU B 1 280 ? -2.443 -3.266 -20.797 1 93.19 280 LEU B C 1
ATOM 6381 O O . LEU B 1 280 ? -3.166 -2.629 -20.031 1 93.19 280 LEU B O 1
ATOM 6385 N N . GLN B 1 281 ? -1.816 -4.328 -20.516 1 91.5 281 GLN B N 1
ATOM 6386 C CA . GLN B 1 281 ? -1.942 -4.879 -19.172 1 91.5 281 GLN B CA 1
ATOM 6387 C C . GLN B 1 281 ? -1.32 -3.945 -18.141 1 91.5 281 GLN B C 1
ATOM 6389 O O . GLN B 1 281 ? -1.879 -3.75 -17.047 1 91.5 281 GLN B O 1
ATOM 6394 N N . ARG B 1 282 ? -0.233 -3.387 -18.484 1 85.44 282 ARG B N 1
ATOM 6395 C CA . ARG B 1 282 ? 0.43 -2.449 -17.594 1 85.44 282 ARG B CA 1
ATOM 6396 C C . ARG B 1 282 ? -0.428 -1.209 -17.359 1 85.44 282 ARG B C 1
ATOM 6398 O O . ARG B 1 282 ? -0.516 -0.706 -16.234 1 85.44 282 ARG B O 1
ATOM 6405 N N . ARG B 1 283 ? -0.984 -0.769 -18.406 1 88.62 283 ARG B N 1
ATOM 6406 C CA . ARG B 1 283 ? -1.871 0.387 -18.312 1 88.62 283 ARG B CA 1
ATOM 6407 C C . ARG B 1 283 ? -3.064 0.094 -17.406 1 88.62 283 ARG B C 1
ATOM 6409 O O . ARG B 1 283 ? -3.4 0.895 -16.531 1 88.62 283 ARG B O 1
ATOM 6416 N N . ALA B 1 284 ? -3.635 -1.006 -17.609 1 93.62 284 ALA B N 1
ATOM 6417 C CA . ALA B 1 284 ? -4.793 -1.397 -16.812 1 93.62 284 ALA B CA 1
ATOM 6418 C C . ALA B 1 284 ? -4.41 -1.554 -15.344 1 93.62 284 ALA B C 1
ATOM 6420 O O . ALA B 1 284 ? -5.176 -1.171 -14.453 1 93.62 284 ALA B O 1
ATOM 6421 N N . ALA B 1 285 ? -3.281 -2.104 -15.156 1 88.94 285 ALA B N 1
ATOM 6422 C CA . ALA B 1 285 ? -2.795 -2.283 -13.789 1 88.94 285 ALA B CA 1
ATOM 6423 C C . ALA B 1 285 ? -2.574 -0.937 -13.109 1 88.94 285 ALA B C 1
ATOM 6425 O O . ALA B 1 285 ? -2.91 -0.768 -11.93 1 88.94 285 ALA B O 1
ATOM 6426 N N . ALA B 1 286 ? -2.012 -0.021 -13.812 1 85.38 286 ALA B N 1
ATOM 6427 C CA . ALA B 1 286 ? -1.792 1.318 -13.273 1 85.38 286 ALA B CA 1
ATOM 6428 C C . ALA B 1 286 ? -3.115 1.988 -12.914 1 85.38 286 ALA B C 1
ATOM 6430 O O . ALA B 1 286 ? -3.227 2.633 -11.867 1 85.38 286 ALA B O 1
ATOM 6431 N N . ALA B 1 287 ? -4.023 1.854 -13.758 1 91.31 287 ALA B N 1
ATOM 6432 C CA . ALA B 1 287 ? -5.344 2.426 -13.516 1 91.31 287 ALA B CA 1
ATOM 6433 C C . ALA B 1 287 ? -6.004 1.787 -12.297 1 91.31 287 ALA B C 1
ATOM 6435 O O . ALA B 1 287 ? -6.664 2.471 -11.516 1 91.31 287 ALA B O 1
ATOM 6436 N N . MET B 1 288 ? -5.805 0.518 -12.18 1 92.44 288 MET B N 1
ATOM 6437 C CA . MET B 1 288 ? -6.355 -0.191 -11.023 1 92.44 288 MET B CA 1
ATOM 6438 C C . MET B 1 288 ? -5.734 0.314 -9.727 1 92.44 288 MET B C 1
ATOM 6440 O O . MET B 1 288 ? -6.441 0.534 -8.742 1 92.44 288 MET B O 1
ATOM 6444 N N . ARG B 1 289 ? -4.484 0.507 -9.727 1 85.69 289 ARG B N 1
ATOM 6445 C CA . ARG B 1 289 ? -3.807 1.014 -8.539 1 85.69 289 ARG B CA 1
ATOM 6446 C C . ARG B 1 289 ? -4.336 2.391 -8.148 1 85.69 289 ARG B C 1
ATOM 6448 O O . ARG B 1 289 ? -4.5 2.688 -6.965 1 85.69 289 ARG B O 1
ATOM 6455 N N . ARG B 1 290 ? -4.574 3.131 -9.141 1 83.06 290 ARG B N 1
ATOM 6456 C CA . ARG B 1 290 ? -5.16 4.445 -8.891 1 83.06 290 ARG B CA 1
ATOM 6457 C C . ARG B 1 290 ? -6.551 4.32 -8.289 1 83.06 290 ARG B C 1
ATOM 6459 O O . ARG B 1 290 ? -6.895 5.047 -7.352 1 83.06 290 ARG B O 1
ATOM 6466 N N . ALA B 1 291 ? -7.289 3.445 -8.828 1 87.5 291 ALA B N 1
ATOM 6467 C CA . ALA B 1 291 ? -8.625 3.197 -8.297 1 87.5 291 ALA B CA 1
ATOM 6468 C C . ALA B 1 291 ? -8.57 2.779 -6.832 1 87.5 291 ALA B C 1
ATOM 6470 O O . ALA B 1 291 ? -9.414 3.188 -6.027 1 87.5 291 ALA B O 1
ATOM 6471 N N . LYS B 1 292 ? -7.574 2.012 -6.461 1 83.94 292 LYS B N 1
ATOM 6472 C CA . LYS B 1 292 ? -7.398 1.543 -5.09 1 83.94 292 LYS B CA 1
ATOM 6473 C C . LYS B 1 292 ? -7.012 2.691 -4.16 1 83.94 292 LYS B C 1
ATOM 6475 O O . LYS B 1 292 ? -7.543 2.809 -3.055 1 83.94 292 LYS B O 1
ATOM 6480 N N . GLN B 1 293 ? -6.168 3.393 -4.664 1 74 293 GLN B N 1
ATOM 6481 C CA . GLN B 1 293 ? -5.652 4.5 -3.867 1 74 293 GLN B CA 1
ATOM 6482 C C . GLN B 1 293 ? -6.738 5.535 -3.594 1 74 293 GLN B C 1
ATOM 6484 O O . GLN B 1 293 ? -6.883 6.008 -2.465 1 74 293 GLN B O 1
ATOM 6489 N N . ASP B 1 294 ? -7.496 5.797 -4.664 1 71.44 294 ASP B N 1
ATOM 6490 C CA . ASP B 1 294 ? -8.484 6.867 -4.566 1 71.44 294 ASP B CA 1
ATOM 6491 C C . ASP B 1 294 ? -9.836 6.324 -4.109 1 71.44 294 ASP B C 1
ATOM 6493 O O . ASP B 1 294 ? -10.766 7.094 -3.838 1 71.44 294 ASP B O 1
ATOM 6497 N N . ARG B 1 295 ? -9.969 4.988 -4.07 1 76.81 295 ARG B N 1
ATOM 6498 C CA . ARG B 1 295 ? -11.195 4.305 -3.674 1 76.81 295 ARG B CA 1
ATOM 6499 C C . ARG B 1 295 ? -12.375 4.734 -4.543 1 76.81 295 ARG B C 1
ATOM 6501 O O . ARG B 1 295 ? -13.445 5.066 -4.031 1 76.81 295 ARG B O 1
ATOM 6508 N N . THR B 1 296 ? -12.102 4.867 -5.859 1 75.06 296 THR B N 1
ATOM 6509 C CA . THR B 1 296 ? -13.133 5.242 -6.824 1 75.06 296 THR B CA 1
ATOM 6510 C C . THR B 1 296 ? -13.812 4 -7.391 1 75.06 296 THR B C 1
ATOM 6512 O O . THR B 1 296 ? -14.867 4.105 -8.023 1 75.06 296 THR B O 1
ATOM 6515 N N . GLY B 1 297 ? -13.25 2.928 -7.148 1 84 297 GLY B N 1
ATOM 6516 C CA . GLY B 1 297 ? -13.805 1.687 -7.664 1 84 297 GLY B CA 1
ATOM 6517 C C . GLY B 1 297 ? -13.312 1.344 -9.055 1 84 297 GLY B C 1
ATOM 6518 O O . GLY B 1 297 ? -12.773 0.258 -9.281 1 84 297 GLY B O 1
ATOM 6519 N N . VAL B 1 298 ? -13.57 2.338 -10.062 1 91.25 298 VAL B N 1
ATOM 6520 C CA . VAL B 1 298 ? -13.18 2.092 -11.445 1 91.25 298 VAL B CA 1
ATOM 6521 C C . VAL B 1 298 ? -12.453 3.312 -12.008 1 91.25 298 VAL B C 1
ATOM 6523 O O . VAL B 1 298 ? -12.914 4.445 -11.844 1 91.25 298 VAL B O 1
ATOM 6526 N N . VAL B 1 299 ? -11.305 3.037 -12.648 1 91.5 299 VAL B N 1
ATOM 6527 C CA . VAL B 1 299 ? -10.555 4.105 -13.297 1 91.5 299 VAL B CA 1
ATOM 6528 C C . VAL B 1 299 ? -10.102 3.652 -14.688 1 91.5 299 VAL B C 1
ATOM 6530 O O . VAL B 1 299 ? -9.641 2.523 -14.859 1 91.5 299 VAL B O 1
ATOM 6533 N N . GLU B 1 300 ? -10.328 4.469 -15.648 1 93.56 300 GLU B N 1
ATOM 6534 C CA . GLU B 1 300 ? -9.797 4.227 -16.984 1 93.56 300 GLU B CA 1
ATOM 6535 C C . GLU B 1 300 ? -8.445 4.906 -17.172 1 93.56 300 GLU B C 1
ATOM 6537 O O . GLU B 1 300 ? -8.25 6.047 -16.766 1 93.56 300 GLU B O 1
ATOM 6542 N N . TRP B 1 301 ? -7.551 4.152 -17.812 1 91.75 301 TRP B N 1
ATOM 6543 C CA . TRP B 1 301 ? -6.195 4.648 -18.016 1 91.75 301 TRP B CA 1
ATOM 6544 C C . TRP B 1 301 ? -6.184 5.801 -19.016 1 91.75 301 TRP B C 1
ATOM 6546 O O . TRP B 1 301 ? -6.852 5.742 -20.047 1 91.75 301 TRP B O 1
ATOM 6556 N N . THR B 1 302 ? -5.543 6.867 -18.656 1 87.56 302 THR B N 1
ATOM 6557 C CA . THR B 1 302 ? -5.219 7.969 -19.562 1 87.56 302 THR B CA 1
ATOM 6558 C C . THR B 1 302 ? -3.717 8.25 -19.547 1 87.56 302 THR B C 1
ATOM 6560 O O . THR B 1 302 ? -3.031 7.938 -18.562 1 87.56 302 THR B O 1
ATOM 6563 N N . PRO B 1 303 ? -3.354 8.852 -20.703 1 79.94 303 PRO B N 1
ATOM 6564 C CA . PRO B 1 303 ? -1.939 9.227 -20.688 1 79.94 303 PRO B CA 1
ATOM 6565 C C . PRO B 1 303 ? -1.596 10.156 -19.516 1 79.94 303 PRO B C 1
ATOM 6567 O O . PRO B 1 303 ? -2.344 11.094 -19.234 1 79.94 303 PRO B O 1
ATOM 6570 N N . GLY B 1 304 ? -0.749 9.977 -18.594 1 73.44 304 GLY B N 1
ATOM 6571 C CA . GLY B 1 304 ? -0.356 10.812 -17.469 1 73.44 304 GLY B CA 1
ATOM 6572 C C . GLY B 1 304 ? -0.724 10.211 -16.125 1 73.44 304 GLY B C 1
ATOM 6573 O O . GLY B 1 304 ? -0.336 10.734 -15.07 1 73.44 304 GLY B O 1
ATOM 6574 N N . LEU B 1 305 ? -1.652 9.328 -16.188 1 72 305 LEU B N 1
ATOM 6575 C CA . LEU B 1 305 ? -2.061 8.703 -14.938 1 72 305 LEU B CA 1
ATOM 6576 C C . LEU B 1 305 ? -0.844 8.273 -14.125 1 72 305 LEU B C 1
ATOM 6578 O O . LEU B 1 305 ? -0.857 8.344 -12.891 1 72 305 LEU B O 1
ATOM 6582 N N . ASP B 1 306 ? 0.285 7.719 -14.758 1 58.66 306 ASP B N 1
ATOM 6583 C CA . ASP B 1 306 ? 1.449 7.086 -14.141 1 58.66 306 ASP B CA 1
ATOM 6584 C C . ASP B 1 306 ? 2.422 8.133 -13.602 1 58.66 306 ASP B C 1
ATOM 6586 O O . ASP B 1 306 ? 3.342 7.809 -12.852 1 58.66 306 ASP B O 1
ATOM 6590 N N . SER B 1 307 ? 2.418 9.352 -14.07 1 53.41 307 SER B N 1
ATOM 6591 C CA . SER B 1 307 ? 3.555 10.258 -13.945 1 53.41 307 SER B CA 1
ATOM 6592 C C . SER B 1 307 ? 3.85 10.578 -12.484 1 53.41 307 SER B C 1
ATOM 6594 O O . SER B 1 307 ? 5.008 10.75 -12.102 1 53.41 307 SER B O 1
ATOM 6596 N N . THR B 1 308 ? 2.908 10.781 -11.695 1 51.25 308 THR B N 1
ATOM 6597 C CA . THR B 1 308 ? 3.225 11.5 -10.469 1 51.25 308 THR B CA 1
ATOM 6598 C C . THR B 1 308 ? 3.885 10.578 -9.453 1 51.25 308 THR B C 1
ATOM 6600 O O . THR B 1 308 ? 4.484 11.039 -8.484 1 51.25 308 THR B O 1
ATOM 6603 N N . GLN B 1 309 ? 3.924 9.328 -9.672 1 55.62 309 GLN B N 1
ATOM 6604 C CA . GLN B 1 309 ? 4.289 8.609 -8.461 1 55.62 309 GLN B CA 1
ATOM 6605 C C . GLN B 1 309 ? 5.465 7.668 -8.711 1 55.62 309 GLN B C 1
ATOM 6607 O O . GLN B 1 309 ? 5.945 7.008 -7.785 1 55.62 309 GLN B O 1
ATOM 6612 N N . ARG B 1 310 ? 6.207 7.973 -9.836 1 60.69 310 ARG B N 1
ATOM 6613 C CA . ARG B 1 310 ? 7.234 6.965 -10.078 1 60.69 310 ARG B CA 1
ATOM 6614 C C . ARG B 1 310 ? 8.594 7.441 -9.586 1 60.69 310 ARG B C 1
ATOM 6616 O O . ARG B 1 310 ? 9 8.578 -9.852 1 60.69 310 ARG B O 1
ATOM 6623 N N . VAL B 1 311 ? 9.188 6.664 -8.602 1 65.38 311 VAL B N 1
ATOM 6624 C CA . VAL B 1 311 ? 10.562 6.914 -8.172 1 65.38 311 VAL B CA 1
ATOM 6625 C C . VAL B 1 311 ? 11.523 6.625 -9.32 1 65.38 311 VAL B C 1
ATOM 6627 O O . VAL B 1 311 ? 11.398 5.605 -10 1 65.38 311 VAL B O 1
ATOM 6630 N N . ASP B 1 312 ? 12.391 7.582 -9.633 1 76.38 312 ASP B N 1
ATOM 6631 C CA . ASP B 1 312 ? 13.453 7.371 -10.617 1 76.38 312 ASP B CA 1
ATOM 6632 C C . ASP B 1 312 ? 14.562 6.496 -10.047 1 76.38 312 ASP B C 1
ATOM 6634 O O . ASP B 1 312 ? 15.5 7.004 -9.422 1 76.38 312 ASP B O 1
ATOM 6638 N N . LEU B 1 313 ? 14.539 5.199 -10.305 1 72.62 313 LEU B N 1
ATOM 6639 C CA . LEU B 1 313 ? 15.484 4.238 -9.742 1 72.62 313 LEU B CA 1
ATOM 6640 C C . LEU B 1 313 ? 16.891 4.508 -10.25 1 72.62 313 LEU B C 1
ATOM 6642 O O . LEU B 1 313 ? 17.875 4.289 -9.531 1 72.62 313 LEU B O 1
ATOM 6646 N N . ARG B 1 314 ? 17.031 4.902 -11.5 1 76.94 314 ARG B N 1
ATOM 6647 C CA . ARG B 1 314 ? 18.344 5.234 -12.062 1 76.94 314 ARG B CA 1
ATOM 6648 C C . ARG B 1 314 ? 19 6.371 -11.289 1 76.94 314 ARG B C 1
ATOM 6650 O O . ARG B 1 314 ? 20.188 6.293 -10.945 1 76.94 314 ARG B O 1
ATOM 6657 N N . GLN B 1 315 ? 18.219 7.305 -11.008 1 83.62 315 GLN B N 1
ATOM 6658 C CA . GLN B 1 315 ? 18.734 8.445 -10.258 1 83.62 315 GLN B CA 1
ATOM 6659 C C . GLN B 1 315 ? 19.172 8.023 -8.852 1 83.62 315 GLN B C 1
ATOM 6661 O O . GLN B 1 315 ? 20.188 8.508 -8.336 1 83.62 315 GLN B O 1
ATOM 6666 N N . LEU B 1 316 ? 18.422 7.16 -8.297 1 84.31 316 LEU B N 1
ATOM 6667 C CA . LEU B 1 316 ? 18.75 6.703 -6.953 1 84.31 316 LEU B CA 1
ATOM 6668 C C . LEU B 1 316 ? 20.062 5.945 -6.938 1 84.31 316 LEU B C 1
ATOM 6670 O O . LEU B 1 316 ? 20.875 6.102 -6.008 1 84.31 316 LEU B O 1
ATOM 6674 N N . THR B 1 317 ? 20.234 5.164 -7.945 1 80.25 317 THR B N 1
ATOM 6675 C CA . THR B 1 317 ? 21.484 4.414 -8.047 1 80.25 317 THR B CA 1
ATOM 6676 C C . THR B 1 317 ? 22.672 5.355 -8.273 1 80.25 317 THR B C 1
ATOM 6678 O O . THR B 1 317 ? 23.734 5.176 -7.676 1 80.25 317 THR B O 1
ATOM 6681 N N . GLU B 1 318 ? 22.5 6.289 -9.07 1 85.94 318 GLU B N 1
ATOM 6682 C CA . GLU B 1 318 ? 23.531 7.277 -9.328 1 85.94 318 GLU B CA 1
ATOM 6683 C C . GLU B 1 318 ? 23.844 8.086 -8.078 1 85.94 318 GLU B C 1
ATOM 6685 O O . GLU B 1 318 ? 25.016 8.422 -7.82 1 85.94 318 GLU B O 1
ATOM 6690 N N . LEU B 1 319 ? 22.812 8.344 -7.391 1 90.75 319 LEU B N 1
ATOM 6691 C CA . LEU B 1 319 ? 23 9.109 -6.164 1 90.75 319 LEU B CA 1
ATOM 6692 C C . LEU B 1 319 ? 23.797 8.312 -5.141 1 90.75 319 LEU B C 1
ATOM 6694 O O . LEU B 1 319 ? 24.688 8.859 -4.48 1 90.75 319 LEU B O 1
ATOM 6698 N N . ARG B 1 320 ? 23.5 7.062 -5 1 86.12 320 ARG B N 1
ATOM 6699 C CA . ARG B 1 320 ? 24.234 6.207 -4.074 1 86.12 320 ARG B CA 1
ATOM 6700 C C . ARG B 1 320 ? 25.703 6.117 -4.461 1 86.12 320 ARG B C 1
ATOM 6702 O O . ARG B 1 320 ? 26.594 6.172 -3.602 1 86.12 320 ARG B O 1
ATOM 6709 N N . THR B 1 321 ? 25.938 5.977 -5.746 1 85.5 321 THR B N 1
ATOM 6710 C CA . THR B 1 321 ? 27.297 5.965 -6.254 1 85.5 321 THR B CA 1
ATOM 6711 C C . THR B 1 321 ? 27.984 7.309 -6.008 1 85.5 321 THR B C 1
ATOM 6713 O O . THR B 1 321 ? 29.156 7.355 -5.641 1 85.5 321 THR B O 1
ATOM 6716 N N . GLY B 1 322 ? 27.234 8.32 -6.238 1 90.31 322 GLY B N 1
ATOM 6717 C CA . GLY B 1 322 ? 27.781 9.648 -6.008 1 90.31 322 GLY B CA 1
ATOM 6718 C C . GLY B 1 322 ? 28.156 9.898 -4.562 1 90.31 322 GLY B C 1
ATOM 6719 O O . GLY B 1 322 ? 29.172 10.547 -4.285 1 90.31 322 GLY B O 1
ATOM 6720 N N . LEU B 1 323 ? 27.406 9.312 -3.686 1 90.81 323 LEU B N 1
ATOM 6721 C CA . LEU B 1 323 ? 27.688 9.422 -2.258 1 90.81 323 LEU B CA 1
ATOM 6722 C C . LEU B 1 323 ? 29.016 8.781 -1.915 1 90.81 323 LEU B C 1
ATOM 6724 O O . LEU B 1 323 ? 29.781 9.32 -1.117 1 90.81 323 LEU B O 1
ATOM 6728 N N . ARG B 1 324 ? 29.344 7.723 -2.592 1 86.88 324 ARG B N 1
ATOM 6729 C CA . ARG B 1 324 ? 30.562 6.977 -2.316 1 86.88 324 ARG B CA 1
ATOM 6730 C C . ARG B 1 324 ? 31.75 7.578 -3.061 1 86.88 324 ARG B C 1
ATOM 6732 O O . ARG B 1 324 ? 32.906 7.453 -2.619 1 86.88 324 ARG B O 1
ATOM 6739 N N . SER B 1 325 ? 31.438 8.273 -4.156 1 91.75 325 SER B N 1
ATOM 6740 C CA . SER B 1 325 ? 32.5 8.797 -5.02 1 91.75 325 SER B CA 1
ATOM 6741 C C . SER B 1 325 ? 32.812 10.25 -4.699 1 91.75 325 SER B C 1
ATOM 6743 O O . SER B 1 325 ? 33.594 10.898 -5.406 1 91.75 325 SER B O 1
ATOM 6745 N N . GLY B 1 326 ? 32.125 10.812 -3.795 1 92.94 326 GLY B N 1
ATOM 6746 C CA . GLY B 1 326 ? 32.438 12.164 -3.359 1 92.94 326 GLY B CA 1
ATOM 6747 C C . GLY B 1 326 ? 31.828 13.234 -4.258 1 92.94 326 GLY B C 1
ATOM 6748 O O . GLY B 1 326 ? 32.406 14.312 -4.418 1 92.94 326 GLY B O 1
ATOM 6749 N N . HIS B 1 327 ? 30.75 13.039 -4.82 1 95.06 327 HIS B N 1
ATOM 6750 C CA . HIS B 1 327 ? 30.125 13.977 -5.746 1 95.06 327 HIS B CA 1
ATOM 6751 C C . HIS B 1 327 ? 29.125 14.883 -5.027 1 95.06 327 HIS B C 1
ATOM 6753 O O . HIS B 1 327 ? 28.531 15.766 -5.645 1 95.06 327 HIS B O 1
ATOM 6759 N N . LEU B 1 328 ? 28.984 14.75 -3.768 1 96.69 328 LEU B N 1
ATOM 6760 C CA . LEU B 1 328 ? 28.047 15.586 -3.02 1 96.69 328 LEU B CA 1
ATOM 6761 C C . LEU B 1 328 ? 28.766 16.734 -2.318 1 96.69 328 LEU B C 1
ATOM 6763 O O . LEU B 1 328 ? 29.938 16.594 -1.965 1 96.69 328 LEU B O 1
ATOM 6767 N N . ARG B 1 329 ? 28.078 17.828 -2.234 1 96.81 329 ARG B N 1
ATOM 6768 C CA . ARG B 1 329 ? 28.594 19.016 -1.549 1 96.81 329 ARG B CA 1
ATOM 6769 C C . ARG B 1 329 ? 27.5 19.672 -0.701 1 96.81 329 ARG B C 1
ATOM 6771 O O . ARG B 1 329 ? 26.312 19.453 -0.934 1 96.81 329 ARG B O 1
ATOM 6778 N N . LEU B 1 330 ? 28 20.391 0.322 1 98 330 LEU B N 1
ATOM 6779 C CA . LEU B 1 330 ? 27.047 21.172 1.104 1 98 330 LEU B CA 1
ATOM 6780 C C . LEU B 1 330 ? 27.188 22.656 0.795 1 98 330 LEU B C 1
ATOM 6782 O O . LEU B 1 330 ? 28.297 23.188 0.697 1 98 330 LEU B O 1
ATOM 6786 N N . HIS B 1 331 ? 26.109 23.266 0.489 1 98 331 HIS B N 1
ATOM 6787 C CA . HIS B 1 331 ? 25.969 24.719 0.525 1 98 331 HIS B CA 1
ATOM 6788 C C . HIS B 1 331 ? 25.281 25.172 1.805 1 98 331 HIS B C 1
ATOM 6790 O O . HIS B 1 331 ? 24.594 24.375 2.463 1 98 331 HIS B O 1
ATOM 6796 N N . TYR B 1 332 ? 25.547 26.375 2.162 1 98.19 332 TYR B N 1
ATOM 6797 C CA . TYR B 1 332 ? 25.016 26.906 3.416 1 98.19 332 TYR B CA 1
ATOM 6798 C C . TYR B 1 332 ? 24.234 28.188 3.18 1 98.19 332 TYR B C 1
ATOM 6800 O O . TYR B 1 332 ? 24.719 29.109 2.51 1 98.19 332 TYR B O 1
ATOM 6808 N N . GLN B 1 333 ? 23.047 28.219 3.74 1 97.44 333 GLN B N 1
ATOM 6809 C CA . GLN B 1 333 ? 22.234 29.438 3.662 1 97.44 333 GLN B CA 1
ATOM 6810 C C . GLN B 1 333 ? 22.172 30.141 5.016 1 97.44 333 GLN B C 1
ATOM 6812 O O . GLN B 1 333 ? 21.656 29.562 5.984 1 97.44 333 GLN B O 1
ATOM 6817 N N . PRO B 1 334 ? 22.625 31.312 5.078 1 97.31 334 PRO B N 1
ATOM 6818 C CA . PRO B 1 334 ? 22.656 32.062 6.34 1 97.31 334 PRO B CA 1
ATOM 6819 C C . PRO B 1 334 ? 21.25 32.406 6.84 1 97.31 334 PRO B C 1
ATOM 6821 O O . PRO B 1 334 ? 20.375 32.75 6.039 1 97.31 334 PRO B O 1
ATOM 6824 N N . LEU B 1 335 ? 21.016 32.281 8.117 1 97.31 335 LEU B N 1
ATOM 6825 C CA . LEU B 1 335 ? 19.891 32.812 8.859 1 97.31 335 LEU B CA 1
ATOM 6826 C C . LEU B 1 335 ? 20.281 34.094 9.578 1 97.31 335 LEU B C 1
ATOM 6828 O O . LEU B 1 335 ? 21.375 34.188 10.148 1 97.31 335 LEU B O 1
ATOM 6832 N N . HIS B 1 336 ? 19.406 35.062 9.516 1 96.88 336 HIS B N 1
ATOM 6833 C CA . HIS B 1 336 ? 19.719 36.375 10.102 1 96.88 336 HIS B CA 1
ATOM 6834 C C . HIS B 1 336 ? 18.719 36.75 11.195 1 96.88 336 HIS B C 1
ATOM 6836 O O . HIS B 1 336 ? 17.531 36.438 11.086 1 96.88 336 HIS B O 1
ATOM 6842 N N . ASP B 1 337 ? 19.219 37.375 12.156 1 97 337 ASP B N 1
ATOM 6843 C CA . ASP B 1 337 ? 18.344 37.969 13.164 1 97 337 ASP B CA 1
ATOM 6844 C C . ASP B 1 337 ? 17.391 38.969 12.523 1 97 337 ASP B C 1
ATOM 6846 O O . ASP B 1 337 ? 17.781 39.75 11.68 1 97 337 ASP B O 1
ATOM 6850 N N . ALA B 1 338 ? 16.156 38.875 12.938 1 97 338 ALA B N 1
ATOM 6851 C CA . ALA B 1 338 ? 15.141 39.688 12.273 1 97 338 ALA B CA 1
ATOM 6852 C C . ALA B 1 338 ? 15.336 41.156 12.547 1 97 338 ALA B C 1
ATOM 6854 O O . ALA B 1 338 ? 15.039 42 11.695 1 97 338 ALA B O 1
ATOM 6855 N N . THR B 1 339 ? 15.875 41.562 13.68 1 94.62 339 THR B N 1
ATOM 6856 C CA . THR B 1 339 ? 16 42.969 14.094 1 94.62 339 THR B CA 1
ATOM 6857 C C . THR B 1 339 ? 17.375 43.5 13.703 1 94.62 339 THR B C 1
ATOM 6859 O O . THR B 1 339 ? 17.469 44.469 12.945 1 94.62 339 THR B O 1
ATOM 6862 N N . SER B 1 340 ? 18.438 42.75 14.117 1 94.44 340 SER B N 1
ATOM 6863 C CA . SER B 1 340 ? 19.797 43.25 13.922 1 94.44 340 SER B CA 1
ATOM 6864 C C . SER B 1 340 ? 20.328 42.906 12.539 1 94.44 340 SER B C 1
ATOM 6866 O O . SER B 1 340 ? 21.312 43.469 12.07 1 94.44 340 SER B O 1
ATOM 6868 N N . ARG B 1 341 ? 19.797 41.875 11.898 1 94.31 341 ARG B N 1
ATOM 6869 C CA . ARG B 1 341 ? 20.203 41.312 10.609 1 94.31 341 ARG B CA 1
ATOM 6870 C C . ARG B 1 341 ? 21.562 40.656 10.711 1 94.31 341 ARG B C 1
ATOM 6872 O O . ARG B 1 341 ? 22.188 40.312 9.695 1 94.31 341 ARG B O 1
ATOM 6879 N N . ALA B 1 342 ? 22.016 40.469 11.961 1 94.44 342 ALA B N 1
ATOM 6880 C CA . ALA B 1 342 ? 23.266 39.75 12.172 1 94.44 342 ALA B CA 1
ATOM 6881 C C . ALA B 1 342 ? 23.109 38.25 11.836 1 94.44 342 ALA B C 1
ATOM 6883 O O . ALA B 1 342 ? 22.016 37.719 11.945 1 94.44 342 ALA B O 1
ATOM 6884 N N . LEU B 1 343 ? 24.234 37.625 11.445 1 95.25 343 LEU B N 1
ATOM 6885 C CA . LEU B 1 343 ? 24.234 36.188 11.164 1 95.25 343 LEU B CA 1
ATOM 6886 C C . LEU B 1 343 ? 23.938 35.406 12.422 1 95.25 343 LEU B C 1
ATOM 6888 O O . LEU B 1 343 ? 24.625 35.562 13.445 1 95.25 343 LEU B O 1
ATOM 6892 N N . ALA B 1 344 ? 22.938 34.594 12.406 1 95.81 344 ALA B N 1
ATOM 6893 C CA . ALA B 1 344 ? 22.531 33.812 13.578 1 95.81 344 ALA B CA 1
ATOM 6894 C C . ALA B 1 344 ? 22.844 32.344 13.414 1 95.81 344 ALA B C 1
ATOM 6896 O O . ALA B 1 344 ? 22.938 31.594 14.391 1 95.81 344 ALA B O 1
ATOM 6897 N N . GLY B 1 345 ? 23.031 31.906 12.227 1 96.94 345 GLY B N 1
ATOM 6898 C CA . GLY B 1 345 ? 23.312 30.531 11.891 1 96.94 345 GLY B CA 1
ATOM 6899 C C . GLY B 1 345 ? 23.219 30.234 10.406 1 96.94 345 GLY B C 1
ATOM 6900 O O . GLY B 1 345 ? 23.078 31.156 9.594 1 96.94 345 GLY B O 1
ATOM 6901 N N . VAL B 1 346 ? 23.438 29 10.055 1 98.06 346 VAL B N 1
ATOM 6902 C CA . VAL B 1 346 ? 23.344 28.594 8.656 1 98.06 346 VAL B CA 1
ATOM 6903 C C . VAL B 1 346 ? 22.594 27.266 8.539 1 98.06 346 VAL B C 1
ATOM 6905 O O . VAL B 1 346 ? 22.594 26.469 9.477 1 98.06 346 VAL B O 1
ATOM 6908 N N . GLU B 1 347 ? 21.891 27.125 7.496 1 98.19 347 GLU B N 1
ATOM 6909 C CA . GLU B 1 347 ? 21.266 25.844 7.164 1 98.19 347 GLU B CA 1
ATOM 6910 C C . GLU B 1 347 ? 22.078 25.109 6.102 1 98.19 347 GLU B C 1
ATOM 6912 O O . GLU B 1 347 ? 22.406 25.672 5.059 1 98.19 347 GLU B O 1
ATOM 6917 N N . ALA B 1 348 ? 22.438 23.875 6.422 1 98.31 348 ALA B N 1
ATOM 6918 C CA . ALA B 1 348 ? 23.172 23.047 5.465 1 98.31 348 ALA B CA 1
ATOM 6919 C C . ALA B 1 348 ? 22.234 22.469 4.406 1 98.31 348 ALA B C 1
ATOM 6921 O O . ALA B 1 348 ? 21.219 21.859 4.734 1 98.31 348 ALA B O 1
ATOM 6922 N N . LEU B 1 349 ? 22.562 22.719 3.143 1 97.69 349 LEU B N 1
ATOM 6923 C CA . LEU B 1 349 ? 21.766 22.25 2.016 1 97.69 349 LEU B CA 1
ATOM 6924 C C . LEU B 1 349 ? 22.625 21.453 1.038 1 97.69 349 LEU B C 1
ATOM 6926 O O . LEU B 1 349 ? 23.578 21.969 0.474 1 97.69 349 LEU B O 1
ATOM 6930 N N . VAL B 1 350 ? 22.156 20.25 0.782 1 97.56 350 VAL B N 1
ATOM 6931 C CA . VAL B 1 350 ? 22.969 19.344 -0.035 1 97.56 350 VAL B CA 1
ATOM 6932 C C . VAL B 1 350 ? 22.844 19.734 -1.508 1 97.56 350 VAL B C 1
ATOM 6934 O O . VAL B 1 350 ? 21.781 20.203 -1.944 1 97.56 350 VAL B O 1
ATOM 6937 N N . ARG B 1 351 ? 23.938 19.625 -2.191 1 97.5 351 ARG B N 1
ATOM 6938 C CA . ARG B 1 351 ? 24.031 19.719 -3.645 1 97.5 351 ARG B CA 1
ATOM 6939 C C . ARG B 1 351 ? 24.688 18.469 -4.23 1 97.5 351 ARG B C 1
ATOM 6941 O O . ARG B 1 351 ? 25.516 17.828 -3.572 1 97.5 351 ARG B O 1
ATOM 6948 N N . TRP B 1 352 ? 24.297 18.156 -5.438 1 96.56 352 TRP B N 1
ATOM 6949 C CA . TRP B 1 352 ? 24.859 17 -6.113 1 96.56 352 TRP B CA 1
ATOM 6950 C C . TRP B 1 352 ? 25.562 17.406 -7.402 1 96.56 352 TRP B C 1
ATOM 6952 O O . TRP B 1 352 ? 24.906 17.75 -8.391 1 96.56 352 TRP B O 1
ATOM 6962 N N . GLN B 1 353 ? 26.891 17.406 -7.324 1 96.25 353 GLN B N 1
ATOM 6963 C CA . GLN B 1 353 ? 27.672 17.641 -8.531 1 96.25 353 GLN B CA 1
ATOM 6964 C C . GLN B 1 353 ? 27.625 16.422 -9.453 1 96.25 353 GLN B C 1
ATOM 6966 O O . GLN B 1 353 ? 28.578 15.641 -9.484 1 96.25 353 GLN B O 1
ATOM 6971 N N . HIS B 1 354 ? 26.641 16.344 -10.25 1 92.94 354 HIS B N 1
ATOM 6972 C CA . HIS B 1 354 ? 26.469 15.211 -11.148 1 92.94 354 HIS B CA 1
ATOM 6973 C C . HIS B 1 354 ? 27.469 15.258 -12.297 1 92.94 354 HIS B C 1
ATOM 6975 O O . HIS B 1 354 ? 27.688 16.328 -12.883 1 92.94 354 HIS B O 1
ATOM 6981 N N . PRO B 1 355 ? 28.016 14.188 -12.641 1 90.31 355 PRO B N 1
ATOM 6982 C CA . PRO B 1 355 ? 29.062 14.188 -13.664 1 90.31 355 PRO B CA 1
ATOM 6983 C C . PRO B 1 355 ? 28.562 14.68 -15.023 1 90.31 355 PRO B C 1
ATOM 6985 O O . PRO B 1 355 ? 29.281 15.367 -15.742 1 90.31 355 PRO B O 1
ATOM 6988 N N . GLN B 1 356 ? 27.359 14.438 -15.367 1 91.44 356 GLN B N 1
ATOM 6989 C CA . GLN B 1 356 ? 26.828 14.773 -16.688 1 91.44 356 GLN B CA 1
ATOM 6990 C C . GLN B 1 356 ? 25.875 15.953 -16.609 1 91.44 356 GLN B C 1
ATOM 6992 O O . GLN B 1 356 ? 25.797 16.766 -17.531 1 91.44 356 GLN B O 1
ATOM 6997 N N . ARG B 1 357 ? 25.156 16.125 -15.461 1 93.25 357 ARG B N 1
ATOM 6998 C CA . ARG B 1 357 ? 24.047 17.094 -15.391 1 93.25 357 ARG B CA 1
ATOM 6999 C C . ARG B 1 357 ? 24.469 18.344 -14.617 1 93.25 357 ARG B C 1
ATOM 7001 O O . ARG B 1 357 ? 23.656 19.25 -14.422 1 93.25 357 ARG B O 1
ATOM 7008 N N . GLY B 1 358 ? 25.719 18.391 -14.18 1 94.38 358 GLY B N 1
ATOM 7009 C CA . GLY B 1 358 ? 26.172 19.562 -13.445 1 94.38 358 GLY B CA 1
ATOM 7010 C C . GLY B 1 358 ? 25.703 19.562 -12 1 94.38 358 GLY B C 1
ATOM 7011 O O . GLY B 1 358 ? 25.5 18.5 -11.398 1 94.38 358 GLY B O 1
ATOM 7012 N N . LEU B 1 359 ? 25.578 20.797 -11.438 1 95.25 359 LEU B N 1
ATOM 7013 C CA . LEU B 1 359 ? 25.219 20.922 -10.031 1 95.25 359 LEU B CA 1
ATOM 7014 C C . LEU B 1 359 ? 23.703 20.906 -9.852 1 95.25 359 LEU B C 1
ATOM 7016 O O . LEU B 1 359 ? 23 21.844 -10.234 1 95.25 359 LEU B O 1
ATOM 7020 N N . LEU B 1 360 ? 23.266 19.875 -9.18 1 95.62 360 LEU B N 1
ATOM 7021 C CA . LEU B 1 360 ? 21.828 19.672 -9.016 1 95.62 360 LEU B CA 1
ATOM 7022 C C . LEU B 1 360 ? 21.375 20.156 -7.645 1 95.62 360 LEU B C 1
ATOM 7024 O O . LEU B 1 360 ? 21.984 19.812 -6.629 1 95.62 360 LEU B O 1
ATOM 7028 N N . PRO B 1 361 ? 20.312 20.922 -7.617 1 94.69 361 PRO B N 1
ATOM 7029 C CA . PRO B 1 361 ? 19.719 21.312 -6.336 1 94.69 361 PRO B CA 1
ATOM 7030 C C . PRO B 1 361 ? 18.922 20.172 -5.691 1 94.69 361 PRO B C 1
ATOM 7032 O O . PRO B 1 361 ? 18.594 19.188 -6.359 1 94.69 361 PRO B O 1
ATOM 7035 N N . PRO B 1 362 ? 18.609 20.281 -4.418 1 92.88 362 PRO B N 1
ATOM 7036 C CA . PRO B 1 362 ? 17.953 19.203 -3.682 1 92.88 362 PRO B CA 1
ATOM 7037 C C . PRO B 1 362 ? 16.594 18.828 -4.266 1 92.88 362 PRO B C 1
ATOM 7039 O O . PRO B 1 362 ? 16.219 17.656 -4.254 1 92.88 362 PRO B O 1
ATOM 7042 N N . GLY B 1 363 ? 15.891 19.703 -4.812 1 90 363 GLY B N 1
ATOM 7043 C CA . GLY B 1 363 ? 14.555 19.453 -5.34 1 90 363 GLY B CA 1
ATOM 7044 C C . GLY B 1 363 ? 14.547 18.406 -6.445 1 90 363 GLY B C 1
ATOM 7045 O O . GLY B 1 363 ? 13.508 17.797 -6.719 1 90 363 GLY B O 1
ATOM 7046 N N . VAL B 1 364 ? 15.703 18.172 -6.977 1 89.88 364 VAL B N 1
ATOM 7047 C CA . VAL B 1 364 ? 15.797 17.266 -8.125 1 89.88 364 VAL B CA 1
ATOM 7048 C C . VAL B 1 364 ? 15.938 15.828 -7.645 1 89.88 364 VAL B C 1
ATOM 7050 O O . VAL B 1 364 ? 15.406 14.906 -8.266 1 89.88 364 VAL B O 1
ATOM 7053 N N . PHE B 1 365 ? 16.594 15.609 -6.535 1 91.69 365 PHE B N 1
ATOM 7054 C CA . PHE B 1 365 ? 16.922 14.227 -6.215 1 91.69 365 PHE B CA 1
ATOM 7055 C C . PHE B 1 365 ? 16.438 13.867 -4.816 1 91.69 365 PHE B C 1
ATOM 7057 O O . PHE B 1 365 ? 16.312 12.68 -4.484 1 91.69 365 PHE B O 1
ATOM 7064 N N . LEU B 1 366 ? 16.109 14.789 -3.994 1 91.5 366 LEU B N 1
ATOM 7065 C CA . LEU B 1 366 ? 15.766 14.508 -2.605 1 91.5 366 LEU B CA 1
ATOM 7066 C C . LEU B 1 366 ? 14.414 13.812 -2.516 1 91.5 366 LEU B C 1
ATOM 7068 O O . LEU B 1 366 ? 14.219 12.93 -1.681 1 91.5 366 LEU B O 1
ATOM 7072 N N . PRO B 1 367 ? 13.453 14.242 -3.35 1 85.56 367 PRO B N 1
ATOM 7073 C CA . PRO B 1 367 ? 12.164 13.555 -3.26 1 85.56 367 PRO B CA 1
ATOM 7074 C C . PRO B 1 367 ? 12.273 12.047 -3.494 1 85.56 367 PRO B C 1
ATOM 7076 O O . PRO B 1 367 ? 11.656 11.266 -2.773 1 85.56 367 PRO B O 1
ATOM 7079 N N . ASP B 1 368 ? 13.078 11.68 -4.398 1 82 368 ASP B N 1
ATOM 7080 C CA . ASP B 1 368 ? 13.289 10.258 -4.656 1 82 368 ASP B CA 1
ATOM 7081 C C . ASP B 1 368 ? 14.086 9.609 -3.525 1 82 368 ASP B C 1
ATOM 7083 O O . ASP B 1 368 ? 13.805 8.477 -3.139 1 82 368 ASP B O 1
ATOM 7087 N N . ALA B 1 369 ? 15.031 10.328 -3.031 1 88.38 369 ALA B N 1
ATOM 7088 C CA . ALA B 1 369 ? 15.859 9.805 -1.948 1 88.38 369 ALA B CA 1
ATOM 7089 C C . ALA B 1 369 ? 15.023 9.523 -0.702 1 88.38 369 ALA B C 1
ATOM 7091 O O . ALA B 1 369 ? 15.242 8.531 -0.009 1 88.38 369 ALA B O 1
ATOM 7092 N N . GLU B 1 370 ? 14.086 10.359 -0.447 1 85.81 370 GLU B N 1
ATOM 7093 C CA . GLU B 1 370 ? 13.25 10.25 0.748 1 85.81 370 GLU B CA 1
ATOM 7094 C C . GLU B 1 370 ? 12.352 9.016 0.678 1 85.81 370 GLU B C 1
ATOM 7096 O O . GLU B 1 370 ? 11.891 8.523 1.707 1 85.81 370 GLU B O 1
ATOM 7101 N N . ARG B 1 371 ? 12.172 8.625 -0.498 1 75.12 371 ARG B N 1
ATOM 7102 C CA . ARG B 1 371 ? 11.336 7.445 -0.69 1 75.12 371 ARG B CA 1
ATOM 7103 C C . ARG B 1 371 ? 12.18 6.18 -0.769 1 75.12 371 ARG B C 1
ATOM 7105 O O . ARG B 1 371 ? 11.695 5.129 -1.189 1 7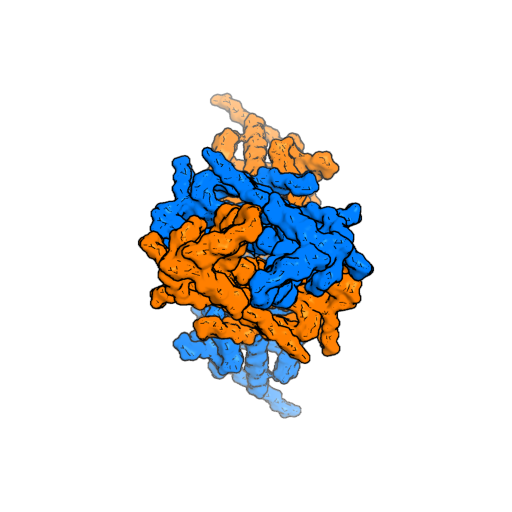5.12 371 ARG B O 1
ATOM 7112 N N . SER B 1 372 ? 13.461 6.336 -0.409 1 77.31 372 SER B N 1
ATOM 7113 C CA . SER B 1 372 ? 14.391 5.211 -0.472 1 77.31 372 SER B CA 1
ATOM 7114 C C . SER B 1 372 ? 15.328 5.195 0.734 1 77.31 372 SER B C 1
ATOM 7116 O O . SER B 1 372 ? 15.383 6.164 1.493 1 77.31 372 SER B O 1
ATOM 7118 N N . ASP B 1 373 ? 16.031 4.086 0.897 1 78.06 373 ASP B N 1
ATOM 7119 C CA . ASP B 1 373 ? 17 3.967 1.991 1 78.06 373 ASP B CA 1
ATOM 7120 C C . ASP B 1 373 ? 18.234 4.828 1.734 1 78.06 373 ASP B C 1
ATOM 7122 O O . ASP B 1 373 ? 19.031 5.055 2.641 1 78.06 373 ASP B O 1
ATOM 7126 N N . VAL B 1 374 ? 18.344 5.305 0.569 1 85.12 374 VAL B N 1
ATOM 7127 C CA . VAL B 1 374 ? 19.469 6.172 0.241 1 85.12 374 VAL B CA 1
ATOM 7128 C C . VAL B 1 374 ? 19.453 7.41 1.135 1 85.12 374 VAL B C 1
ATOM 7130 O O . VAL B 1 374 ? 20.5 7.969 1.459 1 85.12 374 VAL B O 1
ATOM 7133 N N . ILE B 1 375 ? 18.25 7.746 1.614 1 90.38 375 ILE B N 1
ATOM 7134 C CA . ILE B 1 375 ? 18.094 8.938 2.438 1 90.38 375 ILE B CA 1
ATOM 7135 C C . ILE B 1 375 ? 18.844 8.766 3.752 1 90.38 375 ILE B C 1
ATOM 7137 O O . ILE B 1 375 ? 19.312 9.742 4.336 1 90.38 375 ILE B O 1
ATOM 7141 N N . LEU B 1 376 ? 19.031 7.531 4.215 1 88.94 376 LEU B N 1
ATOM 7142 C CA . LEU B 1 376 ? 19.734 7.266 5.469 1 88.94 376 LEU B CA 1
ATOM 7143 C C . LEU B 1 376 ? 21.234 7.52 5.316 1 88.94 376 LEU B C 1
ATOM 7145 O O . LEU B 1 376 ? 21.828 8.227 6.133 1 88.94 376 LEU B O 1
ATOM 7149 N N . GLU B 1 377 ? 21.797 6.977 4.234 1 90.62 377 GLU B N 1
ATOM 7150 C CA . GLU B 1 377 ? 23.219 7.199 3.961 1 90.62 377 GLU B CA 1
ATOM 7151 C C . GLU B 1 377 ? 23.5 8.672 3.674 1 90.62 377 GLU B C 1
ATOM 7153 O O . GLU B 1 377 ? 24.516 9.211 4.121 1 90.62 377 GLU B O 1
ATOM 7158 N N . LEU B 1 378 ? 22.609 9.203 2.928 1 95.31 378 LEU B N 1
ATOM 7159 C CA . LEU B 1 378 ? 22.75 10.617 2.59 1 95.31 378 LEU B CA 1
ATOM 7160 C C . LEU B 1 378 ? 22.719 11.484 3.844 1 95.31 378 LEU B C 1
ATOM 7162 O O . LEU B 1 378 ? 23.516 12.406 3.986 1 95.31 378 LEU B O 1
ATOM 7166 N N . THR B 1 379 ? 21.844 11.188 4.762 1 96.44 379 THR B N 1
ATOM 7167 C CA . THR B 1 379 ? 21.703 11.961 5.992 1 96.44 379 THR B CA 1
ATOM 7168 C C . THR B 1 379 ? 22.938 11.797 6.871 1 96.44 379 THR B C 1
ATOM 7170 O O . THR B 1 379 ? 23.422 12.758 7.477 1 96.44 379 THR B O 1
ATOM 7173 N N . ASP B 1 380 ? 23.453 10.594 6.922 1 95.88 380 ASP B N 1
ATOM 7174 C CA . ASP B 1 380 ? 24.703 10.375 7.625 1 95.88 380 ASP B CA 1
ATOM 7175 C C . ASP B 1 380 ? 25.812 11.281 7.074 1 95.88 380 ASP B C 1
ATOM 7177 O O . ASP B 1 380 ? 26.547 11.898 7.836 1 95.88 380 ASP B O 1
ATOM 7181 N N . TRP B 1 381 ? 25.891 11.297 5.789 1 96.88 381 TRP B N 1
ATOM 7182 C CA . TRP B 1 381 ? 26.922 12.102 5.129 1 96.88 381 TRP B CA 1
ATOM 7183 C C . TRP B 1 381 ? 26.719 13.586 5.41 1 96.88 381 TRP B C 1
ATOM 7185 O O . TRP B 1 381 ? 27.672 14.297 5.711 1 96.88 381 TRP B O 1
ATOM 7195 N N . VAL B 1 382 ? 25.5 14.078 5.289 1 98.12 382 VAL B N 1
ATOM 7196 C CA . VAL B 1 382 ? 25.188 15.492 5.496 1 98.12 382 VAL B CA 1
ATOM 7197 C C . VAL B 1 382 ? 25.547 15.891 6.926 1 98.12 382 VAL B C 1
ATOM 7199 O O . VAL B 1 382 ? 26.156 16.938 7.152 1 98.12 382 VAL B O 1
ATOM 7202 N N . LEU B 1 383 ? 25.156 15.055 7.859 1 98.25 383 LEU B N 1
ATOM 7203 C CA . LEU B 1 383 ? 25.453 15.328 9.266 1 98.25 383 LEU B CA 1
ATOM 7204 C C . LEU B 1 383 ? 26.953 15.391 9.5 1 98.25 383 LEU B C 1
ATOM 7206 O O . LEU B 1 383 ? 27.453 16.328 10.125 1 98.25 383 LEU B O 1
ATOM 7210 N N . ALA B 1 384 ? 27.656 14.422 9.008 1 97.75 384 ALA B N 1
ATOM 7211 C CA . ALA B 1 384 ? 29.094 14.359 9.188 1 97.75 384 ALA B CA 1
ATOM 7212 C C . ALA B 1 384 ? 29.781 15.578 8.57 1 97.75 384 ALA B C 1
ATOM 7214 O O . ALA B 1 384 ? 30.625 16.219 9.211 1 97.75 384 ALA B O 1
ATOM 7215 N N . GLU B 1 385 ? 29.391 15.906 7.34 1 97.75 385 GLU B N 1
ATOM 7216 C CA . GLU B 1 385 ? 30 17.016 6.621 1 97.75 385 GLU B CA 1
ATOM 7217 C C . GLU B 1 385 ? 29.656 18.359 7.281 1 97.75 385 GLU B C 1
ATOM 7219 O O . GLU B 1 385 ? 30.516 19.234 7.391 1 97.75 385 GLU B O 1
ATOM 7224 N N . ALA B 1 386 ? 28.453 18.547 7.688 1 98.5 386 ALA B N 1
ATOM 7225 C CA . ALA B 1 386 ? 28.016 19.781 8.32 1 98.5 386 ALA B CA 1
ATOM 7226 C C . ALA B 1 386 ? 28.734 20 9.648 1 98.5 386 ALA B C 1
ATOM 7228 O O . ALA B 1 386 ? 29.172 21.109 9.953 1 98.5 386 ALA B O 1
ATOM 7229 N N . LEU B 1 387 ? 28.859 18.938 10.414 1 98.25 387 LEU B N 1
ATOM 7230 C CA . LEU B 1 387 ? 29.531 19.047 11.711 1 98.25 387 LEU B CA 1
ATOM 7231 C C . LEU B 1 387 ? 31.031 19.25 11.523 1 98.25 387 LEU B C 1
ATOM 7233 O O . LEU B 1 387 ? 31.656 19.969 12.305 1 98.25 387 LEU B O 1
ATOM 7237 N N . HIS B 1 388 ? 31.578 18.578 10.531 1 98 388 HIS B N 1
ATOM 7238 C CA . HIS B 1 388 ? 32.969 18.828 10.203 1 98 388 HIS B CA 1
ATOM 7239 C C . HIS B 1 388 ? 33.219 20.312 9.891 1 98 388 HIS B C 1
ATOM 7241 O O . HIS B 1 388 ? 34.156 20.906 10.367 1 98 388 HIS B O 1
ATOM 7247 N N . GLN B 1 389 ? 32.344 20.859 9.102 1 97.88 389 GLN B N 1
ATOM 7248 C CA . GLN B 1 389 ? 32.469 22.266 8.734 1 97.88 389 GLN B CA 1
ATOM 7249 C C . GLN B 1 389 ? 32.281 23.172 9.953 1 97.88 389 GLN B C 1
ATOM 7251 O O . GLN B 1 389 ? 33 24.156 10.102 1 97.88 389 GLN B O 1
ATOM 7256 N N . ALA B 1 390 ? 31.359 22.844 10.781 1 97.81 390 ALA B N 1
ATOM 7257 C CA . ALA B 1 390 ? 31.156 23.609 12.008 1 97.81 390 ALA B CA 1
ATOM 7258 C C . ALA B 1 390 ? 32.406 23.578 12.875 1 97.81 390 ALA B C 1
ATOM 7260 O O . ALA B 1 390 ? 32.781 24.578 13.484 1 97.81 390 ALA B O 1
ATOM 7261 N N . ALA B 1 391 ? 33.031 22.422 12.945 1 97.81 391 ALA B N 1
ATOM 7262 C CA . ALA B 1 391 ? 34.25 22.281 13.695 1 97.81 391 ALA B CA 1
ATOM 7263 C C . ALA B 1 391 ? 35.375 23.156 13.117 1 97.81 391 ALA B C 1
ATOM 7265 O O . ALA B 1 391 ? 36.156 23.75 13.852 1 97.81 391 ALA B O 1
ATOM 7266 N N . LEU B 1 392 ? 35.438 23.203 11.805 1 97 392 LEU B N 1
ATOM 7267 C CA . LEU B 1 392 ? 36.438 24.031 11.133 1 97 392 LEU B CA 1
ATOM 7268 C C . LEU B 1 392 ? 36.219 25.516 11.453 1 97 392 LEU B C 1
ATOM 7270 O O . LEU B 1 392 ? 37.156 26.234 11.742 1 97 392 LEU B O 1
ATOM 7274 N N . TRP B 1 393 ? 35 25.969 11.398 1 96.62 393 TRP B N 1
ATOM 7275 C CA . TRP B 1 393 ? 34.656 27.344 11.734 1 96.62 393 TRP B CA 1
ATOM 7276 C C . TRP B 1 393 ? 35 27.641 13.188 1 96.62 393 TRP B C 1
ATOM 7278 O O . TRP B 1 393 ? 35.531 28.719 13.5 1 96.62 393 TRP B O 1
ATOM 7288 N N . LYS B 1 394 ? 34.719 26.719 14.031 1 95.38 394 LYS B N 1
ATOM 7289 C CA . LYS B 1 394 ? 35.031 26.891 15.453 1 95.38 394 LYS B CA 1
ATOM 7290 C C . LYS B 1 394 ? 36.531 27.047 15.664 1 95.38 394 LYS B C 1
ATOM 7292 O O . LYS B 1 394 ? 36.969 27.891 16.438 1 95.38 394 LYS B O 1
ATOM 7297 N N . ARG B 1 395 ? 37.281 26.266 15.047 1 94.81 395 ARG B N 1
ATOM 7298 C CA . ARG B 1 395 ? 38.75 26.344 15.148 1 94.81 395 ARG B CA 1
ATOM 7299 C C . ARG B 1 395 ? 39.25 27.703 14.664 1 94.81 395 ARG B C 1
ATOM 7301 O O . ARG B 1 395 ? 40.281 28.188 15.133 1 94.81 395 ARG B O 1
ATOM 7308 N N . GLN B 1 396 ? 38.5 28.266 13.781 1 94.19 396 GLN B N 1
ATOM 7309 C CA . GLN B 1 396 ? 38.844 29.578 13.25 1 94.19 396 GLN B CA 1
ATOM 7310 C C . GLN B 1 396 ? 38.312 30.688 14.148 1 94.19 396 GLN B C 1
ATOM 7312 O O . GLN B 1 396 ? 38.469 31.875 13.836 1 94.19 396 GLN B O 1
ATOM 7317 N N . GLY B 1 397 ? 37.562 30.312 15.203 1 93.38 397 GLY B N 1
ATOM 7318 C CA . GLY B 1 397 ? 37.094 31.281 16.188 1 93.38 397 GLY B CA 1
ATOM 7319 C C . GLY B 1 397 ? 35.656 31.672 15.977 1 93.38 397 GLY B C 1
ATOM 7320 O O . GLY B 1 397 ? 35.156 32.594 16.609 1 93.38 397 GLY B O 1
ATOM 7321 N N . HIS B 1 398 ? 34.969 30.969 15.078 1 94.19 398 HIS B N 1
ATOM 7322 C CA . HIS B 1 398 ? 33.562 31.297 14.781 1 94.19 398 HIS B CA 1
ATOM 7323 C C . HIS B 1 398 ? 32.625 30.219 15.297 1 94.19 398 HIS B C 1
ATOM 7325 O O . HIS B 1 398 ? 32.688 29.062 14.852 1 94.19 398 HIS B O 1
ATOM 7331 N N . HIS B 1 399 ? 31.766 30.562 16.203 1 94.56 399 HIS B N 1
ATOM 7332 C CA . HIS B 1 399 ? 30.734 29.641 16.672 1 94.56 399 HIS B CA 1
ATOM 7333 C C . HIS B 1 399 ? 29.453 29.797 15.867 1 94.56 399 HIS B C 1
ATOM 7335 O O . HIS B 1 399 ? 28.578 30.594 16.234 1 94.56 399 HIS B O 1
ATOM 7341 N N . VAL B 1 400 ? 29.344 29.078 14.836 1 95.38 400 VAL B N 1
ATOM 7342 C CA . VAL B 1 400 ? 28.234 29.219 13.906 1 95.38 400 VAL B CA 1
ATOM 7343 C C . VAL B 1 400 ? 27.281 28.031 14.047 1 95.38 400 VAL B C 1
ATOM 7345 O O . VAL B 1 400 ? 27.641 26.891 13.719 1 95.38 400 VAL B O 1
ATOM 7348 N N . PRO B 1 401 ? 26.094 28.281 14.547 1 97.25 401 PRO B N 1
ATOM 7349 C CA . PRO B 1 401 ? 25.109 27.203 14.578 1 97.25 401 PRO B CA 1
ATOM 7350 C C . PRO B 1 401 ? 24.766 26.688 13.18 1 97.25 401 PRO B C 1
ATOM 7352 O O . PRO B 1 401 ? 24.609 27.469 12.25 1 97.25 401 PRO B O 1
ATOM 7355 N N . VAL B 1 402 ? 24.672 25.391 13.055 1 98.38 402 VAL B N 1
ATOM 7356 C CA . VAL B 1 402 ? 24.359 24.781 11.766 1 98.38 402 VAL B CA 1
ATOM 7357 C C . VAL B 1 402 ? 23.062 23.969 11.875 1 98.38 402 VAL B C 1
ATOM 7359 O O . VAL B 1 402 ? 22.891 23.172 12.805 1 98.38 402 VAL B O 1
ATOM 7362 N N . SER B 1 403 ? 22.109 24.234 10.992 1 98.44 403 SER B N 1
ATOM 7363 C CA . SER B 1 403 ? 20.875 23.484 10.898 1 98.44 403 SER B CA 1
ATOM 7364 C C . SER B 1 403 ? 20.953 22.391 9.828 1 98.44 403 SER B C 1
ATOM 7366 O O . SER B 1 403 ? 21.484 22.625 8.734 1 98.44 403 SER B O 1
ATOM 7368 N N . VAL B 1 404 ? 20.469 21.203 10.188 1 98.19 404 VAL B N 1
ATOM 7369 C CA . VAL B 1 404 ? 20.5 20.078 9.266 1 98.19 404 VAL B CA 1
ATOM 7370 C C . VAL B 1 404 ? 19.109 19.438 9.188 1 98.19 404 VAL B C 1
ATOM 7372 O O . VAL B 1 404 ? 18.484 19.203 10.219 1 98.19 404 VAL B O 1
ATOM 7375 N N . ASN B 1 405 ? 18.641 19.203 7.949 1 95.75 405 ASN B N 1
ATOM 7376 C CA . ASN B 1 405 ? 17.375 18.516 7.75 1 95.75 405 ASN B CA 1
ATOM 7377 C C . ASN B 1 405 ? 17.453 17.047 8.164 1 95.75 405 ASN B C 1
ATOM 7379 O O . ASN B 1 405 ? 18.391 16.344 7.785 1 95.75 405 ASN B O 1
ATOM 7383 N N . LEU B 1 406 ? 16.516 16.641 8.93 1 93.94 406 LEU B N 1
ATOM 7384 C CA . LEU B 1 406 ? 16.438 15.25 9.383 1 93.94 406 LEU B CA 1
ATOM 7385 C C . LEU B 1 406 ? 15.156 14.586 8.875 1 93.94 406 LEU B C 1
ATOM 7387 O O . LEU B 1 406 ? 14.086 14.781 9.453 1 93.94 406 LEU B O 1
ATOM 7391 N N . PRO B 1 407 ? 15.289 13.68 7.926 1 89.69 407 PRO B N 1
ATOM 7392 C CA . PRO B 1 407 ? 14.102 13.016 7.379 1 89.69 407 PRO B CA 1
ATOM 7393 C C . PRO B 1 407 ? 13.438 12.078 8.383 1 89.69 407 PRO B C 1
ATOM 7395 O O . PRO B 1 407 ? 14.109 11.547 9.273 1 89.69 407 PRO B O 1
ATOM 7398 N N . ALA B 1 408 ? 12.172 11.82 8.164 1 82 408 ALA B N 1
ATOM 7399 C CA . ALA B 1 408 ? 11.383 10.953 9.039 1 82 408 ALA B CA 1
ATOM 7400 C C . ALA B 1 408 ? 11.969 9.547 9.094 1 82 408 ALA B C 1
ATOM 7402 O O . ALA B 1 408 ? 11.992 8.922 10.164 1 82 408 ALA B O 1
ATOM 7403 N N . ALA B 1 409 ? 12.422 9.07 7.973 1 81.31 409 ALA B N 1
ATOM 7404 C CA . ALA B 1 409 ? 12.969 7.723 7.891 1 81.31 409 ALA B CA 1
ATOM 7405 C C . ALA B 1 409 ? 14.203 7.574 8.781 1 81.31 409 ALA B C 1
ATOM 7407 O O . ALA B 1 409 ? 14.445 6.508 9.344 1 81.31 409 ALA B O 1
ATOM 7408 N N . TYR B 1 410 ? 14.953 8.617 8.891 1 88.81 410 TYR B N 1
ATOM 7409 C CA . TYR B 1 410 ? 16.156 8.594 9.727 1 88.81 410 TYR B CA 1
ATOM 7410 C C . TYR B 1 410 ? 15.789 8.578 11.203 1 88.81 410 TYR B C 1
ATOM 7412 O O . TYR B 1 410 ? 16.344 7.797 11.977 1 88.81 410 TYR B O 1
ATOM 7420 N N . LEU B 1 411 ? 14.852 9.406 11.562 1 86.62 411 LEU B N 1
ATOM 7421 C CA . LEU B 1 411 ? 14.406 9.508 12.953 1 86.62 411 LEU B CA 1
ATOM 7422 C C . LEU B 1 411 ? 13.797 8.195 13.43 1 86.62 411 LEU B C 1
ATOM 7424 O O . LEU B 1 411 ? 13.789 7.914 14.625 1 86.62 411 LEU B O 1
ATOM 7428 N N . ALA B 1 412 ? 13.344 7.469 12.516 1 78.06 412 ALA B N 1
ATOM 7429 C CA . ALA B 1 412 ? 12.688 6.207 12.852 1 78.06 412 ALA B CA 1
ATOM 7430 C C . ALA B 1 412 ? 13.719 5.137 13.211 1 78.06 412 ALA B C 1
ATOM 7432 O O . ALA B 1 412 ? 13.375 4.113 13.805 1 78.06 412 ALA B O 1
ATOM 7433 N N . GLN B 1 413 ? 14.969 5.438 12.883 1 78.56 413 GLN B N 1
ATOM 7434 C CA . GLN B 1 413 ? 16.031 4.477 13.188 1 78.56 413 GLN B CA 1
ATOM 7435 C C . GLN B 1 413 ? 16.406 4.531 14.664 1 78.56 413 GLN B C 1
ATOM 7437 O O . GLN B 1 413 ? 16.547 5.613 15.234 1 78.56 413 GLN B O 1
ATOM 7442 N N . ASP B 1 414 ? 16.641 3.406 15.242 1 78 414 ASP B N 1
ATOM 7443 C CA . ASP B 1 414 ? 17.094 3.354 16.625 1 78 414 ASP B CA 1
ATOM 7444 C C . ASP B 1 414 ? 18.469 4.008 16.781 1 78 414 ASP B C 1
ATOM 7446 O O . ASP B 1 414 ? 18.797 4.555 17.844 1 78 414 ASP B O 1
ATOM 7450 N N . ARG B 1 415 ? 19.172 4.004 15.734 1 86.88 415 ARG B N 1
ATOM 7451 C CA . ARG B 1 415 ? 20.547 4.496 15.789 1 86.88 415 ARG B CA 1
ATOM 7452 C C . ARG B 1 415 ? 20.594 6.004 15.578 1 86.88 415 ARG B C 1
ATOM 7454 O O . ARG B 1 415 ? 21.672 6.609 15.641 1 86.88 415 ARG B O 1
ATOM 7461 N N . ALA B 1 416 ? 19.484 6.602 15.312 1 90.62 416 ALA B N 1
ATOM 7462 C CA . ALA B 1 416 ? 19.484 8.008 14.914 1 90.62 416 ALA B CA 1
ATOM 7463 C C . ALA B 1 416 ? 20.156 8.875 15.977 1 90.62 416 ALA B C 1
ATOM 7465 O O . ALA B 1 416 ? 21.156 9.555 15.695 1 90.62 416 ALA B O 1
ATOM 7466 N N . VAL B 1 417 ? 19.75 8.836 17.219 1 95.5 417 VAL B N 1
ATOM 7467 C CA . VAL B 1 417 ? 20.219 9.711 18.281 1 95.5 417 VAL B CA 1
ATOM 7468 C C . VAL B 1 417 ? 21.656 9.359 18.641 1 95.5 417 VAL B C 1
ATOM 7470 O O . VAL B 1 417 ? 22.531 10.234 18.656 1 95.5 417 VAL B O 1
ATOM 7473 N N . PRO B 1 418 ? 21.953 8.078 18.812 1 96 418 PRO B N 1
ATOM 7474 C CA . PRO B 1 418 ? 23.344 7.727 19.125 1 96 418 PRO B CA 1
ATOM 7475 C C . PRO B 1 418 ? 24.312 8.164 18.031 1 96 418 PRO B C 1
ATOM 7477 O O . PRO B 1 418 ? 25.422 8.594 18.328 1 96 418 PRO B O 1
ATOM 7480 N N . THR B 1 419 ? 23.922 8.086 16.844 1 96.25 419 THR B N 1
ATOM 7481 C CA . THR B 1 419 ? 24.797 8.461 15.727 1 96.25 419 THR B CA 1
ATOM 7482 C C . THR B 1 419 ? 25.078 9.961 15.75 1 96.25 419 THR B C 1
ATOM 7484 O O . THR B 1 419 ? 26.219 10.383 15.594 1 96.25 419 THR B O 1
ATOM 7487 N N . ILE B 1 420 ? 24.062 10.742 15.945 1 97.88 420 ILE B N 1
ATOM 7488 C CA . ILE B 1 420 ? 24.203 12.195 15.984 1 97.88 420 ILE B CA 1
ATOM 7489 C C . ILE B 1 420 ? 25.141 12.594 17.125 1 97.88 420 ILE B C 1
ATOM 7491 O O . ILE B 1 420 ? 26.062 13.391 16.938 1 97.88 420 ILE B O 1
ATOM 7495 N N . LEU B 1 421 ? 24.953 11.992 18.25 1 97.25 421 LEU B N 1
ATOM 7496 C CA . LEU B 1 421 ? 25.75 12.32 19.422 1 97.25 421 LEU B CA 1
ATOM 7497 C C . LEU B 1 421 ? 27.203 11.883 19.234 1 97.25 421 LEU B C 1
ATOM 7499 O O . LEU B 1 421 ? 28.125 12.586 19.641 1 97.25 421 LEU B O 1
ATOM 7503 N N . ALA B 1 422 ? 27.344 10.727 18.625 1 97.69 422 ALA B N 1
ATOM 7504 C CA . ALA B 1 422 ? 28.688 10.234 18.359 1 97.69 422 ALA B CA 1
ATOM 7505 C C . ALA B 1 422 ? 29.438 11.172 17.406 1 97.69 422 ALA B C 1
ATOM 7507 O O . ALA B 1 422 ? 30.625 11.422 17.594 1 97.69 422 ALA B O 1
ATOM 7508 N N . LEU B 1 423 ? 28.766 11.672 16.438 1 97.62 423 LEU B N 1
ATOM 7509 C CA . LEU B 1 423 ? 29.375 12.578 15.469 1 97.62 423 LEU B CA 1
ATOM 7510 C C . LEU B 1 423 ? 29.766 13.898 16.141 1 97.62 423 LEU B C 1
ATOM 7512 O O . LEU B 1 423 ? 30.828 14.445 15.859 1 97.62 423 LEU B O 1
ATOM 7516 N N . LEU B 1 424 ? 28.922 14.398 17 1 97.88 424 LEU B N 1
ATOM 7517 C CA . LEU B 1 424 ? 29.219 15.609 17.766 1 97.88 424 LEU B CA 1
ATOM 7518 C C . LEU B 1 424 ? 30.484 15.43 18.594 1 97.88 424 LEU B C 1
ATOM 7520 O O . LEU B 1 424 ? 31.344 16.312 18.609 1 97.88 424 LEU B O 1
ATOM 7524 N N . GLN B 1 425 ? 30.547 14.312 19.188 1 97.38 425 GLN B N 1
ATOM 7525 C CA . GLN B 1 425 ? 31.703 14.008 20.031 1 97.38 425 GLN B CA 1
ATOM 7526 C C . GLN B 1 425 ? 32.969 13.883 19.203 1 97.38 425 GLN B C 1
ATOM 7528 O O . GLN B 1 425 ? 34 14.43 19.562 1 97.38 425 GLN B O 1
ATOM 7533 N N . LEU B 1 426 ? 32.875 13.188 18.125 1 97.25 426 LEU B N 1
ATOM 7534 C CA . LEU B 1 426 ? 34 12.945 17.266 1 97.25 426 LEU B CA 1
ATOM 7535 C C . LEU B 1 426 ? 34.594 14.258 16.734 1 97.25 426 LEU B C 1
ATOM 7537 O O . LEU B 1 426 ? 35.812 14.414 16.656 1 97.25 426 LEU B O 1
ATOM 7541 N N . GLU B 1 427 ? 33.719 15.172 16.375 1 96.88 427 GLU B N 1
ATOM 7542 C CA . GLU B 1 427 ? 34.125 16.422 15.773 1 96.88 427 GLU B CA 1
ATOM 7543 C C . GLU B 1 427 ? 34.406 17.484 16.828 1 96.88 427 GLU B C 1
ATOM 7545 O O . GLU B 1 427 ? 34.969 18.547 16.531 1 96.88 427 GLU B O 1
ATOM 7550 N N . GLY B 1 428 ? 33.969 17.219 18.047 1 96.75 428 GLY B N 1
ATOM 7551 C CA . GLY B 1 428 ? 34.156 18.172 19.125 1 96.75 428 GLY B CA 1
ATOM 7552 C C . GLY B 1 428 ? 33.281 19.406 18.969 1 96.75 428 GLY B C 1
ATOM 7553 O O . GLY B 1 428 ? 33.75 20.531 19.25 1 96.75 428 GLY B O 1
ATOM 7554 N N . VAL B 1 429 ? 32.188 19.297 18.5 1 97.19 429 VAL B N 1
ATOM 7555 C CA . VAL B 1 429 ? 31.266 20.406 18.312 1 97.19 429 VAL B CA 1
ATOM 7556 C C . VAL B 1 429 ? 30.25 20.422 19.453 1 97.19 429 VAL B C 1
ATOM 7558 O O . VAL B 1 429 ? 29.625 19.406 19.75 1 97.19 429 VAL B O 1
ATOM 7561 N N . PRO B 1 430 ? 30.156 21.562 20.125 1 97.19 430 PRO B N 1
ATOM 7562 C CA . PRO B 1 430 ? 29.094 21.656 21.141 1 97.19 430 PRO B CA 1
ATOM 7563 C C . PRO B 1 430 ? 27.703 21.359 20.578 1 97.19 430 PRO B C 1
ATOM 7565 O O . PRO B 1 430 ? 27.375 21.797 19.469 1 97.19 430 PRO B O 1
ATOM 7568 N N . ALA B 1 431 ? 26.859 20.688 21.297 1 97.38 431 ALA B N 1
ATOM 7569 C CA . ALA B 1 431 ? 25.562 20.203 20.828 1 97.38 431 ALA B CA 1
ATOM 7570 C C . ALA B 1 431 ? 24.641 21.375 20.5 1 97.38 431 ALA B C 1
ATOM 7572 O O . ALA B 1 431 ? 23.797 21.266 19.594 1 97.38 431 ALA B O 1
ATOM 7573 N N . ASP B 1 432 ? 24.812 22.438 21.172 1 96.06 432 ASP B N 1
ATOM 7574 C CA . ASP B 1 432 ? 23.906 23.578 20.984 1 96.06 432 ASP B CA 1
ATOM 7575 C C . ASP B 1 432 ? 24.188 24.281 19.656 1 96.06 432 ASP B C 1
ATOM 7577 O O . ASP B 1 432 ? 23.422 25.156 19.25 1 96.06 432 ASP B O 1
ATOM 7581 N N . LEU B 1 433 ? 25.281 23.875 18.953 1 97.12 433 LEU B N 1
ATOM 7582 C CA . LEU B 1 433 ? 25.578 24.438 17.641 1 97.12 433 LEU B CA 1
ATOM 7583 C C . LEU B 1 433 ? 24.859 23.656 16.547 1 97.12 433 LEU B C 1
ATOM 7585 O O . LEU B 1 433 ? 24.906 24.047 15.375 1 97.12 433 LEU B O 1
ATOM 7589 N N . LEU B 1 434 ? 24.219 22.625 16.922 1 98.25 434 LEU B N 1
ATOM 7590 C CA . LEU B 1 434 ? 23.484 21.844 15.938 1 98.25 434 LEU B CA 1
ATOM 7591 C C . LEU B 1 434 ? 21.984 21.984 16.141 1 98.25 434 LEU B C 1
ATOM 7593 O O . LEU B 1 434 ? 21.469 21.828 17.25 1 98.25 434 LEU B O 1
ATOM 7597 N N . THR B 1 435 ? 21.297 22.359 15.117 1 98.25 435 THR B N 1
ATOM 7598 C CA . THR B 1 435 ? 19.844 22.312 15.07 1 98.25 435 THR B CA 1
ATOM 7599 C C . THR B 1 435 ? 19.359 21.281 14.055 1 98.25 435 THR B C 1
ATOM 7601 O O . THR B 1 435 ? 19.75 21.328 12.883 1 98.25 435 THR B O 1
ATOM 7604 N N . VAL B 1 436 ? 18.562 20.359 14.461 1 97.44 436 VAL B N 1
ATOM 7605 C CA . VAL B 1 436 ? 17.969 19.406 13.531 1 97.44 436 VAL B CA 1
ATOM 7606 C C . VAL B 1 436 ? 16.578 19.875 13.125 1 97.44 436 VAL B C 1
ATOM 7608 O O . VAL B 1 436 ? 15.797 20.312 13.977 1 97.44 436 VAL B O 1
ATOM 7611 N N . GLU B 1 437 ? 16.359 19.891 11.859 1 96.25 437 GLU B N 1
ATOM 7612 C CA . GLU B 1 437 ? 15.07 20.312 11.328 1 96.25 437 GLU B CA 1
ATOM 7613 C C . GLU B 1 437 ? 14.234 19.125 10.875 1 96.25 437 GLU B C 1
ATOM 7615 O O . GLU B 1 437 ? 14.68 18.328 10.055 1 96.25 437 GLU B O 1
ATOM 7620 N N . ILE B 1 438 ? 13.07 19.062 11.391 1 91.38 438 ILE B N 1
ATOM 7621 C CA . ILE B 1 438 ? 12.164 17.969 11.055 1 91.38 438 ILE B CA 1
ATOM 7622 C C . ILE B 1 438 ? 10.883 18.516 10.453 1 91.38 438 ILE B C 1
ATOM 7624 O O . ILE B 1 438 ? 10.375 19.562 10.891 1 91.38 438 ILE B O 1
ATOM 7628 N N . THR B 1 439 ? 10.406 17.781 9.469 1 84.19 439 THR B N 1
ATOM 7629 C CA . THR B 1 439 ? 9.164 18.234 8.867 1 84.19 439 THR B CA 1
ATOM 7630 C C . THR B 1 439 ? 7.969 17.875 9.75 1 84.19 439 THR B C 1
ATOM 7632 O O . THR B 1 439 ? 8.047 16.938 10.547 1 84.19 439 THR B O 1
ATOM 7635 N N . GLU B 1 440 ? 6.973 18.547 9.523 1 77.25 440 GLU B N 1
ATOM 7636 C CA . GLU B 1 440 ? 5.738 18.266 10.25 1 77.25 440 GLU B CA 1
ATOM 7637 C C . GLU B 1 440 ? 5.242 16.859 9.992 1 77.25 440 GLU B C 1
ATOM 7639 O O . GLU B 1 440 ? 4.781 16.172 10.914 1 77.25 440 GLU B O 1
ATOM 7644 N N . THR B 1 441 ? 5.359 16.469 8.805 1 71.75 441 THR B N 1
ATOM 7645 C CA . THR B 1 441 ? 4.879 15.148 8.398 1 71.75 441 THR B CA 1
ATOM 7646 C C . THR B 1 441 ? 5.66 14.047 9.109 1 71.75 441 THR B C 1
ATOM 7648 O O . THR B 1 441 ? 5.098 13 9.453 1 71.75 441 THR B O 1
ATOM 7651 N N . ALA B 1 442 ? 6.879 14.219 9.312 1 71.88 442 ALA B N 1
ATOM 7652 C CA . ALA B 1 442 ? 7.723 13.227 9.984 1 71.88 442 ALA B CA 1
ATOM 7653 C C . ALA B 1 442 ? 7.254 12.992 11.414 1 71.88 442 ALA B C 1
ATOM 7655 O O . ALA B 1 442 ? 7.301 11.859 11.914 1 71.88 442 ALA B O 1
ATOM 7656 N N . VAL B 1 443 ? 6.801 14.023 12.047 1 70.62 443 VAL B N 1
ATOM 7657 C CA . VAL B 1 443 ? 6.363 13.953 13.438 1 70.62 443 VAL B CA 1
ATOM 7658 C C . VAL B 1 443 ? 5.043 13.188 13.523 1 70.62 443 VAL B C 1
ATOM 7660 O O . VAL B 1 443 ? 4.84 12.391 14.445 1 70.62 443 VAL B O 1
ATOM 7663 N N . LEU B 1 444 ? 4.328 13.352 12.531 1 66.75 444 LEU B N 1
ATOM 7664 C CA . LEU B 1 444 ? 2.963 12.836 12.57 1 66.75 444 LEU B CA 1
ATOM 7665 C C . LEU B 1 444 ? 2.943 11.336 12.336 1 66.75 444 LEU B C 1
ATOM 7667 O O . LEU B 1 444 ? 2.051 10.633 12.82 1 66.75 444 LEU B O 1
ATOM 7671 N N . ILE B 1 445 ? 3.914 10.812 11.727 1 63.22 445 ILE B N 1
ATOM 7672 C CA . ILE B 1 445 ? 3.926 9.398 11.375 1 63.22 445 ILE B CA 1
ATOM 7673 C C . ILE B 1 445 ? 4.098 8.555 12.633 1 63.22 445 ILE B C 1
ATOM 7675 O O . ILE B 1 445 ? 3.43 7.531 12.797 1 63.22 445 ILE B O 1
ATOM 7679 N N . ARG B 1 446 ? 4.949 8.945 13.594 1 70.56 446 ARG B N 1
ATOM 7680 C CA . ARG B 1 446 ? 5.168 8.273 14.867 1 70.56 446 ARG B CA 1
ATOM 7681 C C . ARG B 1 446 ? 5.414 9.281 15.984 1 70.56 446 ARG B C 1
ATOM 7683 O O . ARG B 1 446 ? 6.512 9.344 16.547 1 70.56 446 ARG B O 1
ATOM 7690 N N . PRO B 1 447 ? 4.352 9.82 16.359 1 73.56 447 PRO B N 1
ATOM 7691 C CA . PRO B 1 447 ? 4.527 10.984 17.219 1 73.56 447 PRO B CA 1
ATOM 7692 C C . PRO B 1 447 ? 5.223 10.641 18.531 1 73.56 447 PRO B C 1
ATOM 7694 O O . PRO B 1 447 ? 6.125 11.359 18.969 1 73.56 447 PRO B O 1
ATOM 7697 N N . ASP B 1 448 ? 4.863 9.484 19.062 1 76.62 448 ASP B N 1
ATOM 7698 C CA . ASP B 1 448 ? 5.43 9.172 20.375 1 76.62 448 ASP B CA 1
ATOM 7699 C C . ASP B 1 448 ? 6.91 8.82 20.266 1 76.62 448 ASP B C 1
ATOM 7701 O O . ASP B 1 448 ? 7.723 9.281 21.078 1 76.62 448 ASP B O 1
ATOM 7705 N N . GLN B 1 449 ? 7.191 8.07 19.328 1 77.62 449 GLN B N 1
ATOM 7706 C CA . GLN B 1 449 ? 8.586 7.68 19.141 1 77.62 449 GLN B CA 1
ATOM 7707 C C . GLN B 1 449 ? 9.445 8.883 18.766 1 77.62 449 GLN B C 1
ATOM 7709 O O . GLN B 1 449 ? 10.555 9.039 19.281 1 77.62 449 GLN B O 1
ATOM 7714 N N . VAL B 1 450 ? 8.922 9.664 17.906 1 80.19 450 VAL B N 1
ATOM 7715 C CA . VAL B 1 450 ? 9.648 10.852 17.453 1 80.19 450 VAL B CA 1
ATOM 7716 C C . VAL B 1 450 ? 9.836 11.82 18.625 1 80.19 450 VAL B C 1
ATOM 7718 O O . VAL B 1 450 ? 10.922 12.375 18.812 1 80.19 450 VAL B O 1
ATOM 7721 N N . ALA B 1 451 ? 8.812 11.914 19.406 1 85.19 451 ALA B N 1
ATOM 7722 C CA . ALA B 1 451 ? 8.898 12.812 20.562 1 85.19 451 ALA B CA 1
ATOM 7723 C C . ALA B 1 451 ? 9.992 12.359 21.516 1 85.19 451 ALA B C 1
ATOM 7725 O O . ALA B 1 451 ? 10.727 13.18 22.062 1 85.19 451 ALA B O 1
ATOM 7726 N N . ALA B 1 452 ? 10.07 11.117 21.703 1 88.56 452 ALA B N 1
ATOM 7727 C CA . ALA B 1 452 ? 11.078 10.578 22.594 1 88.56 452 ALA B CA 1
ATOM 7728 C C . ALA B 1 452 ? 12.484 10.836 22.062 1 88.56 452 ALA B C 1
ATOM 7730 O O . ALA B 1 452 ? 13.391 11.203 22.812 1 88.56 452 ALA B O 1
ATOM 7731 N N . GLN B 1 453 ? 12.68 10.633 20.844 1 90.81 453 GLN B N 1
ATOM 7732 C CA . GLN B 1 453 ? 13.984 10.844 20.234 1 90.81 453 GLN B CA 1
ATOM 7733 C C . GLN B 1 453 ? 14.375 12.32 20.25 1 90.81 453 GLN B C 1
ATOM 7735 O O . GLN B 1 453 ? 15.523 12.656 20.547 1 90.81 453 GLN B O 1
ATOM 7740 N N . LEU B 1 454 ? 13.422 13.125 19.969 1 92.06 454 LEU B N 1
ATOM 7741 C CA . LEU B 1 454 ? 13.672 14.562 19.984 1 92.06 454 LEU B CA 1
ATOM 7742 C C . LEU B 1 454 ? 13.984 15.047 21.391 1 92.06 454 LEU B C 1
ATOM 7744 O O . LEU B 1 454 ? 14.852 15.906 21.578 1 92.06 454 LEU B O 1
ATOM 7748 N N . ALA B 1 455 ? 13.305 14.484 22.312 1 93.75 455 ALA B N 1
ATOM 7749 C CA . ALA B 1 455 ? 13.555 14.844 23.703 1 93.75 455 ALA B CA 1
ATOM 7750 C C . ALA B 1 455 ? 14.977 14.469 24.125 1 93.75 455 ALA B C 1
ATOM 7752 O O . ALA B 1 455 ? 15.633 15.211 24.844 1 93.75 455 ALA B O 1
ATOM 7753 N N . GLU B 1 456 ? 15.375 13.375 23.688 1 95.19 456 GLU B N 1
ATOM 7754 C CA . GLU B 1 456 ? 16.734 12.93 23.984 1 95.19 456 GLU B CA 1
ATOM 7755 C C . GLU B 1 456 ? 17.766 13.859 23.375 1 95.19 456 GLU B C 1
ATOM 7757 O O . GLU B 1 456 ? 18.781 14.18 24 1 95.19 456 GLU B O 1
ATOM 7762 N N . LEU B 1 457 ? 17.531 14.273 22.203 1 95.69 457 LEU B N 1
ATOM 7763 C CA . LEU B 1 457 ? 18.422 15.203 21.547 1 95.69 457 LEU B CA 1
ATOM 7764 C C . LEU B 1 457 ? 18.484 16.531 22.297 1 95.69 457 LEU B C 1
ATOM 7766 O O . LEU B 1 457 ? 19.562 17.062 22.547 1 95.69 457 LEU B O 1
ATOM 7770 N N . ARG B 1 458 ? 17.375 16.969 22.656 1 95.69 458 ARG B N 1
ATOM 7771 C CA . ARG B 1 458 ? 17.297 18.25 23.359 1 95.69 458 ARG B CA 1
ATOM 7772 C C . ARG B 1 458 ? 17.984 18.172 24.719 1 95.69 458 ARG B C 1
ATOM 7774 O O . ARG B 1 458 ? 18.625 19.125 25.156 1 95.69 458 ARG B O 1
ATOM 7781 N N . LEU B 1 459 ? 17.797 17.094 25.344 1 95.25 459 LEU B N 1
ATOM 7782 C CA . LEU B 1 459 ? 18.422 16.875 26.656 1 95.25 459 LEU B CA 1
ATOM 7783 C C . LEU B 1 459 ? 19.938 16.969 26.547 1 95.25 459 LEU B C 1
ATOM 7785 O O . LEU B 1 459 ? 20.609 17.391 27.484 1 95.25 459 LEU B O 1
ATOM 7789 N N . ARG B 1 460 ? 20.422 16.625 25.438 1 96 460 ARG B N 1
ATOM 7790 C CA . ARG B 1 460 ? 21.859 16.625 25.219 1 96 460 ARG B CA 1
ATOM 7791 C C . ARG B 1 460 ? 22.328 17.969 24.656 1 96 460 ARG B C 1
ATOM 7793 O O . ARG B 1 460 ? 23.516 18.156 24.406 1 96 460 ARG B O 1
ATOM 7800 N N . GLY B 1 461 ? 21.375 18.859 24.422 1 96.75 461 GLY B N 1
ATOM 7801 C CA . GLY B 1 461 ? 21.734 20.219 24.047 1 96.75 461 GLY B CA 1
ATOM 7802 C C . GLY B 1 461 ? 21.484 20.516 22.578 1 96.75 461 GLY B C 1
ATOM 7803 O O . GLY B 1 461 ? 21.641 21.656 22.125 1 96.75 461 GLY B O 1
ATOM 7804 N N . VAL B 1 462 ? 21.125 19.5 21.797 1 97.81 462 VAL B N 1
ATOM 7805 C CA . VAL B 1 462 ? 20.812 19.719 20.391 1 97.81 462 VAL B CA 1
ATOM 7806 C C . VAL B 1 462 ? 19.484 20.469 20.25 1 97.81 462 VAL B C 1
ATOM 7808 O O . VAL B 1 462 ? 18.531 20.203 21 1 97.81 462 VAL B O 1
ATOM 7811 N N . ARG B 1 463 ? 19.422 21.406 19.391 1 97.31 463 ARG B N 1
ATOM 7812 C CA . ARG B 1 463 ? 18.172 22.141 19.156 1 97.31 463 ARG B CA 1
ATOM 7813 C C . ARG B 1 463 ? 17.328 21.453 18.094 1 97.31 463 ARG B C 1
ATOM 7815 O O . ARG B 1 463 ? 17.859 20.781 17.203 1 97.31 463 ARG B O 1
ATOM 7822 N N . VAL B 1 464 ? 16.031 21.641 18.234 1 96.25 464 VAL B N 1
ATOM 7823 C CA . VAL B 1 464 ? 15.102 20.984 17.312 1 96.25 464 VAL B CA 1
ATOM 7824 C C . VAL B 1 464 ? 14.18 22.031 16.688 1 96.25 464 VAL B C 1
ATOM 7826 O O . VAL B 1 464 ? 13.602 22.859 17.406 1 96.25 464 VAL B O 1
ATOM 7829 N N . ALA B 1 465 ? 14.086 21.984 15.391 1 95.88 465 ALA B N 1
ATOM 7830 C CA . ALA B 1 465 ? 13.211 22.891 14.656 1 95.88 465 ALA B CA 1
ATOM 7831 C C . ALA B 1 465 ? 12.188 22.125 13.828 1 95.88 465 ALA B C 1
ATOM 7833 O O . ALA B 1 465 ? 12.492 21.062 13.273 1 95.88 465 ALA B O 1
ATOM 7834 N N . ILE B 1 466 ? 10.992 22.625 13.781 1 91.5 466 ILE B N 1
ATOM 7835 C CA . ILE B 1 466 ? 9.992 22.094 12.859 1 91.5 466 ILE B CA 1
ATOM 7836 C C . ILE B 1 466 ? 9.977 22.922 11.578 1 91.5 466 ILE B C 1
ATOM 7838 O O . ILE B 1 466 ? 9.812 24.141 11.625 1 91.5 466 ILE B O 1
ATOM 7842 N N . ASP B 1 467 ? 10.117 22.203 10.5 1 89 467 ASP B N 1
ATOM 7843 C CA . ASP B 1 467 ? 10.227 22.875 9.211 1 89 467 ASP B CA 1
ATOM 7844 C C . ASP B 1 467 ? 8.922 22.781 8.422 1 89 467 ASP B C 1
ATOM 7846 O O . ASP B 1 467 ? 8.055 21.953 8.75 1 89 467 ASP B O 1
ATOM 7850 N N . ASP B 1 468 ? 8.75 23.75 7.504 1 80.56 468 ASP B N 1
ATOM 7851 C CA . ASP B 1 468 ? 7.621 23.828 6.582 1 80.56 468 ASP B CA 1
ATOM 7852 C C . A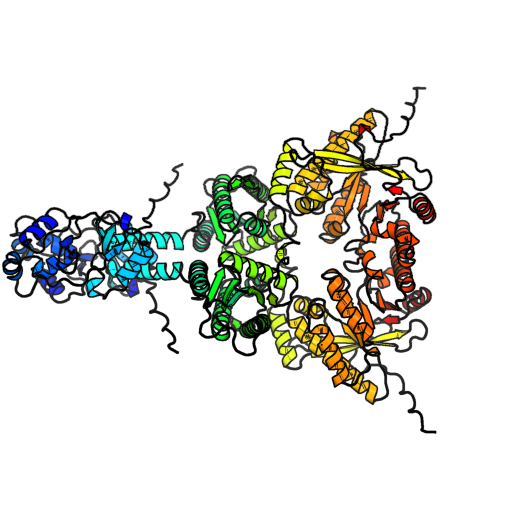SP B 1 468 ? 6.293 23.797 7.336 1 80.56 468 ASP B C 1
ATOM 7854 O O . ASP B 1 468 ? 5.344 23.141 6.91 1 80.56 468 ASP B O 1
ATOM 7858 N N . PHE B 1 469 ? 6.262 24.484 8.367 1 79.88 469 PHE B N 1
ATOM 7859 C CA . PHE B 1 469 ? 5.055 24.453 9.18 1 79.88 469 PHE B CA 1
ATOM 7860 C C . PHE B 1 469 ? 3.875 25.062 8.438 1 79.88 469 PHE B C 1
ATOM 7862 O O . PHE B 1 469 ? 3.986 26.156 7.879 1 79.88 469 PHE B O 1
ATOM 7869 N N . GLY B 1 470 ? 2.867 24.391 8.445 1 73.88 470 GLY B N 1
ATOM 7870 C CA . GLY B 1 470 ? 1.629 24.875 7.852 1 73.88 470 GLY B CA 1
ATOM 7871 C C . GLY B 1 470 ? 1.379 24.328 6.461 1 73.88 470 GLY B C 1
ATOM 7872 O O . GLY B 1 470 ? 0.274 24.453 5.926 1 73.88 470 GLY B O 1
ATOM 7873 N N . THR B 1 471 ? 2.449 23.859 5.688 1 67.25 471 THR B N 1
ATOM 7874 C CA . THR B 1 471 ? 2.299 23.406 4.309 1 67.25 471 THR B CA 1
ATOM 7875 C C . THR B 1 471 ? 1.822 21.953 4.27 1 67.25 471 THR B C 1
ATOM 7877 O O . THR B 1 471 ? 1.312 21.5 3.248 1 67.25 471 THR B O 1
ATOM 7880 N N . GLY B 1 472 ? 2.168 21.328 5.219 1 62.34 472 GLY B N 1
ATOM 7881 C CA . GLY B 1 472 ? 1.758 19.938 5.27 1 62.34 472 GLY B CA 1
ATOM 7882 C C . GLY B 1 472 ? 0.665 19.672 6.289 1 62.34 472 GLY B C 1
ATOM 7883 O O . GLY B 1 472 ? -0.207 20.516 6.504 1 62.34 472 GLY B O 1
ATOM 7884 N N . TYR B 1 473 ? 0.663 18.391 6.688 1 58.59 473 TYR B N 1
ATOM 7885 C CA . TYR B 1 473 ? -0.305 17.938 7.676 1 58.59 473 TYR B CA 1
ATOM 7886 C C . TYR B 1 473 ? 0.096 18.375 9.078 1 58.59 473 TYR B C 1
ATOM 7888 O O . TYR B 1 473 ? 1.211 18.109 9.531 1 58.59 473 TYR B O 1
ATOM 7896 N N . THR B 1 474 ? -0.376 19.578 9.445 1 61.62 474 THR B N 1
ATOM 7897 C CA . THR B 1 474 ? -0.053 20.062 10.781 1 61.62 474 THR B CA 1
ATOM 7898 C C . THR B 1 474 ? -1.117 19.641 11.789 1 61.62 474 THR B C 1
ATOM 7900 O O . THR B 1 474 ? -2.314 19.703 11.5 1 61.62 474 THR B O 1
ATOM 7903 N N . SER B 1 475 ? -0.628 18.969 12.812 1 67.81 475 SER B N 1
ATOM 7904 C CA . SER B 1 475 ? -1.57 18.797 13.914 1 67.81 475 SER B CA 1
ATOM 7905 C C . SER B 1 475 ? -1.351 19.859 14.984 1 67.81 475 SER B C 1
ATOM 7907 O O . SER B 1 475 ? -0.385 19.781 15.75 1 67.81 475 SER B O 1
ATOM 7909 N N . LEU B 1 476 ? -2.152 20.969 14.992 1 75.75 476 LEU B N 1
ATOM 7910 C CA . LEU B 1 476 ? -2.102 22 16.016 1 75.75 476 LEU B CA 1
ATOM 7911 C C . LEU B 1 476 ? -2.227 21.406 17.406 1 75.75 476 LEU B C 1
ATOM 7913 O O . LEU B 1 476 ? -1.674 21.938 18.375 1 75.75 476 LEU B O 1
ATOM 7917 N N . GLY B 1 477 ? -2.809 20.297 17.469 1 74 477 GLY B N 1
ATOM 7918 C CA . GLY B 1 477 ? -3.01 19.641 18.75 1 74 477 GLY B CA 1
ATOM 7919 C C . GLY B 1 477 ? -1.761 18.938 19.266 1 74 477 GLY B C 1
ATOM 7920 O O . GLY B 1 477 ? -1.61 18.734 20.469 1 74 477 GLY B O 1
ATOM 7921 N N . LEU B 1 478 ? -0.9 18.672 18.391 1 76.25 478 LEU B N 1
ATOM 7922 C CA . LEU B 1 478 ? 0.3 17.938 18.781 1 76.25 478 LEU B CA 1
ATOM 7923 C C . LEU B 1 478 ? 1.428 18.891 19.156 1 76.25 478 LEU B C 1
ATOM 7925 O O . LEU B 1 478 ? 2.342 18.531 19.891 1 76.25 478 LEU B O 1
ATOM 7929 N N . LEU B 1 479 ? 1.327 20.062 18.688 1 80.5 479 LEU B N 1
ATOM 7930 C CA . LEU B 1 479 ? 2.424 21.031 18.781 1 80.5 479 LEU B CA 1
ATOM 7931 C C . LEU B 1 479 ? 2.822 21.266 20.234 1 80.5 479 LEU B C 1
ATOM 7933 O O . LEU B 1 479 ? 4.008 21.25 20.562 1 80.5 479 LEU B O 1
ATOM 7937 N N . PRO B 1 480 ? 1.845 21.375 21.141 1 83.25 480 PRO B N 1
ATOM 7938 C CA . PRO B 1 480 ? 2.219 21.641 22.531 1 83.25 480 PRO B CA 1
ATOM 7939 C C . PRO B 1 480 ? 2.959 20.484 23.188 1 83.25 480 PRO B C 1
ATOM 7941 O O . PRO B 1 480 ? 3.631 20.672 24.203 1 83.25 480 PRO B O 1
ATOM 7944 N N . ARG B 1 481 ? 2.865 19.359 22.672 1 82.19 481 ARG B N 1
ATOM 7945 C CA . ARG B 1 481 ? 3.453 18.172 23.266 1 82.19 481 ARG B CA 1
ATOM 7946 C C . ARG B 1 481 ? 4.824 17.875 22.672 1 82.19 481 ARG B C 1
ATOM 7948 O O . ARG B 1 481 ? 5.551 17 23.156 1 82.19 481 ARG B O 1
ATOM 7955 N N . LEU B 1 482 ? 5.207 18.594 21.719 1 84.69 482 LEU B N 1
ATOM 7956 C CA . LEU B 1 482 ? 6.453 18.297 21.016 1 84.69 482 LEU B CA 1
ATOM 7957 C C . LEU B 1 482 ? 7.605 19.094 21.594 1 84.69 482 LEU B C 1
ATOM 7959 O O . LEU B 1 482 ? 7.469 20.297 21.844 1 84.69 482 LEU B O 1
ATOM 7963 N N . PRO B 1 483 ? 8.727 18.406 21.859 1 90.62 483 PRO B N 1
ATOM 7964 C CA . PRO B 1 483 ? 9.906 19.125 22.344 1 90.62 483 PRO B CA 1
ATOM 7965 C C . PRO B 1 483 ? 10.648 19.859 21.234 1 90.62 483 PRO B C 1
ATOM 7967 O O . PRO B 1 483 ? 11.703 19.406 20.766 1 90.62 483 PRO B O 1
ATOM 7970 N N . ILE B 1 484 ? 10.148 21.016 20.859 1 92.5 484 ILE B N 1
ATOM 7971 C CA . ILE B 1 484 ? 10.68 21.781 19.734 1 92.5 484 ILE B CA 1
ATOM 7972 C C . ILE B 1 484 ? 11.156 23.141 20.219 1 92.5 484 ILE B C 1
ATOM 7974 O O . ILE B 1 484 ? 10.555 23.734 21.109 1 92.5 484 ILE B O 1
ATOM 7978 N N . ASP B 1 485 ? 12.219 23.625 19.594 1 95.56 485 ASP B N 1
ATOM 7979 C CA . ASP B 1 485 ? 12.805 24.906 19.984 1 95.56 485 ASP B CA 1
ATOM 7980 C C . ASP B 1 485 ? 12.461 26 18.969 1 95.56 485 ASP B C 1
ATOM 7982 O O . ASP B 1 485 ? 12.445 27.188 19.312 1 95.56 485 ASP B O 1
ATOM 7986 N N . GLU B 1 486 ? 12.258 25.547 17.797 1 95.69 486 GLU B N 1
ATOM 7987 C CA . GLU B 1 486 ? 12.117 26.5 16.703 1 95.69 486 GLU B CA 1
ATOM 7988 C C . GLU B 1 486 ? 11.047 26.062 15.711 1 95.69 486 GLU B C 1
ATOM 7990 O O . GLU B 1 486 ? 10.906 24.875 15.438 1 95.69 486 GLU B O 1
ATOM 7995 N N . LEU B 1 487 ? 10.25 27.031 15.242 1 94.25 487 LEU B N 1
ATOM 7996 C CA . LEU B 1 487 ? 9.242 26.797 14.219 1 94.25 487 LEU B CA 1
ATOM 7997 C C . LEU B 1 487 ? 9.531 27.641 12.977 1 94.25 487 LEU B C 1
ATOM 7999 O O . LEU B 1 487 ? 9.711 28.844 13.078 1 94.25 487 LEU B O 1
ATOM 8003 N N . LYS B 1 488 ? 9.602 27.016 11.828 1 94.94 488 LYS B N 1
ATOM 8004 C CA . LYS B 1 488 ? 9.883 27.719 10.586 1 94.94 488 LYS B CA 1
ATOM 8005 C C . LYS B 1 488 ? 8.617 27.891 9.75 1 94.94 488 LYS B C 1
ATOM 8007 O O . LYS B 1 488 ? 7.953 26.906 9.406 1 94.94 488 LYS B O 1
ATOM 8012 N N . ILE B 1 489 ? 8.336 29.125 9.453 1 91.69 489 ILE B N 1
ATOM 8013 C CA . ILE B 1 489 ? 7.203 29.422 8.578 1 91.69 489 ILE B CA 1
ATOM 8014 C C . ILE B 1 489 ? 7.629 29.312 7.121 1 91.69 489 ILE B C 1
ATOM 8016 O O . ILE B 1 489 ? 8.594 29.953 6.699 1 91.69 489 ILE B O 1
ATOM 8020 N N . ASP B 1 490 ? 6.883 28.625 6.449 1 88.81 490 ASP B N 1
ATOM 8021 C CA . ASP B 1 490 ? 7.242 28.312 5.07 1 88.81 490 ASP B CA 1
ATOM 8022 C C . ASP B 1 490 ? 7.137 29.531 4.176 1 88.81 490 ASP B C 1
ATOM 8024 O O . ASP B 1 490 ? 6.316 30.422 4.426 1 88.81 490 ASP B O 1
ATOM 8028 N N . ARG B 1 491 ? 7.828 29.453 3.096 1 89.69 491 ARG B N 1
ATOM 8029 C CA . ARG B 1 491 ? 7.898 30.531 2.111 1 89.69 491 ARG B CA 1
ATOM 8030 C C . ARG B 1 491 ? 6.531 30.812 1.5 1 89.69 491 ARG B C 1
ATOM 8032 O O . ARG B 1 491 ? 6.199 31.953 1.197 1 89.69 491 ARG B O 1
ATOM 8039 N N . SER B 1 492 ? 5.715 29.859 1.38 1 85.81 492 SER B N 1
ATOM 8040 C CA . SER B 1 492 ? 4.422 29.984 0.715 1 85.81 492 SER B CA 1
ATOM 8041 C C . SER B 1 492 ? 3.506 30.938 1.476 1 85.81 492 SER B C 1
ATOM 8043 O O . SER B 1 492 ? 2.635 31.578 0.881 1 85.81 492 SER B O 1
ATOM 8045 N N . PHE B 1 493 ? 3.703 31.094 2.746 1 86.5 493 PHE B N 1
ATOM 8046 C CA . PHE B 1 493 ? 2.912 32.031 3.543 1 86.5 493 PHE B CA 1
ATOM 8047 C C . PHE B 1 493 ? 3.488 33.438 3.465 1 86.5 493 PHE B C 1
ATOM 8049 O O . PHE B 1 493 ? 2.744 34.406 3.35 1 86.5 493 PHE B O 1
ATOM 8056 N N . VAL B 1 494 ? 4.738 33.469 3.449 1 90.31 494 VAL B N 1
ATOM 8057 C CA . VAL B 1 494 ? 5.453 34.75 3.527 1 90.31 494 VAL B CA 1
ATOM 8058 C C . VAL B 1 494 ? 5.273 35.531 2.223 1 90.31 494 VAL B C 1
ATOM 8060 O O . VAL B 1 494 ? 5.047 36.75 2.24 1 90.31 494 VAL B O 1
ATOM 8063 N N . VAL B 1 495 ? 5.285 34.812 1.157 1 88.38 495 VAL B N 1
ATOM 8064 C CA . VAL B 1 495 ? 5.223 35.438 -0.152 1 88.38 495 VAL B CA 1
ATOM 8065 C C . VAL B 1 495 ? 3.844 36.062 -0.357 1 88.38 495 VAL B C 1
ATOM 8067 O O . VAL B 1 495 ? 3.705 37.062 -1.068 1 88.38 495 VAL B O 1
ATOM 8070 N N . GLN B 1 496 ? 2.863 35.562 0.343 1 86.81 496 GLN B N 1
ATOM 8071 C CA . GLN B 1 496 ? 1.495 36.031 0.155 1 86.81 496 GLN B CA 1
ATOM 8072 C C . GLN B 1 496 ? 1.075 36.969 1.281 1 86.81 496 GLN B C 1
ATOM 8074 O O . GLN B 1 496 ? -0.075 37.438 1.333 1 86.81 496 GLN B O 1
ATOM 8079 N N . MET B 1 497 ? 1.948 37.312 2.105 1 87.25 497 MET B N 1
ATOM 8080 C CA . MET B 1 497 ? 1.638 38.062 3.33 1 87.25 497 MET B CA 1
ATOM 8081 C C . MET B 1 497 ? 1.028 39.406 3.012 1 87.25 497 MET B C 1
ATOM 8083 O O . MET B 1 497 ? 0.136 39.875 3.723 1 87.25 497 MET B O 1
ATOM 8087 N N . HIS B 1 498 ? 1.45 40.031 1.903 1 89.31 498 HIS B N 1
ATOM 8088 C CA . HIS B 1 498 ? 0.991 41.406 1.596 1 89.31 498 HIS B CA 1
ATOM 8089 C C . HIS B 1 498 ? -0.193 41.375 0.635 1 89.31 498 HIS B C 1
ATOM 8091 O O . HIS B 1 498 ? -0.923 42.344 0.515 1 89.31 498 HIS B O 1
ATOM 8097 N N . ASP B 1 499 ? -0.399 40.25 0.036 1 87.94 499 ASP B N 1
ATOM 8098 C CA . ASP B 1 499 ? -1.439 40.156 -0.985 1 87.94 499 ASP B CA 1
ATOM 8099 C C . ASP B 1 499 ? -2.725 39.562 -0.412 1 87.94 499 ASP B C 1
ATOM 8101 O O . ASP B 1 499 ? -3.797 39.719 -1.007 1 87.94 499 ASP B O 1
ATOM 8105 N N . SER B 1 500 ? -2.613 39.031 0.764 1 88.31 500 SER B N 1
ATOM 8106 C CA . SER B 1 500 ? -3.756 38.312 1.32 1 88.31 500 SER B CA 1
ATOM 8107 C C . SER B 1 500 ? -3.871 38.531 2.824 1 88.31 500 SER B C 1
ATOM 8109 O O . SER B 1 500 ? -3.053 38.031 3.598 1 88.31 500 SER B O 1
ATOM 8111 N N . PRO B 1 501 ? -4.898 39.219 3.223 1 88.06 501 PRO B N 1
ATOM 8112 C CA . PRO B 1 501 ? -5.102 39.438 4.66 1 88.06 501 PRO B CA 1
ATOM 8113 C C . PRO B 1 501 ? -5.207 38.094 5.426 1 88.06 501 PRO B C 1
ATOM 8115 O O . PRO B 1 501 ? -4.766 38.031 6.574 1 88.06 501 PRO B O 1
ATOM 8118 N N . ALA B 1 502 ? -5.711 37.188 4.77 1 87.81 502 ALA B N 1
ATOM 8119 C CA . ALA B 1 502 ? -5.824 35.875 5.402 1 87.81 502 ALA B CA 1
ATOM 8120 C C . ALA B 1 502 ? -4.449 35.281 5.699 1 87.81 502 ALA B C 1
ATOM 8122 O O . ALA B 1 502 ? -4.227 34.719 6.773 1 87.81 502 ALA B O 1
ATOM 8123 N N . HIS B 1 503 ? -3.592 35.438 4.77 1 88.12 503 HIS B N 1
ATOM 8124 C CA . HIS B 1 503 ? -2.242 34.906 4.961 1 88.12 503 HIS B CA 1
ATOM 8125 C C . HIS B 1 503 ? -1.508 35.688 6.055 1 88.12 503 HIS B C 1
ATOM 8127 O O . HIS B 1 503 ? -0.751 35.094 6.828 1 88.12 503 HIS B O 1
ATOM 8133 N N . ALA B 1 504 ? -1.758 36.938 6.086 1 90.88 504 ALA B N 1
ATOM 8134 C CA . ALA B 1 504 ? -1.174 37.75 7.152 1 90.88 504 ALA B CA 1
ATOM 8135 C C . ALA B 1 504 ? -1.66 37.312 8.523 1 90.88 504 ALA B C 1
ATOM 8137 O O . ALA B 1 504 ? -0.869 37.188 9.461 1 90.88 504 ALA B O 1
ATOM 8138 N N . THR B 1 505 ? -2.922 37.031 8.609 1 91.25 505 THR B N 1
ATOM 8139 C CA . THR B 1 505 ? -3.516 36.594 9.859 1 91.25 505 THR B CA 1
ATOM 8140 C C . THR B 1 505 ? -2.957 35.219 10.25 1 91.25 505 THR B C 1
ATOM 8142 O O . THR B 1 505 ? -2.721 34.969 11.43 1 91.25 505 THR B O 1
ATOM 8145 N N . ILE B 1 506 ? -2.748 34.375 9.305 1 89.12 506 ILE B N 1
ATOM 8146 C CA . ILE B 1 506 ? -2.197 33.062 9.562 1 89.12 506 ILE B CA 1
ATOM 8147 C C . ILE B 1 506 ? -0.787 33.188 10.133 1 89.12 506 ILE B C 1
ATOM 8149 O O . ILE B 1 506 ? -0.45 32.531 11.125 1 89.12 506 ILE B O 1
ATOM 8153 N N . ILE B 1 507 ? -0.012 34.031 9.5 1 91.5 507 ILE B N 1
ATOM 8154 C CA . ILE B 1 507 ? 1.354 34.25 9.961 1 91.5 507 ILE B CA 1
ATOM 8155 C C . ILE B 1 507 ? 1.338 34.75 11.398 1 91.5 507 ILE B C 1
ATOM 8157 O O . ILE B 1 507 ? 2.051 34.25 12.258 1 91.5 507 ILE B O 1
ATOM 8161 N N . GLU B 1 508 ? 0.526 35.719 11.648 1 93.69 508 GLU B N 1
ATOM 8162 C CA . GLU B 1 508 ? 0.405 36.281 12.984 1 93.69 508 GLU B CA 1
ATOM 8163 C C . GLU B 1 508 ? -0.025 35.219 13.992 1 93.69 508 GLU B C 1
ATOM 8165 O O . GLU B 1 508 ? 0.483 35.156 15.117 1 93.69 508 GLU B O 1
ATOM 8170 N N . SER B 1 509 ? -0.944 34.406 13.586 1 91.56 509 SER B N 1
ATOM 8171 C CA . SER B 1 509 ? -1.453 33.344 14.453 1 91.56 509 SER B CA 1
ATOM 8172 C C . SER B 1 509 ? -0.371 32.344 14.766 1 91.56 509 SER B C 1
ATOM 8174 O O . SER B 1 509 ? -0.236 31.891 15.906 1 91.56 509 SER B O 1
ATOM 8176 N N . VAL B 1 510 ? 0.372 31.969 13.758 1 90.19 510 VAL B N 1
ATOM 8177 C CA . VAL B 1 510 ? 1.442 31 13.938 1 90.19 510 VAL B CA 1
ATOM 8178 C C . VAL B 1 510 ? 2.502 31.562 14.883 1 90.19 510 VAL B C 1
ATOM 8180 O O . VAL B 1 510 ? 3.006 30.844 15.758 1 90.19 510 VAL B O 1
ATOM 8183 N N . ILE B 1 511 ? 2.816 32.812 14.711 1 94.19 511 ILE B N 1
ATOM 8184 C CA . ILE B 1 511 ? 3.777 33.5 15.586 1 94.19 511 ILE B CA 1
ATOM 8185 C C . ILE B 1 511 ? 3.266 33.5 17.031 1 94.19 511 ILE B C 1
ATOM 8187 O O . ILE B 1 511 ? 4.012 33.156 17.953 1 94.19 511 ILE B O 1
ATOM 8191 N N . ALA B 1 512 ? 2.02 33.75 17.188 1 93.56 512 ALA B N 1
ATOM 8192 C CA . ALA B 1 512 ? 1.418 33.781 18.516 1 93.56 512 ALA B CA 1
ATOM 8193 C C . ALA B 1 512 ? 1.475 32.406 19.172 1 93.56 512 ALA B C 1
ATOM 8195 O O . ALA B 1 512 ? 1.809 32.281 20.359 1 93.56 512 ALA B O 1
ATOM 8196 N N . ILE B 1 513 ? 1.156 31.438 18.453 1 91.06 513 ILE B N 1
ATOM 8197 C CA . ILE B 1 513 ? 1.17 30.078 18.984 1 91.06 513 ILE B CA 1
ATOM 8198 C C . ILE B 1 513 ? 2.594 29.688 19.375 1 91.06 513 ILE B C 1
ATOM 8200 O O . ILE B 1 513 ? 2.82 29.172 20.469 1 91.06 513 ILE B O 1
ATOM 8204 N N . ALA B 1 514 ? 3.502 29.922 18.484 1 93.44 514 ALA B N 1
ATOM 8205 C CA . ALA B 1 514 ? 4.898 29.594 18.75 1 93.44 514 ALA B CA 1
ATOM 8206 C C . ALA B 1 514 ? 5.398 30.297 20.016 1 93.44 514 ALA B C 1
ATOM 8208 O O . ALA B 1 514 ? 6.043 29.672 20.859 1 93.44 514 ALA B O 1
ATOM 8209 N N . ARG B 1 515 ? 5.09 31.516 20.172 1 93.94 515 ARG B N 1
ATOM 8210 C CA . ARG B 1 515 ? 5.52 32.312 21.312 1 93.94 515 ARG B CA 1
ATOM 8211 C C . ARG B 1 515 ? 4.91 31.766 22.609 1 93.94 515 ARG B C 1
ATOM 8213 O O . ARG B 1 515 ? 5.578 31.719 23.641 1 93.94 515 ARG B O 1
ATOM 8220 N N . SER B 1 516 ? 3.689 31.406 22.5 1 92.44 516 SER B N 1
ATOM 8221 C CA . SER B 1 516 ? 3.014 30.859 23.672 1 92.44 516 SER B CA 1
ATOM 8222 C C . SER B 1 516 ? 3.664 29.547 24.125 1 92.44 516 SER B C 1
ATOM 8224 O O . SER B 1 516 ? 3.555 29.172 25.297 1 92.44 516 SER B O 1
ATOM 8226 N N . LEU B 1 517 ? 4.328 28.922 23.266 1 92.88 517 LEU B N 1
ATOM 8227 C CA . LEU B 1 517 ? 4.973 27.641 23.562 1 92.88 517 LEU B CA 1
ATOM 8228 C C . LEU B 1 517 ? 6.465 27.828 23.812 1 92.88 517 LEU B C 1
ATOM 8230 O O . LEU B 1 517 ? 7.199 26.859 23.969 1 92.88 517 LEU B O 1
ATOM 8234 N N . GLY B 1 518 ? 6.891 29.062 23.734 1 93.12 518 GLY B N 1
ATOM 8235 C CA . GLY B 1 518 ? 8.281 29.375 24.016 1 93.12 518 GLY B CA 1
ATOM 8236 C C . GLY B 1 518 ? 9.211 29.016 22.859 1 93.12 518 GLY B C 1
ATOM 8237 O O . GLY B 1 518 ? 10.398 28.766 23.078 1 93.12 518 GLY B O 1
ATOM 8238 N N . MET B 1 519 ? 8.734 28.984 21.656 1 94.88 519 MET B N 1
ATOM 8239 C CA . MET B 1 519 ? 9.523 28.625 20.484 1 94.88 519 MET B CA 1
ATOM 8240 C C . MET B 1 519 ? 10.016 29.875 19.75 1 94.88 519 MET B C 1
ATOM 8242 O O . MET B 1 519 ? 9.312 30.891 19.703 1 94.88 519 MET B O 1
ATOM 8246 N N . LYS B 1 520 ? 11.203 29.797 19.156 1 96.56 520 LYS B N 1
ATOM 8247 C CA . LYS B 1 520 ? 11.648 30.812 18.219 1 96.56 520 LYS B CA 1
ATOM 8248 C C . LYS B 1 520 ? 10.977 30.625 16.859 1 96.56 520 LYS B C 1
ATOM 8250 O O . LYS B 1 520 ? 10.703 29.484 16.438 1 96.56 520 LYS B O 1
ATOM 8255 N N . VAL B 1 521 ? 10.773 31.734 16.172 1 97.19 521 VAL B N 1
ATOM 8256 C CA . VAL B 1 521 ? 10.102 31.656 14.867 1 97.19 521 VAL B CA 1
ATOM 8257 C C . VAL B 1 521 ? 11.062 32.094 13.766 1 97.19 521 VAL B C 1
ATOM 8259 O O . VAL B 1 521 ? 11.711 33.125 13.875 1 97.19 521 VAL B O 1
ATOM 8262 N N . VAL B 1 522 ? 11.188 31.281 12.781 1 97.44 522 VAL B N 1
ATOM 8263 C CA . VAL B 1 522 ? 11.977 31.578 11.594 1 97.44 522 VAL B CA 1
ATOM 8264 C C . VAL B 1 522 ? 11.055 31.766 10.391 1 97.44 522 VAL B C 1
ATOM 8266 O O . VAL B 1 522 ? 10.148 30.953 10.18 1 97.44 522 VAL B O 1
ATOM 8269 N N . ALA B 1 523 ? 11.203 32.844 9.664 1 96.5 523 ALA B N 1
ATOM 8270 C CA . ALA B 1 523 ? 10.453 33.031 8.422 1 96.5 523 ALA B CA 1
ATOM 8271 C C . ALA B 1 523 ? 11.336 32.75 7.207 1 96.5 523 ALA B C 1
ATOM 8273 O O . ALA B 1 523 ? 12.414 33.344 7.062 1 96.5 523 ALA B O 1
ATOM 8274 N N . GLU B 1 524 ? 10.852 31.891 6.414 1 95.31 524 GLU B N 1
ATOM 8275 C CA . GLU B 1 524 ? 11.594 31.531 5.211 1 95.31 524 GLU B CA 1
ATOM 8276 C C . GLU B 1 524 ? 11.047 32.25 3.984 1 95.31 524 GLU B C 1
ATOM 8278 O O . GLU B 1 524 ? 9.898 32.688 3.986 1 95.31 524 GLU B O 1
ATOM 8283 N N . GLY B 1 525 ? 11.883 32.406 2.945 1 93.75 525 GLY B N 1
ATOM 8284 C CA . GLY B 1 525 ? 11.453 32.969 1.675 1 93.75 525 GLY B CA 1
ATOM 8285 C C . GLY B 1 525 ? 11.336 34.5 1.703 1 93.75 525 GLY B C 1
ATOM 8286 O O . GLY B 1 525 ? 10.469 35.062 1.044 1 93.75 525 GLY B O 1
ATOM 8287 N N . VAL B 1 526 ? 12.125 35.094 2.49 1 95.31 526 VAL B N 1
ATOM 8288 C CA . VAL B 1 526 ? 12.133 36.531 2.543 1 95.31 526 VAL B CA 1
ATOM 8289 C C . VAL B 1 526 ? 12.883 37.094 1.338 1 95.31 526 VAL B C 1
ATOM 8291 O O . VAL B 1 526 ? 14.102 36.938 1.23 1 95.31 526 VAL B O 1
ATOM 8294 N N . GLU B 1 527 ? 12.18 37.781 0.481 1 93.12 527 GLU B N 1
ATOM 8295 C CA . GLU B 1 527 ? 12.773 38.156 -0.801 1 93.12 527 GLU B CA 1
ATOM 8296 C C . GLU B 1 527 ? 12.945 39.656 -0.915 1 93.12 527 GLU B C 1
ATOM 8298 O O . GLU B 1 527 ? 13.562 40.156 -1.862 1 93.12 527 GLU B O 1
ATOM 8303 N N . ASP B 1 528 ? 12.414 40.469 0.064 1 93.62 528 ASP B N 1
ATOM 8304 C CA . ASP B 1 528 ? 12.555 41.906 0.007 1 93.62 528 ASP B CA 1
ATOM 8305 C C . ASP B 1 528 ? 12.562 42.531 1.408 1 93.62 528 ASP B C 1
ATOM 8307 O O . ASP B 1 528 ? 12.156 41.875 2.375 1 93.62 528 ASP B O 1
ATOM 8311 N N . GLU B 1 529 ? 13 43.75 1.523 1 93.44 529 GLU B N 1
ATOM 8312 C CA . GLU B 1 529 ? 13.203 44.375 2.814 1 93.44 529 GLU B CA 1
ATOM 8313 C C . GLU B 1 529 ? 11.875 44.719 3.477 1 93.44 529 GLU B C 1
ATOM 8315 O O . GLU B 1 529 ? 11.719 44.594 4.691 1 93.44 529 GLU B O 1
ATOM 8320 N N . PRO B 1 530 ? 10.898 45.188 2.732 1 93.44 530 PRO B N 1
ATOM 8321 C CA . PRO B 1 530 ? 9.617 45.438 3.383 1 93.44 530 PRO B CA 1
ATOM 8322 C C . PRO B 1 530 ? 9.031 44.219 4.074 1 93.44 530 PRO B C 1
ATOM 8324 O O . PRO B 1 530 ? 8.516 44.312 5.191 1 93.44 530 PRO B O 1
ATOM 8327 N N . THR B 1 531 ? 9.109 43.125 3.441 1 94.38 531 THR B N 1
ATOM 8328 C CA . THR B 1 531 ? 8.625 41.906 4.039 1 94.38 531 THR B CA 1
ATOM 8329 C C . THR B 1 531 ? 9.438 41.531 5.289 1 94.38 531 THR B C 1
ATOM 8331 O O . THR B 1 531 ? 8.867 41.156 6.309 1 94.38 531 THR B O 1
ATOM 8334 N N . ALA B 1 532 ? 10.742 41.719 5.203 1 95.69 532 ALA B N 1
ATOM 8335 C CA . ALA B 1 532 ? 11.617 41.469 6.34 1 95.69 532 ALA B CA 1
ATOM 8336 C C . ALA B 1 532 ? 11.242 42.344 7.539 1 95.69 532 ALA B C 1
ATOM 8338 O O . ALA B 1 532 ? 11.156 41.844 8.664 1 95.69 532 ALA B O 1
ATOM 8339 N N . ALA B 1 533 ? 11.008 43.562 7.262 1 95.19 533 ALA B N 1
ATOM 8340 C CA . ALA B 1 533 ? 10.672 44.531 8.312 1 95.19 533 ALA B CA 1
ATOM 8341 C C . ALA B 1 533 ? 9.328 44.188 8.953 1 95.19 533 ALA B C 1
ATOM 8343 O O . ALA B 1 533 ? 9.18 44.25 10.172 1 95.19 533 ALA B O 1
ATOM 8344 N N . ASP B 1 534 ? 8.414 43.844 8.133 1 94.56 534 ASP B N 1
ATOM 8345 C CA . ASP B 1 534 ? 7.078 43.531 8.625 1 94.56 534 ASP B CA 1
ATOM 8346 C C . ASP B 1 534 ? 7.102 42.25 9.469 1 94.56 534 ASP B C 1
ATOM 8348 O O . ASP B 1 534 ? 6.398 42.156 10.477 1 94.56 534 ASP B O 1
ATOM 8352 N N . LEU B 1 535 ? 7.855 41.281 9.031 1 95.94 535 LEU B N 1
ATOM 8353 C CA . LEU B 1 535 ? 7.992 40.062 9.781 1 95.94 535 LEU B CA 1
ATOM 8354 C C . LEU B 1 535 ? 8.656 40.312 11.133 1 95.94 535 LEU B C 1
ATOM 8356 O O . LEU B 1 535 ? 8.25 39.719 12.141 1 95.94 535 LEU B O 1
ATOM 8360 N N . ALA B 1 536 ? 9.633 41.156 11.133 1 96.25 536 ALA B N 1
ATOM 8361 C CA . ALA B 1 536 ? 10.289 41.531 12.391 1 96.25 536 ALA B CA 1
ATOM 8362 C C . ALA B 1 536 ? 9.297 42.219 13.344 1 96.25 536 ALA B C 1
ATOM 8364 O O . ALA B 1 536 ? 9.273 41.906 14.539 1 96.25 536 ALA B O 1
ATOM 8365 N N . ARG B 1 537 ? 8.508 43.031 12.82 1 95.12 537 ARG B N 1
ATOM 8366 C CA . ARG B 1 537 ? 7.508 43.719 13.625 1 95.12 537 ARG B CA 1
ATOM 8367 C C . ARG B 1 537 ? 6.465 42.75 14.164 1 95.12 537 ARG B C 1
ATOM 8369 O O . ARG B 1 537 ? 5.957 42.938 15.273 1 95.12 537 ARG B O 1
ATOM 8376 N N . ALA B 1 538 ? 6.195 41.75 13.367 1 94.06 538 ALA B N 1
ATOM 8377 C CA . ALA B 1 538 ? 5.191 40.781 13.75 1 94.06 538 ALA B CA 1
ATOM 8378 C C . ALA B 1 538 ? 5.719 39.844 14.844 1 94.06 538 ALA B C 1
ATOM 8380 O O . ALA B 1 538 ? 4.945 39.156 15.508 1 94.06 538 ALA B O 1
ATOM 8381 N N . GLY B 1 539 ? 7.078 39.812 15.039 1 95.19 539 GLY B N 1
ATOM 8382 C CA . GLY B 1 539 ? 7.629 39.062 16.141 1 95.19 539 GLY B CA 1
ATOM 8383 C C . GLY B 1 539 ? 8.461 37.875 15.703 1 95.19 539 GLY B C 1
ATOM 8384 O O . GLY B 1 539 ? 8.797 37 16.5 1 95.19 539 GLY B O 1
ATOM 8385 N N . VAL B 1 540 ? 8.82 37.812 14.43 1 97.12 540 VAL B N 1
ATOM 8386 C CA . VAL B 1 540 ? 9.703 36.75 13.93 1 97.12 540 VAL B CA 1
ATOM 8387 C C . VAL B 1 540 ? 11.117 36.969 14.469 1 97.12 540 VAL B C 1
ATOM 8389 O O . VAL B 1 540 ? 11.586 38.094 14.57 1 97.12 540 VAL B O 1
ATOM 8392 N N . ASP B 1 541 ? 11.75 35.938 14.844 1 97.75 541 ASP B N 1
ATOM 8393 C CA . ASP B 1 541 ? 13.078 36.031 15.453 1 97.75 541 ASP B CA 1
ATOM 8394 C C . ASP B 1 541 ? 14.172 35.969 14.398 1 97.75 541 ASP B C 1
ATOM 8396 O O . ASP B 1 541 ? 15.156 36.719 14.477 1 97.75 541 ASP B O 1
ATOM 8400 N N . LEU B 1 542 ? 14.031 35.094 13.445 1 97.75 542 LEU B N 1
ATOM 8401 C CA . LEU B 1 542 ? 15.055 34.875 12.422 1 97.75 542 LEU B CA 1
ATOM 8402 C C . LEU B 1 542 ? 14.445 34.938 11.023 1 97.75 542 LEU B C 1
ATOM 8404 O O . LEU B 1 542 ? 13.297 34.531 10.828 1 97.75 542 LEU B O 1
ATOM 8408 N N . LEU B 1 543 ? 15.258 35.406 10.094 1 97.62 543 LEU B N 1
ATOM 8409 C CA . LEU B 1 543 ? 14.859 35.531 8.695 1 97.62 543 LEU B CA 1
ATOM 8410 C C . LEU B 1 543 ? 15.789 34.719 7.797 1 97.62 543 LEU B C 1
ATOM 8412 O O . LEU B 1 543 ? 17 34.688 8.023 1 97.62 543 LEU B O 1
ATOM 8416 N N . GLN B 1 544 ? 15.18 34.094 6.887 1 96.5 544 GLN B N 1
ATOM 8417 C CA . GLN B 1 544 ? 15.914 33.344 5.871 1 96.5 544 GLN B CA 1
ATOM 8418 C C . GLN B 1 544 ? 15.32 33.562 4.484 1 96.5 544 GLN B C 1
ATOM 8420 O O . GLN B 1 544 ? 14.102 33.5 4.305 1 96.5 544 GLN B O 1
ATOM 8425 N N . GLY B 1 545 ? 16.156 33.938 3.459 1 94.56 545 GLY B N 1
ATOM 8426 C CA . GLY B 1 545 ? 15.664 34.156 2.109 1 94.56 545 GLY B CA 1
ATOM 8427 C C . GLY B 1 545 ? 16.734 34.719 1.183 1 94.56 545 GLY B C 1
ATOM 8428 O O . GLY B 1 545 ? 17.812 35.125 1.631 1 94.56 545 GLY B O 1
ATOM 8429 N N . TYR B 1 546 ? 16.375 34.781 -0.078 1 90.5 546 TYR B N 1
ATOM 8430 C CA . TYR B 1 546 ? 17.312 35.188 -1.116 1 90.5 546 TYR B CA 1
ATOM 8431 C C . TYR B 1 546 ? 17.641 36.688 -1.029 1 90.5 546 TYR B C 1
ATOM 8433 O O . TYR B 1 546 ? 18.688 37.125 -1.493 1 90.5 546 TYR B O 1
ATOM 8441 N N . HIS B 1 547 ? 16.797 37.438 -0.409 1 90.5 547 HIS B N 1
ATOM 8442 C CA . HIS B 1 547 ? 17.062 38.875 -0.197 1 90.5 547 HIS B CA 1
ATOM 8443 C C . HIS B 1 547 ? 18.266 39.094 0.708 1 90.5 547 HIS B C 1
ATOM 8445 O O . HIS B 1 547 ? 19.016 40.062 0.537 1 90.5 547 HIS B O 1
ATOM 8451 N N . LEU B 1 548 ? 18.453 38.156 1.583 1 91.62 548 LEU B N 1
ATOM 8452 C CA . LEU B 1 548 ? 19.531 38.281 2.564 1 91.62 548 LEU B CA 1
ATOM 8453 C C . LEU B 1 548 ? 20.781 37.562 2.104 1 91.62 548 LEU B C 1
ATOM 8455 O O . LEU B 1 548 ? 21.859 38.156 2.014 1 91.62 548 LEU B O 1
ATOM 8459 N N . ASN B 1 549 ? 20.594 36.25 1.808 1 92.06 549 ASN B N 1
ATOM 8460 C CA . ASN B 1 549 ? 21.703 35.438 1.282 1 92.06 549 ASN B CA 1
ATOM 8461 C C . ASN B 1 549 ? 21.188 34.219 0.553 1 92.06 549 ASN B C 1
ATOM 8463 O O . ASN B 1 549 ? 20.266 33.562 1.016 1 92.06 549 ASN B O 1
ATOM 8467 N N . ARG B 1 550 ? 21.828 33.938 -0.517 1 93.81 550 ARG B N 1
ATOM 8468 C CA . ARG B 1 550 ? 21.594 32.656 -1.211 1 93.81 550 ARG B CA 1
ATOM 8469 C C . ARG B 1 550 ? 22.469 31.562 -0.641 1 93.81 550 ARG B C 1
ATOM 8471 O O . ARG B 1 550 ? 23.469 31.828 0.009 1 93.81 550 ARG B O 1
ATOM 8478 N N . PRO B 1 551 ? 21.984 30.281 -0.81 1 95.31 551 PRO B N 1
ATOM 8479 C CA . PRO B 1 551 ? 22.891 29.203 -0.419 1 95.31 551 PRO B CA 1
ATOM 8480 C C . PRO B 1 551 ? 24.25 29.281 -1.114 1 95.31 551 PRO B C 1
ATOM 8482 O O . PRO B 1 551 ? 24.312 29.484 -2.33 1 95.31 551 PRO B O 1
ATOM 8485 N N . THR B 1 552 ? 25.312 29.172 -0.354 1 96.19 552 THR B N 1
ATOM 8486 C CA . THR B 1 552 ? 26.656 29.344 -0.882 1 96.19 552 THR B CA 1
ATOM 8487 C C . THR B 1 552 ? 27.609 28.297 -0.306 1 96.19 552 THR B C 1
ATOM 8489 O O . THR B 1 552 ? 27.312 27.672 0.713 1 96.19 552 THR B O 1
ATOM 8492 N N . PRO B 1 553 ? 28.734 28.047 -1.022 1 96.62 553 PRO B N 1
ATOM 8493 C CA . PRO B 1 553 ? 29.766 27.172 -0.447 1 96.62 553 PRO B CA 1
ATOM 8494 C C . PRO B 1 553 ? 30.312 27.703 0.883 1 96.62 553 PRO B C 1
ATOM 8496 O O . PRO B 1 553 ? 30.156 28.891 1.195 1 96.62 553 PRO B O 1
ATOM 8499 N N . PRO B 1 554 ? 30.875 26.828 1.688 1 96.44 554 PRO B N 1
ATOM 8500 C CA . PRO B 1 554 ? 31.312 27.203 3.033 1 96.44 554 PRO B CA 1
ATOM 8501 C C . PRO B 1 554 ? 32.281 28.391 3.031 1 96.44 554 PRO B C 1
ATOM 8503 O O . PRO B 1 554 ? 32.219 29.234 3.939 1 96.44 554 PRO B O 1
ATOM 8506 N N . GLU B 1 555 ? 33.062 28.547 1.992 1 94.25 555 GLU B N 1
ATOM 8507 C CA . GLU B 1 555 ? 34.094 29.609 1.926 1 94.25 555 GLU B CA 1
ATOM 8508 C C . GLU B 1 555 ? 33.438 30.969 1.702 1 94.25 555 GLU B C 1
ATOM 8510 O O . GLU B 1 555 ? 34.031 32 2.031 1 94.25 555 GLU B O 1
ATOM 8515 N N . ALA B 1 556 ? 32.25 30.969 1.169 1 94.44 556 ALA B N 1
ATOM 8516 C CA . ALA B 1 556 ? 31.578 32.219 0.796 1 94.44 556 ALA B CA 1
ATOM 8517 C C . ALA B 1 556 ? 30.594 32.656 1.878 1 94.44 556 ALA B C 1
ATOM 8519 O O . ALA B 1 556 ? 29.953 33.719 1.746 1 94.44 556 ALA B O 1
ATOM 8520 N N . VAL B 1 557 ? 30.453 31.922 2.959 1 95.19 557 VAL B N 1
ATOM 8521 C CA . VAL B 1 557 ? 29.547 32.281 4.051 1 95.19 557 VAL B CA 1
A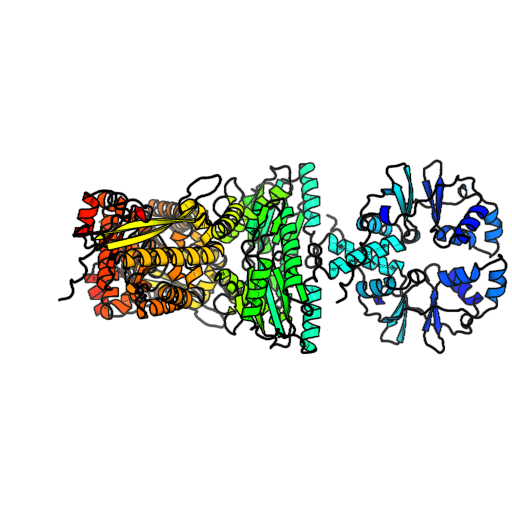TOM 8522 C C . VAL B 1 557 ? 30.062 33.531 4.746 1 95.19 557 VAL B C 1
ATOM 8524 O O . VAL B 1 557 ? 31.25 33.625 5.094 1 95.19 557 VAL B O 1
ATOM 8527 N N . PRO B 1 558 ? 29.219 34.5 4.965 1 92.38 558 PRO B N 1
ATOM 8528 C CA . PRO B 1 558 ? 29.656 35.781 5.547 1 92.38 558 PRO B CA 1
ATOM 8529 C C . PRO B 1 558 ? 29.828 35.688 7.062 1 92.38 558 PRO B C 1
ATOM 8531 O O . PRO B 1 558 ? 29.031 36.25 7.809 1 92.38 558 PRO B O 1
ATOM 8534 N N . LEU B 1 559 ? 30.906 35.156 7.5 1 92.56 559 LEU B N 1
ATOM 8535 C CA . LEU B 1 559 ? 31.188 35.031 8.922 1 92.56 559 LEU B CA 1
ATOM 8536 C C . LEU B 1 559 ? 31.641 36.344 9.516 1 92.56 559 LEU B C 1
ATOM 8538 O O . LEU B 1 559 ? 32.344 37.125 8.867 1 92.56 559 LEU B O 1
ATOM 8542 N N . PRO B 1 560 ? 31.109 36.594 10.703 1 85.06 560 PRO B N 1
ATOM 8543 C CA . PRO B 1 560 ? 31.578 37.812 11.359 1 85.06 560 PRO B CA 1
ATOM 8544 C C . PRO B 1 560 ? 33.031 37.75 11.773 1 85.06 560 PRO B C 1
ATOM 8546 O O . PRO B 1 560 ? 33.625 36.656 11.805 1 85.06 560 PRO B O 1
ATOM 8549 N N . ALA B 1 561 ? 33.656 38.969 12 1 77.31 561 ALA B N 1
ATOM 8550 C CA . ALA B 1 561 ? 35.031 39 12.477 1 77.31 561 ALA B CA 1
ATOM 8551 C C . ALA B 1 561 ? 35.188 38.25 13.781 1 77.31 561 ALA B C 1
ATOM 8553 O O . ALA B 1 561 ? 34.312 38.281 14.656 1 77.31 561 ALA B O 1
ATOM 8554 N N . PRO B 1 562 ? 36.156 37.344 13.805 1 73.19 562 PRO B N 1
ATOM 8555 C CA . PRO B 1 562 ? 36.344 36.5 14.984 1 73.19 562 PRO B CA 1
ATOM 8556 C C . PRO B 1 562 ? 36.469 37.312 16.281 1 73.19 562 PRO B C 1
ATOM 8558 O O . PRO B 1 562 ? 36.906 38.469 16.25 1 73.19 562 PRO B O 1
ATOM 8561 N N . ALA B 1 563 ? 35.656 37 17.328 1 59.03 563 ALA B N 1
ATOM 8562 C CA . ALA B 1 563 ? 35.812 37.656 18.625 1 59.03 563 ALA B CA 1
ATOM 8563 C C . ALA B 1 563 ? 37.281 37.562 19.109 1 59.03 563 ALA B C 1
ATOM 8565 O O . ALA B 1 563 ? 37.938 36.562 18.906 1 59.03 563 ALA B O 1
ATOM 8566 N N . PRO B 1 564 ? 37.875 38.688 19.344 1 54.03 564 PRO B N 1
ATOM 8567 C CA . PRO B 1 564 ? 39.25 38.688 19.844 1 54.03 564 PRO B CA 1
ATOM 8568 C C . PRO B 1 564 ? 39.469 37.656 20.984 1 54.03 564 PRO B C 1
ATOM 8570 O O . PRO B 1 564 ? 38.562 37.438 21.766 1 54.03 564 PRO B O 1
ATOM 8573 N N . LEU B 1 565 ? 40.344 36.688 20.734 1 50.91 565 LEU B N 1
ATOM 8574 C CA . LEU B 1 565 ? 40.719 35.812 21.828 1 50.91 565 LEU B CA 1
ATOM 8575 C C . LEU B 1 565 ? 40.969 36.594 23.109 1 50.91 565 LEU B C 1
ATOM 8577 O O . LEU B 1 565 ? 41.5 37.719 23.078 1 50.91 565 LEU B O 1
ATOM 8581 N N . PRO B 1 566 ? 40.219 36.312 24.156 1 45.25 566 PRO B N 1
ATOM 8582 C CA . PRO B 1 566 ? 40.594 37.031 25.375 1 45.25 566 PRO B CA 1
ATOM 8583 C C . PRO B 1 566 ? 42.125 37.062 25.578 1 45.25 566 PRO B C 1
ATOM 8585 O O . PRO B 1 566 ? 42.812 36.062 25.391 1 45.25 566 PRO B O 1
ATOM 8588 N N . THR B 1 567 ? 42.75 38.125 25.172 1 39.56 567 THR B N 1
ATOM 8589 C CA . THR B 1 567 ? 44.125 38.281 25.625 1 39.56 567 THR B CA 1
ATOM 8590 C C . THR B 1 567 ? 44.25 37.938 27.094 1 39.56 567 THR B C 1
ATOM 8592 O O . THR B 1 567 ? 43.406 38.312 27.906 1 39.56 567 THR B O 1
ATOM 8595 N N . ALA B 1 568 ? 44.938 36.812 27.344 1 44.03 568 ALA B N 1
ATOM 8596 C CA . ALA B 1 568 ? 45.312 36.531 28.719 1 44.03 568 ALA B CA 1
ATOM 8597 C C . ALA B 1 568 ? 45.625 37.812 29.5 1 44.03 568 ALA B C 1
ATOM 8599 O O . ALA B 1 568 ? 46.5 38.562 29.109 1 44.03 568 ALA B O 1
ATOM 8600 N N . ALA B 1 569 ? 44.625 38.219 30.297 1 29.81 569 ALA B N 1
ATOM 8601 C CA . ALA B 1 569 ? 45.188 38.938 31.438 1 29.81 569 ALA B CA 1
ATOM 8602 C C . ALA B 1 569 ? 46 38.031 32.344 1 29.81 569 ALA B C 1
ATOM 8604 O O . ALA B 1 569 ? 45.562 36.906 32.625 1 29.81 569 ALA B O 1
#

InterPro domains:
  IPR000160 GGDEF domain [PF00990] (149-295)
  IPR000160 GGDEF domain [PS50887] (173-303)
  IPR000160 GGDEF domain [SM00267] (136-301)
  IPR000160 GGDEF domain [TIGR00254] (145-297)
  IPR000160 GGDEF domain [cd01949] (148-280)
  IPR001633 EAL domain [PF00563] (318-551)
  IPR001633 EAL domain [PS50883] (312-565)
  IPR001633 EAL domain [SM00052] (311-556)
  IPR001633 EAL domain [cd01948] (317-551)
  IPR029787 Nucleotide cyclase [SSF55073] (152-299)
  IPR035919 EAL domain superfamily [G3DSA:3.20.20.450] (313-560)
  IPR035919 EAL domain superfamily [SSF141868] (317-557)
  IPR043128 Reverse transcriptase/Diguanylate cyclase domain [G3DSA:3.30.70.270] (142-311)

pLDDT: mean 85.19, std 13.21, range [21.72, 98.5]

Secondary structure (DSSP, 8-state):
------------BGGGT-EE-PPEETT-BHHHHHHHHHH-TT--EEEEEETTEEEEEEHHHHHHHHS-TTS-HHHHHTTSBGGGS-PPPP-EEETTSBHHHHHHHHHTS-GGGTTS-EEEE-TTS-EEEE-HHHHHHHHHHHHHHHHHB-TTT-SB-HHHHHHHHHHHHHHT---EEEEEEETTHHHHHHHHHHHHHHHHHHHHHHHHHHHH-TT-EEEEEETTEEEEEE-SPPTT--HHHHHHHHHHHH--PEEETTEEE---EEEEEEES-SS-HHHHHHHHHHHHHHHHHHT-SEEE--TTTTGGG---HHHHHHHHHHHHHT-EEEEEEEEEETTT--EEEEEEEEEEEETTTEEE-HHHHHHHHHTSTHHHHHHHHHHHHHHHHHHHHHHTT----EEEE--HHHHTSTTHHHHHHHHHHHHT--GGGEEEEEEHHHHHHSHHHHHHHHHHHHHTT-EEEEEEETTS-B-TTTGGGS--SEEEEPHHHHTTTTT-HHHHHHHHHHHHHHHHTT-EEEE----SHHHHHHHHHHT--EE-STTT---B-GGGS-PPPPP------/------------BGGGT-EE-PPEETT-BHHHHHHHHHH-TT--EEEEEETTEEEEEEHHHHHHHHS-TTS-HHHHHTTSBGGGS-PPPP-EEETTSBHHHHHHHHHTS-GGGTTS-EEEE-TTS-EEEE-HHHHHHHHHHHHHHHHHB-TTT-SB-HHHHHHHHHHHHHHT---EEEEEEETTHHHHHHHHHHHHHHHHHHHHHHHHHHHH-TT-EEEEEETTEEEEEE-SPPTT--HHHHHHHHHHHH--PEEETTEEE---EEEEEEES-SS-HHHHHHHHHHHHHHHHHHT-SEEE--TTTTGGG---HHHHHHHHHHHHHT-EEEEEEEEEETTT--EEEEEEEEEEEETTTEEE-HHHHHHHHHTSTHHHHHHHHHHHHHHHHHHHHHHTT----EEEE--HHHHTSTTHHHHHHHHHHHHT--GGGEEEEEEHHHHHHSHHHHHHHHHHHHHTT-EEEEEEETTS-B-TTTGGGS--SEEEEPHHHHTTTTT-HHHHHHHHHHHHHHHHTT-EEEEE---SHHHHHHHHHHT--EEESTTT---B-GGGS-PPPPP------

Nearest PDB structures (foldseek):
  8arv-assembly1_B  TM=9.504E-01  e=1.094E-27  Pseudomonas aeruginosa PAO1
  3sy8-assembly1_B  TM=8.524E-01  e=2.951E-24  Pseudomonas aeruginosa PAO1
  3sy8-assembly1_D  TM=8.721E-01  e=1.214E-23  Pseudomonas aeruginosa PAO1
  3sy8-assembly1_C  TM=8.759E-01  e=2.772E-23  Pseudomonas aeruginosa PAO1
  3sy8-assembly1_A  TM=8.437E-01  e=2.940E-23  Pseudomonas aeruginosa PAO1

Sequence (1138 aa):
MTATAPGPRLPRKLGEIGIPTTPLPASTPISEIEATLHGDRHTPGVIVRTEAGHRLVSRELLDRAATGRLGFGRALTIRRTVGDLSLADTLTLPADTDIDVAAQAALARPPREREEPVLVSWPDGRHGIAPMMDLLAAMAGRYARLSRTDQLTGLPNRSTVAAEGQRRLDAGGLGAVLHLGLDRFQDANDVLGHHGADMLLHRVAVALRAVSGTGNLVARLDGDQFLVLLSELPSGYTRQSMGRHIAAGIRGPHPIDGLPISVEVSIGISPADHHDIAVLQRRAAAAMRRAKQDRTGVVEWTPGLDSTQRVDLRQLTELRTGLRSGHLRLHYQPLHDATSRALAGVEALVRWQHPQRGLLPPGVFLPDAERSDVILELTDWVLAEALHQAALWKRQGHHVPVSVNLPAAYLAQDRAVPTILALLQLEGVPADLLTVEITETAVLIRPDQVAAQLAELRLRGVRVAIDDFGTGYTSLGLLPRLPIDELKIDRSFVVQMHDSPAHATIIESVIAIARSLGMKVVAEGVEDEPTAADLARAGVDLLQGYHLNRPTPPEAVPLPAPAPLPTAAMTATAPGPRLPRKLGEIGIPTTPLPASTPISEIEATLHGDRHTPGVIVRTEAGHRLVSRELLDRAATGRLGFGRALTIRRTVGDLSLADTLTLPADTDIDVAAQAALARPPREREEPVLVSWPDGRHGIAPMMDLLAAMAGRYARLSRTDQLTGLPNRSTVAAEGQRRLDAGGLGAVLHLGLDRFQDANDVLGHHGADMLLHRVAVALRAVSGTGNLVARLDGDQFLVLLSELPSGYTRQSMGRHIAAGIRGPHPIDGLPISVEVSIGISPADHHDIAVLQRRAAAAMRRAKQDRTGVVEWTPGLDSTQRVDLRQLTELRTGLRSGHLRLHYQPLHDATSRALAGVEALVRWQHPQRGLLPPGVFLPDAERSDVILELTDWVLAEALHQAALWKRQGHHVPVSVNLPAAYLAQDRAVPTILALLQLEGVPADLLTVEITETAVLIRPDQVAAQLAELRLRGVRVAIDDFGTGYTSLGLLPRLPIDELKIDRSFVVQMHDSPAHATIIESVIAIARSLGMKVVAEGVEDEPTAADLARAGVDLLQGYHLNRPTPPEAVPLPAPAPLPTAA

Radius of gyration: 39.07 Å; Cα contacts (8 Å, |Δi|>4): 2111; chains: 2; bounding box: 99×120×83 Å